Protein AF-A0AAE1AKD1-F1 (afdb_monomer_lite)

Secondary structure (DSSP, 8-state):
-HHHHHHHHTT-GGGS---------EEEEEEEGGGGGS-GGG---HHHHHHHHHTS-TT--S-SEEEEEEEEEETTTTEEE-SSHHHHHHHHHHHHHHHH-TT-EEEEEEE-TTS-HHHHHHHHTSHHHHHHHHHHHHHHHHHTT--EEEEE-S-TTSTTS-TTHHHHHHHHHHHHHHHHHHHHHHS--SSPPEEEEEEES-HHHHHHH--HHHHHHH-SEEEEE-S-SS-TTSSB---TT-SS--TT--GGGGG-SHHHHHHHHHHTT--GGGEEEEEESEEEEEEES-TT---S--TTSBEEEEPPPPTTT--TTEEEHHHHHHHHHTT-EEEEETTTTEEEEE-SSEEEE---HHHHHHHHHHHHHTT-SEEEEE-TTTS-TTSSSSSS-SSHHHHHHHHHHH-SSS---TTEE--SSSSS-EEPPTTEE--SSS-SS-EEPPTTEE-SSS---SGGG-EE-PPTTEEEETTTTEEEEPPTTEE--TTT-SS-EEPPTTEE-SSTT-SSPEEPSSS------EEEEEEEEEEEEES--TTHHHHHHHHHHHHHHHHHHHHHHSTTSS-TTSTT-EEEEEE-TT-S----PPP-----------------EEEEEEEEE----STT-STTHHHHHHHHHHHHHH-HHHHGGGGGGTEEEEEEEEEEEEEEE-TTEEEETTEEEEPPTTEEEETTTTEEEEPPTTEE--SSS-SS-EEPSTT-B-SSS---SGGG-B-TTTT-TTSS-TTPEEEE-TTTSS-EEEEPPTTEESTTS-EE-----S---SSTHHHHHHHHHHHHHHHHHHHHHHTTS--S---------------------------------------------------------------------------------------------------------------------------------

Sequence (949 aa):
MAFLTFVIVAIFPGLLSAQESGDVYQRICLMDSSGQYRQYEGQFDPTIYTASMASQRNSDRLCTHIVYTYAAIDTVNMGLAPNGDFEENNYQALAGLKESDPQLKIILGVGGPSAISDDFSVVVNDTDTMEEFVRNTARFLTDRNFDGVMLDWMYPGLGNSQPQDVDNYSTLVEAMFRQFAETSHSDGRSSRLLLLVAMSGDKYTLDDAYRVQQLAQNADYVLVKTYDFYTPEISIIGHHSALFPRQEEQGYVAVLNADFAVQYLLYLGVPQSKLILGISTHGRTVKFANASDENQNYFGFEHGGAGEPGPYTHTAGLLAFYEICGFLASGWLTDFNFEHQVPYAYSDLEMVTYDDVQSVLAKVNYVKDNKLGGLFISSLADDDFSGAFCGQGPYPLTQAVRTSLTLARDNCPSGSFGAADEPGCFPCPKGSYQPLADQTDCLPCQDGLTTPKTGADSVDKCMVDCPSGHEFSPVQQTCLVCPLGFVRDPEQHKVCEKCAPGYTTVASGSRVCVLKPDDVEEDSTNQIDLEATLVFDVLSCENRPVVEGAINQMISAFFSDLSEQWPGLCQPGCSNVNSRRVRGCGMGQLARAKRSPLYPMVSAVEGFRHSGDSMEIRVSARDIPENLNDSITIRKTERVVEEALFAEDVFLNLETYGIIYRGVTTFNSTVLCKNGFVLHNTSCKPCPSGSFNDPSSLTCEKCKVGTFQSLTAMTSCTPCEGATTTLMSGATSKEQCISPCDAKPHYCYHGGQCHWNEREKDFIYCECEDGYVGERCDTRREHQTDTGLIAGASVGAVLGFLILVLVIVACMACLKFSKVKKHSMDLHERNNRGPTPSNHYASGSARGVKFVDYIDYYTWMFATADSQAKYANSHLAPHRLSSTGRATHPRVHKGTQPKRHQSAPMSRPSKMAVYATPVQVAPAPPVARGDNKTSADSDSFKTNSEMIY

Organism: NCBI:txid231223

Radius of gyration: 47.27 Å; chains: 1; bounding box: 151×99×124 Å

Foldseek 3Di:
DVVVVVVVCVPDVPPPPPPDPDFQFFFEFEDEPLQCVWDDLLHDDVVLLVVVVVVDDQVQHLGQEYEYDAWEAPLPQLETHRPDPVRVVSLLVQLCVCVVHVRYAYEHEYADPPHDLVRLLSQLVDDVSLLSHLQRHLVVCVVSVHQAYEYDRPFACDDPHNQCRQVSVLVSLQSNLVSQVVSCVPPPHPDTRAYEYEAELQPVSPVRGHLLQSNLVRHQAYEYAQFQLDFLVPFFDDARRFAAADPPQDDRRRSSYQVNSVVVSVVSPRDQQRYAYEFEQKWFKFWQCDLPPPDPPRGGHGTPGFDQAFPGRRDTGMAFNLSVLVVVVVPWDKDADPRSQFIKTGDSTMIIRHHDLRSLLVVLVVSQVSVHSHYYYHHLSRAQQCCPRNVCHHRSSSVSRSVNSVQWAFWADWQWAGAPPHTDTHGAAWQWGGQDIRHHHTHGAPPQWTALGTSHNDNVRTHHQDAWQWAQDPVVRDTHGAAWQFTADSVPHHGGHGHDPQWIDPGTSDHDIHGDDDDDDDDWWKKKKKKWKWKKFFQDCPPVVVLVVVVVVLVQVLQVVVCVVFPFQADVSRPQKDKDWPDWFPPPDDPDDDDDDDDDDDDDDDDDSPPTTMIIMMMMTMGGGDVQLDPVSVVVVLVVVQVSQPPVVSCVVCVVVRMGTDGTDDIDMDIDTDAQWADDPSDTHGQDWQWGQDPVVSDTHGAAWQWTGQDTSHHDTHGAPQLFIALGTSHHDNVRRHHPCVSCVQQAPDPWDKDDDSVVSPDIATHEDDQFDDRRRPHGDDDPDPDPPPDPPPPVVVVVVVVVVVVVVVVVVVVVPDDDDDDDDDDDDDDDDDDDDYYDDDDDDDDDDDDDDDDDDDDDDDDDDDDYYDDDDDYYDDYDDDDDDDDDDDDDDDDDDDDDDDDDDDDDDDDDDDDDDDDDDDDDDDDDDDDDDDDDDDDDDDDDDDDDD

Structure (mmCIF, N/CA/C/O backbone):
data_AF-A0AAE1AKD1-F1
#
_entry.id   AF-A0AAE1AKD1-F1
#
loop_
_atom_site.group_PDB
_atom_site.id
_atom_site.type_symbol
_atom_site.label_atom_id
_atom_site.label_alt_id
_atom_site.label_comp_id
_atom_site.label_asym_id
_atom_site.label_entity_id
_atom_site.label_seq_id
_atom_site.pdbx_PDB_ins_code
_atom_site.Cartn_x
_atom_site.Cartn_y
_atom_site.Cartn_z
_atom_site.occupancy
_atom_site.B_iso_or_equiv
_atom_site.auth_seq_id
_atom_site.auth_comp_id
_atom_site.auth_asym_id
_atom_site.auth_atom_id
_atom_site.pdbx_PDB_model_num
ATOM 1 N N . MET A 1 1 ? -17.107 -48.755 26.275 1.00 43.41 1 MET A N 1
ATOM 2 C CA . MET A 1 1 ? -17.691 -48.130 25.067 1.00 43.41 1 MET A CA 1
ATOM 3 C C . MET A 1 1 ? -18.555 -46.935 25.445 1.00 43.41 1 MET A C 1
ATOM 5 O O . MET A 1 1 ? -17.947 -45.927 25.761 1.00 43.41 1 MET A O 1
ATOM 9 N N . ALA A 1 2 ? -19.891 -47.026 25.525 1.00 40.97 2 ALA A N 1
ATOM 10 C CA . ALA A 1 2 ? -20.784 -45.852 25.632 1.00 40.97 2 ALA A CA 1
ATOM 11 C C . ALA A 1 2 ? -20.463 -44.821 26.744 1.00 40.97 2 ALA A C 1
ATOM 13 O O . ALA A 1 2 ? -20.691 -43.633 26.556 1.00 40.97 2 ALA A O 1
ATOM 14 N N . PHE A 1 3 ? -19.903 -45.251 27.880 1.00 36.91 3 PHE A N 1
ATOM 15 C CA . PHE A 1 3 ? -19.539 -44.349 28.983 1.00 36.91 3 PHE A CA 1
ATOM 16 C C . PHE A 1 3 ? -18.253 -43.531 28.746 1.00 36.91 3 PHE A C 1
ATOM 18 O O . PHE A 1 3 ? -18.019 -42.559 29.452 1.00 36.91 3 PHE A O 1
ATOM 25 N N . LEU A 1 4 ? -17.412 -43.911 27.776 1.00 38.50 4 LEU A N 1
ATOM 26 C CA . LEU A 1 4 ? -16.163 -43.198 27.476 1.00 38.50 4 LEU A CA 1
ATOM 27 C C . LEU A 1 4 ? -16.417 -41.990 26.560 1.00 38.50 4 LEU A C 1
ATOM 29 O O . LEU A 1 4 ? -15.823 -40.932 26.747 1.00 38.50 4 LEU A O 1
ATOM 33 N N . THR A 1 5 ? -17.355 -42.126 25.618 1.00 42.00 5 THR A N 1
ATOM 34 C CA . THR A 1 5 ? -17.736 -41.075 24.664 1.00 42.00 5 THR A CA 1
ATOM 35 C C . THR A 1 5 ? -18.327 -39.843 25.355 1.00 42.00 5 THR A C 1
ATOM 37 O O . THR A 1 5 ? -18.072 -38.724 24.928 1.00 42.00 5 THR A O 1
ATOM 40 N N . PHE A 1 6 ? -19.066 -40.035 26.453 1.00 39.56 6 PHE A N 1
ATOM 41 C CA . PHE A 1 6 ? -19.674 -38.938 27.217 1.00 39.56 6 PHE A CA 1
ATOM 42 C C . PHE A 1 6 ? -18.667 -38.083 28.004 1.00 39.56 6 PHE A C 1
ATOM 44 O O . PHE A 1 6 ? -18.948 -36.920 28.277 1.00 39.56 6 PHE A O 1
ATOM 51 N N . VAL A 1 7 ? -17.497 -38.627 28.360 1.00 42.38 7 VAL A N 1
ATOM 52 C CA . VAL A 1 7 ? -16.480 -37.891 29.135 1.00 42.38 7 VAL A CA 1
ATOM 53 C C . VAL A 1 7 ? -15.689 -36.927 28.248 1.00 42.38 7 VAL A C 1
ATOM 55 O O . VAL A 1 7 ? -15.360 -35.830 28.684 1.00 42.38 7 VAL A O 1
ATOM 58 N N . ILE A 1 8 ? -15.433 -37.293 26.988 1.00 41.28 8 ILE A N 1
ATOM 59 C CA . ILE A 1 8 ? -14.678 -36.454 26.040 1.00 41.28 8 ILE A CA 1
ATOM 60 C C . ILE A 1 8 ? -15.448 -35.159 25.724 1.00 41.28 8 ILE A C 1
ATOM 62 O O . ILE A 1 8 ? -14.873 -34.073 25.766 1.00 41.28 8 ILE A O 1
ATOM 66 N N . VAL A 1 9 ? -16.766 -35.259 25.511 1.00 41.19 9 VAL A N 1
ATOM 67 C CA . VAL A 1 9 ? -17.653 -34.110 25.231 1.00 41.19 9 VAL A CA 1
ATOM 68 C C . VAL A 1 9 ? -17.759 -33.143 26.423 1.00 41.19 9 VAL A C 1
ATOM 70 O O . VAL A 1 9 ? -18.001 -31.957 26.232 1.00 41.19 9 VAL A O 1
ATOM 73 N N . ALA A 1 10 ? -17.538 -33.617 27.654 1.00 42.22 10 ALA A N 1
ATOM 74 C CA . ALA A 1 10 ? -17.611 -32.794 28.864 1.00 42.22 10 ALA A CA 1
ATOM 75 C C . ALA A 1 10 ? -16.306 -32.043 29.206 1.00 42.22 10 ALA A C 1
ATOM 77 O O . ALA A 1 10 ? -16.311 -31.223 30.122 1.00 42.22 10 ALA A O 1
ATOM 78 N N . ILE A 1 11 ? -15.195 -32.331 28.515 1.00 40.88 11 ILE A N 1
ATOM 79 C CA . ILE A 1 11 ? -13.862 -31.768 28.816 1.00 40.88 11 ILE A CA 1
ATOM 80 C C . ILE A 1 11 ? -13.386 -30.786 27.728 1.00 40.88 11 ILE A C 1
ATOM 82 O O . ILE A 1 11 ? -12.576 -29.911 28.021 1.00 40.88 11 ILE A O 1
ATOM 86 N N . PHE A 1 12 ? -13.935 -30.852 26.508 1.00 37.16 12 PHE A N 1
ATOM 87 C CA . PHE A 1 12 ? -13.645 -29.901 25.423 1.00 37.16 12 PHE A CA 1
ATOM 88 C C . PHE A 1 12 ? -14.922 -29.247 24.858 1.00 37.16 12 PHE A C 1
ATOM 90 O O . PHE A 1 12 ? -15.461 -29.723 23.859 1.00 37.16 12 PHE A O 1
ATOM 97 N N . PRO A 1 13 ? -15.385 -28.116 25.428 1.00 34.41 13 PRO A N 1
ATOM 98 C CA . PRO A 1 13 ? -16.488 -27.335 24.855 1.00 34.41 13 PRO A CA 1
ATOM 99 C C . PRO A 1 13 ? -16.149 -26.683 23.501 1.00 34.41 13 PRO A C 1
ATOM 101 O O . PRO A 1 13 ? -17.042 -26.395 22.712 1.00 34.41 13 PRO A O 1
ATOM 104 N N . GLY A 1 14 ? -14.862 -26.438 23.224 1.00 35.44 14 GLY A N 1
ATOM 105 C CA . GLY A 1 14 ? -14.390 -25.616 22.101 1.00 35.44 14 GLY A CA 1
ATOM 106 C C . GLY A 1 14 ? -14.195 -26.323 20.754 1.00 35.44 14 GLY A C 1
ATOM 107 O O . GLY A 1 14 ? -13.462 -25.804 19.923 1.00 35.44 14 GLY A O 1
ATOM 108 N N . LEU A 1 15 ? -14.782 -27.506 20.532 1.00 33.94 15 LEU A N 1
ATOM 109 C CA . LEU A 1 15 ? -14.496 -28.349 19.352 1.00 33.94 15 LEU A CA 1
ATOM 110 C C . LEU A 1 15 ? -15.719 -28.636 18.459 1.00 33.94 15 LEU A C 1
ATOM 112 O O . LEU A 1 15 ? -15.697 -29.558 17.650 1.00 33.94 15 LEU A O 1
ATOM 116 N N . LEU A 1 16 ? -16.786 -27.839 18.595 1.00 32.81 16 LEU A N 1
ATOM 117 C CA . LEU A 1 16 ? -18.026 -27.964 17.811 1.00 32.81 16 LEU A CA 1
ATOM 118 C C . LEU A 1 16 ? -18.606 -26.604 17.370 1.00 32.81 16 LEU A C 1
ATOM 120 O O . LEU A 1 16 ? -19.811 -26.372 17.416 1.00 32.81 16 LEU A O 1
ATOM 124 N N . SER A 1 17 ? -17.736 -25.692 16.924 1.00 31.20 17 SER A N 1
ATOM 125 C CA . SER A 1 17 ? -18.101 -24.519 16.101 1.00 31.20 17 SER A CA 1
ATOM 126 C C . SER A 1 17 ? -16.945 -24.054 15.202 1.00 31.20 17 SER A C 1
ATOM 128 O O . SER A 1 17 ? -16.748 -22.864 14.987 1.00 31.20 17 SER A O 1
ATOM 130 N N . ALA A 1 18 ? -16.202 -25.004 14.625 1.00 28.59 18 ALA A N 1
ATOM 131 C CA . ALA A 1 18 ? -15.463 -24.756 13.389 1.00 28.59 18 ALA A CA 1
ATOM 132 C C . ALA A 1 18 ? -16.446 -24.877 12.211 1.00 28.59 18 ALA A C 1
ATOM 134 O O . ALA A 1 18 ? -16.440 -25.862 11.477 1.00 28.59 18 ALA A O 1
ATOM 135 N N . GLN A 1 19 ? -17.367 -23.916 12.098 1.00 25.36 19 GLN A N 1
ATOM 136 C CA . GLN A 1 19 ? -18.126 -23.742 10.865 1.00 25.36 19 GLN A CA 1
ATOM 137 C C . GLN A 1 19 ? -17.213 -23.006 9.889 1.00 25.36 19 GLN A C 1
ATOM 139 O O . GLN A 1 19 ? -16.839 -21.864 10.149 1.00 25.36 19 GLN A O 1
ATOM 144 N N . GLU A 1 20 ? -16.863 -23.656 8.783 1.00 31.20 20 GLU A N 1
ATOM 145 C CA . GLU A 1 20 ? -16.119 -23.037 7.689 1.00 31.20 20 GLU A CA 1
ATOM 146 C C . GLU A 1 20 ? -16.974 -21.929 7.056 1.00 31.20 20 GLU A C 1
ATOM 148 O O . GLU A 1 20 ? -17.784 -22.156 6.156 1.00 31.20 20 GLU A O 1
ATOM 153 N N . SER A 1 21 ? -16.807 -20.698 7.537 1.00 28.56 21 SER A N 1
ATOM 154 C CA . SER A 1 21 ? -17.066 -19.525 6.714 1.00 28.56 21 SER A CA 1
ATOM 155 C C . SER A 1 21 ? -15.973 -19.488 5.649 1.00 28.56 21 SER A C 1
ATOM 157 O O . SER A 1 21 ? -14.854 -19.076 5.950 1.00 28.56 21 SER A O 1
ATOM 159 N N . GLY A 1 22 ? -16.286 -19.959 4.437 1.00 32.78 22 GLY A N 1
ATOM 160 C CA . GLY A 1 22 ? -15.367 -19.876 3.299 1.00 32.78 22 GLY A CA 1
ATOM 161 C C . GLY A 1 22 ? -14.854 -18.446 3.110 1.00 32.78 22 GLY A C 1
ATOM 162 O O . GLY A 1 22 ? -15.573 -17.496 3.410 1.00 32.78 22 GLY A O 1
ATOM 163 N N . ASP A 1 23 ? -13.609 -18.313 2.664 1.00 43.22 23 ASP A N 1
ATOM 164 C CA . ASP A 1 23 ? -12.746 -17.143 2.868 1.00 43.22 23 ASP A CA 1
ATOM 165 C C . ASP A 1 23 ? -13.332 -15.808 2.369 1.00 43.22 23 ASP A C 1
ATOM 167 O O . ASP A 1 23 ? -13.131 -15.381 1.231 1.00 43.22 23 ASP A O 1
ATOM 171 N N . VAL A 1 24 ? -14.054 -15.107 3.251 1.00 69.56 24 VAL A N 1
ATOM 172 C CA . VAL A 1 24 ? -14.556 -13.755 2.983 1.00 69.56 24 VAL A CA 1
ATOM 173 C C . VAL A 1 24 ? -13.456 -12.747 3.300 1.00 69.56 24 VAL A C 1
ATOM 175 O O . VAL A 1 24 ? -13.324 -12.297 4.440 1.00 69.56 24 VAL A O 1
ATOM 178 N N . TYR A 1 25 ? -12.703 -12.353 2.274 1.00 87.50 25 TYR A N 1
ATOM 179 C CA . TYR A 1 25 ? -11.803 -11.202 2.348 1.00 87.50 25 TYR A CA 1
ATOM 180 C C . TYR A 1 25 ? -12.559 -9.950 2.808 1.00 87.50 25 TYR A C 1
ATOM 182 O O . TYR A 1 25 ? -13.586 -9.564 2.229 1.00 87.50 25 TYR A O 1
ATOM 190 N N . GLN A 1 26 ? -12.028 -9.288 3.832 1.00 89.94 26 GLN A N 1
ATOM 191 C CA . GLN A 1 26 ? -12.608 -8.060 4.352 1.00 89.94 26 GLN A CA 1
ATOM 192 C C . GLN A 1 26 ? -12.429 -6.905 3.367 1.00 89.94 26 GLN A C 1
ATOM 194 O O . GLN A 1 26 ? -11.432 -6.784 2.657 1.00 89.94 26 GLN A O 1
ATOM 199 N N . ARG A 1 27 ? -13.438 -6.040 3.342 1.00 92.69 27 ARG A N 1
ATOM 200 C CA . ARG A 1 27 ? -13.446 -4.760 2.627 1.00 92.69 27 ARG A CA 1
ATOM 201 C C . ARG A 1 27 ? -13.795 -3.695 3.646 1.00 92.69 27 ARG A C 1
ATOM 203 O O . ARG A 1 27 ? -14.968 -3.584 4.022 1.00 92.69 27 ARG A O 1
ATOM 210 N N . ILE A 1 28 ? -12.776 -3.031 4.173 1.00 96.19 28 ILE A N 1
ATOM 211 C CA . ILE A 1 28 ? -12.883 -2.055 5.256 1.00 96.19 28 ILE A CA 1
ATOM 212 C C . ILE A 1 28 ? -12.750 -0.670 4.632 1.00 96.19 28 ILE A C 1
ATOM 214 O O . ILE A 1 28 ? -11.667 -0.271 4.231 1.00 96.19 28 ILE A O 1
ATOM 218 N N . CYS A 1 29 ? -13.852 0.053 4.495 1.00 95.50 29 CYS A N 1
ATOM 219 C CA . CYS A 1 29 ? -13.861 1.337 3.802 1.00 95.50 29 CYS A CA 1
ATOM 220 C C . CYS A 1 29 ? -13.921 2.487 4.804 1.00 95.50 29 CYS A C 1
ATOM 222 O O . CYS A 1 29 ? -14.768 2.472 5.701 1.00 95.50 29 CYS A O 1
ATOM 224 N N . LEU A 1 30 ? -13.061 3.489 4.641 1.00 95.06 30 LEU A N 1
ATOM 225 C CA . LEU A 1 30 ? -13.088 4.691 5.469 1.00 95.06 30 LEU A CA 1
ATOM 226 C C . LEU A 1 30 ? -14.069 5.711 4.913 1.00 95.06 30 LEU A C 1
ATOM 228 O O . LEU A 1 30 ? -14.152 5.931 3.708 1.00 95.06 30 LEU A O 1
ATOM 232 N N . MET A 1 31 ? -14.802 6.334 5.821 1.00 92.00 31 MET A N 1
ATOM 233 C CA . MET A 1 31 ? -15.726 7.419 5.557 1.00 92.00 31 MET A CA 1
ATOM 234 C C . MET A 1 31 ? -15.244 8.627 6.355 1.00 92.00 31 MET A C 1
ATOM 236 O O . MET A 1 31 ? -15.568 8.770 7.533 1.00 92.00 31 MET A O 1
ATOM 240 N N . ASP A 1 32 ? -14.412 9.444 5.711 1.00 88.81 32 ASP A N 1
ATOM 241 C CA . ASP A 1 32 ? -13.843 10.648 6.306 1.00 88.81 32 ASP A CA 1
ATOM 242 C C . ASP A 1 32 ? -14.884 11.770 6.379 1.00 88.81 32 ASP A C 1
ATOM 244 O O . ASP A 1 32 ? -15.413 12.216 5.356 1.00 88.81 32 ASP A O 1
ATOM 248 N N . SER A 1 33 ? -15.159 12.247 7.596 1.00 86.38 33 SER A N 1
ATOM 249 C CA . SER A 1 33 ? -16.074 13.363 7.830 1.00 86.38 33 SER A CA 1
ATOM 250 C C . SER A 1 33 ? -15.555 14.680 7.250 1.00 86.38 33 SER A C 1
ATOM 252 O O . SER A 1 33 ? -16.359 15.579 7.009 1.00 86.38 33 SER A O 1
ATOM 254 N N . SER A 1 34 ? -14.262 14.801 6.907 1.00 85.69 34 SER A N 1
ATOM 255 C CA . SER A 1 34 ? -13.763 15.961 6.147 1.00 85.69 34 SER A CA 1
ATOM 256 C C . SER A 1 34 ? -14.515 16.150 4.819 1.00 85.69 34 SER A C 1
ATOM 258 O O . SER A 1 34 ? -14.769 17.284 4.403 1.00 85.69 34 SER A O 1
ATOM 260 N N . GLY A 1 35 ? -14.955 15.048 4.195 1.00 87.94 35 GLY A N 1
ATOM 261 C CA . GLY A 1 35 ? -15.693 15.035 2.933 1.00 87.94 35 GLY A CA 1
ATOM 262 C C . GLY A 1 35 ? -17.008 15.819 2.962 1.00 87.94 35 GLY A C 1
ATOM 263 O O . GLY A 1 35 ? -17.372 16.437 1.963 1.00 87.94 35 GLY A O 1
ATOM 264 N N . GLN A 1 36 ? -17.691 15.883 4.109 1.00 86.56 36 GLN A N 1
ATOM 265 C CA . GLN A 1 36 ? -18.984 16.575 4.232 1.00 86.56 36 GLN A CA 1
ATOM 266 C C . GLN A 1 36 ? -18.861 18.108 4.206 1.00 86.56 36 GLN A C 1
ATOM 268 O O . GLN A 1 36 ? -19.846 18.807 3.954 1.00 86.56 36 GLN A O 1
ATOM 273 N N . TYR A 1 37 ? -17.653 18.630 4.452 1.00 87.75 37 TYR A N 1
ATOM 274 C CA . TYR A 1 37 ? -17.336 20.060 4.450 1.00 87.75 37 TYR A CA 1
ATOM 275 C C . TYR A 1 37 ? -16.802 20.559 3.093 1.00 87.75 37 TYR A C 1
ATOM 277 O O . TYR A 1 37 ? -16.650 21.770 2.906 1.00 87.75 37 TYR A O 1
ATOM 285 N N . ARG A 1 38 ? -16.535 19.652 2.140 1.00 91.00 38 ARG A N 1
ATOM 286 C CA . ARG A 1 38 ? -16.171 19.987 0.752 1.00 91.00 38 ARG A CA 1
ATOM 287 C C . ARG A 1 38 ? -17.364 20.632 0.035 1.00 91.00 38 ARG A C 1
ATOM 289 O O . ARG A 1 38 ? -18.516 20.425 0.413 1.00 91.00 38 ARG A O 1
ATOM 296 N N . GLN A 1 39 ? -17.096 21.447 -0.985 1.00 88.31 39 GLN A N 1
ATOM 297 C CA . GLN A 1 39 ? -18.134 22.186 -1.718 1.00 88.31 39 GLN A CA 1
ATOM 298 C C . GLN A 1 39 ? -18.534 21.487 -3.026 1.00 88.31 39 GLN A C 1
ATOM 300 O O . GLN A 1 39 ? -17.776 20.689 -3.571 1.00 88.31 39 GLN A O 1
ATOM 305 N N . TYR A 1 40 ? -19.712 21.846 -3.546 1.00 88.31 40 TYR A N 1
ATOM 306 C CA . TYR A 1 40 ? -20.233 21.417 -4.852 1.00 88.31 40 TYR A CA 1
ATOM 307 C C . TYR A 1 40 ? -20.174 19.887 -5.050 1.00 88.31 40 TYR A C 1
ATOM 309 O O . TYR A 1 40 ? -20.584 19.139 -4.164 1.00 88.31 40 TYR A O 1
ATOM 317 N N . GLU A 1 41 ? -19.690 19.409 -6.196 1.00 88.81 41 GLU A N 1
ATOM 318 C CA . GLU A 1 41 ? -19.644 17.991 -6.572 1.00 88.81 41 GLU A CA 1
ATOM 319 C C . GLU A 1 41 ? -18.710 17.144 -5.687 1.00 88.81 41 GLU A C 1
ATOM 321 O O . GLU A 1 41 ? -18.830 15.922 -5.678 1.00 88.81 41 GLU A O 1
ATOM 326 N N . GLY A 1 42 ? -17.808 17.772 -4.925 1.00 88.69 42 GLY A N 1
ATOM 327 C CA . GLY A 1 42 ? -16.924 17.094 -3.974 1.00 88.69 42 GLY A CA 1
ATOM 328 C C . GLY A 1 42 ? -17.541 16.838 -2.595 1.00 88.69 42 GLY A C 1
ATOM 329 O O . GLY A 1 42 ? -16.874 16.236 -1.757 1.00 88.69 42 GLY A O 1
ATOM 330 N N . GLN A 1 43 ? -18.769 17.298 -2.320 1.00 91.00 43 GLN A N 1
ATOM 331 C CA . GLN A 1 43 ? -19.403 17.124 -1.009 1.00 91.00 43 GLN A CA 1
ATOM 332 C C . GLN A 1 43 ? -19.839 15.668 -0.772 1.00 91.00 43 GLN A C 1
ATOM 334 O O . GLN A 1 43 ? -20.708 15.146 -1.472 1.00 91.00 43 GLN A O 1
ATOM 339 N N . PHE A 1 44 ? -19.284 15.034 0.263 1.00 88.62 44 PHE A N 1
ATOM 340 C CA . PHE A 1 44 ? -19.585 13.649 0.628 1.00 88.62 44 PHE A CA 1
ATOM 341 C C . PHE A 1 44 ? -20.516 13.555 1.848 1.00 88.62 44 PHE A C 1
ATOM 343 O O . PHE A 1 44 ? -20.164 13.979 2.945 1.00 88.62 44 PHE A O 1
ATOM 350 N N . ASP A 1 45 ? -21.682 12.934 1.679 1.00 80.62 45 ASP A N 1
ATOM 351 C CA . ASP A 1 45 ? -22.660 12.649 2.740 1.00 80.62 45 ASP A CA 1
ATOM 352 C C . ASP A 1 45 ? -22.802 11.116 2.909 1.00 80.62 45 ASP A C 1
ATOM 354 O O . ASP A 1 45 ? -22.953 10.416 1.901 1.00 80.62 45 ASP A O 1
ATOM 358 N N . PRO A 1 46 ? -22.805 10.557 4.140 1.00 74.00 46 PRO A N 1
ATOM 359 C CA . PRO A 1 46 ? -23.181 9.162 4.401 1.00 74.00 46 PRO A CA 1
ATOM 360 C C . PRO A 1 46 ? -24.453 8.666 3.680 1.00 74.00 46 PRO A C 1
ATOM 362 O O . PRO A 1 46 ? -24.550 7.476 3.362 1.00 74.00 46 PRO A O 1
ATOM 365 N N . THR A 1 47 ? -25.421 9.533 3.357 1.00 67.31 47 THR A N 1
ATOM 366 C CA . THR A 1 47 ? -26.610 9.153 2.569 1.00 67.31 47 THR A CA 1
ATOM 367 C C . THR A 1 47 ? -26.295 8.795 1.107 1.00 67.31 47 THR A C 1
ATOM 369 O O . THR A 1 47 ? -27.005 7.975 0.517 1.00 67.31 47 THR A O 1
ATOM 372 N N . ILE A 1 48 ? -25.182 9.269 0.535 1.00 69.31 48 ILE A N 1
ATOM 373 C CA . ILE A 1 48 ? -24.694 8.833 -0.788 1.00 69.31 48 ILE A CA 1
ATOM 374 C C . ILE A 1 48 ? -24.365 7.331 -0.758 1.00 69.31 48 ILE A C 1
ATOM 376 O O . ILE A 1 48 ? -24.706 6.594 -1.687 1.00 69.31 48 ILE A O 1
ATOM 380 N N . TYR A 1 49 ? -23.816 6.837 0.357 1.00 73.06 49 TYR A N 1
ATOM 381 C CA . TYR A 1 49 ? -23.562 5.409 0.552 1.00 73.06 49 TYR A CA 1
ATOM 382 C C . TYR A 1 49 ? -24.861 4.593 0.705 1.00 73.06 49 TYR A C 1
ATOM 384 O O . TYR A 1 49 ? -24.929 3.464 0.218 1.00 73.06 49 TYR A O 1
ATOM 392 N N . THR A 1 50 ? -25.942 5.152 1.279 1.00 66.31 50 THR A N 1
ATOM 393 C CA . THR A 1 50 ? -27.264 4.487 1.196 1.00 66.31 50 THR A CA 1
ATOM 394 C C . THR A 1 50 ? -27.802 4.424 -0.228 1.00 66.31 50 THR A C 1
ATOM 396 O O . THR A 1 50 ? -28.400 3.414 -0.595 1.00 66.31 50 THR A O 1
ATOM 399 N N . ALA A 1 51 ? -27.578 5.455 -1.048 1.00 62.47 51 ALA A N 1
ATOM 400 C CA . ALA A 1 51 ? -28.032 5.471 -2.435 1.00 62.47 51 ALA A CA 1
ATOM 401 C C . ALA A 1 51 ? -27.292 4.429 -3.295 1.00 62.47 51 ALA A C 1
ATOM 403 O O . ALA A 1 51 ? -27.928 3.728 -4.087 1.00 62.47 51 ALA A O 1
ATOM 404 N N . SER A 1 52 ? -25.978 4.260 -3.101 1.00 63.19 52 SER A N 1
ATOM 405 C CA . SER A 1 52 ? -25.208 3.218 -3.793 1.00 63.19 52 SER A CA 1
ATOM 406 C C . SER A 1 52 ? -25.594 1.811 -3.315 1.00 63.19 52 SER A C 1
ATOM 408 O O . SER A 1 52 ? -25.880 0.952 -4.155 1.00 63.19 52 SER A O 1
ATOM 410 N N . MET A 1 53 ? -25.734 1.591 -2.001 1.00 62.50 53 MET A N 1
ATOM 411 C CA . MET A 1 53 ? -26.240 0.335 -1.424 1.00 62.50 53 MET A CA 1
ATOM 412 C C . MET A 1 53 ? -27.633 -0.040 -1.949 1.00 62.50 53 MET A C 1
ATOM 414 O O . MET A 1 53 ? -27.838 -1.170 -2.383 1.00 62.50 53 MET A O 1
ATOM 418 N N . ALA A 1 54 ? -28.584 0.900 -1.979 1.00 55.84 54 ALA A N 1
ATOM 419 C CA . ALA A 1 54 ? -29.961 0.646 -2.416 1.00 55.84 54 ALA A CA 1
ATOM 420 C C . ALA A 1 54 ? -30.088 0.260 -3.905 1.00 55.84 54 ALA A C 1
ATOM 422 O O . ALA A 1 54 ? -31.120 -0.272 -4.316 1.00 55.84 54 ALA A O 1
ATOM 423 N N . SER A 1 55 ? -29.051 0.506 -4.715 1.00 52.59 55 SER A N 1
ATOM 424 C CA . SER A 1 55 ? -28.982 0.051 -6.111 1.00 52.59 55 SER A CA 1
ATOM 425 C C . SER A 1 55 ? -28.550 -1.418 -6.264 1.00 52.59 55 SER A C 1
ATOM 427 O O . SER A 1 55 ? -28.755 -2.017 -7.323 1.00 52.59 55 SER A O 1
ATOM 429 N N . GLN A 1 56 ? -27.970 -2.014 -5.218 1.00 52.50 56 GLN A N 1
ATOM 430 C CA . GLN A 1 56 ? -27.366 -3.348 -5.225 1.00 52.50 56 GLN A CA 1
ATOM 431 C C . GLN A 1 56 ? -28.276 -4.356 -4.500 1.00 52.50 56 GLN A C 1
ATOM 433 O O . GLN A 1 56 ? -29.028 -4.014 -3.590 1.00 52.50 56 GLN A O 1
ATOM 438 N N . ARG A 1 57 ? -28.260 -5.629 -4.919 1.00 51.75 57 ARG A N 1
ATOM 439 C CA . ARG A 1 57 ? -29.025 -6.691 -4.233 1.00 51.75 57 ARG A CA 1
ATOM 440 C C . ARG A 1 57 ? -28.221 -7.232 -3.046 1.00 51.75 57 ARG A C 1
ATOM 442 O O . ARG A 1 57 ? -27.009 -7.368 -3.156 1.00 51.75 57 ARG A O 1
ATOM 449 N N . ASN A 1 58 ? -28.911 -7.590 -1.955 1.00 49.69 58 ASN A N 1
ATOM 450 C CA . ASN A 1 58 ? -28.384 -7.882 -0.600 1.00 49.69 58 ASN A CA 1
ATOM 451 C C . ASN A 1 58 ? -27.253 -8.934 -0.433 1.00 49.69 58 ASN A C 1
ATOM 453 O O . ASN A 1 58 ? -26.887 -9.246 0.697 1.00 49.69 58 ASN A O 1
ATOM 457 N N . SER A 1 59 ? -26.692 -9.491 -1.505 1.00 50.53 59 SER A N 1
ATOM 458 C CA . SER A 1 59 ? -25.482 -10.326 -1.485 1.00 50.53 59 SER A CA 1
ATOM 459 C C . SER A 1 59 ? -24.205 -9.579 -1.905 1.00 50.53 59 SER A C 1
ATOM 461 O O . SER A 1 59 ? -23.116 -10.120 -1.754 1.00 50.53 59 SER A O 1
ATOM 463 N N . ASP A 1 60 ? -24.319 -8.363 -2.447 1.00 66.44 60 ASP A N 1
ATOM 464 C CA . ASP A 1 60 ? -23.295 -7.730 -3.296 1.00 66.44 60 ASP A CA 1
ATOM 465 C C . ASP A 1 60 ? -22.735 -6.410 -2.709 1.00 66.44 60 ASP A C 1
ATOM 467 O O . ASP A 1 60 ? -22.387 -5.485 -3.437 1.00 66.44 60 ASP A O 1
ATOM 471 N N . ARG A 1 61 ? -22.677 -6.288 -1.371 1.00 78.25 61 ARG A N 1
ATOM 472 C CA . ARG A 1 61 ? -22.290 -5.044 -0.666 1.00 78.25 61 ARG A CA 1
ATOM 473 C C . ARG A 1 61 ? -20.907 -4.515 -1.065 1.00 78.25 61 ARG A C 1
ATOM 475 O O . ARG A 1 61 ? -19.951 -5.291 -1.169 1.00 78.25 61 ARG A O 1
ATOM 482 N N . LEU A 1 62 ? -20.774 -3.189 -1.181 1.00 83.44 62 LEU A N 1
ATOM 483 C CA . LEU A 1 62 ? -19.495 -2.524 -1.462 1.00 83.44 62 LEU A CA 1
ATOM 484 C C . LEU A 1 62 ? -18.451 -2.840 -0.383 1.00 83.44 62 LEU A C 1
ATOM 486 O O . LEU A 1 62 ? -17.450 -3.501 -0.665 1.00 83.44 62 LEU A O 1
ATOM 490 N N . CYS A 1 63 ? -18.747 -2.483 0.865 1.00 88.50 63 CYS A N 1
ATOM 491 C CA . CYS A 1 63 ? -17.857 -2.664 2.009 1.00 88.50 63 CYS A CA 1
ATOM 492 C C . CYS A 1 63 ? -18.443 -3.673 3.005 1.00 88.50 63 CYS A C 1
ATOM 494 O O . CYS A 1 63 ? -19.652 -3.724 3.207 1.00 88.50 63 CYS A O 1
ATOM 496 N N . THR A 1 64 ? -17.590 -4.475 3.644 1.00 89.81 64 THR A N 1
ATOM 497 C CA . THR A 1 64 ? -17.969 -5.354 4.775 1.00 89.81 64 THR A CA 1
ATOM 498 C C . THR A 1 64 ? -18.003 -4.590 6.100 1.00 89.81 64 THR A C 1
ATOM 500 O O . THR A 1 64 ? -18.841 -4.860 6.959 1.00 89.81 64 THR A O 1
ATOM 503 N N . HIS A 1 65 ? -17.107 -3.611 6.229 1.00 92.75 65 HIS A N 1
ATOM 504 C CA . HIS A 1 65 ? -16.972 -2.715 7.365 1.00 92.75 65 HIS A CA 1
ATOM 505 C C . HIS A 1 65 ? -16.902 -1.281 6.826 1.00 92.75 65 HIS A C 1
ATOM 507 O O . HIS A 1 65 ? -16.203 -1.027 5.843 1.00 92.75 65 HIS A O 1
ATOM 513 N N . ILE A 1 66 ? -17.601 -0.355 7.473 1.00 94.00 66 ILE A N 1
ATOM 514 C CA . ILE A 1 66 ? -17.434 1.091 7.305 1.00 94.00 66 ILE A CA 1
ATOM 515 C C . ILE A 1 66 ? -16.768 1.604 8.575 1.00 94.00 66 ILE A C 1
ATOM 517 O O . ILE A 1 66 ? -17.298 1.383 9.663 1.00 94.00 66 ILE A O 1
ATOM 521 N N . VAL A 1 67 ? -15.627 2.278 8.447 1.00 96.00 67 VAL A N 1
ATOM 522 C CA . VAL A 1 67 ? -15.018 3.029 9.549 1.00 96.00 67 VAL A CA 1
ATOM 523 C C . VAL A 1 67 ? -15.320 4.500 9.325 1.00 96.00 67 VAL A C 1
ATOM 525 O O . VAL A 1 67 ? -14.831 5.088 8.366 1.00 96.00 67 VAL A O 1
ATOM 528 N N . TYR A 1 68 ? -16.134 5.097 10.189 1.00 94.12 68 TYR A N 1
ATOM 529 C CA . TYR A 1 68 ? -16.372 6.535 10.145 1.00 94.12 68 TYR A CA 1
ATOM 530 C C . TYR A 1 68 ? -15.288 7.257 10.941 1.00 94.12 68 TYR A C 1
ATOM 532 O O . TYR A 1 68 ? -15.079 6.953 12.118 1.00 94.12 68 TYR A O 1
ATOM 540 N N . THR A 1 69 ? -14.591 8.188 10.300 1.00 91.19 69 THR A N 1
ATOM 541 C CA . THR A 1 69 ? -13.391 8.846 10.830 1.00 91.19 69 THR A CA 1
ATOM 542 C C . THR A 1 69 ? -13.609 10.365 10.888 1.00 91.19 69 THR A C 1
ATOM 544 O O . THR A 1 69 ? -14.015 10.936 9.885 1.00 91.19 69 THR A O 1
ATOM 547 N N . TYR A 1 70 ? -13.386 11.079 11.997 1.00 90.00 70 TYR A N 1
ATOM 548 C CA . TYR A 1 70 ? -12.872 10.645 13.307 1.00 90.00 70 TYR A CA 1
ATOM 549 C C . TYR A 1 70 ? -13.711 11.186 14.477 1.00 90.00 70 TYR A C 1
ATOM 551 O O . TYR A 1 70 ? -14.217 12.308 14.445 1.00 90.00 70 TYR A O 1
ATOM 559 N N . ALA A 1 71 ? -13.808 10.389 15.542 1.00 92.50 71 ALA A N 1
ATOM 560 C CA . ALA A 1 71 ? -14.211 10.843 16.867 1.00 92.50 71 ALA A CA 1
ATOM 561 C C . ALA A 1 71 ? -13.050 11.557 17.577 1.00 92.50 71 ALA A C 1
ATOM 563 O O . ALA A 1 71 ? -11.880 11.230 17.367 1.00 92.50 71 ALA A O 1
ATOM 564 N N . ALA A 1 72 ? -13.392 12.491 18.462 1.00 91.62 72 ALA A N 1
ATOM 565 C CA . ALA A 1 72 ? -12.453 13.127 19.376 1.00 91.62 72 ALA A CA 1
ATOM 566 C C . ALA A 1 72 ? -12.264 12.284 20.651 1.00 91.62 72 ALA A C 1
ATOM 568 O O . ALA A 1 72 ? -13.135 11.492 21.025 1.00 91.62 72 ALA A O 1
ATOM 569 N N . ILE A 1 73 ? -11.146 12.497 21.346 1.00 92.81 73 ILE A N 1
ATOM 570 C CA . ILE A 1 73 ? -10.928 12.009 22.713 1.00 92.81 73 ILE A CA 1
ATOM 571 C C . ILE A 1 73 ? -11.319 13.134 23.675 1.00 92.81 73 ILE A C 1
ATOM 573 O O . ILE A 1 73 ? -10.766 14.229 23.622 1.00 92.81 73 ILE A O 1
ATOM 577 N N . ASP A 1 74 ? -12.258 12.865 24.576 1.00 93.06 74 ASP A N 1
ATOM 578 C CA . ASP A 1 74 ? -12.532 13.738 25.713 1.00 93.06 74 ASP A CA 1
ATOM 579 C C . ASP A 1 74 ? -11.553 13.391 26.843 1.00 93.06 74 ASP A C 1
ATOM 581 O O . ASP A 1 74 ? -11.771 12.457 27.618 1.00 93.06 74 ASP A O 1
ATOM 585 N N . THR A 1 75 ? -10.459 14.148 26.927 1.00 92.19 75 THR A N 1
ATOM 586 C CA . THR A 1 75 ? -9.425 14.019 27.968 1.00 92.19 75 THR A CA 1
ATOM 587 C C . THR A 1 75 ? -9.842 14.584 29.334 1.00 92.19 75 THR A C 1
ATOM 589 O O . THR A 1 75 ? -9.071 14.504 30.289 1.00 92.19 75 THR A O 1
ATOM 592 N N . VAL A 1 76 ? -11.059 15.129 29.472 1.00 92.62 76 VAL A N 1
ATOM 593 C CA . VAL A 1 76 ? -11.624 15.596 30.754 1.00 92.62 76 VAL A CA 1
ATOM 594 C C . VAL A 1 76 ? -12.538 14.539 31.372 1.00 92.62 76 VAL A C 1
ATOM 596 O O . VAL A 1 76 ? -12.486 14.321 32.580 1.00 92.62 76 VAL A O 1
ATOM 599 N N . ASN A 1 77 ? -13.360 13.876 30.555 1.00 94.06 77 ASN A N 1
ATOM 600 C CA . ASN A 1 77 ? -14.275 12.807 30.974 1.00 94.06 77 ASN A CA 1
ATOM 601 C C . ASN A 1 77 ? -13.740 11.393 30.675 1.00 94.06 77 ASN A C 1
ATOM 603 O O . ASN A 1 77 ? -14.459 10.421 30.899 1.00 94.06 77 ASN A O 1
ATOM 607 N N . MET A 1 78 ? -12.512 11.282 30.152 1.00 95.75 78 MET A N 1
ATOM 608 C CA . MET A 1 78 ? -11.847 10.045 29.722 1.00 95.75 78 MET A CA 1
ATOM 609 C C . MET A 1 78 ? -12.774 9.159 28.883 1.00 95.75 78 MET A C 1
ATOM 611 O O . MET A 1 78 ? -13.317 8.167 29.366 1.00 95.75 78 MET A O 1
ATOM 615 N N . GLY A 1 79 ? -12.988 9.520 27.617 1.00 95.44 79 GLY A N 1
ATOM 616 C CA . GLY A 1 79 ? -13.811 8.736 26.688 1.00 95.44 79 GLY A CA 1
ATOM 617 C C . GLY A 1 79 ? -13.787 9.266 25.255 1.00 95.44 79 GLY A C 1
ATOM 618 O O . GLY A 1 79 ? -13.015 10.164 24.931 1.00 95.44 79 GLY A O 1
ATOM 619 N N . LEU A 1 80 ? -14.647 8.717 24.393 1.00 95.38 80 LEU A N 1
ATOM 620 C CA . LEU A 1 80 ? -14.877 9.253 23.047 1.00 95.38 80 LEU A CA 1
ATOM 621 C C . LEU A 1 80 ? -15.932 10.367 23.060 1.00 95.38 80 LEU A C 1
ATOM 623 O O . LEU A 1 80 ? -16.889 10.316 23.835 1.00 95.38 80 LEU A O 1
ATOM 627 N N . ALA A 1 81 ? -15.786 11.327 22.148 1.00 93.38 81 ALA A N 1
ATOM 628 C CA . ALA A 1 81 ? -16.744 12.398 21.896 1.00 93.38 81 ALA A CA 1
ATOM 629 C C . ALA A 1 81 ? -16.934 12.654 20.383 1.00 93.38 81 ALA A C 1
ATOM 631 O O . ALA A 1 81 ? -16.057 12.334 19.576 1.00 93.38 81 ALA A O 1
ATOM 632 N N . PRO A 1 82 ? -18.068 13.238 19.954 1.00 91.56 82 PRO A N 1
ATOM 633 C CA . PRO A 1 82 ? -18.223 13.749 18.592 1.00 91.56 82 PRO A CA 1
ATOM 634 C C . PRO A 1 82 ? -17.267 14.922 18.342 1.00 91.56 82 PRO A C 1
ATOM 636 O O . PRO A 1 82 ? -17.103 15.770 19.215 1.00 91.56 82 PRO A O 1
ATOM 639 N N . ASN A 1 83 ? -16.695 15.020 17.139 1.00 84.56 83 ASN A N 1
ATOM 640 C CA . ASN A 1 83 ? -15.831 16.148 16.753 1.00 84.56 83 ASN A CA 1
ATOM 641 C C . ASN A 1 83 ? -16.623 17.412 16.326 1.00 84.56 83 ASN A C 1
ATOM 643 O O . ASN A 1 83 ? -16.080 18.329 15.716 1.00 84.56 83 ASN A O 1
ATOM 647 N N . GLY A 1 84 ? -17.922 17.451 16.635 1.00 83.94 84 GLY A N 1
ATOM 648 C CA . GLY A 1 84 ? -18.853 18.499 16.234 1.00 83.94 84 GLY A CA 1
ATOM 649 C C . GLY A 1 84 ? -20.309 18.027 16.280 1.00 83.94 84 GLY A C 1
ATOM 650 O O . GLY A 1 84 ? -20.599 16.837 16.436 1.00 83.94 84 GLY A O 1
ATOM 651 N N . ASP A 1 85 ? -21.241 18.973 16.127 1.00 80.00 85 ASP A N 1
ATOM 652 C CA . ASP A 1 85 ? -22.674 18.667 16.020 1.00 80.00 85 ASP A CA 1
ATOM 653 C C . ASP A 1 85 ? -22.986 17.842 14.755 1.00 80.00 85 ASP A C 1
ATOM 655 O O . ASP A 1 85 ? -23.939 17.065 14.742 1.00 80.00 85 ASP A O 1
ATOM 659 N N . PHE A 1 86 ? -22.202 17.989 13.680 1.00 79.81 86 PHE A N 1
ATOM 660 C CA . PHE A 1 86 ? -22.423 17.270 12.420 1.00 79.81 86 PHE A CA 1
ATOM 661 C C . PHE A 1 86 ? -22.121 15.772 12.583 1.00 79.81 86 PHE A C 1
ATOM 663 O O . PHE A 1 86 ? -22.917 14.920 12.191 1.00 79.81 86 PHE A O 1
ATOM 670 N N . GLU A 1 87 ? -21.017 15.447 13.252 1.00 86.12 87 GLU A N 1
ATOM 671 C CA . GLU A 1 87 ? -20.571 14.084 13.527 1.00 86.12 87 GLU A CA 1
ATOM 672 C C . GLU A 1 87 ? -21.578 13.309 14.396 1.00 86.12 87 GLU A C 1
ATOM 674 O O . GLU A 1 87 ? -21.915 12.175 14.064 1.00 86.12 87 GLU A O 1
ATOM 679 N N . GLU A 1 88 ? -22.136 13.921 15.450 1.00 86.75 88 GLU A N 1
ATOM 680 C CA . GLU A 1 88 ? -23.167 13.281 16.295 1.00 86.75 88 GLU A CA 1
ATOM 681 C C . GLU A 1 88 ? -24.465 12.985 15.518 1.00 86.75 88 GLU A C 1
ATOM 683 O O . GLU A 1 88 ? -25.105 11.958 15.756 1.00 86.75 88 GLU A O 1
ATOM 688 N N . ASN A 1 89 ? -24.844 13.844 14.562 1.00 84.62 89 ASN A N 1
ATOM 689 C CA . ASN A 1 89 ? -25.975 13.576 13.666 1.00 84.62 89 ASN A CA 1
ATOM 690 C C . ASN A 1 89 ? -25.665 12.402 12.717 1.00 84.62 89 ASN A C 1
ATOM 692 O O . ASN A 1 89 ? -26.487 11.491 12.570 1.00 84.62 89 ASN A O 1
ATOM 696 N N . ASN A 1 90 ? -24.465 12.374 12.128 1.00 88.06 90 ASN A N 1
ATOM 697 C CA . ASN A 1 90 ? -24.033 11.292 11.240 1.00 88.06 90 ASN A CA 1
ATOM 698 C C . ASN A 1 90 ? -23.990 9.932 11.947 1.00 88.06 90 ASN A C 1
ATOM 700 O O . ASN A 1 90 ? -24.393 8.936 11.349 1.00 88.06 90 ASN A O 1
ATOM 704 N N . TYR A 1 91 ? -23.583 9.865 13.220 1.00 90.19 91 TYR A N 1
ATOM 705 C CA . TYR A 1 91 ? -23.571 8.610 13.988 1.00 90.19 91 TYR A CA 1
ATOM 706 C C . TYR A 1 91 ? -24.939 7.903 13.993 1.00 90.19 91 TYR A C 1
ATOM 708 O O . TYR A 1 91 ? -24.996 6.677 13.885 1.00 90.19 91 TYR A O 1
ATOM 716 N N . GLN A 1 92 ? -26.047 8.653 14.045 1.00 83.56 92 GLN A N 1
ATOM 717 C CA . GLN A 1 92 ? -27.399 8.080 13.995 1.00 83.56 92 GLN A CA 1
ATOM 718 C C . GLN A 1 92 ? -27.752 7.553 12.595 1.00 83.56 92 GLN A C 1
ATOM 720 O O . GLN A 1 92 ? -28.294 6.454 12.470 1.00 83.56 92 GLN A O 1
ATOM 725 N N . ALA A 1 93 ? -27.399 8.292 11.537 1.00 83.25 93 ALA A N 1
ATOM 726 C CA . ALA A 1 93 ? -27.605 7.857 10.152 1.00 83.25 93 ALA A CA 1
ATOM 727 C C . ALA A 1 93 ? -26.796 6.587 9.821 1.00 83.25 93 ALA A C 1
ATOM 729 O O . ALA A 1 93 ? -27.316 5.652 9.211 1.00 83.25 93 ALA A O 1
ATOM 730 N N . LEU A 1 94 ? -25.548 6.521 10.293 1.00 86.56 94 LEU A N 1
ATOM 731 C CA . LEU A 1 94 ? -24.646 5.378 10.130 1.00 86.56 94 LEU A CA 1
ATOM 732 C C . LEU A 1 94 ? -25.151 4.135 10.868 1.00 86.56 94 LEU A C 1
ATOM 734 O O . LEU A 1 94 ? -25.142 3.043 10.304 1.00 86.56 94 LEU A O 1
ATOM 738 N N . ALA A 1 95 ? -25.651 4.286 12.098 1.00 81.00 95 ALA A N 1
ATOM 739 C CA . ALA A 1 95 ? -26.291 3.190 12.825 1.00 81.00 95 ALA A CA 1
ATOM 740 C C . ALA A 1 95 ? -27.528 2.647 12.077 1.00 81.00 95 ALA A C 1
ATOM 742 O O . ALA A 1 95 ? -27.743 1.431 12.052 1.00 81.00 95 ALA A O 1
ATOM 743 N N . GLY A 1 96 ? -28.288 3.529 11.415 1.00 80.69 96 GLY A N 1
ATOM 744 C CA . GLY A 1 96 ? -29.444 3.187 10.578 1.00 80.69 96 GLY A CA 1
ATOM 745 C C . GLY A 1 96 ? -29.120 2.338 9.340 1.00 80.69 96 GLY A C 1
ATOM 746 O O . GLY A 1 96 ? -29.977 1.575 8.896 1.00 80.69 96 GLY A O 1
ATOM 747 N N . LEU A 1 97 ? -27.879 2.361 8.828 1.00 80.94 97 LEU A N 1
ATOM 748 C CA . LEU A 1 97 ? -27.444 1.502 7.707 1.00 80.94 97 LEU A CA 1
ATOM 749 C C . LEU A 1 97 ? -27.670 0.005 7.980 1.00 80.94 97 LEU A C 1
ATOM 751 O O . LEU A 1 97 ? -27.852 -0.787 7.058 1.00 80.94 97 LEU A O 1
ATOM 755 N N . LYS A 1 98 ? -27.669 -0.396 9.255 1.00 80.25 98 LYS A N 1
ATOM 756 C CA . LYS A 1 98 ? -27.839 -1.795 9.664 1.00 80.25 98 LYS A CA 1
ATOM 757 C C . LYS A 1 98 ? -29.294 -2.261 9.698 1.00 80.25 98 LYS A C 1
ATOM 759 O O . LYS A 1 98 ? -29.533 -3.455 9.862 1.00 80.25 98 LYS A O 1
ATOM 764 N N . GLU A 1 99 ? -30.261 -1.362 9.508 1.00 81.19 99 GLU A N 1
ATOM 765 C CA . GLU A 1 99 ? -31.652 -1.749 9.242 1.00 81.19 99 GLU A CA 1
ATOM 766 C C . GLU A 1 99 ? -31.814 -2.306 7.817 1.00 81.19 99 GLU A C 1
ATOM 768 O O . GLU A 1 99 ? -32.597 -3.233 7.607 1.00 81.19 99 GLU A O 1
ATOM 773 N N . SER A 1 100 ? -31.049 -1.787 6.846 1.00 76.31 100 SER A N 1
ATOM 774 C CA . SER A 1 100 ? -31.036 -2.275 5.460 1.00 76.31 100 SER A CA 1
ATOM 775 C C . SER A 1 100 ? -30.028 -3.407 5.225 1.00 76.31 100 SER A C 1
ATOM 777 O O . SER A 1 100 ? -30.358 -4.361 4.515 1.00 76.31 100 SER A O 1
ATOM 779 N N . ASP A 1 101 ? -28.847 -3.361 5.854 1.00 79.12 101 ASP A N 1
ATOM 780 C CA . ASP A 1 101 ? -27.846 -4.439 5.807 1.00 79.12 101 ASP A CA 1
ATOM 781 C C . ASP A 1 101 ? -27.387 -4.891 7.213 1.00 79.12 101 ASP A C 1
ATOM 783 O O . ASP A 1 101 ? -26.368 -4.419 7.724 1.00 79.12 101 ASP A O 1
ATOM 787 N N . PRO A 1 102 ? -28.084 -5.858 7.844 1.00 81.44 102 PRO A N 1
ATOM 788 C CA . PRO A 1 102 ? -27.763 -6.331 9.196 1.00 81.44 102 PRO A CA 1
ATOM 789 C C . PRO A 1 102 ? -26.406 -7.042 9.361 1.00 81.44 102 PRO A C 1
ATOM 791 O O . PRO A 1 102 ? -26.039 -7.396 10.484 1.00 81.44 102 PRO A O 1
ATOM 794 N N . GLN A 1 103 ? -25.671 -7.311 8.275 1.00 81.38 103 GLN A N 1
ATOM 795 C CA . GLN A 1 103 ? -24.321 -7.888 8.345 1.00 81.38 103 GLN A CA 1
ATOM 796 C C . GLN A 1 103 ? -23.217 -6.824 8.284 1.00 81.38 103 GLN A C 1
ATOM 798 O O . GLN A 1 103 ? -22.104 -7.108 8.732 1.00 81.38 103 GLN A O 1
ATOM 803 N N . LEU A 1 104 ? -23.512 -5.629 7.757 1.00 85.56 104 LEU A N 1
ATOM 804 C CA . LEU A 1 104 ? -22.575 -4.510 7.687 1.00 85.56 104 LEU A CA 1
ATOM 805 C C . LEU A 1 104 ? -22.092 -4.131 9.093 1.00 85.56 104 LEU A C 1
ATOM 807 O O . LEU A 1 104 ? -22.886 -4.051 10.033 1.00 85.56 104 LEU A O 1
ATOM 811 N N . LYS A 1 105 ? -20.788 -3.890 9.238 1.00 90.88 105 LYS A N 1
ATOM 812 C CA . LYS A 1 105 ? -20.188 -3.429 10.497 1.00 90.88 105 LYS A CA 1
ATOM 813 C C . LYS A 1 105 ? -19.879 -1.945 10.433 1.00 90.88 105 LYS A C 1
ATOM 815 O O . LYS A 1 105 ? -19.200 -1.500 9.513 1.00 90.88 105 LYS A O 1
ATOM 820 N N . ILE A 1 106 ? -20.365 -1.198 11.418 1.00 92.94 106 ILE A N 1
ATOM 821 C CA . ILE A 1 106 ? -20.115 0.239 11.553 1.00 92.94 106 ILE A CA 1
ATOM 822 C C . ILE A 1 106 ? -19.123 0.436 12.696 1.00 92.94 106 ILE A C 1
ATOM 824 O O . ILE A 1 106 ? -19.432 0.159 13.855 1.00 92.94 106 ILE A O 1
ATOM 828 N N . ILE A 1 107 ? -17.920 0.881 12.359 1.00 96.56 107 ILE A N 1
ATOM 829 C CA . ILE A 1 107 ? -16.786 1.081 13.262 1.00 96.56 107 ILE A CA 1
ATOM 830 C C . ILE A 1 107 ? -16.558 2.585 13.422 1.00 96.56 107 ILE A C 1
ATOM 832 O O . ILE A 1 107 ? -16.682 3.338 12.455 1.00 96.56 107 ILE A O 1
ATOM 836 N N . LEU A 1 108 ? -16.212 3.030 14.628 1.00 96.19 108 LEU A N 1
ATOM 837 C CA . LEU A 1 108 ? -15.835 4.421 14.881 1.00 96.19 108 LEU A CA 1
ATOM 838 C C . LEU A 1 108 ? -14.308 4.554 14.909 1.00 96.19 108 LEU A C 1
ATOM 840 O O . LEU A 1 108 ? -13.650 3.868 15.686 1.00 96.19 108 LEU A O 1
ATOM 844 N N . GLY A 1 109 ? -13.733 5.405 14.065 1.00 95.12 109 GLY A N 1
ATOM 845 C CA . GLY A 1 109 ? -12.302 5.709 14.089 1.00 95.12 109 GLY A CA 1
ATOM 846 C C . GLY A 1 109 ? -11.972 6.825 15.076 1.00 95.12 109 GLY A C 1
ATOM 847 O O . GLY A 1 109 ? -12.706 7.806 15.164 1.00 95.12 109 GLY A O 1
ATOM 848 N N . VAL A 1 110 ? -10.856 6.702 15.791 1.00 94.12 110 VAL A N 1
ATOM 849 C CA . VAL A 1 110 ? -10.313 7.734 16.689 1.00 94.12 110 VAL A CA 1
ATOM 850 C C . VAL A 1 110 ? -8.809 7.881 16.456 1.00 94.12 110 VAL A C 1
ATOM 852 O O . VAL A 1 110 ? -8.092 6.883 16.365 1.00 94.12 110 VAL A O 1
ATOM 855 N N . GLY A 1 111 ? -8.339 9.124 16.339 1.00 90.25 111 GLY A N 1
ATOM 856 C CA . GLY A 1 111 ? -6.976 9.445 15.913 1.00 90.25 111 GLY A CA 1
ATOM 857 C C . GLY A 1 111 ? -6.932 10.053 14.510 1.00 90.25 111 GLY A C 1
ATOM 858 O O . GLY A 1 111 ? -7.717 10.947 14.200 1.00 90.25 111 GLY A O 1
ATOM 859 N N . GLY A 1 112 ? -6.007 9.577 13.679 1.00 85.50 112 GLY A N 1
ATOM 860 C CA . GLY A 1 112 ? -5.741 10.108 12.344 1.00 85.50 112 GLY A CA 1
ATOM 861 C C . GLY A 1 112 ? -4.784 11.308 12.340 1.00 85.50 112 GLY A C 1
ATOM 862 O O . GLY A 1 112 ? -4.424 11.828 13.397 1.00 85.50 112 GLY A O 1
ATOM 863 N N . PRO A 1 113 ? -4.379 11.791 11.150 1.00 72.50 113 PRO A N 1
ATOM 864 C CA . PRO A 1 113 ? -3.343 12.821 10.999 1.00 72.50 113 PRO A CA 1
ATOM 865 C C . PRO A 1 113 ? -3.755 14.212 11.512 1.00 72.50 113 PRO A C 1
ATOM 867 O O . PRO A 1 113 ? -2.908 15.090 11.653 1.00 72.50 113 PRO A O 1
ATOM 870 N N . SER A 1 114 ? -5.046 14.428 11.778 1.00 60.81 114 SER A N 1
ATOM 871 C CA . SER A 1 114 ? -5.599 15.664 12.342 1.00 60.81 114 SER A CA 1
ATOM 872 C C . SER A 1 114 ? -5.799 15.625 13.860 1.00 60.81 114 SER A C 1
ATOM 874 O O . SER A 1 114 ? -6.066 16.669 14.453 1.00 60.81 114 SER A O 1
ATOM 876 N N . ALA A 1 115 ? -5.714 14.452 14.496 1.00 55.28 115 ALA A N 1
ATOM 877 C CA . ALA A 1 115 ? -5.818 14.334 15.946 1.00 55.28 115 ALA A CA 1
ATOM 878 C C . ALA A 1 115 ? -4.459 14.586 16.602 1.00 55.28 115 ALA A C 1
ATOM 880 O O . ALA A 1 115 ? -3.418 14.140 16.118 1.00 55.28 115 ALA A O 1
ATOM 881 N N . ILE A 1 116 ? -4.462 15.291 17.731 1.00 56.59 116 ILE A N 1
ATOM 882 C CA . ILE A 1 116 ? -3.224 15.599 18.439 1.00 56.59 116 ILE A CA 1
ATOM 883 C C . ILE A 1 116 ? -2.785 14.344 19.206 1.00 56.59 116 ILE A C 1
ATOM 885 O O . ILE A 1 116 ? -3.503 13.849 20.072 1.00 56.59 116 ILE A O 1
ATOM 889 N N . SER A 1 117 ? -1.581 13.843 18.908 1.00 62.38 117 SER A N 1
ATOM 890 C CA . SER A 1 117 ? -0.966 12.691 19.594 1.00 62.38 117 SER A CA 1
ATOM 891 C C . SER A 1 117 ? -0.926 12.833 21.127 1.00 62.38 117 SER A C 1
ATOM 893 O O . SER A 1 117 ? -0.825 11.834 21.842 1.00 62.38 117 SER A O 1
ATOM 895 N N . ASP A 1 118 ? -0.974 14.066 21.626 1.00 78.94 118 ASP A N 1
ATOM 896 C CA . ASP A 1 118 ? -1.044 14.436 23.035 1.00 78.94 118 ASP A CA 1
ATOM 897 C C . ASP A 1 118 ? -2.262 13.806 23.744 1.00 78.94 118 ASP A C 1
ATOM 899 O O . ASP A 1 118 ? -2.123 13.350 24.876 1.00 78.94 118 ASP A O 1
ATOM 903 N N . ASP A 1 119 ? -3.435 13.714 23.100 1.00 90.56 119 ASP A N 1
ATOM 904 C CA . ASP A 1 119 ? -4.669 13.245 23.760 1.00 90.56 119 ASP A CA 1
ATOM 905 C C . ASP A 1 119 ? -4.632 11.742 24.083 1.00 90.56 119 ASP A C 1
ATOM 907 O O . ASP A 1 119 ? -5.032 11.322 25.171 1.00 90.56 119 ASP A O 1
ATOM 911 N N . PHE A 1 120 ? -4.087 10.923 23.176 1.00 92.75 120 PHE A N 1
ATOM 912 C CA . PHE A 1 120 ? -3.815 9.512 23.463 1.00 92.75 120 PHE A CA 1
ATOM 913 C C . PHE A 1 120 ? -2.764 9.356 24.573 1.00 92.75 120 PHE A C 1
ATOM 915 O O . PHE A 1 120 ? -2.945 8.528 25.465 1.00 92.75 120 PHE A O 1
ATOM 922 N N . SER A 1 121 ? -1.703 10.174 24.557 1.00 92.50 121 SER A N 1
ATOM 923 C CA . SER A 1 121 ? -0.670 10.180 25.605 1.00 92.50 121 SER A CA 1
ATOM 924 C C . SER A 1 121 ? -1.276 10.495 26.982 1.00 92.50 121 SER A C 1
ATOM 926 O O . SER A 1 121 ? -1.007 9.791 27.955 1.00 92.50 121 SER A O 1
ATOM 928 N N . VAL A 1 122 ? -2.194 11.468 27.064 1.00 93.19 122 VAL A N 1
ATOM 929 C CA . VAL A 1 122 ? -2.948 11.791 28.292 1.00 93.19 122 VAL A CA 1
ATOM 930 C C . VAL A 1 122 ? -3.790 10.610 28.785 1.00 93.19 122 VAL A C 1
ATOM 932 O O . VAL A 1 122 ? -3.789 10.341 29.986 1.00 93.19 122 VAL A O 1
ATOM 935 N N . VAL A 1 123 ? -4.470 9.883 27.891 1.00 93.88 123 VAL A N 1
ATOM 936 C CA . VAL A 1 123 ? -5.269 8.696 28.253 1.00 93.88 123 VAL A CA 1
ATOM 937 C C . VAL A 1 123 ? -4.403 7.586 28.857 1.00 93.88 123 VAL A C 1
ATOM 939 O O . VAL A 1 123 ? -4.785 7.010 29.879 1.00 93.88 123 VAL A O 1
ATOM 942 N N . VAL A 1 124 ? -3.253 7.279 28.244 1.00 95.06 124 VAL A N 1
ATOM 943 C CA . VAL A 1 124 ? -2.431 6.105 28.605 1.00 95.06 124 VAL A CA 1
ATOM 944 C C . VAL A 1 124 ? -1.364 6.368 29.676 1.00 95.06 124 VAL A C 1
ATOM 946 O O . VAL A 1 124 ? -0.715 5.426 30.126 1.00 95.06 124 VAL A O 1
ATOM 949 N N . ASN A 1 125 ? -1.178 7.622 30.095 1.00 92.94 125 ASN A N 1
ATOM 950 C CA . ASN A 1 125 ? -0.176 8.032 31.087 1.00 92.94 125 ASN A CA 1
ATOM 951 C C . ASN A 1 125 ? -0.475 7.550 32.529 1.00 92.94 125 ASN A C 1
ATOM 953 O O . ASN A 1 125 ? 0.431 7.550 33.363 1.00 92.94 125 ASN A O 1
ATOM 957 N N . ASP A 1 126 ? -1.704 7.126 32.840 1.00 94.69 126 ASP A N 1
ATOM 958 C CA . ASP A 1 126 ? -2.057 6.486 34.116 1.00 94.69 126 ASP A CA 1
ATOM 959 C C . ASP A 1 126 ? -2.995 5.277 33.909 1.00 94.69 126 ASP A C 1
ATOM 961 O O . ASP A 1 126 ? -3.687 5.159 32.896 1.00 94.69 126 ASP A O 1
ATOM 965 N N . THR A 1 127 ? -3.000 4.335 34.858 1.00 95.56 127 THR A N 1
ATOM 966 C CA . THR A 1 127 ? -3.823 3.116 34.775 1.00 95.56 127 THR A CA 1
ATOM 967 C C . THR A 1 127 ? -5.300 3.395 35.057 1.00 95.56 127 THR A C 1
ATOM 969 O O . THR A 1 127 ? -6.155 2.848 34.361 1.00 95.56 127 THR A O 1
ATOM 972 N N . ASP A 1 128 ? -5.619 4.272 36.014 1.00 95.50 128 ASP A N 1
ATOM 973 C CA . ASP A 1 128 ? -7.009 4.599 36.353 1.00 95.50 128 ASP A CA 1
ATOM 974 C C . ASP A 1 128 ? -7.679 5.357 35.189 1.00 95.50 128 ASP A C 1
ATOM 976 O O . ASP A 1 128 ? -8.835 5.080 34.852 1.00 95.50 128 ASP A O 1
ATOM 980 N N . THR A 1 129 ? -6.941 6.256 34.516 1.00 95.62 129 THR A N 1
ATOM 981 C CA . THR A 1 129 ? -7.424 6.994 33.331 1.00 95.62 129 THR A CA 1
ATOM 982 C C . THR A 1 129 ? -7.590 6.086 32.119 1.00 95.62 129 THR A C 1
ATOM 984 O O . THR A 1 129 ? -8.601 6.184 31.421 1.00 95.62 129 THR A O 1
ATOM 987 N N . MET A 1 130 ? -6.648 5.164 31.894 1.00 97.31 130 MET A N 1
ATOM 988 C CA . MET A 1 130 ? -6.739 4.168 30.827 1.00 97.31 130 MET A CA 1
ATOM 989 C C . MET A 1 130 ? -7.959 3.260 31.031 1.00 97.31 130 MET A C 1
ATOM 991 O O . MET A 1 130 ? -8.746 3.079 30.102 1.00 97.31 130 MET A O 1
ATOM 995 N N . GLU A 1 131 ? -8.177 2.732 32.240 1.00 97.19 131 GLU A N 1
ATOM 996 C CA . GLU A 1 131 ? -9.364 1.922 32.535 1.00 97.19 131 GLU A CA 1
ATOM 997 C C . GLU A 1 131 ? -10.677 2.715 32.402 1.00 97.19 131 GLU A C 1
ATOM 999 O O . GLU A 1 131 ? -11.687 2.172 31.944 1.00 97.19 131 GLU A O 1
ATOM 1004 N N . GLU A 1 132 ? -10.710 3.987 32.815 1.00 97.62 132 GLU A N 1
ATOM 1005 C CA . GLU A 1 132 ? -11.901 4.826 32.657 1.00 97.62 132 GLU A CA 1
ATOM 1006 C C . GLU A 1 132 ? -12.211 5.094 31.179 1.00 97.62 132 GLU A C 1
ATOM 1008 O O . GLU A 1 132 ? -13.349 4.869 30.758 1.00 97.62 132 GLU A O 1
ATOM 1013 N N . PHE A 1 133 ? -11.199 5.430 30.373 1.00 98.00 133 PHE A N 1
ATOM 1014 C CA . PHE A 1 133 ? -11.325 5.567 28.921 1.00 98.00 133 PHE A CA 1
ATOM 1015 C C . PHE A 1 133 ? -11.825 4.283 28.254 1.00 98.00 133 PHE A C 1
ATOM 1017 O O . PHE A 1 133 ? -12.740 4.330 27.428 1.00 98.00 133 PHE A O 1
ATOM 1024 N N . VAL A 1 134 ? -11.284 3.126 28.640 1.00 98.06 134 VAL A N 1
ATOM 1025 C CA . VAL A 1 134 ? -11.695 1.801 28.148 1.00 98.06 134 VAL A CA 1
ATOM 1026 C C . VAL A 1 134 ? -13.183 1.539 28.431 1.00 98.06 134 VAL A C 1
ATOM 1028 O O . VAL A 1 134 ? -13.936 1.188 27.516 1.00 98.06 134 VAL A O 1
ATOM 1031 N N . ARG A 1 135 ? -13.642 1.779 29.668 1.00 96.56 135 ARG A N 1
ATOM 1032 C CA . ARG A 1 135 ? -15.054 1.618 30.075 1.00 96.56 135 ARG A CA 1
ATOM 1033 C C . ARG A 1 135 ? -15.990 2.600 29.370 1.00 96.56 135 ARG A C 1
ATOM 1035 O O . ARG A 1 135 ? -17.036 2.201 28.853 1.00 96.56 135 ARG A O 1
ATOM 1042 N N . ASN A 1 136 ? -15.635 3.883 29.346 1.00 97.44 136 ASN A N 1
ATOM 1043 C CA . ASN A 1 136 ? -16.456 4.931 28.739 1.00 97.44 136 ASN A CA 1
ATOM 1044 C C . ASN A 1 136 ? -16.528 4.784 27.213 1.00 97.44 136 ASN A C 1
ATOM 1046 O O . ASN A 1 136 ? -17.592 5.019 26.642 1.00 97.44 136 ASN A O 1
ATOM 1050 N N . THR A 1 137 ? -15.456 4.323 26.561 1.00 97.25 137 THR A N 1
ATOM 1051 C CA . THR A 1 137 ? -15.449 3.989 25.127 1.00 97.25 137 THR A CA 1
ATOM 1052 C C . THR A 1 137 ? -16.386 2.825 24.820 1.00 97.25 137 THR A C 1
ATOM 1054 O O . THR A 1 137 ? -17.216 2.944 23.921 1.00 97.25 137 THR A O 1
ATOM 1057 N N . ALA A 1 138 ? -16.328 1.733 25.593 1.00 95.44 138 ALA A N 1
ATOM 1058 C CA . ALA A 1 138 ? -17.248 0.607 25.419 1.00 95.44 138 ALA A CA 1
ATOM 1059 C C . ALA A 1 138 ? -18.720 1.056 25.511 1.00 95.44 138 ALA A C 1
ATOM 1061 O O . ALA A 1 138 ? -19.507 0.721 24.626 1.00 95.44 138 ALA A O 1
ATOM 1062 N N . ARG A 1 139 ? -19.060 1.899 26.502 1.00 94.25 139 ARG A N 1
ATOM 1063 C CA . ARG A 1 139 ? -20.401 2.498 26.642 1.00 94.25 139 ARG A CA 1
ATOM 1064 C C . ARG A 1 139 ? -20.770 3.417 25.470 1.00 94.25 139 ARG A C 1
ATOM 1066 O O . ARG A 1 139 ? -21.872 3.314 24.944 1.00 94.25 139 ARG A O 1
ATOM 1073 N N . PHE A 1 140 ? -19.869 4.302 25.037 1.00 94.94 140 PHE A N 1
ATOM 1074 C CA . PHE A 1 140 ? -20.133 5.239 23.934 1.00 94.94 140 PHE A CA 1
ATOM 1075 C C . PHE A 1 140 ? -20.515 4.506 22.640 1.00 94.94 140 PHE A C 1
ATOM 1077 O O . PHE A 1 140 ? -21.430 4.928 21.928 1.00 94.94 140 PHE A O 1
ATOM 1084 N N . LEU A 1 141 ? -19.828 3.393 22.360 1.00 94.25 141 LEU A N 1
ATOM 1085 C CA . LEU A 1 141 ? -20.062 2.546 21.193 1.00 94.25 141 LEU A CA 1
ATOM 1086 C C . LEU A 1 141 ? -21.381 1.770 21.304 1.00 94.25 141 LEU A C 1
ATOM 1088 O O . LEU A 1 141 ? -22.133 1.730 20.329 1.00 94.25 141 LEU A O 1
ATOM 1092 N N . THR A 1 142 ? -21.700 1.184 22.465 1.00 91.75 142 THR A N 1
ATOM 1093 C CA . THR A 1 142 ? -22.963 0.449 22.658 1.00 91.75 142 THR A CA 1
ATOM 1094 C C . THR A 1 142 ? -24.181 1.367 22.630 1.00 91.75 142 THR A C 1
ATOM 1096 O O . THR A 1 142 ? -25.137 1.048 21.922 1.00 91.75 142 THR A O 1
ATOM 1099 N N . ASP A 1 143 ? -24.130 2.522 23.305 1.00 90.94 143 ASP A N 1
ATOM 1100 C CA . ASP A 1 143 ? -25.218 3.516 23.353 1.00 90.94 143 ASP A CA 1
ATOM 1101 C C . ASP A 1 143 ? -25.600 4.029 21.950 1.00 90.94 143 ASP A C 1
ATOM 1103 O O . ASP A 1 143 ? -26.772 4.288 21.676 1.00 90.94 143 ASP A O 1
ATOM 1107 N N . ARG A 1 144 ? -24.619 4.147 21.043 1.00 90.75 144 ARG A N 1
ATOM 1108 C CA . ARG A 1 144 ? -24.803 4.579 19.641 1.00 90.75 144 ARG A CA 1
ATOM 1109 C C . ARG A 1 144 ? -24.892 3.426 18.635 1.00 90.75 144 ARG A C 1
ATOM 1111 O O . ARG A 1 144 ? -24.937 3.662 17.433 1.00 90.75 144 ARG A O 1
ATOM 1118 N N . ASN A 1 145 ? -24.941 2.180 19.106 1.00 89.31 145 ASN A N 1
ATOM 1119 C CA . ASN A 1 145 ? -24.991 0.972 18.278 1.00 89.31 145 ASN A CA 1
ATOM 1120 C C . ASN A 1 145 ? -23.851 0.849 17.237 1.00 89.31 145 ASN A C 1
ATOM 1122 O O . ASN A 1 145 ? -24.052 0.278 16.162 1.00 89.31 145 ASN A O 1
ATOM 1126 N N . PHE A 1 146 ? -22.638 1.303 17.550 1.00 92.75 146 PHE A N 1
ATOM 1127 C CA . PHE A 1 146 ? -21.444 0.906 16.795 1.00 92.75 146 PHE A CA 1
ATOM 1128 C C . PHE A 1 146 ? -21.118 -0.579 17.034 1.00 92.75 146 PHE A C 1
ATOM 1130 O O . PHE A 1 146 ? -21.555 -1.188 18.012 1.00 92.75 146 PHE A O 1
ATOM 1137 N N . ASP A 1 147 ? -20.366 -1.184 16.118 1.00 93.12 147 ASP A N 1
ATOM 1138 C CA . ASP A 1 147 ? -19.893 -2.571 16.209 1.00 93.12 147 ASP A CA 1
ATOM 1139 C C . ASP A 1 147 ? -18.435 -2.683 16.656 1.00 93.12 147 ASP A C 1
ATOM 1141 O O . ASP A 1 147 ? -17.954 -3.797 16.830 1.00 93.12 147 ASP A O 1
ATOM 1145 N N . GLY A 1 148 ? -17.730 -1.566 16.844 1.00 95.88 148 GLY A N 1
ATOM 1146 C CA . GLY A 1 148 ? -16.334 -1.551 17.269 1.00 95.88 148 GLY A CA 1
ATOM 1147 C C . GLY A 1 148 ? -15.661 -0.191 17.112 1.00 95.88 148 GLY A C 1
ATOM 1148 O O . GLY A 1 148 ? -16.295 0.784 16.700 1.00 95.88 148 GLY A O 1
ATOM 1149 N N . VAL A 1 149 ? -14.362 -0.151 17.405 1.00 97.75 149 VAL A N 1
ATOM 1150 C CA . VAL A 1 149 ? -13.498 1.032 17.268 1.00 97.75 149 VAL A CA 1
ATOM 1151 C C . VAL A 1 149 ? -12.284 0.723 16.387 1.00 97.75 149 VAL A C 1
ATOM 1153 O O . VAL A 1 149 ? -11.801 -0.410 16.374 1.00 97.75 149 VAL A O 1
ATOM 1156 N N . MET A 1 150 ? -11.780 1.730 15.676 1.00 97.75 150 MET A N 1
ATOM 1157 C CA . MET A 1 150 ? -10.455 1.724 15.058 1.00 97.75 150 MET A CA 1
ATOM 1158 C C . MET A 1 150 ? -9.569 2.739 15.777 1.00 97.75 150 MET A C 1
ATOM 1160 O O . MET A 1 150 ? -9.900 3.924 15.815 1.00 97.75 150 MET A O 1
ATOM 1164 N N . LEU A 1 151 ? -8.449 2.276 16.326 1.00 97.38 151 LEU A N 1
ATOM 1165 C CA . LEU A 1 151 ? -7.423 3.137 16.908 1.00 97.38 151 LEU A CA 1
ATOM 1166 C C . LEU A 1 151 ? -6.399 3.502 15.833 1.00 97.38 151 LEU A C 1
ATOM 1168 O O . LEU A 1 151 ? -5.819 2.613 15.206 1.00 97.38 151 LEU A O 1
ATOM 1172 N N . ASP A 1 152 ? -6.184 4.799 15.632 1.00 95.00 152 ASP A N 1
ATOM 1173 C CA . ASP A 1 152 ? -5.274 5.347 14.624 1.00 95.00 152 ASP A CA 1
ATOM 1174 C C . ASP A 1 152 ? -4.358 6.418 15.234 1.00 95.00 152 ASP A C 1
ATOM 1176 O O . ASP A 1 152 ? -4.371 7.590 14.856 1.00 95.00 152 ASP A O 1
ATOM 1180 N N . TRP A 1 153 ? -3.596 6.031 16.259 1.00 93.94 153 TRP A N 1
ATOM 1181 C CA . TRP A 1 153 ? -2.621 6.920 16.887 1.00 93.94 153 TRP A CA 1
ATOM 1182 C C . TRP A 1 153 ? -1.430 7.130 15.945 1.00 93.94 153 TRP A C 1
ATOM 1184 O O . TRP A 1 153 ? -0.675 6.198 15.672 1.00 93.94 153 TRP A O 1
ATOM 1194 N N . MET A 1 154 ? -1.237 8.373 15.490 1.00 89.44 154 MET A N 1
ATOM 1195 C CA . MET A 1 154 ? -0.085 8.792 14.687 1.00 89.44 154 MET A CA 1
ATOM 1196 C C . MET A 1 154 ? 0.861 9.717 15.487 1.00 89.44 154 MET A C 1
ATOM 1198 O O . MET A 1 154 ? 0.661 10.926 15.512 1.00 89.44 154 MET A O 1
ATOM 1202 N N . TYR A 1 155 ? 1.878 9.227 16.207 1.00 90.12 155 TYR A N 1
ATOM 1203 C CA . TYR A 1 155 ? 2.251 7.831 16.490 1.00 90.12 155 TYR A CA 1
ATOM 1204 C C . TYR A 1 155 ? 2.731 7.697 17.955 1.00 90.12 155 TYR A C 1
ATOM 1206 O O . TYR A 1 155 ? 3.328 8.649 18.467 1.00 90.12 155 TYR A O 1
ATOM 1214 N N . PRO A 1 156 ? 2.537 6.543 18.628 1.00 92.44 156 PRO A N 1
ATOM 1215 C CA . PRO A 1 156 ? 3.081 6.316 19.969 1.00 92.44 156 PRO A CA 1
ATOM 1216 C C . PRO A 1 156 ? 4.612 6.453 19.994 1.00 92.44 156 PRO A C 1
ATOM 1218 O O . PRO A 1 156 ? 5.296 6.027 19.070 1.00 92.44 156 PRO A O 1
ATOM 1221 N N . GLY A 1 157 ? 5.171 7.053 21.044 1.00 90.25 157 GLY A N 1
ATOM 1222 C CA . GLY A 1 157 ? 6.616 7.257 21.207 1.00 90.25 157 GLY A CA 1
ATOM 1223 C C . GLY A 1 157 ? 7.261 8.316 20.302 1.00 90.25 157 GLY A C 1
ATOM 1224 O O . GLY A 1 157 ? 8.440 8.616 20.497 1.00 90.25 157 GLY A O 1
ATOM 1225 N N . LEU A 1 158 ? 6.526 8.896 19.345 1.00 86.38 158 LEU A N 1
ATOM 1226 C CA . LEU A 1 158 ? 7.045 9.835 18.345 1.00 86.38 158 LEU A CA 1
ATOM 1227 C C . LEU A 1 158 ? 6.360 11.213 18.413 1.00 86.38 158 LEU A C 1
ATOM 1229 O O . LEU A 1 158 ? 5.259 11.383 18.937 1.00 86.38 158 LEU A O 1
ATOM 1233 N N . GLY A 1 159 ? 7.024 12.231 17.857 1.00 82.81 159 GLY A N 1
ATOM 1234 C CA . GLY A 1 159 ? 6.522 13.609 17.849 1.00 82.81 159 GLY A CA 1
ATOM 1235 C C . GLY A 1 159 ? 6.417 14.194 19.262 1.00 82.81 159 GLY A C 1
ATOM 1236 O O . GLY A 1 159 ? 7.437 14.470 19.891 1.00 82.81 159 GLY A O 1
ATOM 1237 N N . ASN A 1 160 ? 5.185 14.390 19.741 1.00 80.81 160 ASN A N 1
ATOM 1238 C CA . ASN A 1 160 ? 4.888 14.858 21.101 1.00 80.81 160 ASN A CA 1
ATOM 1239 C C . ASN A 1 160 ? 4.650 13.711 22.109 1.00 80.81 160 ASN A C 1
ATOM 1241 O O . ASN A 1 160 ? 4.666 13.949 23.320 1.00 80.81 160 ASN A O 1
ATOM 1245 N N . SER A 1 161 ? 4.406 12.484 21.632 1.00 87.69 161 SER A N 1
ATOM 1246 C CA . SER A 1 161 ? 4.176 11.313 22.486 1.00 87.69 161 SER A CA 1
ATOM 1247 C C . SER A 1 161 ? 5.428 10.962 23.295 1.00 87.69 161 SER A C 1
ATOM 1249 O O . SER A 1 161 ? 6.560 11.205 22.870 1.00 87.69 161 SER A O 1
ATOM 1251 N N . GLN A 1 162 ? 5.238 10.412 24.494 1.00 88.06 162 GLN A N 1
ATOM 1252 C CA . GLN A 1 162 ? 6.344 10.023 25.365 1.00 88.06 162 GLN A CA 1
ATOM 1253 C C . GLN A 1 162 ? 6.887 8.644 24.952 1.00 88.06 162 GLN A C 1
ATOM 1255 O O . GLN A 1 162 ? 6.097 7.779 24.586 1.00 88.06 162 GLN A O 1
ATOM 1260 N N . PRO A 1 163 ? 8.199 8.355 25.063 1.00 89.69 163 PRO A N 1
ATOM 1261 C CA . PRO A 1 163 ? 8.760 7.056 24.656 1.00 89.69 163 PRO A CA 1
ATOM 1262 C C . PRO A 1 163 ? 8.143 5.825 25.346 1.00 89.69 163 PRO A C 1
ATOM 1264 O O . PRO A 1 163 ? 8.235 4.715 24.829 1.00 89.69 163 PRO A O 1
ATOM 1267 N N . GLN A 1 164 ? 7.519 6.003 26.514 1.00 91.75 164 GLN A N 1
ATOM 1268 C CA . GLN A 1 164 ? 6.777 4.964 27.236 1.00 91.75 164 GLN A CA 1
ATOM 1269 C C . GLN A 1 164 ? 5.463 4.577 26.539 1.00 91.75 164 GLN A C 1
ATOM 1271 O O . GLN A 1 164 ? 4.971 3.464 26.724 1.00 91.75 164 GLN A O 1
ATOM 1276 N N . ASP A 1 165 ? 4.906 5.462 25.712 1.00 94.88 165 ASP A N 1
ATOM 1277 C CA . ASP A 1 165 ? 3.597 5.287 25.087 1.00 94.88 165 ASP A CA 1
ATOM 1278 C C . ASP A 1 165 ? 3.553 4.115 24.104 1.00 94.88 165 ASP A C 1
ATOM 1280 O O . ASP A 1 165 ? 2.485 3.571 23.859 1.00 94.88 165 ASP A O 1
ATOM 1284 N N . VAL A 1 166 ? 4.701 3.651 23.608 1.00 94.38 166 VAL A N 1
ATOM 1285 C CA . VAL A 1 166 ? 4.807 2.438 22.783 1.00 94.38 166 VAL A CA 1
ATOM 1286 C C . VAL A 1 166 ? 4.350 1.187 23.553 1.00 94.38 166 VAL A C 1
ATOM 1288 O O . VAL A 1 166 ? 3.653 0.318 23.018 1.00 94.38 166 VAL A O 1
ATOM 1291 N N . ASP A 1 167 ? 4.698 1.105 24.840 1.00 95.94 167 ASP A N 1
ATOM 1292 C CA . ASP A 1 167 ? 4.275 0.025 25.738 1.00 95.94 167 ASP A CA 1
ATOM 1293 C C . ASP A 1 167 ? 2.905 0.330 26.376 1.00 95.94 167 ASP A C 1
ATOM 1295 O O . ASP A 1 167 ? 2.065 -0.567 26.510 1.00 95.94 167 ASP A O 1
ATOM 1299 N N . ASN A 1 168 ? 2.615 1.601 26.689 1.00 97.00 168 ASN A N 1
ATOM 1300 C CA . ASN A 1 168 ? 1.312 2.000 27.237 1.00 97.00 168 ASN A CA 1
ATOM 1301 C C . ASN A 1 168 ? 0.171 1.824 26.209 1.00 97.00 168 ASN A C 1
ATOM 1303 O O . ASN A 1 168 ? -0.917 1.388 26.577 1.00 97.00 168 ASN A O 1
ATOM 1307 N N . TYR A 1 169 ? 0.405 2.085 24.917 1.00 97.25 169 TYR A N 1
ATOM 1308 C CA . TYR A 1 169 ? -0.558 1.835 23.832 1.00 97.25 169 TYR A CA 1
ATOM 1309 C C . TYR A 1 169 ? -0.859 0.343 23.684 1.00 97.25 169 TYR A C 1
ATOM 1311 O O . TYR A 1 169 ? -2.014 -0.060 23.573 1.00 97.25 169 TYR A O 1
ATOM 1319 N N . SER A 1 170 ? 0.176 -0.492 23.768 1.00 97.25 170 SER A N 1
ATOM 1320 C CA . SER A 1 170 ? 0.033 -1.951 23.741 1.00 97.25 170 SER A CA 1
ATOM 1321 C C . SER A 1 170 ? -0.800 -2.454 24.931 1.00 97.25 170 SER A C 1
ATOM 1323 O O . SER A 1 170 ? -1.657 -3.325 24.771 1.00 97.25 170 SER A O 1
ATOM 1325 N N . THR A 1 171 ? -0.635 -1.818 26.096 1.00 98.25 171 THR A N 1
ATOM 1326 C CA . THR A 1 171 ? -1.452 -2.046 27.300 1.00 98.25 171 THR A CA 1
ATOM 1327 C C . THR A 1 171 ? -2.906 -1.581 27.114 1.00 98.25 171 THR A C 1
ATOM 1329 O O . THR A 1 171 ? -3.827 -2.312 27.477 1.00 98.25 171 THR A O 1
ATOM 1332 N N . LEU A 1 172 ? -3.138 -0.420 26.483 1.00 98.25 172 LEU A N 1
ATOM 1333 C CA . LEU A 1 172 ? -4.480 0.076 26.142 1.00 98.25 172 LEU A CA 1
ATOM 1334 C C . LEU A 1 172 ? -5.222 -0.901 25.218 1.00 98.25 172 LEU A C 1
ATOM 1336 O O . LEU A 1 172 ? -6.381 -1.220 25.478 1.00 98.25 172 LEU A O 1
ATOM 1340 N N . VAL A 1 173 ? -4.571 -1.410 24.168 1.00 98.50 173 VAL A N 1
ATOM 1341 C CA . VAL A 1 173 ? -5.193 -2.358 23.224 1.00 98.50 173 VAL A CA 1
ATOM 1342 C C . VAL A 1 173 ? -5.567 -3.673 23.917 1.00 98.50 173 VAL A C 1
ATOM 1344 O O . VAL A 1 173 ? -6.664 -4.185 23.692 1.00 98.50 173 VAL A O 1
ATOM 1347 N N . GLU A 1 174 ? -4.728 -4.192 24.820 1.00 98.31 174 GLU A N 1
ATOM 1348 C CA . GLU A 1 174 ? -5.097 -5.351 25.647 1.00 98.31 174 GLU A CA 1
ATOM 1349 C C . GLU A 1 174 ? -6.281 -5.040 26.587 1.00 98.31 174 GLU A C 1
ATOM 1351 O O . GLU A 1 174 ? -7.218 -5.838 26.693 1.00 98.31 174 GLU A O 1
ATOM 1356 N N . ALA A 1 175 ? -6.288 -3.877 27.245 1.00 98.12 175 ALA A N 1
ATOM 1357 C CA . ALA A 1 175 ? -7.378 -3.469 28.133 1.00 98.12 175 ALA A CA 1
ATOM 1358 C C . ALA A 1 175 ? -8.717 -3.322 27.383 1.00 98.12 175 ALA A C 1
ATOM 1360 O O . ALA A 1 175 ? -9.744 -3.823 27.851 1.00 98.12 175 ALA A O 1
ATOM 1361 N N . MET A 1 176 ? -8.709 -2.714 26.191 1.00 97.88 176 MET A N 1
ATOM 1362 C CA . MET A 1 176 ? -9.890 -2.596 25.328 1.00 97.88 176 MET A CA 1
ATOM 1363 C C . MET A 1 176 ? -10.393 -3.965 24.859 1.00 97.88 176 MET A C 1
ATOM 1365 O O . MET A 1 176 ? -11.592 -4.228 24.953 1.00 97.88 176 MET A O 1
ATOM 1369 N N . PHE A 1 177 ? -9.502 -4.865 24.428 1.00 96.38 177 PHE A N 1
ATOM 1370 C CA . PHE A 1 177 ? -9.870 -6.229 24.026 1.00 96.38 177 PHE A CA 1
ATOM 1371 C C . PHE A 1 177 ? -10.576 -6.993 25.158 1.00 96.38 177 PHE A C 1
ATOM 1373 O O . PHE A 1 177 ? -11.643 -7.583 24.944 1.00 96.38 177 PHE A O 1
ATOM 1380 N N . ARG A 1 178 ? -10.028 -6.927 26.381 1.00 95.19 178 ARG A N 1
ATOM 1381 C CA . ARG A 1 178 ? -10.625 -7.530 27.586 1.00 95.19 178 ARG A CA 1
ATOM 1382 C C . ARG A 1 178 ? -12.003 -6.932 27.893 1.00 95.19 178 ARG A C 1
ATOM 1384 O O . ARG A 1 178 ? -12.976 -7.678 27.984 1.00 95.19 178 ARG A O 1
ATOM 1391 N N . GLN A 1 179 ? -12.120 -5.604 27.976 1.00 94.88 179 GLN A N 1
ATOM 1392 C CA . GLN A 1 179 ? -13.393 -4.928 28.270 1.00 94.88 179 GLN A CA 1
ATOM 1393 C C . GLN A 1 179 ? -14.474 -5.242 27.230 1.00 94.88 179 GLN A C 1
ATOM 1395 O O . GLN A 1 179 ? -15.626 -5.503 27.585 1.00 94.88 179 GLN A O 1
ATOM 1400 N N . PHE A 1 180 ? -14.119 -5.245 25.944 1.00 94.38 180 PHE A N 1
ATOM 1401 C CA . PHE A 1 180 ? -15.061 -5.529 24.862 1.00 94.38 180 PHE A CA 1
ATOM 1402 C C . PHE A 1 180 ? -15.601 -6.962 24.945 1.00 94.38 180 PHE A C 1
ATOM 1404 O O . PHE A 1 180 ? -16.782 -7.181 24.664 1.00 94.38 180 PHE A O 1
ATOM 1411 N N . ALA A 1 181 ? -14.786 -7.932 25.374 1.00 89.00 181 ALA A N 1
ATOM 1412 C CA . ALA A 1 181 ? -15.237 -9.302 25.618 1.00 89.00 181 ALA A CA 1
ATOM 1413 C C . ALA A 1 181 ? -16.270 -9.402 26.756 1.00 89.00 181 ALA A C 1
ATOM 1415 O O . ALA A 1 181 ? -17.189 -10.216 26.663 1.00 89.00 181 ALA A O 1
ATOM 1416 N N . GLU A 1 182 ? -16.178 -8.557 27.785 1.00 85.56 182 GLU A N 1
ATOM 1417 C CA . GLU A 1 182 ? -17.134 -8.527 28.900 1.00 85.56 182 GLU A CA 1
ATOM 1418 C C . GLU A 1 182 ? -18.451 -7.823 28.530 1.00 85.56 182 GLU A C 1
ATOM 1420 O O . GLU A 1 182 ? -19.516 -8.437 28.621 1.00 85.56 182 GLU A O 1
ATOM 1425 N N . THR A 1 183 ? -18.388 -6.581 28.029 1.00 81.69 183 THR A N 1
ATOM 1426 C CA . THR A 1 183 ? -19.558 -5.752 27.640 1.00 81.69 183 THR A CA 1
ATOM 1427 C C . THR A 1 183 ? -20.506 -6.480 26.684 1.00 81.69 183 THR A C 1
ATOM 1429 O O . THR A 1 183 ? -21.728 -6.346 26.732 1.00 81.69 183 THR A O 1
ATOM 1432 N N . SER A 1 184 ? -19.946 -7.316 25.815 1.00 63.28 184 SER A N 1
ATOM 1433 C CA . SER A 1 184 ? -20.713 -8.014 24.784 1.00 63.28 184 SER A CA 1
ATOM 1434 C C . SER A 1 184 ? -21.553 -9.182 25.318 1.00 63.28 184 SER A C 1
ATOM 1436 O O . SER A 1 184 ? -22.408 -9.686 24.595 1.00 63.28 184 SER A O 1
ATOM 1438 N N . HIS A 1 185 ? -21.353 -9.593 26.577 1.00 59.34 185 HIS A N 1
ATOM 1439 C CA . HIS A 1 185 ? -22.181 -10.591 27.262 1.00 59.34 185 HIS A CA 1
ATOM 1440 C C . HIS A 1 185 ? -23.265 -9.972 28.162 1.00 59.34 185 HIS A C 1
ATOM 1442 O O . HIS A 1 185 ? -24.253 -10.647 28.454 1.00 59.34 185 HIS A O 1
ATOM 1448 N N . SER A 1 186 ? -23.111 -8.719 28.611 1.00 54.66 186 SER A N 1
ATOM 1449 C CA . SER A 1 186 ? -24.086 -8.049 29.488 1.00 54.66 186 SER A CA 1
ATOM 1450 C C . SER A 1 186 ? -25.263 -7.438 28.726 1.00 54.66 186 SER A C 1
ATOM 1452 O O . SER A 1 186 ? -26.401 -7.512 29.190 1.00 54.66 186 SER A O 1
ATOM 1454 N N . ASP A 1 187 ? -25.005 -6.877 27.544 1.00 61.28 187 ASP A N 1
ATOM 1455 C CA . ASP A 1 187 ? -25.912 -5.904 26.914 1.00 61.28 187 ASP A CA 1
ATOM 1456 C C . ASP A 1 187 ? -26.861 -6.527 25.870 1.00 61.28 187 ASP A C 1
ATOM 1458 O O . ASP A 1 187 ? -27.558 -5.829 25.135 1.00 61.28 187 ASP A O 1
ATOM 1462 N N . GLY A 1 188 ? -26.887 -7.860 25.767 1.00 60.22 188 GLY A N 1
ATOM 1463 C CA . GLY A 1 188 ? -27.761 -8.594 24.843 1.00 60.22 188 GLY A CA 1
ATOM 1464 C C . GLY A 1 188 ? -27.363 -8.531 23.360 1.00 60.22 188 GLY A C 1
ATOM 1465 O O . GLY A 1 188 ? -28.108 -9.033 22.516 1.00 60.22 188 GLY A O 1
ATOM 1466 N N . ARG A 1 189 ? -26.197 -7.956 23.020 1.00 68.75 189 ARG A N 1
ATOM 1467 C CA . ARG A 1 189 ? -25.616 -8.046 21.666 1.00 68.75 189 ARG A CA 1
ATOM 1468 C C . ARG A 1 189 ? -25.249 -9.499 21.334 1.00 68.75 189 ARG A C 1
ATOM 1470 O O . ARG A 1 189 ? -24.928 -10.294 22.208 1.00 68.75 189 ARG A O 1
ATOM 1477 N N . SER A 1 190 ? -25.273 -9.845 20.047 1.00 63.91 190 SER A N 1
ATOM 1478 C CA . SER A 1 190 ? -24.971 -11.207 19.565 1.00 63.91 190 SER A CA 1
ATOM 1479 C C . SER A 1 190 ? -23.498 -11.439 19.195 1.00 63.91 190 SER A C 1
ATOM 1481 O O . SER A 1 190 ? -23.147 -12.536 18.769 1.00 63.91 190 SER A O 1
ATOM 1483 N N . SER A 1 191 ? -22.642 -10.419 19.295 1.00 79.00 191 SER A N 1
ATOM 1484 C CA . SER A 1 191 ? -21.229 -10.467 18.894 1.00 79.00 191 SER A CA 1
ATOM 1485 C C . SER A 1 191 ? -20.390 -9.477 19.698 1.00 79.00 191 SER A C 1
ATOM 1487 O O . SER A 1 191 ? -20.926 -8.481 20.189 1.00 79.00 191 SER A O 1
ATOM 1489 N N . ARG A 1 192 ? -19.072 -9.714 19.777 1.00 90.12 192 ARG A N 1
ATOM 1490 C CA . ARG A 1 192 ? -18.137 -8.790 20.434 1.00 90.12 192 ARG A CA 1
ATOM 1491 C C . ARG A 1 192 ? -18.067 -7.436 19.707 1.00 90.12 192 ARG A C 1
ATOM 1493 O O . ARG A 1 192 ? -18.175 -7.410 18.482 1.00 90.12 192 ARG A O 1
ATOM 1500 N N . LEU A 1 193 ? -17.855 -6.342 20.447 1.00 94.06 193 LEU A N 1
ATOM 1501 C CA . LEU A 1 193 ? -17.309 -5.101 19.877 1.00 94.06 193 LEU A CA 1
ATOM 1502 C C . LEU A 1 193 ? -15.927 -5.379 19.264 1.00 94.06 193 LEU A C 1
ATOM 1504 O O . LEU A 1 193 ? -15.059 -5.949 19.927 1.00 94.06 193 LEU A O 1
ATOM 1508 N N . LEU A 1 194 ? -15.724 -4.985 18.012 1.00 96.31 194 LEU A N 1
ATOM 1509 C CA . LEU A 1 194 ? -14.478 -5.174 17.273 1.00 96.31 194 LEU A CA 1
ATOM 1510 C C . LEU A 1 194 ? -13.430 -4.120 17.661 1.00 96.31 194 LEU A C 1
ATOM 1512 O O . LEU A 1 194 ? -13.766 -2.966 17.934 1.00 96.31 194 LEU A O 1
ATOM 1516 N N . LEU A 1 195 ? -12.159 -4.514 17.655 1.00 98.19 195 LEU A N 1
ATOM 1517 C CA . LEU A 1 195 ? -11.017 -3.643 17.929 1.00 98.19 195 LEU A CA 1
ATOM 1518 C C . LEU A 1 195 ? -10.043 -3.686 16.750 1.00 98.19 195 LEU A C 1
ATOM 1520 O O . LEU A 1 195 ? -9.331 -4.668 16.556 1.00 98.19 195 LEU A O 1
ATOM 1524 N N . LEU A 1 196 ? -10.031 -2.630 15.944 1.00 98.62 196 LEU A N 1
ATOM 1525 C CA . LEU A 1 196 ? -9.143 -2.482 14.795 1.00 98.62 196 LEU A CA 1
ATOM 1526 C C . LEU A 1 196 ? -7.965 -1.583 15.196 1.00 98.62 196 LEU A C 1
ATOM 1528 O O . LEU A 1 196 ? -8.157 -0.581 15.886 1.00 98.62 196 LEU A O 1
ATOM 1532 N N . VAL A 1 197 ? -6.756 -1.918 14.749 1.00 98.44 197 VAL A N 1
ATOM 1533 C CA . VAL A 1 197 ? -5.553 -1.100 14.973 1.00 98.44 197 VAL A CA 1
ATOM 1534 C C . VAL A 1 197 ? -4.969 -0.712 13.623 1.00 98.44 197 VAL A C 1
ATOM 1536 O O . VAL A 1 197 ? -4.579 -1.587 12.849 1.00 98.44 197 VAL A O 1
ATOM 1539 N N . ALA A 1 198 ? -4.909 0.588 13.342 1.00 97.31 198 ALA A N 1
ATOM 1540 C CA . ALA A 1 198 ? -4.176 1.117 12.201 1.00 97.31 198 ALA A CA 1
ATOM 1541 C C . ALA A 1 198 ? -2.682 1.253 12.540 1.00 97.31 198 ALA A C 1
ATOM 1543 O O . ALA A 1 198 ? -2.315 1.550 13.679 1.00 97.31 198 ALA A O 1
ATOM 1544 N N . MET A 1 199 ? -1.823 1.006 11.551 1.00 96.44 199 MET A N 1
ATOM 1545 C CA . MET A 1 199 ? -0.365 1.122 11.659 1.00 96.44 199 MET A CA 1
ATOM 1546 C C . MET A 1 199 ? 0.219 1.771 10.401 1.00 96.44 199 MET A C 1
ATOM 1548 O O . MET A 1 199 ? -0.369 1.683 9.322 1.00 96.44 199 MET A O 1
ATOM 1552 N N . SER A 1 200 ? 1.395 2.390 10.520 1.00 95.12 200 SER A N 1
ATOM 1553 C CA . SER A 1 200 ? 2.184 2.815 9.353 1.00 95.12 200 SER A CA 1
ATOM 1554 C C . SER A 1 200 ? 2.688 1.603 8.560 1.00 95.12 200 SER A C 1
ATOM 1556 O O . SER A 1 200 ? 2.939 0.551 9.145 1.00 95.12 200 SER A O 1
ATOM 1558 N N . GLY A 1 201 ? 2.861 1.747 7.244 1.00 95.62 201 GLY A N 1
ATOM 1559 C CA . GLY A 1 201 ? 3.627 0.797 6.432 1.00 95.62 201 GLY A CA 1
ATOM 1560 C C . GLY A 1 201 ? 5.145 1.010 6.498 1.00 95.62 201 GLY A C 1
ATOM 1561 O O . GLY A 1 201 ? 5.894 0.111 6.129 1.00 95.62 201 GLY A O 1
ATOM 1562 N N . ASP A 1 202 ? 5.618 2.175 6.959 1.00 91.38 202 ASP A N 1
ATOM 1563 C CA . ASP A 1 202 ? 7.054 2.459 7.076 1.00 91.38 202 ASP A CA 1
ATOM 1564 C C . ASP A 1 202 ? 7.728 1.588 8.150 1.00 91.38 202 ASP A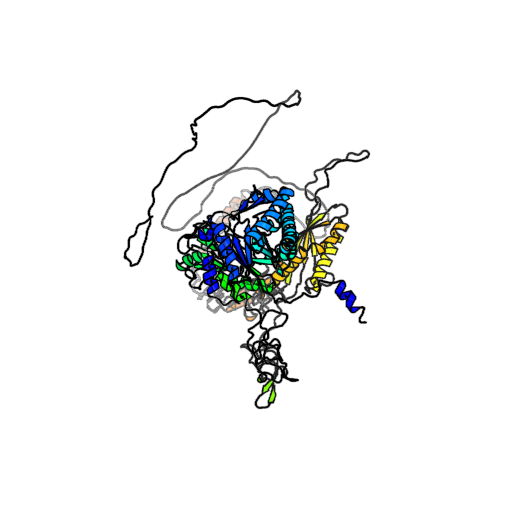 C 1
ATOM 1566 O O . ASP A 1 202 ? 7.278 1.526 9.297 1.00 91.38 202 ASP A O 1
ATOM 1570 N N . LYS A 1 203 ? 8.869 0.989 7.790 1.00 89.62 203 LYS A N 1
ATOM 1571 C CA . LYS A 1 203 ? 9.676 0.143 8.669 1.00 89.62 203 LYS A CA 1
ATOM 1572 C C . LYS A 1 203 ? 10.120 0.855 9.950 1.00 89.62 203 LYS A C 1
ATOM 1574 O O . LYS A 1 203 ? 10.013 0.259 11.018 1.00 89.62 203 LYS A O 1
ATOM 1579 N N . TYR A 1 204 ? 10.648 2.078 9.874 1.00 84.94 204 TYR A N 1
ATOM 1580 C CA . TYR A 1 204 ? 11.215 2.719 11.069 1.00 84.94 204 TYR A CA 1
ATOM 1581 C C . TYR A 1 204 ? 10.116 3.171 12.031 1.00 84.94 204 TYR A C 1
ATOM 1583 O O . TYR A 1 204 ? 10.219 2.947 13.234 1.00 84.94 204 TYR A O 1
ATOM 1591 N N . THR A 1 205 ? 9.003 3.678 11.502 1.00 89.06 205 THR A N 1
ATOM 1592 C CA . THR A 1 205 ? 7.789 3.935 12.282 1.00 89.06 205 THR A CA 1
ATOM 1593 C C . THR A 1 205 ? 7.244 2.641 12.904 1.00 89.06 205 THR A C 1
ATOM 1595 O O . THR A 1 205 ? 6.809 2.666 14.053 1.00 89.06 205 THR A O 1
ATOM 1598 N N . LEU A 1 206 ? 7.289 1.501 12.200 1.00 91.38 206 LEU A N 1
ATOM 1599 C CA . LEU A 1 206 ? 6.905 0.194 12.753 1.00 91.38 206 LEU A CA 1
ATOM 1600 C C . LEU A 1 206 ? 7.817 -0.264 13.903 1.00 91.38 206 LEU A C 1
ATOM 1602 O O . LEU A 1 206 ? 7.302 -0.736 14.916 1.00 91.38 206 LEU A O 1
ATOM 1606 N N . ASP A 1 207 ? 9.137 -0.104 13.765 1.00 86.75 207 ASP A N 1
ATOM 1607 C CA . ASP A 1 207 ? 10.126 -0.460 14.794 1.00 86.75 207 ASP A CA 1
ATOM 1608 C C . ASP A 1 207 ? 9.987 0.410 16.059 1.00 86.75 207 ASP A C 1
ATOM 1610 O O . ASP A 1 207 ? 9.962 -0.110 17.179 1.00 86.75 207 ASP A O 1
ATOM 1614 N N . ASP A 1 208 ? 9.905 1.734 15.884 1.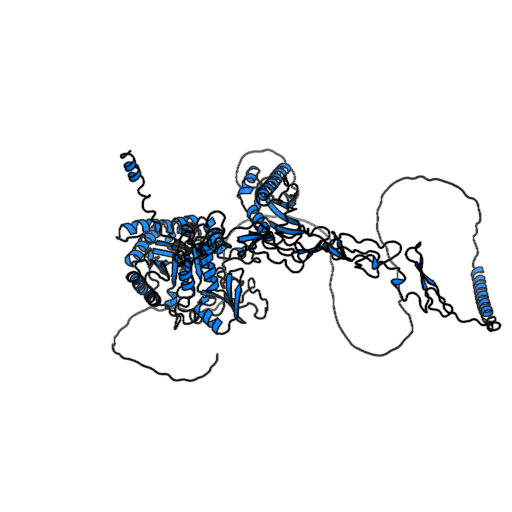00 87.38 208 ASP A N 1
ATOM 1615 C CA . ASP A 1 208 ? 9.975 2.700 16.984 1.00 87.38 208 ASP A CA 1
ATOM 1616 C C . ASP A 1 208 ? 8.638 2.851 17.732 1.00 87.38 208 ASP A C 1
ATOM 1618 O O . ASP A 1 208 ? 8.647 3.013 18.953 1.00 87.38 208 ASP A O 1
ATOM 1622 N N . ALA A 1 209 ? 7.492 2.780 17.038 1.00 92.56 209 ALA A N 1
ATOM 1623 C CA . ALA A 1 209 ? 6.193 3.182 17.594 1.00 92.56 209 ALA A CA 1
ATOM 1624 C C . ALA A 1 209 ? 5.251 2.037 18.023 1.00 92.56 209 ALA A C 1
ATOM 1626 O O . ALA A 1 209 ? 4.225 2.307 18.654 1.00 92.56 209 ALA A O 1
ATOM 1627 N N . TYR A 1 210 ? 5.549 0.764 17.719 1.00 96.00 210 TYR A N 1
ATOM 1628 C CA . TYR A 1 210 ? 4.589 -0.335 17.924 1.00 96.00 210 TYR A CA 1
ATOM 1629 C C . TYR A 1 210 ? 5.209 -1.616 18.504 1.00 96.00 210 TYR A C 1
ATOM 1631 O O . TYR A 1 210 ? 6.163 -2.174 17.968 1.00 96.00 210 TYR A O 1
ATOM 1639 N N . ARG A 1 211 ? 4.574 -2.217 19.524 1.00 95.75 211 ARG A N 1
ATOM 1640 C CA . ARG A 1 211 ? 4.805 -3.637 19.869 1.00 95.75 211 ARG A CA 1
ATOM 1641 C C . ARG A 1 211 ? 3.929 -4.529 18.986 1.00 95.75 211 ARG A C 1
ATOM 1643 O O . ARG A 1 211 ? 2.985 -5.155 19.466 1.00 95.75 211 ARG A O 1
ATOM 1650 N N . VAL A 1 212 ? 4.236 -4.562 17.685 1.00 96.75 212 VAL A N 1
ATOM 1651 C CA . VAL A 1 212 ? 3.431 -5.191 16.611 1.00 96.75 212 VAL A CA 1
ATOM 1652 C C . VAL A 1 212 ? 2.805 -6.531 17.021 1.00 96.75 212 VAL A C 1
ATOM 1654 O O . VAL A 1 212 ? 1.593 -6.697 16.897 1.00 96.75 212 VAL A O 1
ATOM 1657 N N . GLN A 1 213 ? 3.585 -7.456 17.591 1.00 93.25 213 GLN A N 1
ATOM 1658 C CA . GLN A 1 213 ? 3.089 -8.771 18.013 1.00 93.25 213 GLN A CA 1
ATOM 1659 C C . GLN A 1 213 ? 2.005 -8.701 19.113 1.00 93.25 213 GLN A C 1
ATOM 1661 O O . GLN A 1 213 ? 1.015 -9.427 19.045 1.00 93.25 213 GLN A O 1
ATOM 1666 N N . GLN A 1 214 ? 2.160 -7.829 20.116 1.00 94.81 214 GLN A N 1
ATOM 1667 C CA . GLN A 1 214 ? 1.195 -7.672 21.219 1.00 94.81 214 GLN A CA 1
ATOM 1668 C C . GLN A 1 214 ? -0.102 -7.012 20.733 1.00 94.81 214 GLN A C 1
ATOM 1670 O O . GLN A 1 214 ? -1.204 -7.418 21.115 1.00 94.81 214 GLN A O 1
ATOM 1675 N N . LEU A 1 215 ? 0.029 -6.031 19.837 1.00 98.19 215 LEU A N 1
ATOM 1676 C CA . LEU A 1 215 ? -1.094 -5.358 19.192 1.00 98.19 215 LEU A CA 1
ATOM 1677 C C . LEU A 1 215 ? -1.875 -6.341 18.305 1.00 98.19 215 LEU A C 1
ATOM 1679 O O . LEU A 1 215 ? -3.092 -6.441 18.426 1.00 98.19 215 LEU A O 1
ATOM 1683 N N . ALA A 1 216 ? -1.191 -7.146 17.487 1.00 96.31 216 ALA A N 1
ATOM 1684 C CA . ALA A 1 216 ? -1.811 -8.138 16.604 1.00 96.31 216 ALA A CA 1
ATOM 1685 C C . ALA A 1 216 ? -2.442 -9.336 17.337 1.00 96.31 216 ALA A C 1
ATOM 1687 O O . ALA A 1 216 ? -3.351 -9.981 16.805 1.00 96.31 216 ALA A O 1
ATOM 1688 N N . GLN A 1 217 ? -2.006 -9.644 18.562 1.00 95.31 217 GLN A N 1
ATOM 1689 C CA . GLN A 1 217 ? -2.685 -10.618 19.422 1.00 95.31 217 GLN A CA 1
ATOM 1690 C C . GLN A 1 217 ? -4.075 -10.112 19.842 1.00 95.31 217 GLN A C 1
ATOM 1692 O O . GLN A 1 217 ? -5.051 -10.852 19.696 1.00 95.31 217 GLN A O 1
ATOM 1697 N N . ASN A 1 218 ? -4.168 -8.851 20.279 1.00 96.94 218 ASN A N 1
ATOM 1698 C CA . ASN A 1 218 ? -5.368 -8.260 20.886 1.00 96.94 218 ASN A CA 1
ATOM 1699 C C . ASN A 1 218 ? -6.316 -7.552 19.894 1.00 96.94 218 ASN A C 1
ATOM 1701 O O . ASN A 1 218 ? -7.516 -7.479 20.147 1.00 96.94 218 ASN A O 1
ATOM 1705 N N . ALA A 1 219 ? -5.825 -7.063 18.755 1.00 97.56 219 ALA A N 1
ATOM 1706 C CA . ALA A 1 219 ? -6.665 -6.516 17.688 1.00 97.56 219 ALA A CA 1
ATOM 1707 C C . ALA A 1 219 ? -7.422 -7.628 16.938 1.00 97.56 219 ALA A C 1
ATOM 1709 O O . ALA A 1 219 ? -6.898 -8.726 16.748 1.00 97.56 219 ALA A O 1
ATOM 1710 N N . ASP A 1 220 ? -8.627 -7.347 16.449 1.00 97.19 220 ASP A N 1
ATOM 1711 C CA . ASP A 1 220 ? -9.338 -8.197 15.486 1.00 97.19 220 ASP A CA 1
ATOM 1712 C C . ASP A 1 220 ? -8.665 -8.154 14.112 1.00 97.19 220 ASP A C 1
ATOM 1714 O O . ASP A 1 220 ? -8.403 -9.200 13.520 1.00 97.19 220 ASP A O 1
ATOM 1718 N N . TYR A 1 221 ? -8.321 -6.947 13.656 1.00 98.31 221 TYR A N 1
ATOM 1719 C CA . TYR A 1 221 ? -7.625 -6.693 12.397 1.00 98.31 221 TYR A CA 1
ATOM 1720 C C . TYR A 1 221 ? -6.530 -5.637 12.580 1.00 98.31 221 TYR A C 1
ATOM 1722 O O . TYR A 1 221 ? -6.713 -4.658 13.311 1.00 98.31 221 TYR A O 1
ATOM 1730 N N . VAL A 1 222 ? -5.413 -5.829 11.877 1.00 98.56 222 VAL A N 1
ATOM 1731 C CA . VAL A 1 222 ? -4.313 -4.865 11.756 1.00 98.56 222 VAL A CA 1
ATOM 1732 C C . VAL A 1 222 ? -4.386 -4.241 10.367 1.00 98.56 222 VAL A C 1
ATOM 1734 O O . VAL A 1 222 ? -4.289 -4.944 9.364 1.00 98.56 222 VAL A O 1
ATOM 1737 N N . LEU A 1 223 ? -4.593 -2.930 10.316 1.00 98.56 223 LEU A N 1
ATOM 1738 C CA . LEU A 1 223 ? -4.807 -2.154 9.097 1.00 98.56 223 LEU A CA 1
ATOM 1739 C C . LEU A 1 223 ? -3.505 -1.420 8.765 1.00 98.56 223 LEU A C 1
ATOM 1741 O O . LEU A 1 223 ? -3.180 -0.421 9.407 1.00 98.56 223 LEU A O 1
ATOM 1745 N N . VAL A 1 224 ? -2.735 -1.922 7.797 1.00 98.44 224 VAL A N 1
ATOM 1746 C CA . VAL A 1 224 ? -1.443 -1.317 7.442 1.00 98.44 224 VAL A CA 1
ATOM 1747 C C . VAL A 1 224 ? -1.618 -0.233 6.379 1.00 98.44 224 VAL A C 1
ATOM 1749 O O . VAL A 1 224 ? -2.131 -0.483 5.288 1.00 98.44 224 VAL A O 1
ATOM 1752 N N . LYS A 1 225 ? -1.170 0.987 6.681 1.00 97.44 225 LYS A N 1
ATOM 1753 C CA . LYS A 1 225 ? -1.150 2.124 5.753 1.00 97.44 225 LYS A CA 1
ATOM 1754 C C . LYS A 1 225 ? 0.013 1.981 4.772 1.00 97.44 225 LYS A C 1
ATOM 1756 O O . LYS A 1 225 ? 1.064 2.589 4.937 1.00 97.44 225 LYS A O 1
ATOM 1761 N N . THR A 1 226 ? -0.180 1.160 3.744 1.00 97.94 226 THR A N 1
ATOM 1762 C CA . THR A 1 226 ? 0.746 0.972 2.611 1.00 97.94 226 THR A CA 1
ATOM 1763 C C . THR A 1 226 ? 0.585 2.056 1.537 1.00 97.94 226 THR A C 1
ATOM 1765 O O . THR A 1 226 ? 0.508 1.785 0.338 1.00 97.94 226 THR A O 1
ATOM 1768 N N . TYR A 1 227 ? 0.488 3.300 1.998 1.00 97.38 227 TYR A N 1
ATOM 1769 C CA . TYR A 1 227 ? 0.386 4.525 1.214 1.00 97.38 227 TYR A CA 1
ATOM 1770 C C . TYR A 1 227 ? 0.913 5.699 2.051 1.00 97.38 227 TYR A C 1
ATOM 1772 O O . TYR A 1 227 ? 1.081 5.574 3.262 1.00 97.38 227 TYR A O 1
ATOM 1780 N N . ASP A 1 228 ? 1.171 6.838 1.407 1.00 95.38 228 ASP A N 1
ATOM 1781 C CA . ASP A 1 228 ? 1.896 7.978 1.990 1.00 95.38 228 ASP A CA 1
ATOM 1782 C C . ASP A 1 228 ? 3.327 7.636 2.465 1.00 95.38 228 ASP A C 1
ATOM 1784 O O . ASP A 1 228 ? 3.891 8.314 3.319 1.00 95.38 228 ASP A O 1
ATOM 1788 N N . PHE A 1 229 ? 3.963 6.645 1.823 1.00 94.81 229 PHE A N 1
ATOM 1789 C CA . PHE A 1 229 ? 5.413 6.398 1.899 1.00 94.81 229 PHE A CA 1
ATOM 1790 C C . PHE A 1 229 ? 6.245 7.604 1.427 1.00 94.81 229 PHE A C 1
ATOM 1792 O O . PHE A 1 229 ? 7.378 7.799 1.860 1.00 94.81 229 PHE A O 1
ATOM 1799 N N . TYR A 1 230 ? 5.664 8.404 0.529 1.00 93.00 230 TYR A N 1
ATOM 1800 C CA . TYR A 1 230 ? 6.190 9.674 0.047 1.00 93.00 230 TYR A CA 1
ATOM 1801 C C . TYR A 1 230 ? 5.128 10.751 0.208 1.00 93.00 230 TYR A C 1
ATOM 1803 O O . TYR A 1 230 ? 4.002 10.606 -0.268 1.00 93.00 230 TYR A O 1
ATOM 1811 N N . THR A 1 231 ? 5.495 11.846 0.860 1.00 91.19 231 THR A N 1
ATOM 1812 C CA . THR A 1 231 ? 4.648 13.021 1.073 1.00 91.19 231 THR A CA 1
ATOM 1813 C C . THR A 1 231 ? 5.470 14.290 0.809 1.00 91.19 231 THR A C 1
ATOM 1815 O O . THR A 1 231 ? 6.698 14.202 0.744 1.00 91.19 231 THR A O 1
ATOM 1818 N N . PRO A 1 232 ? 4.854 15.477 0.656 1.00 88.62 232 PRO A N 1
ATOM 1819 C CA . PRO A 1 232 ? 5.578 16.721 0.359 1.00 88.62 232 PRO A CA 1
ATOM 1820 C C . PRO A 1 232 ? 6.594 17.177 1.422 1.00 88.62 232 PRO A C 1
ATOM 1822 O O . PRO A 1 232 ? 7.334 18.134 1.191 1.00 88.62 232 PRO A O 1
ATOM 1825 N N . GLU A 1 233 ? 6.609 16.539 2.593 1.00 85.62 233 GLU A N 1
ATOM 1826 C CA . GLU A 1 233 ? 7.602 16.716 3.654 1.00 85.62 233 GLU A CA 1
ATOM 1827 C C . GLU A 1 233 ? 8.916 15.954 3.376 1.00 85.62 233 GLU A C 1
ATOM 1829 O O . GLU A 1 233 ? 9.958 16.300 3.937 1.00 85.62 233 GLU A O 1
ATOM 1834 N N . ILE A 1 234 ? 8.887 14.934 2.509 1.00 82.31 234 ILE A N 1
ATOM 1835 C CA . ILE A 1 234 ? 10.052 14.154 2.073 1.00 82.31 234 ILE A CA 1
ATOM 1836 C C . ILE A 1 234 ? 10.581 14.780 0.783 1.00 82.31 234 ILE A C 1
ATOM 1838 O O . ILE A 1 234 ? 9.981 14.631 -0.272 1.00 82.31 234 ILE A O 1
ATOM 1842 N N . SER A 1 235 ? 11.739 15.444 0.855 1.00 80.56 235 SER A N 1
ATOM 1843 C CA . SER A 1 235 ? 12.250 16.349 -0.192 1.00 80.56 235 SER A CA 1
ATOM 1844 C C . SER A 1 235 ? 12.626 15.718 -1.543 1.00 80.56 235 SER A C 1
ATOM 1846 O O . SER A 1 235 ? 13.182 16.416 -2.391 1.00 80.56 235 SER A O 1
ATOM 1848 N N . ILE A 1 236 ? 12.339 14.432 -1.769 1.00 86.31 236 ILE A N 1
ATOM 1849 C CA . ILE A 1 236 ? 12.574 13.717 -3.030 1.00 86.31 236 ILE A CA 1
ATOM 1850 C C . ILE A 1 236 ? 11.282 13.119 -3.592 1.00 86.31 236 ILE A C 1
ATOM 1852 O O . ILE A 1 236 ? 10.416 12.651 -2.858 1.00 86.31 236 ILE A O 1
ATOM 1856 N N . ILE A 1 237 ? 11.181 13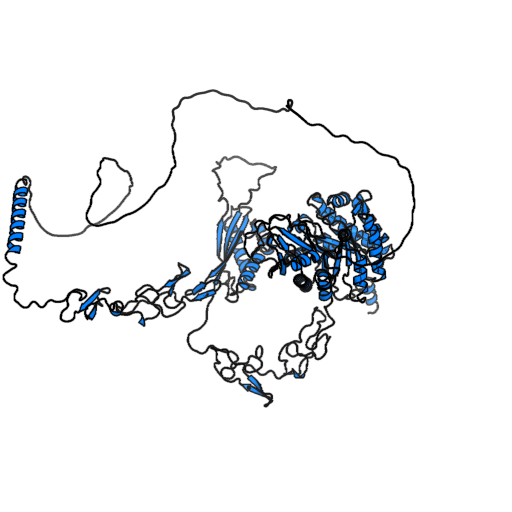.091 -4.918 1.00 88.06 237 ILE A N 1
ATOM 1857 C CA . ILE A 1 237 ? 10.076 12.470 -5.644 1.00 88.06 237 ILE A CA 1
ATOM 1858 C C . ILE A 1 237 ? 10.115 10.949 -5.443 1.00 88.06 237 ILE A C 1
ATOM 1860 O O . ILE A 1 237 ? 11.111 10.300 -5.755 1.00 88.06 237 ILE A O 1
ATOM 1864 N N . GLY A 1 238 ? 9.006 10.365 -5.001 1.00 90.94 238 GLY A N 1
ATOM 1865 C CA . GLY A 1 238 ? 8.797 8.921 -4.900 1.00 90.94 238 GLY A CA 1
ATOM 1866 C C . GLY A 1 238 ? 7.308 8.595 -4.987 1.00 90.94 238 GLY A C 1
ATOM 1867 O O . GLY A 1 238 ? 6.473 9.492 -4.864 1.00 90.94 238 GLY A O 1
ATOM 1868 N N . HIS A 1 239 ? 6.957 7.334 -5.242 1.00 96.06 239 HIS A N 1
ATOM 1869 C CA . HIS A 1 239 ? 5.554 6.952 -5.385 1.00 96.06 239 HIS A CA 1
ATOM 1870 C C . HIS A 1 239 ? 4.905 6.677 -4.027 1.00 96.06 239 HIS A C 1
ATOM 1872 O O . HIS A 1 239 ? 5.285 5.729 -3.342 1.00 96.06 239 HIS A O 1
ATOM 1878 N N . HIS A 1 240 ? 3.894 7.465 -3.644 1.00 97.25 240 HIS A N 1
ATOM 1879 C CA . HIS A 1 240 ? 3.368 7.419 -2.275 1.00 97.25 240 HIS A CA 1
ATOM 1880 C C . HIS A 1 240 ? 2.778 6.061 -1.855 1.00 97.25 240 HIS A C 1
ATOM 1882 O O . HIS A 1 240 ? 2.768 5.763 -0.666 1.00 97.25 240 HIS A O 1
ATOM 1888 N N . SER A 1 241 ? 2.319 5.231 -2.797 1.00 97.88 241 SER A N 1
ATOM 1889 C CA . SER A 1 241 ? 1.680 3.930 -2.539 1.00 97.88 241 SER A CA 1
ATOM 1890 C C . SER A 1 241 ? 2.284 2.753 -3.334 1.00 97.88 241 SER A C 1
ATOM 1892 O O . SER A 1 241 ? 1.560 1.842 -3.735 1.00 97.88 241 SER A O 1
ATOM 1894 N N . ALA A 1 242 ? 3.593 2.762 -3.622 1.00 97.50 242 ALA A N 1
ATOM 1895 C CA . ALA A 1 242 ? 4.258 1.695 -4.393 1.00 97.50 242 ALA A CA 1
ATOM 1896 C C . ALA A 1 242 ? 3.954 0.275 -3.859 1.00 97.50 242 ALA A C 1
ATOM 1898 O O . ALA A 1 242 ? 3.999 0.042 -2.650 1.00 97.50 242 ALA A O 1
ATOM 1899 N N . LEU A 1 243 ? 3.666 -0.687 -4.746 1.00 97.94 243 LEU A N 1
ATOM 1900 C CA . LEU A 1 243 ? 3.416 -2.084 -4.359 1.00 97.94 243 LEU A CA 1
ATOM 1901 C C . LEU A 1 243 ? 4.726 -2.847 -4.108 1.00 97.94 243 LEU A C 1
ATOM 1903 O O . LEU A 1 243 ? 4.864 -3.494 -3.077 1.00 97.94 243 LEU A O 1
ATOM 1907 N N . PHE A 1 244 ? 5.694 -2.711 -5.012 1.00 95.25 244 PHE A N 1
ATOM 1908 C CA . PHE A 1 244 ? 7.045 -3.285 -4.926 1.00 95.25 244 PHE A CA 1
ATOM 1909 C C . PHE A 1 244 ? 8.099 -2.167 -5.053 1.00 95.25 244 PHE A C 1
ATOM 1911 O O . PHE A 1 244 ? 7.742 -1.077 -5.504 1.00 95.25 244 PHE A O 1
ATOM 1918 N N . PRO A 1 245 ? 9.380 -2.386 -4.696 1.00 88.38 245 PRO A N 1
ATOM 1919 C CA . PRO A 1 245 ? 10.460 -1.441 -4.992 1.00 88.38 245 PRO A CA 1
ATOM 1920 C C . PRO A 1 245 ? 10.941 -1.549 -6.452 1.00 88.38 245 PRO A C 1
ATOM 1922 O O . PRO A 1 245 ? 10.799 -2.595 -7.088 1.00 88.38 245 PRO A O 1
ATOM 1925 N N . ARG A 1 246 ? 11.581 -0.493 -6.968 1.00 82.69 246 ARG A N 1
ATOM 1926 C CA . ARG A 1 246 ? 12.398 -0.555 -8.196 1.00 82.69 246 ARG A CA 1
ATOM 1927 C C . ARG A 1 246 ? 13.731 -1.246 -7.932 1.00 82.69 246 ARG A C 1
ATOM 1929 O O . ARG A 1 246 ? 14.320 -1.149 -6.860 1.00 82.69 246 ARG A O 1
ATOM 1936 N N . GLN A 1 247 ? 14.287 -1.829 -8.981 1.00 76.25 247 GLN A N 1
ATOM 1937 C CA . GLN A 1 247 ? 15.609 -2.449 -9.026 1.00 76.25 247 GLN A CA 1
ATOM 1938 C C . GLN A 1 247 ? 16.781 -1.499 -8.719 1.00 76.25 247 GLN A C 1
ATOM 1940 O O . GLN A 1 247 ? 17.843 -1.955 -8.297 1.00 76.25 247 GLN A O 1
ATOM 1945 N N . GLU A 1 248 ? 16.608 -0.196 -8.947 1.00 73.94 248 GLU A N 1
ATOM 1946 C CA . GLU A 1 248 ? 17.603 0.847 -8.651 1.00 73.94 248 GLU A CA 1
ATOM 1947 C C . GLU A 1 248 ? 17.454 1.470 -7.250 1.00 73.94 248 GLU A C 1
ATOM 1949 O O . GLU A 1 248 ? 18.297 2.262 -6.828 1.00 73.94 248 GLU A O 1
ATOM 1954 N N . GLU A 1 249 ? 16.410 1.102 -6.502 1.00 77.56 249 GLU A N 1
ATOM 1955 C CA . GLU A 1 249 ? 16.161 1.603 -5.151 1.00 77.56 249 GLU A CA 1
ATOM 1956 C C . GLU A 1 249 ? 16.972 0.822 -4.112 1.00 77.56 249 GLU A C 1
ATOM 1958 O O . GLU A 1 249 ? 17.176 -0.386 -4.226 1.00 77.56 249 GLU A O 1
ATOM 1963 N N . GLN A 1 250 ? 17.505 1.533 -3.114 1.00 71.69 250 GLN A N 1
ATOM 1964 C CA . GLN A 1 250 ? 18.520 1.014 -2.192 1.00 71.69 250 GLN A CA 1
ATOM 1965 C C . GLN A 1 250 ? 18.348 1.579 -0.777 1.00 71.69 250 GLN A C 1
ATOM 1967 O O . GLN A 1 250 ? 17.871 2.702 -0.587 1.00 71.69 250 GLN A O 1
ATOM 1972 N N . GLY A 1 251 ? 18.774 0.811 0.230 1.00 75.94 251 GLY A N 1
ATOM 1973 C CA . GLY A 1 251 ? 18.680 1.203 1.639 1.00 75.94 251 GLY A CA 1
ATOM 1974 C C . GLY A 1 251 ? 17.238 1.499 2.064 1.00 75.94 251 GLY A C 1
ATOM 1975 O O . GLY A 1 251 ? 16.333 0.730 1.761 1.00 75.94 251 GLY A O 1
ATOM 1976 N N . TYR A 1 252 ? 17.018 2.631 2.739 1.00 73.69 252 TYR A N 1
ATOM 1977 C CA . TYR A 1 252 ? 15.686 3.039 3.207 1.00 73.69 252 TYR A CA 1
ATOM 1978 C C . TYR A 1 252 ? 14.650 3.159 2.075 1.00 73.69 252 TYR A C 1
ATOM 1980 O O . TYR A 1 252 ? 13.505 2.759 2.238 1.00 73.69 252 TYR A O 1
ATOM 1988 N N . VAL A 1 253 ? 15.051 3.636 0.895 1.00 77.88 253 VAL A N 1
ATOM 1989 C CA . VAL A 1 253 ? 14.122 3.792 -0.235 1.00 77.88 253 VAL A CA 1
ATOM 1990 C C . VAL A 1 253 ? 13.602 2.434 -0.735 1.00 77.88 253 VAL A C 1
ATOM 1992 O O . VAL A 1 253 ? 12.445 2.329 -1.125 1.00 77.88 253 VAL A O 1
ATOM 1995 N N . ALA A 1 254 ? 14.399 1.365 -0.626 1.00 83.56 254 ALA A N 1
ATOM 1996 C CA . ALA A 1 254 ? 13.983 0.014 -1.015 1.00 83.56 254 ALA A CA 1
ATOM 1997 C C . ALA A 1 254 ? 12.929 -0.622 -0.080 1.00 83.56 254 ALA A C 1
ATOM 1999 O O . ALA A 1 254 ? 12.370 -1.661 -0.431 1.00 83.56 254 ALA A O 1
ATOM 2000 N N . VAL A 1 255 ? 12.642 -0.026 1.088 1.00 87.06 255 VAL A N 1
ATOM 2001 C CA . VAL A 1 255 ? 11.623 -0.524 2.039 1.00 87.06 255 VAL A CA 1
ATOM 2002 C C . VAL A 1 255 ? 10.323 0.293 2.038 1.00 87.06 255 VAL A C 1
ATOM 2004 O O . VAL A 1 255 ? 9.374 -0.063 2.730 1.00 87.06 255 VAL A O 1
ATOM 2007 N N . LEU A 1 256 ? 10.247 1.360 1.235 1.00 89.81 256 LEU A N 1
ATOM 2008 C CA . LEU A 1 256 ? 9.085 2.253 1.112 1.00 89.81 256 LEU A CA 1
ATOM 2009 C C . LEU A 1 256 ? 8.047 1.726 0.103 1.00 89.81 256 LEU A C 1
ATOM 2011 O O . LEU A 1 256 ? 7.715 2.384 -0.882 1.00 89.81 256 LEU A O 1
ATOM 2015 N N . ASN A 1 257 ? 7.571 0.498 0.322 1.00 97.00 257 ASN A N 1
ATOM 2016 C CA . ASN A 1 257 ? 6.595 -0.178 -0.536 1.00 97.00 257 ASN A CA 1
ATOM 2017 C C . ASN A 1 257 ? 5.731 -1.189 0.237 1.00 97.00 257 ASN A C 1
ATOM 2019 O O . ASN A 1 257 ? 6.065 -1.630 1.340 1.00 97.00 257 ASN A O 1
ATOM 2023 N N . ALA A 1 258 ? 4.596 -1.550 -0.360 1.00 98.44 258 ALA A N 1
ATOM 2024 C CA . ALA A 1 258 ? 3.575 -2.373 0.270 1.00 98.44 258 ALA A CA 1
ATOM 2025 C C . ALA A 1 258 ? 4.009 -3.825 0.521 1.00 98.44 258 ALA A C 1
ATOM 2027 O O . ALA A 1 258 ? 3.655 -4.380 1.561 1.00 98.44 258 ALA A O 1
ATOM 2028 N N . ASP A 1 259 ? 4.781 -4.428 -0.390 1.00 98.06 259 ASP A N 1
ATOM 2029 C CA . ASP A 1 259 ? 5.292 -5.790 -0.224 1.00 98.06 259 ASP A CA 1
ATOM 2030 C C . ASP A 1 259 ? 6.224 -5.881 0.982 1.00 98.06 259 ASP A C 1
ATOM 2032 O O . ASP A 1 259 ? 5.971 -6.677 1.885 1.00 98.06 259 ASP A O 1
ATOM 2036 N N . PHE A 1 260 ? 7.226 -4.999 1.072 1.00 97.31 260 PHE A N 1
ATOM 2037 C CA . PHE A 1 260 ? 8.110 -4.953 2.235 1.00 97.31 260 PHE A CA 1
ATOM 2038 C C . PHE A 1 260 ? 7.318 -4.787 3.542 1.00 97.31 260 PHE A C 1
ATOM 2040 O O . PHE A 1 260 ? 7.533 -5.543 4.491 1.00 97.31 260 PHE A O 1
ATOM 2047 N N . ALA A 1 261 ? 6.378 -3.836 3.590 1.00 98.06 261 ALA A N 1
ATOM 2048 C CA . ALA A 1 261 ? 5.559 -3.583 4.775 1.00 98.06 261 ALA A CA 1
ATOM 2049 C C . ALA A 1 261 ? 4.755 -4.823 5.210 1.00 98.06 261 ALA A C 1
ATOM 2051 O O . ALA A 1 261 ? 4.688 -5.139 6.401 1.00 98.06 261 ALA A O 1
ATOM 2052 N N . VAL A 1 262 ? 4.183 -5.564 4.254 1.00 98.25 262 VAL A N 1
ATOM 2053 C CA . VAL A 1 262 ? 3.470 -6.821 4.520 1.00 98.25 262 VAL A CA 1
ATOM 2054 C C . VAL A 1 262 ? 4.420 -7.907 5.006 1.00 98.25 262 VAL A C 1
ATOM 2056 O O . VAL A 1 262 ? 4.187 -8.448 6.088 1.00 98.25 262 VAL A O 1
ATOM 2059 N N . GLN A 1 263 ? 5.495 -8.216 4.273 1.00 96.50 263 GLN A N 1
ATOM 2060 C CA . GLN A 1 263 ? 6.419 -9.285 4.675 1.00 96.50 263 GLN A CA 1
ATOM 2061 C C . GLN A 1 263 ? 7.040 -8.993 6.050 1.00 96.50 263 GLN A C 1
ATOM 2063 O O . GLN A 1 263 ? 7.199 -9.906 6.863 1.00 96.50 263 GLN A O 1
ATOM 2068 N N . TYR A 1 264 ? 7.320 -7.722 6.359 1.00 96.81 264 TYR A N 1
ATOM 2069 C CA . TYR A 1 264 ? 7.859 -7.319 7.655 1.00 96.81 264 TYR A CA 1
ATOM 2070 C C . TYR A 1 264 ? 6.840 -7.465 8.797 1.00 96.81 264 TYR A C 1
ATOM 2072 O O . TYR A 1 264 ? 7.184 -7.990 9.856 1.00 96.81 264 TYR A O 1
ATOM 2080 N N . LEU A 1 265 ? 5.569 -7.106 8.591 1.00 95.75 265 LEU A N 1
ATOM 2081 C CA . LEU A 1 265 ? 4.511 -7.348 9.583 1.00 95.75 265 LEU A CA 1
ATOM 2082 C C . LEU A 1 265 ? 4.241 -8.845 9.804 1.00 95.75 265 LEU A C 1
ATOM 2084 O O . LEU A 1 265 ? 4.040 -9.269 10.945 1.00 95.75 265 LEU A O 1
ATOM 2088 N N . LEU A 1 266 ? 4.287 -9.664 8.750 1.00 94.06 266 LEU A N 1
ATOM 2089 C CA . LEU A 1 266 ? 4.185 -11.122 8.872 1.00 94.06 266 LEU A CA 1
ATOM 2090 C C . LEU A 1 266 ? 5.373 -11.705 9.658 1.00 94.06 266 LEU A C 1
ATOM 2092 O O . LEU A 1 266 ? 5.166 -12.520 10.557 1.00 94.06 266 LEU A O 1
ATOM 2096 N N . TYR A 1 267 ? 6.598 -11.236 9.393 1.00 89.81 267 TYR A N 1
ATOM 2097 C CA . TYR A 1 267 ? 7.805 -11.595 10.150 1.00 89.81 267 TYR A CA 1
ATOM 2098 C C . TYR A 1 267 ? 7.712 -11.200 11.636 1.00 89.81 267 TYR A C 1
ATOM 2100 O O . TYR A 1 267 ? 8.037 -12.001 12.511 1.00 89.81 267 TYR A O 1
ATOM 2108 N N . LEU A 1 268 ? 7.179 -10.011 11.943 1.00 86.75 268 LEU A N 1
ATOM 2109 C CA . LEU A 1 268 ? 6.899 -9.557 13.315 1.00 86.75 268 LEU A CA 1
ATOM 2110 C C . LEU A 1 268 ? 5.710 -10.284 13.985 1.00 86.75 268 LEU A C 1
ATOM 2112 O O . LEU A 1 268 ? 5.362 -9.987 15.132 1.00 86.75 268 LEU A O 1
ATOM 2116 N N . GLY A 1 269 ? 5.104 -11.266 13.312 1.00 85.06 269 GLY A N 1
ATOM 2117 C CA . GLY A 1 269 ? 4.117 -12.177 13.885 1.00 85.06 269 GLY A CA 1
ATOM 2118 C C . GLY A 1 269 ? 2.663 -11.718 13.784 1.00 85.06 269 GLY A C 1
ATOM 2119 O O . GLY A 1 269 ? 1.830 -12.222 14.543 1.00 85.06 269 GLY A O 1
ATOM 2120 N N . VAL A 1 270 ? 2.325 -10.796 12.874 1.00 93.81 270 VAL A N 1
ATOM 2121 C CA . VAL A 1 270 ? 0.918 -10.527 12.532 1.00 93.81 270 VAL A CA 1
ATOM 2122 C C . VAL A 1 270 ? 0.346 -11.737 11.773 1.00 93.81 270 VAL A C 1
ATOM 2124 O O . VAL A 1 270 ? 0.911 -12.131 10.753 1.00 93.81 270 VAL A O 1
ATOM 2127 N N . PRO A 1 271 ? -0.778 -12.344 12.206 1.00 91.75 271 PRO A N 1
ATOM 2128 C CA . PRO A 1 271 ? -1.406 -13.425 11.447 1.00 91.75 271 PRO A CA 1
ATOM 2129 C C . PRO A 1 271 ? -1.908 -12.931 10.083 1.00 91.75 271 PRO A C 1
ATOM 2131 O O . PRO A 1 271 ? -2.615 -11.926 10.030 1.00 91.75 271 PRO A O 1
ATOM 2134 N N . GLN A 1 272 ? -1.623 -13.667 9.000 1.00 90.75 272 GLN A N 1
ATOM 2135 C CA . GLN A 1 272 ? -2.026 -13.312 7.624 1.00 90.75 272 GLN A CA 1
ATOM 2136 C C . GLN A 1 272 ? -3.512 -12.924 7.524 1.00 90.75 272 GLN A C 1
ATOM 2138 O O . GLN A 1 272 ? -3.844 -11.850 7.030 1.00 90.75 272 GLN A O 1
ATOM 2143 N N . SER A 1 273 ? -4.403 -13.728 8.112 1.00 91.12 273 SER A N 1
ATOM 2144 C CA . SER A 1 273 ? -5.854 -13.491 8.113 1.00 91.12 273 SER A CA 1
ATOM 2145 C C . SER A 1 273 ? -6.323 -12.291 8.955 1.00 91.12 273 SER A C 1
ATOM 2147 O O . SER A 1 273 ? -7.488 -11.912 8.859 1.00 91.12 273 SER A O 1
ATOM 2149 N N . LYS A 1 274 ? -5.454 -11.698 9.790 1.00 96.31 274 LYS A N 1
ATOM 2150 C CA . LYS A 1 274 ? -5.713 -10.435 10.508 1.00 96.31 274 LYS A CA 1
ATOM 2151 C C . LYS A 1 274 ? -5.123 -9.212 9.801 1.00 96.31 274 LYS A C 1
ATOM 2153 O O . LYS A 1 274 ? -5.549 -8.099 10.103 1.00 96.31 274 LYS A O 1
ATOM 2158 N N . LEU A 1 275 ? -4.135 -9.392 8.922 1.00 98.19 275 LEU A N 1
ATOM 2159 C CA . LEU A 1 275 ? -3.460 -8.298 8.226 1.00 98.19 275 LEU A CA 1
ATOM 2160 C C . LEU A 1 275 ? -4.315 -7.821 7.046 1.00 98.19 275 LEU A C 1
ATOM 2162 O O . LEU A 1 275 ? -4.651 -8.601 6.157 1.00 98.19 275 LEU A O 1
ATOM 2166 N N . ILE A 1 276 ? -4.675 -6.539 7.051 1.00 98.38 276 ILE A N 1
ATOM 2167 C CA . ILE A 1 276 ? -5.516 -5.889 6.044 1.00 98.38 276 ILE A CA 1
ATOM 2168 C C . ILE A 1 276 ? -4.667 -4.850 5.308 1.00 98.38 276 ILE A C 1
ATOM 2170 O O . ILE A 1 276 ? -4.178 -3.902 5.927 1.00 98.38 276 ILE A O 1
ATOM 2174 N N . LEU A 1 277 ? -4.492 -5.027 3.995 1.00 98.62 277 LEU A N 1
ATOM 2175 C CA . LEU A 1 277 ? -3.652 -4.157 3.166 1.00 98.62 277 LEU A CA 1
ATOM 2176 C C . LEU A 1 277 ? -4.346 -2.820 2.885 1.00 98.62 277 LEU A C 1
ATOM 2178 O O . LEU A 1 277 ? -5.498 -2.806 2.448 1.00 98.62 277 LEU A O 1
ATOM 2182 N N . GLY A 1 278 ? -3.646 -1.704 3.078 1.00 98.00 278 GLY A N 1
ATOM 2183 C CA . GLY A 1 278 ? -4.191 -0.376 2.825 1.00 98.00 278 GLY A CA 1
ATOM 2184 C C . GLY A 1 278 ? -3.978 0.135 1.405 1.00 98.00 278 GLY A C 1
ATOM 2185 O O . GLY A 1 278 ? -2.860 0.138 0.891 1.00 98.00 278 GLY A O 1
ATOM 2186 N N . ILE A 1 279 ? -5.047 0.645 0.798 1.00 97.25 279 ILE A N 1
ATOM 2187 C CA . ILE A 1 279 ? -5.002 1.379 -0.466 1.00 97.25 279 ILE A CA 1
ATOM 2188 C C . ILE A 1 279 ? -5.512 2.806 -0.281 1.00 97.25 279 ILE A C 1
ATOM 2190 O O . ILE A 1 279 ? -6.493 3.060 0.425 1.00 97.25 279 ILE A O 1
ATOM 2194 N N . SER A 1 280 ? -4.831 3.729 -0.946 1.00 95.00 280 SER A N 1
ATOM 2195 C CA . SER A 1 280 ? -5.233 5.118 -1.099 1.00 95.00 280 SER A CA 1
ATOM 2196 C C . SER A 1 280 ? -6.187 5.280 -2.281 1.00 95.00 280 SER A C 1
ATOM 2198 O O . SER A 1 280 ? -6.070 4.602 -3.297 1.00 95.00 280 SER A O 1
ATOM 2200 N N . THR A 1 281 ? -7.122 6.211 -2.144 1.00 97.62 281 THR A N 1
ATOM 2201 C CA . THR A 1 281 ? -7.934 6.777 -3.241 1.00 97.62 281 THR A CA 1
ATOM 2202 C C . THR A 1 281 ? -7.719 8.294 -3.349 1.00 97.62 281 THR A C 1
ATOM 2204 O O . THR A 1 281 ? -8.398 8.992 -4.094 1.00 97.62 281 THR A O 1
ATOM 2207 N N . HIS A 1 282 ? -6.721 8.807 -2.628 1.00 97.62 282 HIS A N 1
ATOM 2208 C CA . HIS A 1 282 ? -6.037 10.063 -2.901 1.00 97.62 282 HIS A CA 1
ATOM 2209 C C . HIS A 1 282 ? -4.693 9.787 -3.590 1.00 97.62 282 HIS A C 1
ATOM 2211 O O . HIS A 1 282 ? -4.185 8.667 -3.561 1.00 97.62 282 HIS A O 1
ATOM 2217 N N . GLY A 1 283 ? -4.100 10.828 -4.163 1.00 98.25 283 GLY A N 1
ATOM 2218 C CA . GLY A 1 283 ? -2.708 10.877 -4.591 1.00 98.25 283 GLY A CA 1
ATOM 2219 C C . GLY A 1 283 ? -1.934 11.992 -3.887 1.00 98.25 283 GLY A C 1
ATOM 2220 O O . GLY A 1 283 ? -2.516 12.906 -3.290 1.00 98.25 283 GLY A O 1
ATOM 2221 N N . ARG A 1 284 ? -0.603 11.942 -3.972 1.00 98.06 284 ARG A N 1
ATOM 2222 C CA . ARG A 1 284 ? 0.309 12.979 -3.458 1.00 98.06 284 ARG A CA 1
ATOM 2223 C C . ARG A 1 284 ? 0.945 13.746 -4.610 1.00 98.06 284 ARG A C 1
ATOM 2225 O O . ARG A 1 284 ? 1.521 13.130 -5.507 1.00 98.06 284 ARG A O 1
ATOM 2232 N N . THR A 1 285 ? 0.820 15.076 -4.582 1.00 97.44 285 THR A N 1
ATOM 2233 C CA . THR A 1 285 ? 1.278 15.983 -5.652 1.00 97.44 285 THR A CA 1
ATOM 2234 C C . THR A 1 285 ? 2.451 16.863 -5.216 1.00 97.44 285 THR A C 1
ATOM 2236 O O . THR A 1 285 ? 2.497 17.370 -4.093 1.00 97.44 285 THR A O 1
ATOM 2239 N N . VAL A 1 286 ? 3.422 17.051 -6.106 1.00 96.12 286 VAL A N 1
ATOM 2240 C CA . VAL A 1 286 ? 4.643 17.833 -5.874 1.00 96.12 286 VAL A CA 1
ATOM 2241 C C . VAL A 1 286 ? 5.016 18.652 -7.107 1.00 96.12 286 VAL A C 1
ATOM 2243 O O . VAL A 1 286 ? 4.804 18.229 -8.243 1.00 96.12 286 VAL A O 1
ATOM 2246 N N . LYS A 1 287 ? 5.615 19.822 -6.882 1.00 93.19 287 LYS A N 1
ATOM 2247 C CA . LYS A 1 287 ? 6.208 20.653 -7.943 1.00 93.19 287 LYS A CA 1
ATOM 2248 C C . LYS A 1 287 ? 7.547 20.078 -8.376 1.00 93.19 287 LYS A C 1
ATOM 2250 O O . LYS A 1 287 ? 8.302 19.599 -7.532 1.00 93.19 287 LYS A O 1
ATOM 2255 N N . PHE A 1 288 ? 7.917 20.199 -9.644 1.00 88.75 288 PHE A N 1
ATOM 2256 C CA . PHE A 1 288 ? 9.300 19.934 -10.047 1.00 88.75 288 PHE A CA 1
ATOM 2257 C C . PHE A 1 288 ? 10.236 21.007 -9.470 1.00 88.75 288 PHE A C 1
ATOM 2259 O O . PHE A 1 288 ? 9.912 22.195 -9.491 1.00 88.75 288 PHE A O 1
ATOM 2266 N N . ALA A 1 289 ? 11.409 20.616 -8.956 1.00 81.31 289 ALA A N 1
ATOM 2267 C CA . ALA A 1 289 ? 12.399 21.586 -8.469 1.00 81.31 289 ALA A CA 1
ATOM 2268 C C . ALA A 1 289 ? 12.986 22.441 -9.608 1.00 81.31 289 ALA A C 1
ATOM 2270 O O . ALA A 1 289 ? 13.368 23.592 -9.387 1.00 81.31 289 ALA A O 1
ATOM 2271 N N . ASN A 1 290 ? 13.028 21.893 -10.827 1.00 71.94 290 ASN A N 1
ATOM 2272 C CA . ASN A 1 290 ? 13.460 22.590 -12.029 1.00 71.94 290 ASN A CA 1
ATOM 2273 C C . ASN A 1 290 ? 12.661 22.112 -13.256 1.00 71.94 290 ASN A C 1
ATOM 2275 O O . ASN A 1 290 ? 12.825 20.985 -13.713 1.00 71.94 290 ASN A O 1
ATOM 2279 N N . ALA A 1 291 ? 11.821 22.980 -13.825 1.00 58.00 291 ALA A N 1
ATOM 2280 C CA . ALA A 1 291 ? 10.924 22.652 -14.943 1.00 58.00 291 ALA A CA 1
ATOM 2281 C C . ALA A 1 291 ? 11.625 22.505 -16.319 1.00 58.00 291 ALA A C 1
ATOM 2283 O O . ALA A 1 291 ? 10.967 22.524 -17.355 1.00 58.00 291 ALA A O 1
ATOM 2284 N N . SER A 1 292 ? 12.961 22.406 -16.356 1.00 55.22 292 SER A N 1
ATOM 2285 C CA . SER A 1 292 ? 13.744 22.186 -17.586 1.00 55.22 292 SER A CA 1
ATOM 2286 C C . SER A 1 292 ? 14.365 20.794 -17.690 1.00 55.22 292 SER A C 1
ATOM 2288 O O . SER A 1 292 ? 15.084 20.526 -18.652 1.00 55.22 292 SER A O 1
ATOM 2290 N N . ASP A 1 293 ? 14.174 19.938 -16.689 1.00 49.22 293 ASP A N 1
ATOM 2291 C CA . ASP A 1 293 ? 14.887 18.668 -16.609 1.00 49.22 293 ASP A CA 1
ATOM 2292 C C . ASP A 1 293 ? 14.097 17.588 -17.365 1.00 49.22 293 ASP A C 1
ATOM 2294 O O . ASP A 1 293 ? 13.258 16.893 -16.798 1.00 49.22 293 ASP A O 1
ATOM 2298 N N . GLU A 1 294 ? 14.387 17.447 -18.667 1.00 46.28 294 GLU A N 1
ATOM 2299 C CA . GLU A 1 294 ? 13.808 16.469 -19.621 1.00 46.28 294 GLU A CA 1
ATOM 2300 C C . GLU A 1 294 ? 14.134 14.986 -19.287 1.00 46.28 294 GLU A C 1
ATOM 2302 O O . GLU A 1 294 ? 14.198 14.120 -20.163 1.00 46.28 294 GLU A O 1
ATOM 2307 N N . ASN A 1 295 ? 14.397 14.675 -18.019 1.00 49.00 295 ASN A N 1
ATOM 2308 C CA . ASN A 1 295 ? 14.859 13.378 -17.548 1.00 49.00 295 ASN A CA 1
ATOM 2309 C C . ASN A 1 295 ? 13.654 12.455 -17.296 1.00 49.00 295 ASN A C 1
ATOM 2311 O O . ASN A 1 295 ? 12.895 12.661 -16.356 1.00 49.00 295 ASN A O 1
ATOM 2315 N N . GLN A 1 296 ? 13.502 11.400 -18.102 1.00 54.28 296 GLN A N 1
ATOM 2316 C CA . GLN A 1 296 ? 12.337 10.490 -18.093 1.00 54.28 296 GLN A CA 1
ATOM 2317 C C . GLN A 1 296 ? 12.176 9.618 -16.826 1.00 54.28 296 GLN A C 1
ATOM 2319 O O . GLN A 1 296 ? 11.340 8.721 -16.799 1.00 54.28 296 GLN A O 1
ATOM 2324 N N . ASN A 1 297 ? 12.978 9.843 -15.785 1.00 64.50 297 ASN A N 1
ATOM 2325 C CA . ASN A 1 297 ? 12.918 9.123 -14.516 1.00 64.50 297 ASN A CA 1
ATOM 2326 C C . ASN A 1 297 ? 12.912 10.145 -13.371 1.00 64.50 297 ASN A C 1
ATOM 2328 O O . ASN A 1 297 ? 13.952 10.452 -12.795 1.00 64.50 297 ASN A O 1
ATOM 2332 N N . TYR A 1 298 ? 11.742 10.728 -13.097 1.00 75.12 298 TYR A N 1
ATOM 2333 C CA . TYR A 1 298 ? 11.576 11.783 -12.088 1.00 75.12 298 TYR A CA 1
ATOM 2334 C C . TYR A 1 298 ? 11.807 11.290 -10.649 1.00 75.12 298 TYR A C 1
ATOM 2336 O O . TYR A 1 298 ? 12.146 12.077 -9.767 1.00 75.12 298 TYR A O 1
ATOM 2344 N N . PHE A 1 299 ? 11.635 9.991 -10.394 1.00 84.69 299 PHE A N 1
ATOM 2345 C CA . PHE A 1 299 ? 11.718 9.406 -9.058 1.00 84.69 299 PHE A CA 1
ATOM 2346 C C . PHE A 1 299 ? 13.161 9.374 -8.523 1.00 84.69 299 PHE A C 1
ATOM 2348 O O . PHE A 1 299 ? 14.057 8.798 -9.138 1.00 84.69 299 PHE A O 1
ATOM 2355 N N . GLY A 1 300 ? 13.366 9.923 -7.326 1.00 80.38 300 GLY A N 1
ATOM 2356 C CA . GLY A 1 300 ? 14.661 10.079 -6.655 1.00 80.38 300 GLY A CA 1
ATOM 2357 C C . GLY A 1 300 ? 15.269 11.484 -6.767 1.00 80.38 300 GLY A C 1
ATOM 2358 O O . GLY A 1 300 ? 16.233 11.774 -6.061 1.00 80.38 300 GLY A O 1
ATOM 2359 N N . PHE A 1 301 ? 14.711 12.365 -7.604 1.00 82.00 301 PHE A N 1
ATOM 2360 C CA . PHE A 1 301 ? 15.135 13.767 -7.719 1.00 82.00 301 PHE A CA 1
ATOM 2361 C C . PHE A 1 301 ? 14.455 14.659 -6.670 1.00 82.00 301 PHE A C 1
ATOM 2363 O O . PHE A 1 301 ? 13.388 14.322 -6.161 1.00 82.00 301 PHE A O 1
ATOM 2370 N N . GLU A 1 302 ? 15.062 15.802 -6.338 1.00 86.25 302 GLU A N 1
ATOM 2371 C CA . GLU A 1 302 ? 14.459 16.777 -5.416 1.00 86.25 302 GLU A CA 1
ATOM 2372 C C . GLU A 1 302 ? 13.212 17.443 -6.029 1.00 86.25 302 GLU A C 1
ATOM 2374 O O . GLU A 1 302 ? 13.158 17.698 -7.235 1.00 86.25 302 GLU A O 1
ATOM 2379 N N . HIS A 1 303 ? 12.212 17.756 -5.197 1.00 88.75 303 HIS A N 1
ATOM 2380 C CA . HIS A 1 303 ? 10.977 18.426 -5.626 1.00 88.75 303 HIS A CA 1
ATOM 2381 C C . HIS A 1 303 ? 10.877 19.869 -5.094 1.00 88.75 303 HIS A C 1
ATOM 2383 O O . HIS A 1 303 ? 11.428 20.222 -4.052 1.00 88.75 303 HIS A O 1
ATOM 2389 N N . GLY A 1 304 ? 10.144 20.727 -5.804 1.00 88.56 304 GLY A N 1
ATOM 2390 C CA . GLY A 1 304 ? 9.961 22.156 -5.519 1.00 88.56 304 GLY A CA 1
ATOM 2391 C C . GLY A 1 304 ? 8.959 22.467 -4.398 1.00 88.56 304 GLY A C 1
ATOM 2392 O O . GLY A 1 304 ? 8.326 23.522 -4.421 1.00 88.56 304 GLY A O 1
ATOM 2393 N N . GLY A 1 305 ? 8.771 21.551 -3.445 1.00 92.75 305 GLY A N 1
ATOM 2394 C CA . GLY A 1 305 ? 7.696 21.595 -2.449 1.00 92.75 305 GLY A CA 1
ATOM 2395 C C . GLY A 1 305 ? 6.374 20.979 -2.933 1.00 92.75 305 GLY A C 1
ATOM 2396 O O . GLY A 1 305 ? 6.310 20.333 -3.984 1.00 92.75 305 GLY A O 1
ATOM 2397 N N . ALA A 1 306 ? 5.324 21.146 -2.127 1.00 96.62 306 ALA A N 1
ATOM 2398 C CA . ALA A 1 306 ? 3.985 20.615 -2.384 1.00 96.62 306 ALA A CA 1
ATOM 2399 C C . ALA A 1 306 ? 3.339 21.205 -3.651 1.00 96.62 306 ALA A C 1
ATOM 2401 O O . ALA A 1 306 ? 3.449 22.413 -3.902 1.00 96.62 306 ALA A O 1
ATOM 2402 N N . GLY A 1 307 ? 2.630 20.359 -4.406 1.00 96.25 307 GLY A N 1
ATOM 2403 C CA . GLY A 1 307 ? 1.786 20.789 -5.523 1.00 96.25 307 GLY A CA 1
ATOM 2404 C C . GLY A 1 307 ? 0.625 21.681 -5.071 1.00 96.25 307 GLY A C 1
ATOM 2405 O O . GLY A 1 307 ? 0.287 21.717 -3.881 1.00 96.25 307 GLY A O 1
ATOM 2406 N N . GLU A 1 308 ? 0.040 22.432 -6.000 1.00 96.56 308 GLU A N 1
ATOM 2407 C CA . GLU A 1 308 ? -1.104 23.304 -5.717 1.00 96.56 308 GLU A CA 1
ATOM 2408 C C . GLU A 1 308 ? -2.312 22.517 -5.153 1.00 96.56 308 GLU A C 1
ATOM 2410 O O . GLU A 1 308 ? -2.498 21.337 -5.463 1.00 96.56 308 GLU A O 1
ATOM 2415 N N . PRO A 1 309 ? -3.133 23.138 -4.283 1.00 96.69 309 PRO A N 1
ATOM 2416 C CA . PRO A 1 309 ? -4.266 22.474 -3.646 1.00 96.69 309 PRO A CA 1
ATOM 2417 C C . PRO A 1 309 ? -5.392 22.151 -4.637 1.00 96.69 309 PRO A C 1
ATOM 2419 O O . PRO A 1 309 ? -5.745 22.971 -5.488 1.00 96.69 309 PRO A O 1
ATOM 2422 N N . GLY A 1 310 ? -6.021 20.987 -4.461 1.00 94.94 310 GLY A N 1
ATOM 2423 C CA . GLY A 1 310 ? -7.152 20.555 -5.282 1.00 94.94 310 GLY A CA 1
ATOM 2424 C C . GLY A 1 310 ? -8.389 21.473 -5.196 1.00 94.94 310 GLY A C 1
ATOM 2425 O O . GLY A 1 310 ? -8.623 22.126 -4.167 1.00 94.94 310 GLY A O 1
ATOM 2426 N N . PRO A 1 311 ? -9.215 21.536 -6.262 1.00 94.56 311 PRO A N 1
ATOM 2427 C CA . PRO A 1 311 ? -10.407 22.386 -6.320 1.00 94.56 311 PRO A CA 1
ATOM 2428 C C . PRO A 1 311 ? -11.538 21.987 -5.354 1.00 94.56 311 PRO A C 1
ATOM 2430 O O . PRO A 1 311 ? -12.477 22.765 -5.200 1.00 94.56 311 PRO A O 1
ATOM 2433 N N . TYR A 1 312 ? -11.451 20.833 -4.686 1.00 95.06 312 TYR A N 1
ATOM 2434 C CA . TYR A 1 312 ? -12.415 20.349 -3.691 1.00 95.06 312 TYR A CA 1
ATOM 2435 C C . TYR A 1 312 ? -11.754 19.903 -2.377 1.00 95.06 312 TYR A C 1
ATOM 2437 O O . TYR A 1 312 ? -12.335 20.108 -1.312 1.00 95.06 312 TYR A O 1
ATOM 2445 N N . THR A 1 313 ? -10.561 19.297 -2.426 1.00 94.12 313 THR A N 1
ATOM 2446 C CA . THR A 1 313 ? -9.794 18.902 -1.223 1.00 94.12 313 THR A CA 1
ATOM 2447 C C . THR A 1 313 ? -9.077 20.075 -0.560 1.00 94.12 313 THR A C 1
ATOM 2449 O O . THR A 1 313 ? -8.769 20.012 0.630 1.00 94.12 313 THR A O 1
ATOM 2452 N N . HIS A 1 314 ? -8.788 21.138 -1.321 1.00 94.62 314 HIS A N 1
ATOM 2453 C CA . HIS A 1 314 ? -8.154 22.386 -0.873 1.00 94.62 314 HIS A CA 1
ATOM 2454 C C . HIS A 1 314 ? -6.842 22.216 -0.076 1.00 94.62 314 HIS A C 1
ATOM 2456 O O . HIS A 1 314 ? -6.406 23.131 0.623 1.00 94.62 314 HIS A O 1
ATOM 2462 N N . THR A 1 315 ? -6.186 21.062 -0.208 1.00 93.62 315 THR A N 1
ATOM 2463 C CA . THR A 1 315 ? -5.015 20.671 0.583 1.00 93.62 315 THR A CA 1
ATOM 2464 C C . THR A 1 315 ? -3.789 20.632 -0.317 1.00 93.62 315 THR A C 1
ATOM 2466 O O . THR A 1 315 ? -3.717 19.825 -1.237 1.00 93.62 315 THR A O 1
ATOM 2469 N N . ALA A 1 316 ? -2.816 21.517 -0.081 1.00 96.50 316 ALA A N 1
ATOM 2470 C CA . ALA A 1 316 ? -1.601 21.551 -0.892 1.00 96.50 316 ALA A CA 1
ATOM 2471 C C . ALA A 1 316 ? -0.844 20.219 -0.764 1.00 96.50 316 ALA A C 1
ATOM 2473 O O . ALA A 1 316 ? -0.625 19.723 0.342 1.00 96.50 316 ALA A O 1
ATOM 2474 N N . GLY A 1 317 ? -0.446 19.640 -1.895 1.00 96.81 317 GLY A N 1
ATOM 2475 C CA . GLY A 1 317 ? 0.268 18.366 -1.925 1.00 96.81 317 GLY A CA 1
ATOM 2476 C C . GLY A 1 317 ? -0.582 17.094 -1.802 1.00 96.81 317 GLY A C 1
ATOM 2477 O O . GLY A 1 317 ? -0.018 15.998 -1.746 1.00 96.81 317 GLY A O 1
ATOM 2478 N N . LEU A 1 318 ? -1.912 17.207 -1.796 1.00 96.56 318 LEU A N 1
ATOM 2479 C CA . LEU A 1 318 ? -2.854 16.084 -1.835 1.00 96.56 318 LEU A CA 1
ATOM 2480 C C . LEU A 1 318 ? -3.941 16.358 -2.882 1.00 96.56 318 LEU A C 1
ATOM 2482 O O . LEU A 1 318 ? -4.422 17.481 -2.989 1.00 96.56 318 LEU A O 1
ATOM 2486 N N . LEU A 1 319 ? -4.336 15.326 -3.629 1.00 98.06 319 LEU A N 1
ATOM 2487 C CA . LEU A 1 319 ? -5.478 15.361 -4.548 1.00 98.06 319 LEU A CA 1
ATOM 2488 C C . LEU A 1 319 ? -6.335 14.111 -4.350 1.00 98.06 319 LEU A C 1
ATOM 2490 O O . LEU A 1 319 ? -5.791 13.018 -4.214 1.00 98.06 319 LEU A O 1
ATOM 2494 N N . ALA A 1 320 ? -7.658 14.234 -4.374 1.00 97.88 320 ALA A N 1
ATOM 2495 C CA . ALA A 1 320 ? -8.546 13.071 -4.445 1.00 97.88 320 ALA A CA 1
ATOM 2496 C C . ALA A 1 320 ? -8.521 12.448 -5.857 1.00 97.88 320 ALA A C 1
ATOM 2498 O O . ALA A 1 320 ? -8.273 13.152 -6.838 1.00 97.88 320 ALA A O 1
ATOM 2499 N N . PHE A 1 321 ? -8.808 11.150 -6.006 1.00 98.31 321 PHE A N 1
ATOM 2500 C CA . PHE A 1 321 ? -8.797 10.474 -7.314 1.00 98.31 321 PHE A CA 1
ATOM 2501 C C . PHE A 1 321 ? -9.728 11.153 -8.332 1.00 98.31 321 PHE A C 1
ATOM 2503 O O . PHE A 1 321 ? -9.350 11.344 -9.490 1.00 98.31 321 PHE A O 1
ATOM 2510 N N . TYR A 1 322 ? -10.898 11.626 -7.893 1.00 96.81 322 TYR A N 1
ATOM 2511 C CA . TYR A 1 322 ? -11.811 12.384 -8.756 1.00 96.81 322 TYR A CA 1
ATOM 2512 C C . TYR A 1 322 ? -11.243 13.748 -9.214 1.00 96.81 322 TYR A C 1
ATOM 2514 O O . TYR A 1 322 ? -11.550 14.203 -10.317 1.00 96.81 322 TYR A O 1
ATOM 2522 N N . GLU A 1 323 ? -10.360 14.381 -8.432 1.00 98.06 323 GLU A N 1
ATOM 2523 C CA . GLU A 1 323 ? -9.634 15.593 -8.847 1.00 98.06 323 GLU A CA 1
ATOM 2524 C C . GLU A 1 323 ? -8.560 15.260 -9.885 1.00 98.06 323 GLU A C 1
ATOM 2526 O O . GLU A 1 323 ? -8.437 15.961 -10.890 1.00 98.06 323 GLU A O 1
ATOM 2531 N N . ILE A 1 324 ? -7.833 14.155 -9.689 1.00 98.44 324 ILE A N 1
ATOM 2532 C CA . ILE A 1 324 ? -6.823 13.653 -10.633 1.00 98.44 324 ILE A CA 1
ATOM 2533 C C . ILE A 1 324 ? -7.474 13.344 -11.988 1.00 98.44 324 ILE A C 1
ATOM 2535 O O . ILE A 1 324 ? -6.957 13.773 -13.019 1.00 98.44 324 ILE A O 1
ATOM 2539 N N . CYS A 1 325 ? -8.658 12.723 -12.009 1.00 97.25 325 CYS A N 1
ATOM 2540 C CA . CYS A 1 325 ? -9.454 12.554 -13.230 1.00 97.25 325 CYS A CA 1
ATOM 2541 C C . CYS A 1 325 ? -9.767 13.893 -13.930 1.00 97.25 325 CYS A C 1
ATOM 2543 O O . CYS A 1 325 ? -9.695 13.975 -15.158 1.00 97.25 325 CYS A O 1
ATOM 2545 N N . GLY A 1 326 ? -10.040 14.961 -13.172 1.00 95.88 326 GLY A N 1
ATOM 2546 C CA . GLY A 1 326 ? -10.213 16.317 -13.704 1.00 95.88 326 GLY A CA 1
ATOM 2547 C C . GLY A 1 326 ? -8.938 16.907 -14.324 1.00 95.88 326 GLY A C 1
ATOM 2548 O O . GLY A 1 326 ? -9.002 17.527 -15.390 1.00 95.88 326 GLY A O 1
ATOM 2549 N N . PHE A 1 327 ? -7.771 16.681 -13.716 1.00 96.56 327 PHE A N 1
ATOM 2550 C CA . PHE A 1 327 ? -6.475 17.107 -14.265 1.00 96.56 327 PHE A CA 1
ATOM 2551 C C . PHE A 1 327 ? -6.076 16.317 -15.522 1.00 96.56 327 PHE A C 1
ATOM 2553 O O . PHE A 1 327 ? -5.649 16.917 -16.511 1.00 96.56 327 PHE A O 1
ATOM 2560 N N . LEU A 1 328 ? -6.310 15.000 -15.543 1.00 96.19 328 LEU A N 1
ATOM 2561 C CA . LEU A 1 328 ? -6.138 14.150 -16.729 1.00 96.19 328 LEU A CA 1
ATOM 2562 C C . LEU A 1 328 ? -7.043 14.609 -17.883 1.00 96.19 328 LEU A C 1
ATOM 2564 O O . LEU A 1 328 ? -6.571 14.814 -19.001 1.00 96.19 328 LEU A O 1
ATOM 2568 N N . ALA A 1 329 ? -8.326 14.873 -17.610 1.00 94.75 329 ALA A N 1
ATOM 2569 C CA . ALA A 1 329 ? -9.259 15.433 -18.593 1.00 94.75 329 ALA A CA 1
ATOM 2570 C C . ALA A 1 329 ? -8.862 16.846 -19.075 1.00 94.75 329 ALA A C 1
ATOM 2572 O O . ALA A 1 329 ? -9.222 17.244 -20.183 1.00 94.75 329 ALA A O 1
ATOM 2573 N N . SER A 1 330 ? -8.090 17.583 -18.269 1.00 94.25 330 SER A N 1
ATOM 2574 C CA . SER A 1 330 ? -7.524 18.897 -18.608 1.00 94.25 330 SER A CA 1
ATOM 2575 C C . SER A 1 330 ? -6.203 18.821 -19.390 1.00 94.25 330 SER A C 1
ATOM 2577 O O . SER A 1 330 ? -5.664 19.863 -19.763 1.00 94.25 330 SER A O 1
ATOM 2579 N N . GLY A 1 331 ? -5.690 17.617 -19.674 1.00 93.81 331 GLY A N 1
ATOM 2580 C CA . GLY A 1 331 ? -4.509 17.398 -20.513 1.00 93.81 331 GLY A CA 1
ATOM 2581 C C . GLY A 1 331 ? -3.206 17.097 -19.770 1.00 93.81 331 GLY A C 1
ATOM 2582 O O . GLY A 1 331 ? -2.149 17.176 -20.395 1.00 93.81 331 GLY A O 1
ATOM 2583 N N . TRP A 1 332 ? -3.248 16.743 -18.479 1.00 94.31 332 TRP A N 1
ATOM 2584 C CA . TRP A 1 332 ? -2.084 16.135 -17.819 1.00 94.31 332 TRP A CA 1
ATOM 2585 C C . TRP A 1 332 ? -1.720 14.812 -18.506 1.00 94.31 332 TRP A C 1
ATOM 2587 O O . TRP A 1 332 ? -2.594 14.020 -18.869 1.00 94.31 332 TRP A O 1
ATOM 2597 N N . LEU A 1 333 ? -0.422 14.567 -18.673 1.00 89.69 333 LEU A N 1
ATOM 2598 C CA . LEU A 1 333 ? 0.100 13.296 -19.165 1.00 89.69 333 LEU A CA 1
ATOM 2599 C C . LEU A 1 333 ? 0.076 12.262 -18.037 1.00 89.69 333 LEU A C 1
ATOM 2601 O O . LEU A 1 333 ? 0.129 12.619 -16.863 1.00 89.69 333 LEU A O 1
ATOM 2605 N N . THR A 1 334 ? 0.014 10.977 -18.379 1.00 91.06 334 THR A N 1
ATOM 2606 C CA . THR A 1 334 ? 0.098 9.882 -17.405 1.00 91.06 334 THR A CA 1
ATOM 2607 C C . THR A 1 334 ? 0.926 8.734 -17.958 1.00 91.06 334 THR A C 1
ATOM 2609 O O . THR A 1 334 ? 0.947 8.503 -19.169 1.00 91.06 334 THR A O 1
ATOM 2612 N N . ASP A 1 335 ? 1.631 8.052 -17.064 1.00 87.88 335 ASP A N 1
ATOM 2613 C CA . ASP A 1 335 ? 2.490 6.908 -17.350 1.00 87.88 335 ASP A CA 1
ATOM 2614 C C . ASP A 1 335 ? 2.409 5.914 -16.173 1.00 87.88 335 ASP A C 1
ATOM 2616 O O . ASP A 1 335 ? 1.895 6.247 -15.100 1.00 87.88 335 ASP A O 1
ATOM 2620 N N . PHE A 1 336 ? 2.877 4.682 -16.363 1.00 86.81 336 PHE A N 1
ATOM 2621 C CA . PHE A 1 336 ? 2.739 3.599 -15.386 1.00 86.81 336 PHE A CA 1
ATOM 2622 C C . PHE A 1 336 ? 4.100 3.007 -15.021 1.00 86.81 336 PHE A C 1
ATOM 2624 O O . PHE A 1 336 ? 4.807 2.449 -15.861 1.00 86.81 336 PHE A O 1
ATOM 2631 N N . ASN A 1 337 ? 4.464 3.081 -13.741 1.00 85.88 337 ASN A N 1
ATOM 2632 C CA . ASN A 1 337 ? 5.684 2.463 -13.244 1.00 85.88 337 ASN A CA 1
ATOM 2633 C C . ASN A 1 337 ? 5.450 0.952 -13.081 1.00 85.88 337 ASN A C 1
ATOM 2635 O O . ASN A 1 337 ? 4.854 0.498 -12.105 1.00 85.88 337 ASN A O 1
ATOM 2639 N N . PHE A 1 338 ? 5.922 0.168 -14.053 1.00 84.88 338 PHE A N 1
ATOM 2640 C CA . PHE A 1 338 ? 5.759 -1.290 -14.082 1.00 84.88 338 PHE A CA 1
ATOM 2641 C C . PHE A 1 338 ? 6.552 -2.043 -13.001 1.00 84.88 338 PHE A C 1
ATOM 2643 O O . PHE A 1 338 ? 6.239 -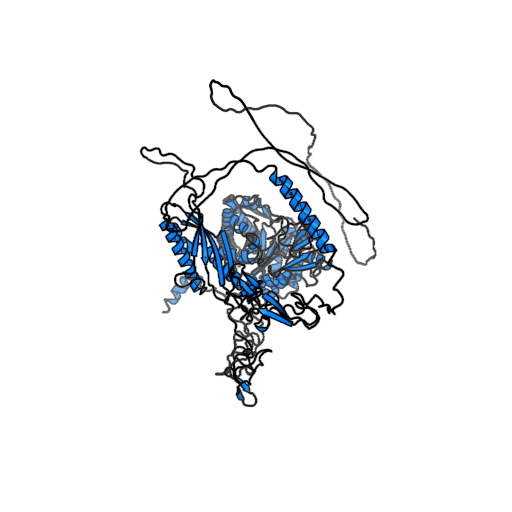3.205 -12.747 1.00 84.88 338 PHE A O 1
ATOM 2650 N N . GLU A 1 339 ? 7.539 -1.424 -12.350 1.00 87.06 339 GLU A N 1
ATOM 2651 C CA . GLU A 1 339 ? 8.213 -2.026 -11.192 1.00 87.06 339 GLU A CA 1
ATOM 2652 C C . GLU A 1 339 ? 7.406 -1.765 -9.915 1.00 87.06 339 GLU A C 1
ATOM 2654 O O . GLU A 1 339 ? 7.016 -2.710 -9.237 1.00 87.06 339 GLU A O 1
ATOM 2659 N N . HIS A 1 340 ? 7.040 -0.506 -9.644 1.00 89.88 340 HIS A N 1
ATOM 2660 C CA . HIS A 1 340 ? 6.191 -0.148 -8.496 1.00 89.88 340 HIS A CA 1
ATOM 2661 C C . HIS A 1 340 ? 4.726 -0.627 -8.627 1.00 89.88 340 HIS A C 1
ATOM 2663 O O . HIS A 1 340 ? 4.006 -0.619 -7.629 1.00 89.88 340 HIS A O 1
ATOM 2669 N N . GLN A 1 341 ? 4.286 -1.037 -9.826 1.00 93.50 341 GLN A N 1
ATOM 2670 C CA . GLN A 1 341 ? 2.916 -1.446 -10.197 1.00 93.50 341 GLN A CA 1
ATOM 2671 C C . GLN A 1 341 ? 1.839 -0.365 -9.951 1.00 93.50 341 GLN A C 1
ATOM 2673 O O . GLN A 1 341 ? 0.739 -0.662 -9.480 1.00 93.50 341 GLN A O 1
ATOM 2678 N N . VAL A 1 342 ? 2.151 0.893 -10.279 1.00 95.75 342 VAL A N 1
ATOM 2679 C CA . VAL A 1 342 ? 1.325 2.081 -9.966 1.00 95.75 342 VAL A CA 1
ATOM 2680 C C . VAL A 1 342 ? 1.445 3.198 -11.023 1.00 95.75 342 VAL A C 1
ATOM 2682 O O . VAL A 1 342 ? 2.509 3.350 -11.637 1.00 95.75 342 VAL A O 1
ATOM 2685 N N . PRO A 1 343 ? 0.378 3.990 -11.251 1.00 95.62 343 PRO A N 1
ATOM 2686 C CA . PRO A 1 343 ? 0.366 5.116 -12.181 1.00 95.62 343 PRO A CA 1
ATOM 2687 C C . PRO A 1 343 ? 0.918 6.413 -11.572 1.00 95.62 343 PRO A C 1
ATOM 2689 O O . PRO A 1 343 ? 0.801 6.683 -10.382 1.00 95.62 343 PRO A O 1
ATOM 2692 N N . TYR A 1 344 ? 1.427 7.296 -12.424 1.00 96.56 344 TYR A N 1
ATOM 2693 C CA . TYR A 1 344 ? 1.652 8.698 -12.074 1.00 96.56 344 TYR A CA 1
ATOM 2694 C C . TYR A 1 344 ? 1.197 9.611 -13.216 1.00 96.56 344 TYR A C 1
ATOM 2696 O O . TYR A 1 344 ? 1.010 9.175 -14.356 1.00 96.56 344 TYR A O 1
ATOM 2704 N N . ALA A 1 345 ? 0.938 10.877 -12.903 1.00 95.44 345 ALA A N 1
ATOM 2705 C CA . ALA A 1 345 ? 0.484 11.872 -13.869 1.00 95.44 345 ALA A CA 1
ATOM 2706 C C . ALA A 1 345 ? 1.192 13.207 -13.652 1.00 95.44 345 ALA A C 1
ATOM 2708 O O . ALA A 1 345 ? 1.556 13.536 -12.526 1.00 95.44 345 ALA A O 1
ATOM 2709 N N . TYR A 1 346 ? 1.411 13.970 -14.721 1.00 93.12 346 TYR A N 1
ATOM 2710 C CA . TYR A 1 346 ? 2.203 15.196 -14.676 1.00 93.12 346 TYR A CA 1
ATOM 2711 C C . TYR A 1 346 ? 1.798 16.241 -15.720 1.00 93.12 346 TYR A C 1
ATOM 2713 O O . TYR A 1 346 ? 1.157 15.962 -16.735 1.00 93.12 346 TYR A O 1
ATOM 2721 N N . SER A 1 347 ? 2.219 17.467 -15.439 1.00 90.75 347 SER A N 1
ATOM 2722 C CA . SER A 1 347 ? 2.173 18.650 -16.298 1.00 90.75 347 SER A CA 1
ATOM 2723 C C . SER A 1 347 ? 3.595 19.194 -16.504 1.00 90.75 347 SER A C 1
ATOM 2725 O O . SER A 1 347 ? 4.560 18.577 -16.066 1.00 90.75 347 SER A O 1
ATOM 2727 N N . ASP A 1 348 ? 3.748 20.378 -17.102 1.00 86.00 348 ASP A N 1
ATOM 2728 C CA . ASP A 1 348 ? 5.052 21.061 -17.200 1.00 86.00 348 ASP A CA 1
ATOM 2729 C C . ASP A 1 348 ? 5.590 21.566 -15.835 1.00 86.00 348 ASP A C 1
ATOM 2731 O O . ASP A 1 348 ? 6.721 22.046 -15.753 1.00 86.00 348 ASP A O 1
ATOM 2735 N N . LEU A 1 349 ? 4.779 21.526 -14.767 1.00 88.62 349 LEU A N 1
ATOM 2736 C CA . LEU A 1 349 ? 5.074 22.161 -13.470 1.00 88.62 349 LEU A CA 1
ATOM 2737 C C . LEU A 1 349 ? 5.019 21.200 -12.276 1.00 88.62 349 LEU A C 1
ATOM 2739 O O . LEU A 1 349 ? 5.783 21.361 -11.321 1.00 88.62 349 LEU A O 1
ATOM 2743 N N . GLU A 1 350 ? 4.109 20.227 -12.313 1.00 92.94 350 GLU A N 1
ATOM 2744 C CA . GLU A 1 350 ? 3.761 19.374 -11.173 1.00 92.94 350 GLU A CA 1
ATOM 2745 C C . GLU A 1 350 ? 3.519 17.923 -11.591 1.00 92.94 350 GLU A C 1
ATOM 2747 O O . GLU A 1 350 ? 3.109 17.658 -12.724 1.00 92.94 350 GLU A O 1
ATOM 2752 N N . MET A 1 351 ? 3.710 17.002 -10.645 1.00 93.69 351 MET A N 1
ATOM 2753 C CA . MET A 1 351 ? 3.435 15.574 -10.782 1.00 93.69 351 MET A CA 1
ATOM 2754 C C . MET A 1 351 ? 2.647 15.061 -9.571 1.00 93.69 351 MET A C 1
ATOM 2756 O O . MET A 1 351 ? 2.995 15.361 -8.429 1.00 93.69 351 MET A O 1
ATOM 2760 N N . VAL A 1 352 ? 1.640 14.223 -9.821 1.00 97.62 352 VAL A N 1
ATOM 2761 C CA . VAL A 1 352 ? 0.895 13.455 -8.818 1.00 97.62 352 VAL A CA 1
ATOM 2762 C C . VAL A 1 352 ? 1.193 11.957 -8.945 1.00 97.62 352 VAL A C 1
ATOM 2764 O O . VAL A 1 352 ? 1.191 11.392 -10.039 1.00 97.62 352 VAL A O 1
ATOM 2767 N N . THR A 1 353 ? 1.437 11.313 -7.806 1.00 97.81 353 THR A N 1
ATOM 2768 C CA . THR A 1 353 ? 1.523 9.847 -7.656 1.00 97.81 353 THR A CA 1
ATOM 2769 C C . THR A 1 353 ? 0.236 9.356 -7.011 1.00 97.81 353 THR A C 1
ATOM 2771 O O . THR A 1 353 ? -0.260 10.032 -6.108 1.00 97.81 353 THR A O 1
ATOM 2774 N N . TYR A 1 354 ? -0.356 8.271 -7.513 1.00 98.56 354 TYR A N 1
ATOM 2775 C CA . TYR A 1 354 ? -1.727 7.886 -7.159 1.00 98.56 354 TYR A CA 1
ATOM 2776 C C . TYR A 1 354 ? -2.019 6.402 -7.425 1.00 98.56 354 TYR A C 1
ATOM 2778 O O . TYR A 1 354 ? -1.165 5.655 -7.893 1.00 98.56 354 TYR A O 1
ATOM 2786 N N . ASP A 1 355 ? -3.240 5.970 -7.120 1.00 98.62 355 ASP A N 1
ATOM 2787 C CA . ASP A 1 355 ? -3.762 4.651 -7.478 1.00 98.62 355 ASP A CA 1
ATOM 2788 C C . ASP A 1 355 ? -4.883 4.769 -8.519 1.00 98.62 355 ASP A C 1
ATOM 2790 O O . ASP A 1 355 ? -5.751 5.634 -8.407 1.00 98.62 355 ASP A O 1
ATOM 2794 N N . ASP A 1 356 ? -4.889 3.875 -9.508 1.00 95.38 356 ASP A N 1
ATOM 2795 C CA . ASP A 1 356 ? -5.972 3.715 -10.480 1.00 95.38 356 ASP A CA 1
ATOM 2796 C C . ASP A 1 356 ? -6.582 2.305 -10.407 1.00 95.38 356 ASP A C 1
ATOM 2798 O O . ASP A 1 356 ? -6.208 1.470 -9.582 1.00 95.38 356 ASP A O 1
ATOM 2802 N N . VAL A 1 357 ? -7.533 2.005 -11.296 1.00 94.00 357 VAL A N 1
ATOM 2803 C CA . VAL A 1 357 ? -8.125 0.664 -11.369 1.00 94.00 357 VAL A CA 1
ATOM 2804 C C . VAL A 1 357 ? -7.060 -0.402 -11.668 1.00 94.00 357 VAL A C 1
ATOM 2806 O O . VAL A 1 357 ? -7.148 -1.494 -11.110 1.00 94.00 357 VAL A O 1
ATOM 2809 N N . GLN A 1 358 ? -6.033 -0.122 -12.481 1.00 91.88 358 GLN A N 1
ATOM 2810 C CA . GLN A 1 358 ? -4.973 -1.095 -12.766 1.00 91.88 358 GLN A CA 1
ATOM 2811 C C . GLN A 1 358 ? -4.124 -1.414 -11.525 1.00 91.88 358 GLN A C 1
ATOM 2813 O O . GLN A 1 358 ? -3.933 -2.595 -11.213 1.00 91.88 358 GLN A O 1
ATOM 2818 N N . SER A 1 359 ? -3.651 -0.406 -10.785 1.00 95.25 359 SER A N 1
ATOM 2819 C CA . SER A 1 359 ? -2.851 -0.632 -9.571 1.00 95.25 359 SER A CA 1
ATOM 2820 C C . SER A 1 359 ? -3.664 -1.233 -8.425 1.00 95.25 359 SER A C 1
ATOM 2822 O O . SER A 1 359 ? -3.186 -2.135 -7.734 1.00 95.25 359 SER A O 1
ATOM 2824 N N . VAL A 1 360 ? -4.927 -0.828 -8.262 1.00 97.50 360 VAL A N 1
ATOM 2825 C CA . VAL A 1 360 ? -5.836 -1.430 -7.275 1.00 97.50 360 VAL A CA 1
ATOM 2826 C C . VAL A 1 360 ? -6.085 -2.907 -7.589 1.00 97.50 360 VAL A C 1
ATOM 2828 O O . VAL A 1 360 ? -6.047 -3.732 -6.676 1.00 97.50 360 VAL A O 1
ATOM 2831 N N . LEU A 1 361 ? -6.256 -3.289 -8.859 1.00 90.00 361 LEU A N 1
ATOM 2832 C CA . LEU A 1 361 ? -6.367 -4.702 -9.248 1.00 90.00 361 LEU A CA 1
ATOM 2833 C C . LEU A 1 361 ? -5.083 -5.495 -8.951 1.00 90.00 361 LEU A C 1
ATOM 2835 O O . LEU A 1 361 ? -5.173 -6.628 -8.470 1.00 90.00 361 LEU A O 1
ATOM 2839 N N . ALA A 1 362 ? -3.899 -4.910 -9.165 1.00 89.25 362 ALA A N 1
ATOM 2840 C CA . ALA A 1 362 ? -2.626 -5.532 -8.787 1.00 89.25 362 ALA A CA 1
ATOM 2841 C C . ALA A 1 362 ? -2.531 -5.757 -7.265 1.00 89.25 362 ALA A C 1
ATOM 2843 O O . ALA A 1 362 ? -2.229 -6.867 -6.822 1.00 89.25 362 ALA A O 1
ATOM 2844 N N . LYS A 1 363 ? -2.889 -4.750 -6.458 1.00 97.75 363 LYS A N 1
ATOM 2845 C CA . LYS A 1 363 ? -2.911 -4.822 -4.983 1.00 97.75 363 LYS A CA 1
ATOM 2846 C C . LYS A 1 363 ? -3.941 -5.828 -4.451 1.00 97.75 363 LYS A C 1
ATOM 2848 O O . LYS A 1 363 ? -3.673 -6.524 -3.473 1.00 97.75 363 LYS A O 1
ATOM 2853 N N . VAL A 1 364 ? -5.091 -5.980 -5.114 1.00 93.75 364 VAL A N 1
ATOM 2854 C CA . VAL A 1 364 ? -6.089 -7.010 -4.767 1.00 93.75 364 VAL A CA 1
ATOM 2855 C C . VAL A 1 364 ? -5.589 -8.422 -5.077 1.00 93.75 364 VAL A C 1
ATOM 2857 O O . VAL A 1 364 ? -5.842 -9.336 -4.293 1.00 93.75 364 VAL A O 1
ATOM 2860 N N . ASN A 1 365 ? -4.875 -8.626 -6.186 1.00 86.75 365 ASN A N 1
ATOM 2861 C CA . ASN A 1 365 ? -4.280 -9.930 -6.483 1.00 86.75 365 ASN A CA 1
ATOM 2862 C C . ASN A 1 365 ? -3.152 -10.259 -5.494 1.00 86.75 365 ASN A C 1
ATOM 2864 O O . ASN A 1 365 ? -3.184 -11.329 -4.896 1.00 86.75 365 ASN A O 1
ATOM 2868 N N . TYR A 1 366 ? -2.279 -9.296 -5.183 1.00 93.19 366 TYR A N 1
ATOM 2869 C CA . TYR A 1 366 ? -1.255 -9.440 -4.142 1.00 93.19 366 TYR A CA 1
ATOM 2870 C C . TYR A 1 366 ? -1.836 -9.889 -2.783 1.00 93.19 366 TYR A C 1
ATOM 2872 O O . TYR A 1 366 ? -1.271 -10.769 -2.129 1.00 93.19 366 TYR A O 1
ATOM 2880 N N . VAL A 1 367 ? -2.989 -9.341 -2.371 1.00 94.38 367 VAL A N 1
ATOM 2881 C CA . VAL A 1 367 ? -3.719 -9.760 -1.154 1.00 94.38 367 VAL A CA 1
ATOM 2882 C C . VAL A 1 367 ? -4.177 -11.217 -1.208 1.00 94.38 367 VAL A C 1
ATOM 2884 O O . VAL A 1 367 ? -4.106 -11.910 -0.191 1.00 94.38 367 VAL A O 1
ATOM 2887 N N . LYS A 1 368 ? -4.631 -11.702 -2.371 1.00 84.50 368 LYS A N 1
ATOM 2888 C CA . LYS A 1 368 ? -5.017 -13.110 -2.548 1.00 84.50 368 LYS A CA 1
ATOM 2889 C C . LYS A 1 368 ? -3.803 -14.025 -2.481 1.00 84.50 368 LYS A C 1
ATOM 2891 O O . LYS A 1 368 ? -3.824 -14.997 -1.728 1.00 84.50 368 LYS A O 1
ATOM 2896 N N . ASP A 1 369 ? -2.753 -13.679 -3.220 1.00 84.69 369 ASP A N 1
ATOM 2897 C CA . ASP A 1 369 ? -1.536 -14.480 -3.366 1.00 84.69 369 ASP A CA 1
ATOM 2898 C C . ASP A 1 369 ? -0.808 -14.639 -2.018 1.00 84.69 369 ASP A C 1
ATOM 2900 O O . ASP A 1 369 ? -0.375 -15.736 -1.666 1.00 84.69 369 ASP A O 1
ATOM 2904 N N . ASN A 1 370 ? -0.776 -13.575 -1.203 1.00 82.75 370 ASN A N 1
ATOM 2905 C CA . ASN A 1 370 ? -0.234 -13.583 0.165 1.00 82.75 370 ASN A CA 1
ATOM 2906 C C . ASN A 1 370 ? -1.251 -14.021 1.243 1.00 82.75 370 ASN A C 1
ATOM 2908 O O . ASN A 1 370 ? -0.924 -14.020 2.430 1.00 82.75 370 ASN A O 1
ATOM 2912 N N . LYS A 1 371 ? -2.476 -14.406 0.850 1.00 85.81 371 LYS A N 1
ATOM 2913 C CA . LYS A 1 371 ? -3.557 -14.900 1.730 1.00 85.81 371 LYS A CA 1
ATOM 2914 C C . LYS A 1 371 ? -3.888 -13.958 2.902 1.00 85.81 371 LYS A C 1
ATOM 2916 O O . LYS A 1 371 ? -4.181 -14.402 4.013 1.00 85.81 371 LYS A O 1
ATOM 2921 N N . LEU A 1 372 ? -3.837 -12.650 2.647 1.00 94.12 372 LEU A N 1
ATOM 2922 C CA . LEU A 1 372 ? -4.107 -11.609 3.642 1.00 94.12 372 LEU A CA 1
ATOM 2923 C C . LEU A 1 372 ? -5.610 -11.501 3.946 1.00 94.12 372 LEU A C 1
ATOM 2925 O O . LEU A 1 372 ? -6.450 -11.848 3.117 1.00 94.12 372 LEU A O 1
ATOM 2929 N N . GLY A 1 373 ? -5.966 -10.977 5.119 1.00 90.62 373 GLY A N 1
ATOM 2930 C CA . GLY A 1 373 ? -7.355 -10.901 5.589 1.00 90.62 373 GLY A CA 1
ATOM 2931 C C . GLY A 1 373 ? -8.286 -10.013 4.751 1.00 90.62 373 GLY A C 1
ATOM 2932 O O . GLY A 1 373 ? -9.507 -10.139 4.860 1.00 90.62 373 GLY A O 1
ATOM 2933 N N . GLY A 1 374 ? -7.752 -9.118 3.912 1.00 94.62 374 GLY A N 1
ATOM 2934 C CA . GLY A 1 374 ? -8.543 -8.254 3.031 1.00 94.62 374 GLY A CA 1
ATOM 2935 C C . GLY A 1 374 ? -7.868 -6.929 2.675 1.00 94.62 374 GLY A C 1
ATOM 2936 O O . GLY A 1 374 ? -6.651 -6.786 2.804 1.00 94.62 374 GLY A O 1
ATOM 2937 N N . LEU A 1 375 ? -8.681 -5.956 2.249 1.00 96.62 375 LEU A N 1
ATOM 2938 C CA . LEU A 1 375 ? -8.260 -4.587 1.930 1.00 96.62 375 LEU A CA 1
ATOM 2939 C C . LEU A 1 375 ? -8.964 -3.529 2.795 1.00 96.62 375 LEU A C 1
ATOM 2941 O O . LEU A 1 375 ? -10.135 -3.664 3.166 1.00 96.62 375 LEU A O 1
ATOM 2945 N N . PHE A 1 376 ? -8.232 -2.448 3.048 1.00 95.31 376 PHE A N 1
ATOM 2946 C CA . PHE A 1 376 ? -8.630 -1.227 3.744 1.00 95.31 376 PHE A CA 1
ATOM 2947 C C . PHE A 1 376 ? -8.523 -0.050 2.762 1.00 95.31 376 PHE A C 1
ATOM 2949 O O . PHE A 1 376 ? -7.478 0.139 2.147 1.00 95.31 376 PHE A O 1
ATOM 2956 N N . ILE A 1 377 ? -9.607 0.702 2.560 1.00 96.94 377 ILE A N 1
ATOM 2957 C CA . ILE A 1 377 ? -9.734 1.720 1.506 1.00 96.94 377 ILE A CA 1
ATOM 2958 C C . ILE A 1 377 ? -9.841 3.106 2.149 1.00 96.94 377 ILE A C 1
ATOM 2960 O O . ILE A 1 377 ? -10.819 3.382 2.846 1.00 96.94 377 ILE A O 1
ATOM 2964 N N . SER A 1 378 ? -8.862 3.976 1.890 1.00 95.12 378 SER A N 1
ATOM 2965 C CA . SER A 1 378 ? -8.767 5.345 2.418 1.00 95.12 378 SER A CA 1
ATOM 2966 C C . SER A 1 378 ? -8.853 6.373 1.277 1.00 95.12 378 SER A C 1
ATOM 2968 O O . SER A 1 378 ? -7.883 6.546 0.547 1.00 95.12 378 SER A O 1
ATOM 2970 N N . SER A 1 379 ? -9.974 7.059 1.039 1.00 93.69 379 SER A N 1
ATOM 2971 C CA . SER A 1 379 ? -11.297 6.918 1.658 1.00 93.69 379 SER A CA 1
ATOM 2972 C C . SER A 1 379 ? -12.428 6.923 0.612 1.00 93.69 379 SER A C 1
ATOM 2974 O O . SER A 1 379 ? -12.258 7.340 -0.530 1.00 93.69 379 SER A O 1
ATOM 2976 N N . LEU A 1 380 ? -13.639 6.527 1.008 1.00 93.88 380 LEU A N 1
ATOM 2977 C CA . LEU A 1 380 ? -14.835 6.626 0.160 1.00 93.88 380 LEU A CA 1
ATOM 2978 C C . LEU A 1 380 ? -15.144 8.056 -0.310 1.00 93.88 380 LEU A C 1
ATOM 2980 O O . LEU A 1 380 ? -15.881 8.206 -1.282 1.00 93.88 380 LEU A O 1
ATOM 2984 N N . ALA A 1 381 ? -14.621 9.078 0.375 1.00 92.56 381 ALA A N 1
ATOM 2985 C CA . ALA A 1 381 ? -14.797 10.477 0.005 1.00 92.56 381 ALA A CA 1
ATOM 2986 C C . ALA A 1 381 ? -13.799 10.956 -1.063 1.00 92.56 381 ALA A C 1
ATOM 2988 O O . ALA A 1 381 ? -13.975 12.063 -1.563 1.00 92.56 381 ALA A O 1
ATOM 2989 N N . ASP A 1 382 ? -12.779 10.159 -1.410 1.00 95.62 382 ASP A N 1
ATOM 2990 C CA . ASP A 1 382 ? -11.709 10.528 -2.354 1.00 95.62 382 ASP A CA 1
ATOM 2991 C C . ASP A 1 382 ? -11.744 9.721 -3.669 1.00 95.62 382 ASP A C 1
ATOM 2993 O O . ASP A 1 382 ? -11.290 10.206 -4.706 1.00 95.62 382 ASP A O 1
ATOM 2997 N N . ASP A 1 383 ? -12.359 8.533 -3.654 1.00 95.94 383 ASP A N 1
ATOM 2998 C CA . ASP A 1 383 ? -12.806 7.796 -4.850 1.00 95.94 383 ASP A CA 1
ATOM 2999 C C . ASP A 1 383 ? -13.865 8.612 -5.636 1.00 95.94 383 ASP A C 1
ATOM 3001 O O . ASP A 1 383 ? -14.508 9.502 -5.077 1.00 95.94 383 ASP A O 1
ATOM 3005 N N . ASP A 1 384 ? -14.124 8.310 -6.917 1.00 94.44 384 ASP A N 1
ATOM 3006 C CA . ASP A 1 384 ? -15.219 8.971 -7.665 1.00 94.44 384 ASP A CA 1
ATOM 3007 C C . ASP A 1 384 ? -16.581 8.397 -7.248 1.00 94.44 384 ASP A C 1
ATOM 3009 O O . ASP A 1 384 ? -17.241 7.670 -7.989 1.00 94.44 384 ASP A O 1
ATOM 3013 N N . PHE A 1 385 ? -17.008 8.715 -6.025 1.00 91.38 385 PHE A N 1
ATOM 3014 C CA . PHE A 1 385 ? -18.254 8.256 -5.405 1.00 91.38 385 PHE A CA 1
ATOM 3015 C C . PHE A 1 385 ? -19.511 8.600 -6.219 1.00 91.38 385 PHE A C 1
ATOM 3017 O O . PHE A 1 385 ? -20.530 7.915 -6.118 1.00 91.38 385 PHE A O 1
ATOM 3024 N N . SER A 1 386 ? -19.432 9.647 -7.043 1.00 88.81 386 SER A N 1
ATOM 3025 C CA . SER A 1 386 ? -20.508 10.114 -7.920 1.00 88.81 386 SER A CA 1
ATOM 3026 C C . SER A 1 386 ? -20.552 9.389 -9.274 1.00 88.81 386 SER A C 1
ATOM 3028 O O . SER A 1 386 ? -21.621 9.243 -9.869 1.00 88.81 386 SER A O 1
ATOM 3030 N N . GLY A 1 387 ? -19.396 8.935 -9.767 1.00 90.56 387 GLY A N 1
ATOM 3031 C CA . GLY A 1 387 ? -19.182 8.459 -11.134 1.00 90.56 387 GLY A CA 1
ATOM 3032 C C . GLY A 1 387 ? -19.145 9.563 -12.199 1.00 90.56 387 GLY A C 1
ATOM 3033 O O . GLY A 1 387 ? -19.213 9.246 -13.390 1.00 90.56 387 GLY A O 1
ATOM 3034 N N . ALA A 1 388 ? -19.098 10.838 -11.799 1.00 90.56 388 ALA A N 1
ATOM 3035 C CA . ALA A 1 388 ? -19.225 11.998 -12.682 1.00 90.56 388 ALA A CA 1
ATOM 3036 C C . ALA A 1 388 ? -17.885 12.557 -13.192 1.00 90.56 388 ALA A C 1
ATOM 3038 O O . ALA A 1 388 ? -17.886 13.289 -14.183 1.00 90.56 388 ALA A O 1
ATOM 3039 N N . PHE A 1 389 ? -16.760 12.221 -12.555 1.00 93.69 389 PHE A N 1
ATOM 3040 C CA . PHE A 1 389 ? -15.447 12.807 -12.854 1.00 93.69 389 PHE A CA 1
ATOM 3041 C C . PHE A 1 389 ? -14.604 11.919 -13.771 1.00 93.69 389 PHE A C 1
ATOM 3043 O O . PHE A 1 389 ? -14.055 12.385 -14.766 1.00 93.69 389 PHE A O 1
ATOM 3050 N N . CYS A 1 390 ? -14.511 10.629 -13.451 1.00 94.31 390 CYS A N 1
ATOM 3051 C CA . CYS A 1 390 ? -13.632 9.683 -14.139 1.00 94.31 390 CYS A CA 1
ATOM 3052 C C . CYS A 1 390 ? -14.316 8.972 -15.318 1.00 94.31 390 CYS A C 1
ATOM 3054 O O . CYS A 1 390 ? -13.650 8.309 -16.111 1.00 94.31 390 CYS A O 1
ATOM 3056 N N . GLY A 1 391 ? -15.648 9.059 -15.425 1.00 92.50 391 GLY A N 1
ATOM 3057 C CA . GLY A 1 391 ? -16.438 8.380 -16.463 1.00 92.50 391 GLY A CA 1
ATOM 3058 C C . GLY A 1 391 ? -16.523 6.853 -16.312 1.00 92.50 391 GLY A C 1
ATOM 3059 O O . GLY A 1 391 ? -16.984 6.173 -17.227 1.00 92.50 391 GLY A O 1
ATOM 3060 N N . GLN A 1 392 ? -16.092 6.311 -15.169 1.00 91.12 392 GLN A N 1
ATOM 3061 C CA . GLN A 1 392 ? -15.992 4.869 -14.894 1.00 91.12 392 GLN A CA 1
ATOM 3062 C C . GLN A 1 392 ? -17.183 4.313 -14.083 1.00 91.12 392 GLN A C 1
ATOM 3064 O O . GLN A 1 392 ? -17.233 3.120 -13.790 1.00 91.12 392 GLN A O 1
ATOM 3069 N N . GLY A 1 393 ? -18.170 5.157 -13.758 1.00 90.50 393 GLY A N 1
ATOM 3070 C CA . GLY A 1 393 ? -19.246 4.839 -12.812 1.00 90.50 393 GLY A CA 1
ATOM 3071 C C . GLY A 1 393 ? -18.837 5.097 -11.353 1.00 90.50 393 GLY A C 1
ATOM 3072 O O . GLY A 1 393 ? -17.688 5.450 -11.109 1.00 90.50 393 GLY A O 1
ATOM 3073 N N . PRO A 1 394 ? -19.769 4.985 -10.389 1.00 90.38 394 PRO A N 1
ATOM 3074 C CA . PRO A 1 394 ? -19.539 5.397 -9.005 1.00 90.38 394 PRO A CA 1
ATOM 3075 C C . PRO A 1 394 ? -18.662 4.415 -8.213 1.00 90.38 394 PRO A C 1
ATOM 3077 O O . PRO A 1 394 ? -18.880 3.199 -8.252 1.00 90.38 394 PRO A O 1
ATOM 3080 N N . TYR A 1 395 ? -17.741 4.977 -7.429 1.00 91.88 395 TYR A N 1
ATOM 3081 C CA . TYR A 1 395 ? -16.709 4.302 -6.633 1.00 91.88 395 TYR A CA 1
ATOM 3082 C C . TYR A 1 395 ? -15.801 3.358 -7.451 1.00 91.88 395 TYR A C 1
ATOM 3084 O O . TYR A 1 395 ? -15.696 2.180 -7.102 1.00 91.88 395 TYR A O 1
ATOM 3092 N N . PRO A 1 396 ? -15.184 3.794 -8.566 1.00 94.56 396 PRO A N 1
ATOM 3093 C CA . PRO A 1 396 ? -14.458 2.902 -9.475 1.00 94.56 396 PRO A CA 1
ATOM 3094 C C . PRO A 1 396 ? -13.333 2.110 -8.792 1.00 94.56 396 PRO A C 1
ATOM 3096 O O . PRO A 1 396 ? -13.202 0.908 -9.047 1.00 94.56 396 PRO A O 1
ATOM 3099 N N . LEU A 1 397 ? -12.573 2.724 -7.878 1.00 96.81 397 LEU A N 1
ATOM 3100 C CA . LEU A 1 397 ? -11.487 2.040 -7.168 1.00 96.81 397 LEU A CA 1
ATOM 3101 C C . LEU A 1 397 ? -12.043 1.034 -6.150 1.00 96.81 397 LEU A C 1
ATOM 3103 O O . LEU A 1 397 ? -11.660 -0.139 -6.139 1.00 96.81 397 LEU A O 1
ATOM 3107 N N . THR A 1 398 ? -13.030 1.438 -5.349 1.00 94.12 398 THR A N 1
ATOM 3108 C CA . THR A 1 398 ? -13.666 0.551 -4.359 1.00 94.12 398 THR A CA 1
ATOM 3109 C C . THR A 1 398 ? -14.445 -0.594 -5.032 1.00 94.12 398 THR A C 1
ATOM 3111 O O . THR A 1 398 ? -14.495 -1.717 -4.520 1.00 94.12 398 THR A O 1
ATOM 3114 N N . GLN A 1 399 ? -15.017 -0.360 -6.217 1.00 91.19 399 GLN A N 1
ATOM 3115 C CA . GLN A 1 399 ? -15.673 -1.376 -7.045 1.00 91.19 399 GLN A CA 1
ATOM 3116 C C . GLN A 1 399 ? -14.681 -2.398 -7.608 1.00 91.19 399 GLN A C 1
ATOM 3118 O O . GLN A 1 399 ? -14.996 -3.593 -7.624 1.00 91.19 399 GLN A O 1
ATOM 3123 N N . ALA A 1 400 ? -13.483 -1.972 -8.022 1.00 91.62 400 ALA A N 1
ATOM 3124 C CA . ALA A 1 400 ? -12.419 -2.879 -8.454 1.00 91.62 400 ALA A CA 1
ATOM 3125 C C . ALA A 1 400 ? -12.020 -3.851 -7.328 1.00 91.62 400 ALA A C 1
ATOM 3127 O O . ALA A 1 400 ? -11.901 -5.054 -7.573 1.00 91.62 400 ALA A O 1
ATOM 3128 N N . VAL A 1 401 ? -11.939 -3.367 -6.079 1.00 92.75 401 VAL A N 1
ATOM 3129 C CA . VAL A 1 401 ? -11.759 -4.213 -4.881 1.00 92.75 401 VAL A CA 1
ATOM 3130 C C . VAL A 1 401 ? -12.939 -5.166 -4.678 1.00 92.75 401 VAL A C 1
ATOM 3132 O O . VAL A 1 401 ? -12.743 -6.376 -4.540 1.00 92.75 401 VAL A O 1
ATOM 3135 N N . ARG A 1 402 ? -14.177 -4.651 -4.677 1.00 88.31 402 ARG A N 1
ATOM 3136 C CA . ARG A 1 402 ? -15.397 -5.447 -4.444 1.00 88.31 402 ARG A CA 1
ATOM 3137 C C . ARG A 1 402 ? -15.538 -6.595 -5.437 1.00 88.31 402 ARG A C 1
ATOM 3139 O O . ARG A 1 402 ? -15.687 -7.743 -5.023 1.00 88.31 402 ARG A O 1
ATOM 3146 N N . THR A 1 403 ? -15.497 -6.291 -6.730 1.00 82.75 403 THR A N 1
ATOM 3147 C CA . THR A 1 403 ? -15.670 -7.279 -7.806 1.00 82.75 403 THR A CA 1
ATOM 3148 C C . THR A 1 403 ? -14.554 -8.320 -7.787 1.00 82.75 403 THR A C 1
ATOM 3150 O O . THR A 1 403 ? -14.818 -9.518 -7.830 1.00 82.75 403 THR A O 1
ATOM 3153 N N . SER A 1 404 ? -13.306 -7.894 -7.610 1.00 83.31 404 SER A N 1
ATOM 3154 C CA . SER A 1 404 ? -12.159 -8.803 -7.662 1.00 83.31 404 SER A CA 1
ATOM 3155 C C . SER A 1 404 ? -12.058 -9.740 -6.462 1.00 83.31 404 SER A C 1
ATOM 3157 O O . SER A 1 404 ? -11.591 -10.867 -6.630 1.00 83.31 404 SER A O 1
ATOM 3159 N N . LEU A 1 405 ? -12.507 -9.321 -5.273 1.00 77.56 405 LEU A N 1
ATOM 3160 C CA . LEU A 1 405 ? -12.579 -10.184 -4.086 1.00 77.56 405 LEU A CA 1
ATOM 3161 C C . LEU A 1 405 ? -13.821 -11.091 -4.056 1.00 77.56 405 LEU A C 1
ATOM 3163 O O . LEU A 1 405 ? -13.795 -12.117 -3.385 1.00 77.56 405 LEU A O 1
ATOM 3167 N N . THR A 1 406 ? -14.902 -10.746 -4.764 1.00 64.00 406 THR A N 1
ATOM 3168 C CA . THR A 1 406 ? -16.129 -11.572 -4.816 1.00 64.00 406 THR A CA 1
ATOM 3169 C C . THR A 1 406 ? -16.084 -12.683 -5.869 1.00 64.00 406 THR A C 1
ATOM 3171 O O . THR A 1 406 ? -16.876 -13.617 -5.796 1.00 64.00 406 THR A O 1
ATOM 3174 N N . LEU A 1 407 ? -15.133 -12.650 -6.808 1.00 53.66 407 LEU A N 1
ATOM 3175 C CA . LEU A 1 407 ? -14.987 -13.633 -7.896 1.00 53.66 407 LEU A CA 1
ATOM 3176 C C . LEU A 1 407 ? -14.396 -15.007 -7.485 1.00 53.66 407 LEU A C 1
ATOM 3178 O O . LEU A 1 407 ? -13.989 -15.782 -8.347 1.00 53.66 407 LEU A O 1
ATOM 3182 N N . ALA A 1 408 ? -14.342 -15.339 -6.191 1.00 47.38 408 ALA A N 1
ATOM 3183 C CA . ALA A 1 408 ? -13.661 -16.529 -5.671 1.00 47.38 408 ALA A CA 1
ATOM 3184 C C . ALA A 1 408 ? -14.614 -17.672 -5.242 1.00 47.38 408 ALA A C 1
ATOM 3186 O O . ALA A 1 408 ? -14.751 -17.925 -4.047 1.00 47.38 408 ALA A O 1
ATOM 3187 N N . ARG A 1 409 ? -15.239 -18.359 -6.221 1.00 50.44 409 ARG A N 1
ATOM 3188 C CA . ARG A 1 409 ? -15.477 -19.837 -6.276 1.00 50.44 409 ARG A CA 1
ATOM 3189 C C . ARG A 1 409 ? -16.494 -20.267 -7.353 1.00 50.44 409 ARG A C 1
ATOM 3191 O O . ARG A 1 409 ? -16.278 -21.277 -8.010 1.00 50.44 409 ARG A O 1
ATOM 3198 N N . ASP A 1 410 ? -17.565 -19.501 -7.569 1.00 52.59 410 ASP A N 1
ATOM 3199 C CA . ASP A 1 410 ? -18.829 -20.059 -8.098 1.00 52.59 410 ASP A CA 1
ATOM 3200 C C . ASP A 1 410 ? -19.109 -19.875 -9.613 1.00 52.59 410 ASP A C 1
ATOM 3202 O O . ASP A 1 410 ? -20.268 -19.921 -10.016 1.00 52.59 410 ASP A O 1
ATOM 3206 N N . ASN A 1 411 ? -18.114 -19.612 -10.471 1.00 61.53 411 ASN A N 1
ATOM 3207 C CA . ASN A 1 411 ? -18.307 -19.531 -11.938 1.00 61.53 411 ASN A CA 1
ATOM 3208 C C . ASN A 1 411 ? -17.061 -20.034 -12.701 1.00 61.53 411 ASN A C 1
ATOM 3210 O O . ASN A 1 411 ? -16.242 -19.238 -13.169 1.00 61.53 411 ASN A O 1
ATOM 3214 N N . CYS A 1 412 ? -16.905 -21.353 -12.840 1.00 71.50 412 CYS A N 1
ATOM 3215 C CA . CYS A 1 412 ? -15.782 -21.954 -13.570 1.00 71.50 412 CYS A CA 1
ATOM 3216 C C . CYS A 1 412 ? -16.244 -22.502 -14.930 1.00 71.50 412 CYS A C 1
ATOM 3218 O O . CYS A 1 412 ? -17.071 -23.412 -14.969 1.00 71.50 412 CYS A O 1
ATOM 3220 N N . PRO A 1 413 ? -15.723 -21.999 -16.066 1.00 79.00 413 PRO A N 1
ATOM 3221 C CA . PRO A 1 413 ? -16.181 -22.423 -17.387 1.00 79.00 413 PRO A CA 1
ATOM 3222 C C . PRO A 1 413 ? -15.808 -23.881 -17.683 1.00 79.00 413 PRO A C 1
ATOM 3224 O O . PRO A 1 413 ? -14.791 -24.383 -17.207 1.00 79.00 413 PRO A O 1
ATOM 3227 N N . SER A 1 414 ? -16.597 -24.537 -18.542 1.00 87.50 414 SER A N 1
ATOM 3228 C CA . SER A 1 414 ? -16.331 -25.902 -19.021 1.00 87.50 414 SER A CA 1
ATOM 3229 C C . SER A 1 414 ? -14.889 -26.055 -19.515 1.00 87.50 414 SER A C 1
ATOM 3231 O O . SER A 1 414 ? -14.427 -25.280 -20.357 1.00 87.50 414 SER A O 1
ATOM 3233 N N . GLY A 1 415 ? -14.199 -27.073 -19.011 1.00 84.00 415 GLY A N 1
ATOM 3234 C CA . GLY A 1 415 ? -12.763 -27.289 -19.173 1.00 84.00 415 GLY A CA 1
ATOM 3235 C C . GLY A 1 415 ? -11.931 -26.904 -17.948 1.00 84.00 415 GLY A C 1
ATOM 3236 O O . GLY A 1 415 ? -10.791 -27.358 -17.850 1.00 84.00 415 GLY A O 1
ATOM 3237 N N . SER A 1 416 ? -12.487 -26.146 -17.003 1.00 85.00 416 SER A N 1
ATOM 3238 C CA . SER A 1 416 ? -11.874 -25.829 -15.710 1.00 85.00 416 SER A CA 1
ATOM 3239 C C . SER A 1 416 ? -12.711 -26.354 -14.539 1.00 85.00 416 SER A C 1
ATOM 3241 O O . SER A 1 416 ? -13.896 -26.644 -14.691 1.00 85.00 416 SER A O 1
ATOM 3243 N N . PHE A 1 417 ? -12.090 -26.446 -13.363 1.00 84.38 417 PHE A N 1
ATOM 3244 C CA . PHE A 1 417 ? -12.727 -26.816 -12.100 1.00 84.38 417 PHE A CA 1
ATOM 3245 C C . PHE A 1 417 ? -12.357 -25.835 -10.980 1.00 84.38 417 PHE A C 1
ATOM 3247 O O . PHE A 1 417 ? -11.280 -25.238 -11.006 1.00 84.38 417 PHE A O 1
ATOM 3254 N N . GLY A 1 418 ? -13.240 -25.670 -9.996 1.00 75.88 418 GLY A N 1
ATOM 3255 C CA . GLY A 1 418 ? -12.930 -24.963 -8.753 1.00 75.88 418 GLY A CA 1
ATOM 3256 C C . GLY A 1 418 ? -12.386 -25.940 -7.716 1.00 75.88 418 GLY A C 1
ATOM 3257 O O . GLY A 1 418 ? -13.133 -26.798 -7.249 1.00 75.88 418 GLY A O 1
ATOM 3258 N N . ALA A 1 419 ? -11.105 -25.840 -7.359 1.00 62.31 419 ALA A N 1
ATOM 3259 C CA . ALA A 1 419 ? -10.539 -26.676 -6.302 1.00 62.31 419 ALA A CA 1
ATOM 3260 C C . ALA A 1 419 ? -11.247 -26.384 -4.965 1.00 62.31 419 ALA A C 1
ATOM 3262 O O . ALA A 1 419 ? -11.595 -25.240 -4.665 1.00 62.31 419 ALA A O 1
ATOM 3263 N N . ALA A 1 420 ? -11.487 -27.416 -4.155 1.00 51.81 420 ALA A N 1
ATOM 3264 C CA . ALA A 1 420 ? -12.183 -27.239 -2.879 1.00 51.81 420 ALA A CA 1
ATOM 3265 C C . ALA A 1 420 ? -11.352 -26.402 -1.886 1.00 51.81 420 ALA A C 1
ATOM 3267 O O . ALA A 1 420 ? -11.905 -25.641 -1.092 1.00 51.81 420 ALA A O 1
ATOM 3268 N N . ASP A 1 421 ? -10.031 -26.523 -1.978 1.00 51.91 421 ASP A N 1
ATOM 3269 C CA . ASP A 1 421 ? -8.995 -26.026 -1.077 1.00 51.91 421 ASP A CA 1
ATOM 3270 C C . ASP A 1 421 ? -8.173 -24.842 -1.629 1.00 51.91 421 ASP A C 1
ATOM 3272 O O . ASP A 1 421 ? -7.456 -24.202 -0.860 1.00 51.91 421 ASP A O 1
ATOM 3276 N N . GLU A 1 422 ? -8.319 -24.478 -2.911 1.00 48.66 422 GLU A N 1
ATOM 3277 C CA . GLU A 1 422 ? -7.627 -23.327 -3.517 1.00 48.66 422 GLU A CA 1
ATOM 3278 C C . GLU A 1 422 ? -8.592 -22.360 -4.243 1.00 48.66 422 GLU A C 1
ATOM 3280 O O . GLU A 1 422 ? -9.446 -22.799 -5.018 1.00 48.66 422 GLU A O 1
ATOM 3285 N N . PRO A 1 423 ? -8.477 -21.029 -4.044 1.00 49.41 423 PRO A N 1
ATOM 3286 C CA . PRO A 1 423 ? -9.366 -20.052 -4.672 1.00 49.41 423 PRO A CA 1
ATOM 3287 C C . PRO A 1 423 ? -8.984 -19.788 -6.138 1.00 49.41 423 PRO A C 1
ATOM 3289 O O . PRO A 1 423 ? -8.095 -18.991 -6.435 1.00 49.41 423 PRO A O 1
ATOM 3292 N N . GLY A 1 424 ? -9.697 -20.410 -7.077 1.00 58.31 424 GLY A N 1
ATOM 3293 C CA . GLY A 1 424 ? -9.522 -20.168 -8.511 1.00 58.31 424 GLY A CA 1
ATOM 3294 C C . GLY A 1 424 ? -10.314 -21.133 -9.394 1.00 58.31 424 GLY A C 1
ATOM 3295 O O . GLY A 1 424 ? -10.994 -22.025 -8.896 1.00 58.31 424 GLY A O 1
ATOM 3296 N N . CYS A 1 425 ? -10.205 -20.959 -10.714 1.00 74.25 425 CYS A N 1
ATOM 3297 C CA . CYS A 1 425 ? -10.743 -21.891 -11.710 1.00 74.25 425 CYS A CA 1
ATOM 3298 C C . CYS A 1 425 ? -9.596 -22.519 -12.506 1.00 74.25 425 CYS A C 1
ATOM 3300 O O . CYS A 1 425 ? -9.083 -21.941 -13.468 1.00 74.25 425 CYS A O 1
ATOM 3302 N N . PHE A 1 426 ? -9.195 -23.716 -12.100 1.00 82.31 426 PHE A N 1
ATOM 3303 C CA . PHE A 1 426 ? -8.015 -24.416 -12.587 1.00 82.31 426 PHE A CA 1
ATOM 3304 C C . PHE A 1 426 ? -8.349 -25.196 -13.867 1.00 82.31 426 PHE A C 1
ATOM 3306 O O . PHE A 1 426 ? -9.329 -25.939 -13.885 1.00 82.31 426 PHE A O 1
ATOM 3313 N N . PRO A 1 427 ? -7.582 -25.058 -14.964 1.00 85.88 427 PRO A N 1
ATOM 3314 C CA . PRO A 1 427 ? -7.841 -25.805 -16.192 1.00 85.88 427 PRO A CA 1
ATOM 3315 C C . PRO A 1 427 ? -7.539 -27.293 -15.981 1.00 85.88 427 PRO A C 1
ATOM 3317 O O . PRO A 1 427 ? -6.456 -27.636 -15.508 1.00 85.88 427 PRO A O 1
ATOM 3320 N N . CYS A 1 428 ? -8.454 -28.182 -16.381 1.00 86.44 428 CYS A N 1
ATOM 3321 C CA . CYS A 1 428 ? -8.329 -29.621 -16.128 1.00 86.44 428 CYS A CA 1
ATOM 3322 C C . CYS A 1 428 ? -6.964 -30.183 -16.569 1.00 86.44 428 CYS A C 1
ATOM 3324 O O . CYS A 1 428 ? -6.548 -29.891 -17.697 1.00 86.44 428 CYS A O 1
ATOM 3326 N N . PRO A 1 429 ? -6.269 -30.983 -15.734 1.00 82.00 429 PRO A N 1
ATOM 3327 C CA . PRO A 1 429 ? -4.935 -31.502 -16.037 1.00 82.00 429 PRO A CA 1
ATOM 3328 C C . PRO A 1 429 ? -4.908 -32.421 -17.272 1.00 82.00 429 PRO A C 1
ATOM 3330 O O . PRO A 1 429 ? -5.919 -33.023 -17.648 1.00 82.00 429 PRO A O 1
ATOM 3333 N N . LYS A 1 430 ? -3.735 -32.547 -17.917 1.00 79.25 430 LYS A N 1
ATOM 3334 C CA . LYS A 1 430 ? -3.543 -33.389 -19.116 1.00 79.25 430 LYS A CA 1
ATOM 3335 C C . LYS A 1 430 ? -3.936 -34.841 -18.799 1.00 79.25 430 LYS A C 1
ATOM 3337 O O . LYS A 1 430 ? -3.435 -35.417 -17.841 1.00 79.25 430 LYS A O 1
ATOM 3342 N N . GLY A 1 431 ? -4.825 -35.424 -19.603 1.00 76.81 431 GLY A N 1
ATOM 3343 C CA . GLY A 1 431 ? -5.438 -36.732 -19.330 1.00 76.81 431 GLY A CA 1
ATOM 3344 C C . GLY A 1 431 ? -6.784 -36.674 -18.598 1.00 76.81 431 GLY A C 1
ATOM 3345 O O . GLY A 1 431 ? -7.345 -37.723 -18.297 1.00 76.81 431 GLY A O 1
ATOM 3346 N N . SER A 1 432 ? -7.332 -35.480 -18.356 1.00 88.44 432 SER A N 1
ATOM 3347 C CA . SER A 1 432 ? -8.685 -35.269 -17.823 1.00 88.44 432 SER A CA 1
ATOM 3348 C C . SER A 1 432 ? -9.442 -34.176 -18.591 1.00 88.44 432 SER A C 1
ATOM 3350 O O . SER A 1 432 ? -8.838 -33.415 -19.354 1.00 88.44 432 SER A O 1
ATOM 3352 N N . TYR A 1 433 ? -10.763 -34.113 -18.408 1.00 92.31 433 TYR A N 1
ATOM 3353 C CA . TYR A 1 433 ? -11.671 -33.156 -19.042 1.00 92.31 433 TYR A CA 1
ATOM 3354 C C . TYR A 1 433 ? -12.886 -32.838 -18.147 1.00 92.31 433 TYR A C 1
ATOM 3356 O O . TYR A 1 433 ? -13.239 -33.623 -17.272 1.00 92.31 433 TYR A O 1
ATOM 3364 N N . GLN A 1 434 ? -13.568 -31.715 -18.378 1.00 93.00 434 GLN A N 1
ATOM 3365 C CA . GLN A 1 434 ? -14.778 -31.331 -17.640 1.00 93.00 434 GLN A CA 1
ATOM 3366 C C . GLN A 1 434 ? -15.808 -30.659 -18.571 1.00 93.00 434 GLN A C 1
ATOM 3368 O O . GLN A 1 434 ? -15.602 -29.512 -18.966 1.00 93.00 434 GLN A O 1
ATOM 3373 N N . PRO A 1 435 ? -16.897 -31.350 -18.969 1.00 87.56 435 PRO A N 1
ATOM 3374 C CA . PRO A 1 435 ? -17.861 -30.824 -19.939 1.00 87.56 435 PRO A CA 1
ATOM 3375 C C . PRO A 1 435 ? -18.936 -29.895 -19.366 1.00 87.56 435 PRO A C 1
ATOM 3377 O O . PRO A 1 435 ? -19.687 -29.301 -20.138 1.00 87.56 435 PRO A O 1
ATOM 3380 N N . LEU A 1 436 ? -19.041 -29.769 -18.043 1.00 84.06 436 LEU A N 1
ATOM 3381 C CA . LEU A 1 436 ? -19.979 -28.860 -17.384 1.00 84.06 436 LEU A CA 1
ATOM 3382 C C . LEU A 1 436 ? -19.230 -27.667 -16.785 1.00 84.06 436 LEU A C 1
ATOM 3384 O O . LEU A 1 436 ? -18.057 -27.773 -16.440 1.00 84.06 436 LEU A O 1
ATOM 3388 N N . ALA A 1 437 ? -19.913 -26.531 -16.663 1.00 80.88 437 ALA A N 1
ATOM 3389 C CA . ALA A 1 437 ? -19.422 -25.430 -15.842 1.00 80.88 437 ALA A CA 1
ATOM 3390 C C . ALA A 1 437 ? -19.581 -25.762 -14.346 1.00 80.88 437 ALA A C 1
ATOM 3392 O O . ALA A 1 437 ? -20.351 -26.653 -13.977 1.00 80.88 437 ALA A O 1
ATOM 3393 N N . ASP A 1 438 ? -18.878 -25.017 -13.499 1.00 77.06 438 ASP A N 1
ATOM 3394 C CA . ASP A 1 438 ? -19.128 -24.913 -12.055 1.00 77.06 438 ASP A CA 1
ATOM 3395 C C . ASP A 1 438 ? -18.971 -26.248 -11.304 1.00 77.06 438 ASP A C 1
ATOM 3397 O O . ASP A 1 438 ? -19.702 -26.563 -10.366 1.00 77.06 438 ASP A O 1
ATOM 3401 N N . GLN A 1 439 ? -18.017 -27.067 -11.758 1.00 82.25 439 GLN A N 1
ATOM 3402 C CA . GLN A 1 439 ? -17.664 -28.351 -11.151 1.00 82.25 439 GLN A CA 1
ATOM 3403 C C . GLN A 1 439 ? -16.382 -28.241 -10.319 1.00 82.25 439 GLN A C 1
ATOM 3405 O O . GLN A 1 439 ? -15.508 -27.425 -10.608 1.00 82.25 439 GLN A O 1
ATOM 3410 N N . THR A 1 440 ? -16.252 -29.100 -9.307 1.00 81.00 440 THR A N 1
ATOM 3411 C CA . THR A 1 440 ? -15.143 -29.064 -8.336 1.00 81.00 440 THR A CA 1
ATOM 3412 C C . THR A 1 440 ? -14.012 -30.060 -8.619 1.00 81.00 440 THR A C 1
ATOM 3414 O O . THR A 1 440 ? -13.105 -30.197 -7.806 1.00 81.00 440 THR A O 1
ATOM 3417 N N . ASP A 1 441 ? -14.083 -30.803 -9.727 1.00 84.69 441 ASP A N 1
ATOM 3418 C CA . ASP A 1 441 ? -13.096 -31.816 -10.135 1.00 84.69 441 ASP A CA 1
ATOM 3419 C C . ASP A 1 441 ? -13.201 -32.095 -11.654 1.00 84.69 441 ASP A C 1
ATOM 3421 O O . ASP A 1 441 ? -14.161 -31.668 -12.311 1.00 84.69 441 ASP A O 1
ATOM 3425 N N . CYS A 1 442 ? -12.244 -32.831 -12.222 1.00 89.81 442 CYS A N 1
ATOM 3426 C CA . CYS A 1 442 ? -12.168 -33.197 -13.638 1.00 89.81 442 CYS A CA 1
ATOM 3427 C C . CYS A 1 442 ? -12.283 -34.712 -13.866 1.00 89.81 442 CYS A C 1
ATOM 3429 O O . CYS A 1 442 ? -11.708 -35.533 -13.157 1.00 89.81 442 CYS A O 1
ATOM 3431 N N . LEU A 1 443 ? -12.988 -35.102 -14.928 1.00 92.06 443 LEU A N 1
ATOM 3432 C CA . LEU A 1 443 ? -13.184 -36.500 -15.307 1.00 92.06 443 LEU A CA 1
ATOM 3433 C C . LEU A 1 443 ? -11.934 -37.050 -16.017 1.00 92.06 443 LEU A C 1
ATOM 3435 O O . LEU A 1 443 ? -11.488 -36.447 -16.996 1.00 92.06 443 LEU A O 1
ATOM 3439 N N . PRO A 1 444 ? -11.365 -38.196 -15.602 1.00 87.50 444 PRO A N 1
ATOM 3440 C CA . PRO A 1 444 ? -10.225 -38.792 -16.292 1.00 87.50 444 PRO A CA 1
ATOM 3441 C C . PRO A 1 444 ? -10.609 -39.354 -17.672 1.00 87.50 444 PRO A C 1
ATOM 3443 O O . PRO A 1 444 ? -11.733 -39.815 -17.899 1.00 87.50 444 PRO A O 1
ATOM 3446 N N . CYS A 1 445 ? -9.650 -39.356 -18.598 1.00 83.94 445 CYS A N 1
ATOM 3447 C CA . CYS A 1 445 ? -9.724 -40.140 -19.829 1.00 83.94 445 CYS A CA 1
ATOM 3448 C C . CYS A 1 445 ? -9.688 -41.652 -19.534 1.00 83.94 445 CYS A C 1
ATOM 3450 O O . CYS A 1 445 ? -9.241 -42.092 -18.476 1.00 83.94 445 CYS A O 1
ATOM 3452 N N . GLN A 1 446 ? -10.147 -42.460 -20.494 1.00 84.81 446 GLN A N 1
ATOM 3453 C CA . GLN A 1 446 ? -10.053 -43.924 -20.418 1.00 84.81 446 GLN A CA 1
ATOM 3454 C C . GLN A 1 446 ? -8.606 -44.408 -20.621 1.00 84.81 446 GLN A C 1
ATOM 3456 O O . GLN A 1 446 ? -7.802 -43.719 -21.252 1.00 84.81 446 GLN A O 1
ATOM 3461 N N . ASP A 1 447 ? -8.294 -45.603 -20.109 1.00 70.56 447 ASP A N 1
ATOM 3462 C CA . ASP A 1 447 ? -6.944 -46.184 -20.097 1.00 70.56 447 ASP A CA 1
ATOM 3463 C C . ASP A 1 447 ? -6.232 -46.099 -21.462 1.00 70.56 447 ASP A C 1
ATOM 3465 O O . ASP A 1 447 ? -6.721 -46.597 -22.478 1.00 70.56 447 ASP A O 1
ATOM 3469 N N . GLY A 1 448 ? -5.044 -45.486 -21.478 1.00 62.47 448 GLY A N 1
ATOM 3470 C CA . GLY A 1 448 ? -4.227 -45.313 -22.687 1.00 62.47 448 GLY A CA 1
ATOM 3471 C C . GLY A 1 448 ? -4.585 -44.105 -23.566 1.00 62.47 448 GLY A C 1
ATOM 3472 O O . GLY A 1 448 ? -3.951 -43.915 -24.607 1.00 62.47 448 GLY A O 1
ATOM 3473 N N . LEU A 1 449 ? -5.554 -43.276 -23.164 1.00 76.38 449 LEU A N 1
ATOM 3474 C CA . LEU A 1 449 ? -5.883 -42.006 -23.819 1.00 76.38 449 LEU A CA 1
ATOM 3475 C C . LEU A 1 449 ? -5.442 -40.804 -22.968 1.00 76.38 449 LEU A C 1
ATOM 3477 O O . LEU A 1 449 ? -5.482 -40.841 -21.741 1.00 76.38 449 LEU A O 1
ATOM 3481 N N . THR A 1 450 ? -5.071 -39.705 -23.623 1.00 78.62 450 THR A N 1
ATOM 3482 C CA . THR A 1 450 ? -4.699 -38.435 -22.979 1.00 78.62 450 THR A CA 1
ATOM 3483 C C . THR A 1 450 ? -5.356 -37.243 -23.674 1.00 78.62 450 THR A C 1
ATOM 3485 O O . THR A 1 450 ? -5.772 -37.348 -24.829 1.00 78.62 450 THR A O 1
ATOM 3488 N N . THR A 1 451 ? -5.446 -36.092 -23.003 1.00 78.69 451 THR A N 1
ATOM 3489 C CA . THR A 1 451 ? -5.935 -34.852 -23.631 1.00 78.69 451 THR A CA 1
ATOM 3490 C C . THR A 1 451 ? -4.786 -34.053 -24.266 1.00 78.69 451 THR A C 1
ATOM 3492 O O . THR A 1 451 ? -3.657 -34.081 -23.774 1.00 78.69 451 THR A O 1
ATOM 3495 N N . PRO A 1 452 ? -5.019 -33.315 -25.371 1.00 59.22 452 PRO A N 1
ATOM 3496 C CA . PRO A 1 452 ? -3.957 -32.617 -26.098 1.00 59.22 452 PRO A CA 1
ATOM 3497 C C . PRO A 1 452 ? -3.385 -31.407 -25.348 1.00 59.22 452 PRO A C 1
ATOM 3499 O O . PRO A 1 452 ? -2.332 -30.901 -25.725 1.00 59.22 452 PRO A O 1
ATOM 3502 N N . LYS A 1 453 ? -4.091 -30.869 -24.353 1.00 63.69 453 LYS A N 1
ATOM 3503 C CA . LYS A 1 453 ? -3.635 -29.807 -23.445 1.00 63.69 453 LYS A CA 1
ATOM 3504 C C . LYS A 1 453 ? -4.493 -29.826 -22.180 1.00 63.69 453 LYS A C 1
ATOM 3506 O O . LYS A 1 453 ? -5.552 -30.453 -22.178 1.00 63.69 453 LYS A O 1
ATOM 3511 N N . THR A 1 454 ? -4.066 -29.084 -21.163 1.00 79.56 454 THR A N 1
ATOM 3512 C CA . THR A 1 454 ? -4.944 -28.711 -20.053 1.00 79.56 454 THR A CA 1
ATOM 3513 C C . THR A 1 454 ? -6.141 -27.890 -20.548 1.00 79.56 454 THR A C 1
ATOM 3515 O O . THR A 1 454 ? -6.097 -27.277 -21.624 1.00 79.56 454 THR A O 1
ATOM 3518 N N . GLY A 1 455 ? -7.230 -27.882 -19.779 1.00 85.00 455 GLY A N 1
ATOM 3519 C CA . GLY A 1 455 ? -8.441 -27.148 -20.152 1.00 85.00 455 GLY A CA 1
ATOM 3520 C C . GLY A 1 455 ? -9.290 -27.871 -21.204 1.00 85.00 455 GLY A C 1
ATOM 3521 O O . GLY A 1 455 ? -9.703 -27.258 -22.191 1.00 85.00 455 GLY A O 1
ATOM 3522 N N . ALA A 1 456 ? -9.473 -29.188 -21.068 1.00 88.75 456 ALA A N 1
ATOM 3523 C CA . ALA A 1 456 ? -10.295 -29.980 -21.982 1.00 88.75 456 ALA A CA 1
ATOM 3524 C C . ALA A 1 456 ? -11.760 -30.026 -21.515 1.00 88.75 456 ALA A C 1
ATOM 3526 O O . ALA A 1 456 ? -12.053 -30.401 -20.388 1.00 88.75 456 ALA A O 1
ATOM 3527 N N . ASP A 1 457 ? -12.684 -29.683 -22.406 1.00 91.56 457 ASP A N 1
ATOM 3528 C CA . ASP A 1 457 ? -14.125 -29.518 -22.142 1.00 91.56 457 ASP A CA 1
ATOM 3529 C C . ASP A 1 457 ? -14.988 -30.715 -22.599 1.00 91.56 457 ASP A C 1
ATOM 3531 O O . ASP A 1 457 ? -16.211 -30.631 -22.639 1.00 91.56 457 ASP A O 1
ATOM 3535 N N . SER A 1 458 ? -14.384 -31.818 -23.048 1.00 89.81 458 SER A N 1
ATOM 3536 C CA . SER A 1 458 ? -15.118 -32.898 -23.720 1.00 89.81 458 SER A CA 1
ATOM 3537 C C . SER A 1 458 ? -14.312 -34.194 -23.805 1.00 89.81 458 SER A C 1
ATOM 3539 O O . SER A 1 458 ? -13.095 -34.173 -23.988 1.00 89.81 458 SER A O 1
ATOM 3541 N N . VAL A 1 459 ? -15.010 -35.334 -23.723 1.00 88.81 459 VAL A N 1
ATOM 3542 C CA . VAL A 1 459 ? -14.402 -36.675 -23.822 1.00 88.81 459 VAL A CA 1
ATOM 3543 C C . VAL A 1 459 ? -13.797 -36.940 -25.204 1.00 88.81 459 VAL A C 1
ATOM 3545 O O . VAL A 1 459 ? -12.793 -37.635 -25.312 1.00 88.81 459 VAL A O 1
ATOM 3548 N N . ASP A 1 460 ? -14.332 -36.306 -26.253 1.00 83.81 460 ASP A N 1
ATOM 3549 C CA . ASP A 1 460 ? -13.823 -36.392 -27.630 1.00 83.81 460 ASP A CA 1
ATOM 3550 C C . ASP A 1 460 ? -12.406 -35.802 -27.790 1.00 83.81 460 ASP A C 1
ATOM 3552 O O . ASP A 1 460 ? -11.761 -35.977 -28.825 1.00 83.81 460 ASP A O 1
ATOM 3556 N N . LYS A 1 461 ? -11.898 -35.106 -26.762 1.00 81.94 461 LYS A N 1
ATOM 3557 C CA . LYS A 1 461 ? -10.512 -34.624 -26.684 1.00 81.94 461 LYS A CA 1
ATOM 3558 C C . LYS A 1 461 ? -9.553 -35.653 -26.069 1.00 81.94 461 LYS A C 1
ATOM 3560 O O . LYS A 1 461 ? -8.353 -35.404 -26.090 1.00 81.94 461 LYS A O 1
ATOM 3565 N N . CYS A 1 462 ? -10.027 -36.797 -25.569 1.00 81.88 462 CYS A N 1
ATOM 3566 C CA . CYS A 1 462 ? -9.183 -37.928 -25.174 1.00 81.88 462 CYS A CA 1
ATOM 3567 C C . CYS A 1 462 ? -8.713 -38.704 -26.420 1.00 81.88 462 CYS A C 1
ATOM 3569 O O . CYS A 1 462 ? -9.520 -39.289 -27.139 1.00 81.88 462 CYS A O 1
ATOM 3571 N N . MET A 1 463 ? -7.404 -38.735 -26.675 1.00 75.56 463 MET A N 1
ATOM 3572 C CA . MET A 1 463 ? -6.785 -39.342 -27.862 1.00 75.56 463 MET A CA 1
ATOM 3573 C C . MET A 1 463 ? -5.595 -40.244 -27.510 1.00 75.56 463 MET A C 1
ATOM 3575 O O . MET A 1 463 ? -5.007 -40.117 -26.439 1.00 75.56 463 MET A O 1
ATOM 3579 N N . VAL A 1 464 ? -5.239 -41.160 -28.416 1.00 70.31 464 VAL A N 1
ATOM 3580 C CA . VAL A 1 464 ? -4.114 -42.097 -28.238 1.00 70.31 464 VAL A CA 1
ATOM 3581 C C . VAL A 1 464 ? -2.790 -41.332 -28.196 1.00 70.31 464 VAL A C 1
ATOM 3583 O O . VAL A 1 464 ? -2.460 -40.615 -29.146 1.00 70.31 464 VAL A O 1
ATOM 3586 N N . ASP A 1 465 ? -2.011 -41.510 -27.127 1.00 68.06 465 ASP A N 1
ATOM 3587 C CA . ASP A 1 465 ? -0.712 -40.843 -26.996 1.00 68.06 465 ASP A CA 1
ATOM 3588 C C . ASP A 1 465 ? 0.369 -41.587 -27.798 1.00 68.06 465 ASP A C 1
ATOM 3590 O O . ASP A 1 465 ? 0.947 -42.583 -27.359 1.00 68.06 465 ASP A O 1
ATOM 3594 N N . CYS A 1 466 ? 0.601 -41.143 -29.035 1.00 69.88 466 CYS A N 1
ATOM 3595 C CA . CYS A 1 466 ? 1.654 -41.703 -29.880 1.00 69.88 466 CYS A CA 1
ATOM 3596 C C . CYS A 1 466 ? 3.059 -41.366 -29.344 1.00 69.88 466 CYS A C 1
ATOM 3598 O O . CYS A 1 466 ? 3.293 -40.229 -28.927 1.00 69.88 466 CYS A O 1
ATOM 3600 N N . PRO A 1 467 ? 4.025 -42.301 -29.442 1.00 71.12 467 PRO A N 1
ATOM 3601 C CA . PRO A 1 467 ? 5.396 -42.077 -28.992 1.00 71.12 467 PRO A CA 1
ATOM 3602 C C . PRO A 1 467 ? 6.089 -40.955 -29.777 1.00 71.12 467 PRO A C 1
ATOM 3604 O O . PRO A 1 467 ? 5.726 -40.647 -30.916 1.00 71.12 467 PRO A O 1
ATOM 3607 N N . SER A 1 468 ? 7.138 -40.375 -29.185 1.00 73.19 468 SER A N 1
ATOM 3608 C CA . SER A 1 468 ? 7.911 -39.279 -29.779 1.00 73.19 468 SER A CA 1
ATOM 3609 C C . SER A 1 468 ? 8.343 -39.582 -31.219 1.00 73.19 468 SER A C 1
ATOM 3611 O O . SER A 1 468 ? 8.665 -40.719 -31.573 1.00 73.19 468 SER A O 1
ATOM 3613 N N . GLY A 1 469 ? 8.324 -38.558 -32.068 1.00 78.50 469 GLY A N 1
ATOM 3614 C CA . GLY A 1 469 ? 8.578 -38.682 -33.501 1.00 78.50 469 GLY A CA 1
ATOM 3615 C C . GLY A 1 469 ? 7.444 -39.322 -34.312 1.00 78.50 469 GLY A C 1
ATOM 3616 O O . GLY A 1 469 ? 7.689 -39.660 -35.468 1.00 78.50 469 GLY A O 1
ATOM 3617 N N . HIS A 1 470 ? 6.236 -39.506 -33.756 1.00 82.94 470 HIS A N 1
ATOM 3618 C CA . HIS A 1 470 ? 5.091 -40.075 -34.482 1.00 82.94 470 HIS A CA 1
ATOM 3619 C C . HIS A 1 470 ? 3.790 -39.267 -34.296 1.00 82.94 470 HIS A C 1
ATOM 3621 O O . HIS A 1 470 ? 3.367 -39.002 -33.170 1.00 82.94 470 HIS A O 1
ATOM 3627 N N . GLU A 1 471 ? 3.091 -38.927 -35.381 1.00 80.88 471 GLU A N 1
ATOM 3628 C CA . GLU A 1 471 ? 1.757 -38.301 -35.343 1.00 80.88 471 GLU A CA 1
ATOM 3629 C C . GLU A 1 471 ? 0.624 -39.327 -35.481 1.00 80.88 471 GLU A C 1
ATOM 3631 O O . GLU A 1 471 ? 0.785 -40.367 -36.117 1.00 80.88 471 GLU A O 1
ATOM 3636 N N . PHE A 1 472 ? -0.541 -39.052 -34.891 1.00 75.19 472 PHE A N 1
ATOM 3637 C CA . PHE A 1 472 ? -1.702 -39.933 -35.027 1.00 75.19 472 PHE A CA 1
ATOM 3638 C C . PHE A 1 472 ? -2.416 -39.692 -36.362 1.00 75.19 472 PHE A C 1
ATOM 3640 O O . PHE A 1 472 ? -2.876 -38.584 -36.634 1.00 75.19 472 PHE A O 1
ATOM 3647 N N . SER A 1 473 ? -2.568 -40.735 -37.180 1.00 72.31 473 SER A N 1
ATOM 3648 C CA . SER A 1 473 ? -3.343 -40.671 -38.420 1.00 72.31 473 SER A CA 1
ATOM 3649 C C . SER A 1 473 ? -4.809 -41.040 -38.166 1.00 72.31 473 SER A C 1
ATOM 3651 O O . SER A 1 473 ? -5.103 -42.225 -37.998 1.00 72.31 473 SER A O 1
ATOM 3653 N N . PRO A 1 474 ? -5.771 -40.095 -38.216 1.00 54.22 474 PRO A N 1
ATOM 3654 C CA . PRO A 1 474 ? -7.190 -40.417 -38.039 1.00 54.22 474 PRO A CA 1
ATOM 3655 C C . PRO A 1 474 ? -7.761 -41.267 -39.188 1.00 54.22 474 PRO A C 1
ATOM 3657 O O . PRO A 1 474 ? -8.786 -41.919 -39.016 1.00 54.22 474 PRO A O 1
ATOM 3660 N N . VAL A 1 475 ? -7.090 -41.297 -40.347 1.00 66.69 475 VAL A N 1
ATOM 3661 C CA . VAL A 1 475 ? -7.479 -42.110 -41.515 1.00 66.69 475 VAL A CA 1
ATOM 3662 C C . VAL A 1 475 ? -7.041 -43.571 -41.366 1.00 66.69 475 VAL A C 1
ATOM 3664 O O . VAL A 1 475 ? -7.720 -44.464 -41.864 1.00 66.69 475 VAL A O 1
ATOM 3667 N N . GLN A 1 476 ? -5.914 -43.825 -40.693 1.00 69.62 476 GLN A N 1
ATOM 3668 C CA . GLN A 1 476 ? -5.348 -45.172 -40.517 1.00 69.62 476 GLN A CA 1
ATOM 3669 C C . GLN A 1 476 ? -5.459 -45.702 -39.075 1.00 69.62 476 GLN A C 1
ATOM 3671 O O . GLN A 1 476 ? -5.072 -46.837 -38.820 1.00 69.62 476 GLN A O 1
ATOM 3676 N N . GLN A 1 477 ? -5.974 -44.886 -38.146 1.00 70.50 477 GLN A N 1
ATOM 3677 C CA . GLN A 1 477 ? -6.103 -45.158 -36.707 1.00 70.50 477 GLN A CA 1
ATOM 3678 C C . GLN A 1 477 ? -4.810 -45.682 -36.054 1.00 70.50 477 GLN A C 1
ATOM 3680 O O . GLN A 1 477 ? -4.834 -46.542 -35.178 1.00 70.50 477 GLN A O 1
ATOM 3685 N N . THR A 1 478 ? -3.663 -45.155 -36.490 1.00 75.69 478 THR A N 1
ATOM 3686 C CA . THR A 1 478 ? -2.333 -45.572 -36.028 1.00 75.69 478 THR A CA 1
ATOM 3687 C C . THR A 1 478 ? -1.346 -44.406 -36.032 1.00 75.69 478 THR A C 1
ATOM 3689 O O . THR A 1 478 ? -1.564 -43.389 -36.693 1.00 75.69 478 THR A O 1
ATOM 3692 N N . CYS A 1 479 ? -0.245 -44.565 -35.303 1.00 80.00 479 CYS A N 1
ATOM 3693 C CA . CYS A 1 479 ? 0.842 -43.598 -35.214 1.00 80.00 479 CYS A CA 1
ATOM 3694 C C . CYS A 1 479 ? 1.795 -43.730 -36.416 1.00 80.00 479 CYS A C 1
ATOM 3696 O O . CYS A 1 479 ? 2.337 -44.809 -36.660 1.00 80.00 479 CYS A O 1
ATOM 3698 N N . LEU A 1 480 ? 2.010 -42.644 -37.161 1.00 79.94 480 LEU A N 1
ATOM 3699 C CA . LEU A 1 480 ? 2.886 -42.572 -38.333 1.00 79.94 480 LEU A CA 1
ATOM 3700 C C . LEU A 1 480 ? 4.150 -41.764 -38.032 1.00 79.94 480 LEU A C 1
ATOM 3702 O O . LEU A 1 480 ? 4.093 -40.729 -37.379 1.00 79.94 480 LEU A O 1
ATOM 3706 N N . VAL A 1 481 ? 5.290 -42.244 -38.528 1.00 85.00 481 VAL A N 1
ATOM 3707 C CA . VAL A 1 481 ? 6.620 -41.650 -38.311 1.00 85.00 481 VAL A CA 1
ATOM 3708 C C . VAL A 1 481 ? 6.719 -40.261 -38.956 1.00 85.00 481 VAL A C 1
ATOM 3710 O O . VAL A 1 481 ? 6.414 -40.113 -40.140 1.00 85.00 481 VAL A O 1
ATOM 3713 N N . CYS A 1 482 ? 7.218 -39.263 -38.222 1.00 85.75 482 CYS A N 1
ATOM 3714 C CA . CYS A 1 482 ? 7.425 -37.915 -38.751 1.00 85.75 482 CYS A CA 1
ATOM 3715 C C . CYS A 1 482 ? 8.450 -37.888 -39.898 1.00 85.75 482 CYS A C 1
ATOM 3717 O O . CYS A 1 482 ? 9.534 -38.461 -39.753 1.00 85.75 482 CYS A O 1
ATOM 3719 N N . PRO A 1 483 ? 8.159 -37.213 -41.027 1.00 79.81 483 PRO A N 1
ATOM 3720 C CA . PRO A 1 483 ? 9.083 -37.124 -42.154 1.00 79.81 483 PRO A CA 1
ATOM 3721 C C . PRO A 1 483 ? 10.325 -36.277 -41.833 1.00 79.81 483 PRO A C 1
ATOM 3723 O O . PRO A 1 483 ? 10.331 -35.461 -40.916 1.00 79.81 483 PRO A O 1
ATOM 3726 N N . LEU A 1 484 ? 11.391 -36.453 -42.620 1.00 79.38 484 LEU A N 1
ATOM 3727 C CA . LEU A 1 484 ? 12.648 -35.714 -42.459 1.00 79.38 484 LEU A CA 1
ATOM 3728 C C . LEU A 1 484 ? 12.429 -34.186 -42.491 1.00 79.38 484 LEU A C 1
ATOM 3730 O O . LEU A 1 484 ? 11.789 -33.665 -43.406 1.00 79.38 484 LEU A O 1
ATOM 3734 N N . GLY A 1 485 ? 12.990 -33.469 -41.514 1.00 78.62 485 GLY A N 1
ATOM 3735 C CA . GLY A 1 485 ? 12.780 -32.029 -41.326 1.00 78.62 485 GLY A CA 1
ATOM 3736 C C . GLY A 1 485 ? 11.508 -31.666 -40.549 1.00 78.62 485 GLY A C 1
ATOM 3737 O O . GLY A 1 485 ? 11.170 -30.483 -40.480 1.00 78.62 485 GLY A O 1
ATOM 3738 N N . PHE A 1 486 ? 10.816 -32.653 -39.971 1.00 84.81 486 PHE A N 1
ATOM 3739 C CA . PHE A 1 486 ? 9.667 -32.477 -39.084 1.00 84.81 486 PHE A CA 1
ATOM 3740 C C . PHE A 1 486 ? 9.856 -33.301 -37.805 1.00 84.81 486 PHE A C 1
ATOM 3742 O O . PHE A 1 486 ? 10.418 -34.398 -37.840 1.00 84.81 486 PHE A O 1
ATOM 3749 N N . VAL A 1 487 ? 9.365 -32.788 -36.680 1.00 80.81 487 VAL A N 1
ATOM 3750 C CA . VAL A 1 487 ? 9.507 -33.396 -35.351 1.00 80.81 487 VAL A CA 1
ATOM 3751 C C . VAL A 1 487 ? 8.177 -33.497 -34.634 1.00 80.81 487 VAL A C 1
ATOM 3753 O O . VAL A 1 487 ? 7.253 -32.733 -34.897 1.00 80.81 487 VAL A O 1
ATOM 3756 N N . ARG A 1 488 ? 8.107 -34.405 -33.662 1.00 80.00 488 ARG A N 1
ATOM 3757 C CA . ARG A 1 488 ? 7.081 -34.353 -32.625 1.00 80.00 488 ARG A CA 1
ATOM 3758 C C . ARG A 1 488 ? 7.654 -34.814 -31.293 1.00 80.00 488 ARG A C 1
ATOM 3760 O O . ARG A 1 488 ? 8.240 -35.894 -31.220 1.00 80.00 488 ARG A O 1
ATOM 3767 N N . ASP A 1 489 ? 7.413 -34.040 -30.246 1.00 74.19 489 ASP A N 1
ATOM 3768 C CA . ASP A 1 489 ? 7.623 -34.457 -28.863 1.00 74.19 489 ASP A CA 1
ATOM 3769 C C . ASP A 1 489 ? 6.260 -34.512 -28.138 1.00 74.19 489 ASP A C 1
ATOM 3771 O O . ASP A 1 489 ? 5.542 -33.517 -28.222 1.00 74.19 489 ASP A O 1
ATOM 3775 N N . PRO A 1 490 ? 5.850 -35.611 -27.468 1.00 57.56 490 PRO A N 1
ATOM 3776 C CA . PRO A 1 490 ? 4.520 -35.738 -26.852 1.00 57.56 490 PRO A CA 1
ATOM 3777 C C . PRO A 1 490 ? 4.232 -34.741 -25.715 1.00 57.56 490 PRO A C 1
ATOM 3779 O O . PRO A 1 490 ? 3.068 -34.569 -25.326 1.00 57.56 490 PRO A O 1
ATOM 3782 N N . GLU A 1 491 ? 5.263 -34.083 -25.182 1.00 57.69 491 GLU A N 1
ATOM 3783 C CA . GLU A 1 491 ? 5.127 -33.036 -24.165 1.00 57.69 491 GLU A CA 1
ATOM 3784 C C . GLU A 1 491 ? 4.878 -31.652 -24.787 1.00 57.69 491 GLU A C 1
ATOM 3786 O O . GLU A 1 491 ? 4.142 -30.851 -24.214 1.00 57.69 491 GLU A O 1
ATOM 3791 N N . GLN A 1 492 ? 5.418 -31.386 -25.985 1.00 51.75 492 GLN A N 1
ATOM 3792 C CA . GLN A 1 492 ? 5.430 -30.047 -26.600 1.00 51.75 492 GLN A CA 1
ATOM 3793 C C . GLN A 1 492 ? 4.602 -29.928 -27.899 1.00 51.75 492 GLN A C 1
ATOM 3795 O O . GLN A 1 492 ? 3.948 -28.910 -28.118 1.00 51.75 492 GLN A O 1
ATOM 3800 N N . HIS A 1 493 ? 4.576 -30.963 -28.747 1.00 57.72 493 HIS A N 1
ATOM 3801 C CA . HIS A 1 493 ? 4.081 -30.918 -30.133 1.00 57.72 493 HIS A CA 1
ATOM 3802 C C . HIS A 1 493 ? 3.086 -32.061 -30.432 1.00 57.72 493 HIS A C 1
ATOM 3804 O O . HIS A 1 493 ? 3.190 -33.177 -29.912 1.00 57.72 493 HIS A O 1
ATOM 3810 N N . LYS A 1 494 ? 2.076 -31.808 -31.275 1.00 57.69 494 LYS A N 1
ATOM 3811 C CA . LYS A 1 494 ? 0.878 -32.694 -31.378 1.00 57.69 494 LYS A CA 1
ATOM 3812 C C . LYS A 1 494 ? 0.728 -33.399 -32.720 1.00 57.69 494 LYS A C 1
ATOM 3814 O O . LYS A 1 494 ? 0.159 -34.486 -32.785 1.00 57.69 494 LYS A O 1
ATOM 3819 N N . VAL A 1 495 ? 1.286 -32.798 -33.757 1.00 70.62 495 VAL A N 1
ATOM 3820 C CA . VAL A 1 495 ? 1.476 -33.368 -35.094 1.00 70.62 495 VAL A CA 1
ATOM 3821 C C . VAL A 1 495 ? 2.966 -33.294 -35.426 1.00 70.62 495 VAL A C 1
ATOM 3823 O O . VAL A 1 495 ? 3.754 -32.811 -34.612 1.00 70.62 495 VAL A O 1
ATOM 3826 N N . CYS A 1 496 ? 3.378 -33.783 -36.588 1.00 81.19 496 CYS A N 1
ATOM 3827 C CA . CYS A 1 496 ? 4.746 -33.602 -37.051 1.00 81.19 496 CYS A CA 1
ATOM 3828 C C . CYS A 1 496 ? 4.938 -32.153 -37.519 1.00 81.19 496 CYS A C 1
ATOM 3830 O O . CYS A 1 496 ? 4.514 -31.769 -38.608 1.00 81.19 496 CYS A O 1
ATOM 3832 N N . GLU A 1 497 ? 5.565 -31.334 -36.681 1.00 79.75 497 GLU A N 1
ATOM 3833 C CA . GLU A 1 497 ? 5.768 -29.904 -36.909 1.00 79.75 497 GLU A CA 1
ATOM 3834 C C . GLU A 1 497 ? 7.113 -29.645 -37.594 1.00 79.75 497 GLU A C 1
ATOM 3836 O O . GLU A 1 497 ? 8.114 -30.317 -37.341 1.00 79.75 497 GLU A O 1
ATOM 3841 N N . LYS A 1 498 ? 7.130 -28.699 -38.537 1.00 81.12 498 LYS A N 1
ATOM 3842 C CA . LYS A 1 498 ? 8.278 -28.476 -39.420 1.00 81.12 498 LYS A CA 1
ATOM 3843 C C . LYS A 1 498 ? 9.377 -27.692 -38.708 1.00 81.12 498 LYS A C 1
ATOM 3845 O O . LYS A 1 498 ? 9.108 -26.626 -38.163 1.00 81.12 498 LYS A O 1
ATOM 3850 N N . CYS A 1 499 ? 10.620 -28.157 -38.810 1.00 79.62 499 CYS A N 1
ATOM 3851 C CA . CYS A 1 499 ? 11.769 -27.447 -38.257 1.00 79.62 499 CYS A CA 1
ATOM 3852 C C . CYS A 1 499 ? 11.899 -26.020 -38.816 1.00 79.62 499 CYS A C 1
ATOM 3854 O O . CYS A 1 499 ? 11.673 -25.771 -40.007 1.00 79.62 499 CYS A O 1
ATOM 3856 N N . ALA A 1 500 ? 12.294 -25.094 -37.938 1.00 69.94 500 ALA A N 1
ATOM 3857 C CA . ALA A 1 500 ? 12.480 -23.681 -38.251 1.00 69.94 500 ALA A CA 1
ATOM 3858 C C . ALA A 1 500 ? 13.531 -23.452 -39.364 1.00 69.94 500 ALA A C 1
ATOM 3860 O O . ALA A 1 500 ? 14.402 -24.302 -39.585 1.00 69.94 500 ALA A O 1
ATOM 3861 N N . PRO A 1 501 ? 13.497 -22.310 -40.079 1.00 58.78 501 PRO A N 1
ATOM 3862 C CA . PRO A 1 501 ? 14.521 -21.968 -41.066 1.00 58.78 501 PRO A CA 1
ATOM 3863 C C . PRO A 1 501 ? 15.936 -22.044 -40.469 1.00 58.78 501 PRO A C 1
ATOM 3865 O O . PRO A 1 501 ? 16.203 -21.456 -39.431 1.00 58.78 501 PRO A O 1
ATOM 3868 N N . GLY A 1 502 ? 16.828 -22.793 -41.126 1.00 56.81 502 GLY A N 1
ATOM 3869 C CA . GLY A 1 502 ? 18.176 -23.112 -40.626 1.00 56.81 502 GLY A CA 1
ATOM 3870 C C . GLY A 1 502 ? 18.307 -24.518 -40.024 1.00 56.81 502 GLY A C 1
ATOM 3871 O O . GLY A 1 502 ? 19.386 -25.101 -40.078 1.00 56.81 502 GLY A O 1
ATOM 3872 N N . TYR A 1 503 ? 17.206 -25.117 -39.568 1.00 69.19 503 TYR A N 1
ATOM 3873 C CA . TYR A 1 503 ? 17.184 -26.419 -38.898 1.00 69.19 503 TYR A CA 1
ATOM 3874 C C . TYR A 1 503 ? 16.675 -27.550 -39.819 1.00 69.19 503 TYR A C 1
ATOM 3876 O O . TYR A 1 503 ? 16.169 -27.325 -40.926 1.00 69.19 503 TYR A O 1
ATOM 3884 N N . THR A 1 504 ? 16.856 -28.793 -39.375 1.00 79.88 504 THR A N 1
ATOM 3885 C CA . THR A 1 504 ? 16.439 -30.052 -40.014 1.00 79.88 504 THR A CA 1
ATOM 3886 C C . THR A 1 504 ? 16.300 -31.150 -38.946 1.00 79.88 504 THR A C 1
ATOM 3888 O O . THR A 1 504 ? 16.461 -30.889 -37.758 1.00 79.88 504 THR A O 1
ATOM 3891 N N . THR A 1 505 ? 16.028 -32.396 -39.335 1.00 79.50 505 THR A N 1
ATOM 3892 C CA . THR A 1 505 ? 16.199 -33.563 -38.452 1.00 79.50 505 THR A CA 1
ATOM 3893 C C . THR A 1 505 ? 17.326 -34.468 -38.940 1.00 79.50 505 THR A C 1
ATOM 3895 O O . THR A 1 505 ? 17.670 -34.449 -40.122 1.00 79.50 505 THR A O 1
ATOM 3898 N N . VAL A 1 506 ? 17.896 -35.275 -38.037 1.00 66.38 506 VAL A N 1
ATOM 3899 C CA . VAL A 1 506 ? 18.915 -36.287 -38.384 1.00 66.38 506 VAL A CA 1
ATOM 3900 C C . VAL A 1 506 ? 18.315 -37.494 -39.115 1.00 66.38 506 VAL A C 1
ATOM 3902 O O . VAL A 1 506 ? 18.987 -38.128 -39.924 1.00 66.38 506 VAL A O 1
ATOM 3905 N N . ALA A 1 507 ? 17.046 -37.810 -38.843 1.00 71.38 507 ALA A N 1
ATOM 3906 C CA . ALA A 1 507 ? 16.300 -38.894 -39.472 1.00 71.38 507 ALA A CA 1
ATOM 3907 C C . ALA A 1 507 ? 14.793 -38.584 -39.492 1.00 71.38 507 ALA A C 1
ATOM 3909 O O . ALA A 1 507 ? 14.322 -37.626 -38.876 1.00 71.38 507 ALA A O 1
ATOM 3910 N N . SER A 1 508 ? 14.017 -39.400 -40.209 1.00 80.00 508 SER A N 1
ATOM 3911 C CA . SER A 1 508 ? 12.563 -39.449 -39.992 1.00 80.00 508 SER A CA 1
ATOM 3912 C C . SER A 1 508 ? 12.290 -40.082 -38.621 1.00 80.00 508 SER A C 1
ATOM 3914 O O . SER A 1 508 ? 13.009 -40.995 -38.217 1.00 80.00 508 SER A O 1
ATOM 3916 N N . GLY A 1 509 ? 11.296 -39.581 -37.889 1.00 75.38 509 GLY A N 1
ATOM 3917 C CA . GLY A 1 509 ? 11.001 -40.001 -36.515 1.00 75.38 509 GLY A CA 1
ATOM 3918 C C . GLY A 1 509 ? 11.860 -39.331 -35.437 1.00 75.38 509 GLY A C 1
ATOM 3919 O O . GLY A 1 509 ? 11.883 -39.791 -34.297 1.00 75.38 509 GLY A O 1
ATOM 3920 N N . SER A 1 510 ? 12.584 -38.256 -35.760 1.00 77.88 510 SER A N 1
ATOM 3921 C CA . SER A 1 510 ? 13.278 -37.452 -34.746 1.00 77.88 510 SER A CA 1
ATOM 3922 C C . SER A 1 510 ? 12.295 -36.649 -33.880 1.00 77.88 510 SER A C 1
ATOM 3924 O O . SER A 1 510 ? 11.261 -36.182 -34.352 1.00 77.88 510 SER A O 1
ATOM 3926 N N . ARG A 1 511 ? 12.657 -36.452 -32.607 1.00 75.25 511 ARG A N 1
ATOM 3927 C CA . ARG A 1 511 ? 11.914 -35.621 -31.636 1.00 75.25 511 ARG A CA 1
ATOM 3928 C C . ARG A 1 511 ? 12.452 -34.194 -31.472 1.00 75.25 511 ARG A C 1
ATOM 3930 O O . ARG A 1 511 ? 11.747 -33.349 -30.945 1.00 75.25 511 ARG A O 1
ATOM 3937 N N . VAL A 1 512 ? 13.668 -33.920 -31.953 1.00 67.81 512 VAL A N 1
ATOM 3938 C CA . VAL A 1 512 ? 14.344 -32.614 -31.851 1.00 67.81 512 VAL A CA 1
ATOM 3939 C C . VAL A 1 512 ? 14.866 -32.188 -33.223 1.00 67.81 512 VAL A C 1
ATOM 3941 O O . VAL A 1 512 ? 15.361 -33.019 -33.990 1.00 67.81 512 VAL A O 1
ATOM 3944 N N . CYS A 1 513 ? 14.728 -30.897 -33.528 1.00 72.56 513 CYS A N 1
ATOM 3945 C CA . CYS A 1 513 ? 15.298 -30.269 -34.714 1.00 72.56 513 CYS A CA 1
ATOM 3946 C C . CYS A 1 513 ? 16.757 -29.897 -34.436 1.00 72.56 513 CYS A C 1
ATOM 3948 O O . CYS A 1 513 ? 17.035 -29.133 -33.518 1.00 72.56 513 CYS A O 1
ATOM 3950 N N . VAL A 1 514 ? 17.677 -30.412 -35.244 1.00 64.06 514 VAL A N 1
ATOM 3951 C CA . VAL A 1 514 ? 19.096 -30.034 -35.217 1.00 64.06 514 VAL A CA 1
ATOM 3952 C C . VAL A 1 514 ? 19.349 -28.908 -36.216 1.00 64.06 514 VAL A C 1
ATOM 3954 O O . VAL A 1 514 ? 18.618 -28.781 -37.202 1.00 64.06 514 VAL A O 1
ATOM 3957 N N . LEU A 1 515 ? 20.388 -28.101 -36.004 1.00 45.47 515 LEU A N 1
ATOM 3958 C CA . LEU A 1 515 ? 20.885 -27.210 -37.054 1.00 45.47 515 LEU A CA 1
ATOM 3959 C C . LEU A 1 515 ? 21.264 -28.030 -38.297 1.00 45.47 515 LEU A C 1
ATOM 3961 O O . LEU A 1 515 ? 21.669 -29.193 -38.201 1.00 45.47 515 LEU A O 1
ATOM 3965 N N . LYS A 1 516 ? 21.110 -27.445 -39.488 1.00 51.88 516 LYS A N 1
ATOM 3966 C CA . LYS A 1 516 ? 21.692 -28.042 -40.696 1.00 51.88 516 LYS A CA 1
ATOM 3967 C C . LYS A 1 516 ? 23.217 -28.059 -40.546 1.00 51.88 516 LYS A C 1
ATOM 3969 O O . LYS A 1 516 ? 23.763 -27.048 -40.118 1.00 51.88 516 LYS A O 1
ATOM 3974 N N . PRO A 1 517 ? 23.895 -29.167 -40.887 1.00 44.78 517 PRO A N 1
ATOM 3975 C CA . PRO A 1 517 ? 25.324 -29.302 -40.651 1.00 44.78 517 PRO A CA 1
ATOM 3976 C C . PRO A 1 517 ? 26.142 -28.509 -41.678 1.00 44.78 517 PRO A C 1
ATOM 3978 O O . PRO A 1 517 ? 26.583 -29.068 -42.676 1.00 44.78 517 PRO A O 1
ATOM 3981 N N . ASP A 1 518 ? 26.355 -27.230 -41.378 1.00 41.84 518 ASP A N 1
ATOM 3982 C CA . ASP A 1 518 ? 27.547 -26.459 -41.730 1.00 41.84 518 ASP A CA 1
ATOM 3983 C C . ASP A 1 518 ? 27.935 -25.632 -40.478 1.00 41.84 518 ASP A C 1
ATOM 3985 O O . ASP A 1 518 ? 27.091 -24.957 -39.892 1.00 41.84 518 ASP A O 1
ATOM 3989 N N . ASP A 1 519 ? 29.202 -25.740 -40.065 1.00 34.09 519 ASP A N 1
ATOM 3990 C CA . ASP A 1 519 ? 29.941 -24.934 -39.071 1.00 34.09 519 ASP A CA 1
ATOM 3991 C C . ASP A 1 519 ? 29.474 -24.805 -37.587 1.00 34.09 519 ASP A C 1
ATOM 3993 O O . ASP A 1 519 ? 29.025 -23.753 -37.143 1.00 34.09 519 ASP A O 1
ATOM 3997 N N . VAL A 1 520 ? 29.852 -25.831 -36.797 1.00 36.78 520 VAL A N 1
ATOM 3998 C CA . VAL A 1 520 ? 30.395 -25.779 -35.403 1.00 36.78 520 VAL A CA 1
ATOM 3999 C C . VAL A 1 520 ? 29.450 -25.461 -34.210 1.00 36.78 520 VAL A C 1
ATOM 4001 O O . VAL A 1 520 ? 28.459 -24.751 -34.310 1.00 36.78 520 VAL A O 1
ATOM 4004 N N . GLU A 1 521 ? 29.770 -26.075 -33.060 1.00 36.62 521 GLU A N 1
ATOM 4005 C CA . GLU A 1 521 ? 28.960 -26.218 -31.834 1.00 36.62 521 GLU A CA 1
ATOM 4006 C C . GLU A 1 521 ? 28.986 -25.021 -30.852 1.00 36.62 521 GLU A C 1
ATOM 4008 O O . GLU A 1 521 ? 29.902 -24.196 -30.847 1.00 36.62 521 GLU A O 1
ATOM 4013 N N . GLU A 1 522 ? 27.987 -24.988 -29.961 1.00 38.66 522 GLU A N 1
ATOM 4014 C CA . GLU A 1 522 ? 27.910 -24.140 -28.761 1.00 38.66 522 GLU A CA 1
ATOM 4015 C C . GLU A 1 522 ? 28.746 -24.711 -27.595 1.00 38.66 522 GLU A C 1
ATOM 4017 O O . GLU A 1 522 ? 28.741 -25.920 -27.384 1.00 38.66 522 GLU A O 1
ATOM 4022 N N . ASP A 1 523 ? 29.384 -23.841 -26.797 1.00 40.69 523 ASP A N 1
ATOM 4023 C CA . ASP A 1 523 ? 29.740 -24.059 -25.373 1.00 40.69 523 ASP A CA 1
ATOM 4024 C C . ASP A 1 523 ? 30.301 -22.737 -24.791 1.00 40.69 523 ASP A C 1
ATOM 4026 O O . ASP A 1 523 ? 31.520 -22.508 -24.748 1.00 40.69 523 ASP A O 1
ATOM 4030 N N . SER A 1 524 ? 29.410 -21.821 -24.392 1.00 46.66 524 SER A N 1
ATOM 4031 C CA . SER A 1 524 ? 29.753 -20.496 -23.847 1.00 46.66 524 SER A CA 1
ATOM 4032 C C . SER A 1 524 ? 29.567 -20.425 -22.328 1.00 46.66 524 SER A C 1
ATOM 4034 O O . SER A 1 524 ? 28.773 -19.632 -21.816 1.00 46.66 524 SER A O 1
ATOM 4036 N N . THR A 1 525 ? 30.349 -21.244 -21.628 1.00 54.31 525 THR A N 1
ATOM 4037 C CA . THR A 1 525 ? 30.436 -21.290 -20.165 1.00 54.31 525 THR A CA 1
ATOM 4038 C C . THR A 1 525 ? 30.838 -19.924 -19.596 1.00 54.31 525 THR A C 1
ATOM 4040 O O . THR A 1 525 ? 31.995 -19.507 -19.703 1.00 54.31 525 THR A O 1
ATOM 4043 N N . ASN A 1 526 ? 29.881 -19.218 -18.993 1.00 57.31 526 ASN A N 1
ATOM 4044 C CA . ASN A 1 526 ? 30.129 -17.989 -18.240 1.00 57.31 526 ASN A CA 1
ATOM 4045 C C . ASN A 1 526 ? 30.491 -18.347 -16.795 1.00 57.31 526 ASN A C 1
ATOM 4047 O O . ASN A 1 526 ? 29.851 -19.203 -16.191 1.00 57.31 526 ASN A O 1
ATOM 4051 N N . GLN A 1 527 ? 31.487 -17.669 -16.231 1.00 61.16 527 GLN A N 1
ATOM 4052 C CA . GLN A 1 527 ? 31.884 -17.822 -14.833 1.00 61.16 527 GLN A CA 1
ATOM 4053 C C . GLN A 1 527 ? 31.399 -16.615 -14.030 1.00 61.16 527 GLN A C 1
ATOM 4055 O O . GLN A 1 527 ? 31.681 -15.477 -14.400 1.00 61.16 527 GLN A O 1
ATOM 4060 N N . ILE A 1 528 ? 30.708 -16.851 -12.915 1.00 64.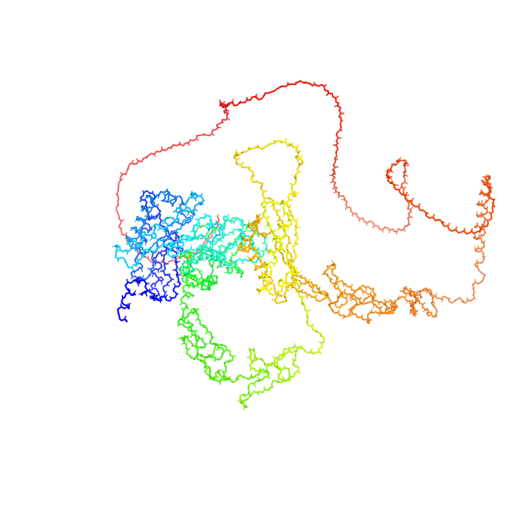88 528 ILE A N 1
ATOM 4061 C CA . ILE A 1 528 ? 30.381 -15.798 -11.946 1.00 64.88 528 ILE A CA 1
ATOM 4062 C C . ILE A 1 528 ? 31.393 -15.869 -10.801 1.00 64.88 528 ILE A C 1
ATOM 4064 O O . ILE A 1 528 ? 31.493 -16.880 -10.104 1.00 64.88 528 ILE A O 1
ATOM 4068 N N . ASP A 1 529 ? 32.134 -14.780 -10.619 1.00 68.81 529 ASP A N 1
ATOM 4069 C CA . ASP A 1 529 ? 32.992 -14.534 -9.463 1.00 68.81 529 ASP A CA 1
ATOM 4070 C C . ASP A 1 529 ? 32.227 -13.631 -8.481 1.00 68.81 529 ASP A C 1
ATOM 4072 O O . ASP A 1 529 ? 31.908 -12.485 -8.812 1.00 68.81 529 ASP A O 1
ATOM 4076 N N . LEU A 1 530 ? 31.935 -14.137 -7.280 1.00 71.69 530 LEU A N 1
ATOM 4077 C CA . LEU A 1 530 ? 31.341 -13.371 -6.178 1.00 71.69 530 LEU A CA 1
ATOM 4078 C C . LEU A 1 530 ? 32.442 -12.818 -5.264 1.00 71.69 530 LEU A C 1
ATOM 4080 O O . LEU A 1 530 ? 33.439 -13.501 -5.005 1.00 71.69 530 LEU A O 1
ATOM 4084 N N . GLU A 1 531 ? 32.252 -11.610 -4.730 1.00 76.31 531 GLU A N 1
ATOM 4085 C CA . GLU A 1 531 ? 33.150 -10.976 -3.759 1.00 76.31 531 GLU A CA 1
ATOM 4086 C C . GLU A 1 531 ? 32.365 -10.243 -2.652 1.00 76.31 531 GLU A C 1
ATOM 4088 O O . GLU A 1 531 ? 31.682 -9.252 -2.906 1.00 76.31 531 GLU A O 1
ATOM 4093 N N . ALA A 1 532 ? 32.511 -10.698 -1.403 1.00 77.25 532 ALA A N 1
ATOM 4094 C CA . ALA A 1 532 ? 31.854 -10.132 -0.222 1.00 77.25 532 ALA A CA 1
ATOM 4095 C C . ALA A 1 532 ? 32.881 -9.642 0.815 1.00 77.25 532 ALA A C 1
ATOM 4097 O O . ALA A 1 532 ? 33.842 -10.354 1.108 1.00 77.25 532 ALA A O 1
ATOM 4098 N N . THR A 1 533 ? 32.677 -8.469 1.427 1.00 78.94 533 THR A N 1
ATOM 4099 C CA . THR A 1 533 ? 33.494 -7.991 2.564 1.00 78.94 533 THR A CA 1
ATOM 4100 C C . THR A 1 533 ? 32.700 -8.085 3.865 1.00 78.94 533 THR A C 1
ATOM 4102 O O . THR A 1 533 ? 31.852 -7.240 4.153 1.00 78.94 533 THR A O 1
ATOM 4105 N N . LEU A 1 534 ? 32.996 -9.112 4.659 1.00 79.44 534 LEU A N 1
ATOM 4106 C CA . LEU A 1 534 ? 32.374 -9.405 5.951 1.00 79.44 534 LEU A CA 1
ATOM 4107 C C . LEU A 1 534 ? 33.083 -8.652 7.085 1.00 79.44 534 LEU A C 1
ATOM 4109 O O . LEU A 1 534 ? 34.319 -8.581 7.098 1.00 79.44 534 LEU A O 1
ATOM 4113 N N . VAL A 1 535 ? 32.320 -8.141 8.056 1.00 78.00 535 VAL A N 1
ATOM 4114 C CA . VAL A 1 535 ? 32.855 -7.450 9.242 1.00 78.00 535 VAL A CA 1
ATOM 4115 C C . VAL A 1 535 ? 32.536 -8.222 10.519 1.00 78.00 535 VAL A C 1
ATOM 4117 O O . VAL A 1 535 ? 31.408 -8.661 10.735 1.00 78.00 535 VAL A O 1
ATOM 4120 N N . PHE A 1 536 ? 33.538 -8.346 11.389 1.00 78.81 536 PHE A N 1
ATOM 4121 C CA . PHE A 1 536 ? 33.416 -8.975 12.703 1.00 78.81 536 PHE A CA 1
ATOM 4122 C C . PHE A 1 536 ? 34.016 -8.072 13.787 1.00 78.81 536 PHE A C 1
ATOM 4124 O O . PHE A 1 536 ? 35.152 -7.613 13.639 1.00 78.81 536 PHE A O 1
ATOM 4131 N N . ASP A 1 537 ? 33.295 -7.869 14.888 1.00 74.50 537 ASP A N 1
ATOM 4132 C CA . ASP A 1 537 ? 33.862 -7.392 16.155 1.00 74.50 537 ASP A CA 1
ATOM 4133 C C . ASP A 1 537 ? 34.458 -8.587 16.909 1.00 74.50 537 ASP A C 1
ATOM 4135 O O . ASP A 1 537 ? 33.845 -9.655 16.962 1.00 74.50 537 ASP A O 1
ATOM 4139 N N . VAL A 1 538 ? 35.626 -8.426 17.541 1.00 72.31 538 VAL A N 1
ATOM 4140 C CA . VAL A 1 538 ? 36.233 -9.500 18.351 1.00 72.31 538 VAL A CA 1
ATOM 4141 C C . VAL A 1 538 ? 36.629 -9.042 19.757 1.00 72.31 538 VAL A C 1
ATOM 4143 O O . VAL A 1 538 ? 37.165 -7.953 19.956 1.00 72.31 538 VAL A O 1
ATOM 4146 N N . LEU A 1 539 ? 36.376 -9.896 20.756 1.00 68.62 539 LEU A N 1
ATOM 4147 C CA . LEU A 1 539 ? 36.613 -9.607 22.178 1.00 68.62 539 LEU A CA 1
ATOM 4148 C C . LEU A 1 539 ? 38.103 -9.601 22.565 1.00 68.62 539 LEU A C 1
ATOM 4150 O O . LEU A 1 539 ? 38.478 -8.931 23.527 1.00 68.62 539 LEU A O 1
ATOM 4154 N N . SER A 1 540 ? 38.955 -10.353 21.859 1.00 67.44 540 SER A N 1
ATOM 4155 C CA . SER A 1 540 ? 40.415 -10.308 22.025 1.00 67.44 540 SER A CA 1
ATOM 4156 C C . SER A 1 540 ? 41.148 -10.819 20.786 1.00 67.44 540 SER A C 1
ATOM 4158 O O . SER A 1 540 ? 40.847 -11.886 20.254 1.00 67.44 540 SER A O 1
ATOM 4160 N N . CYS A 1 541 ? 42.189 -10.092 20.378 1.00 67.19 541 CYS A N 1
ATOM 4161 C CA . CYS A 1 541 ? 43.062 -10.451 19.259 1.00 67.19 541 CYS A CA 1
ATOM 4162 C C . CYS A 1 541 ? 44.405 -11.065 19.683 1.00 67.19 541 CYS A C 1
ATOM 4164 O O . CYS A 1 541 ? 45.367 -11.052 18.905 1.00 67.19 541 CYS A O 1
ATOM 4166 N N . GLU A 1 542 ? 44.503 -11.569 20.915 1.00 66.38 542 GLU A N 1
ATOM 4167 C CA . GLU A 1 542 ? 45.726 -12.191 21.434 1.00 66.38 542 GLU A CA 1
ATOM 4168 C C . GLU A 1 542 ? 45.999 -13.561 20.790 1.00 66.38 542 GLU A C 1
ATOM 4170 O O . GLU A 1 542 ? 47.151 -13.875 20.493 1.00 66.38 542 GLU A O 1
ATOM 4175 N N . ASN A 1 543 ? 44.956 -14.348 20.488 1.00 69.25 543 ASN A N 1
ATOM 4176 C CA . ASN A 1 543 ? 45.079 -15.694 19.911 1.00 69.25 543 ASN A CA 1
ATOM 4177 C C . ASN A 1 543 ? 44.621 -15.762 18.440 1.00 69.25 543 ASN A C 1
ATOM 4179 O O . ASN A 1 543 ? 43.715 -16.510 18.066 1.00 69.25 543 ASN A O 1
ATOM 4183 N N . ARG A 1 544 ? 45.262 -14.946 17.597 1.00 68.12 544 ARG A N 1
ATOM 4184 C CA . ARG A 1 544 ? 44.908 -14.742 16.177 1.00 68.12 544 ARG A CA 1
ATOM 4185 C C . ARG A 1 544 ? 44.703 -16.028 15.356 1.00 68.12 544 ARG A C 1
ATOM 4187 O O . ARG A 1 544 ? 43.713 -16.064 14.633 1.00 68.12 544 ARG A O 1
ATOM 4194 N N . PRO A 1 545 ? 45.538 -17.086 15.466 1.00 74.25 545 PRO A N 1
ATOM 4195 C CA . PRO A 1 545 ? 45.356 -18.295 14.658 1.00 74.25 545 PRO A CA 1
ATOM 4196 C C . PRO A 1 545 ? 44.055 -19.050 14.960 1.00 74.25 545 PRO A C 1
ATOM 4198 O O . PRO A 1 545 ? 43.510 -19.691 14.069 1.00 74.25 545 PRO A O 1
ATOM 4201 N N . VAL A 1 546 ? 43.543 -18.966 16.195 1.00 75.94 546 VAL A N 1
ATOM 4202 C CA . VAL A 1 546 ? 42.269 -19.601 16.575 1.00 75.94 546 VAL A CA 1
ATOM 4203 C C . VAL A 1 546 ? 41.083 -18.804 16.034 1.00 75.94 546 VAL A C 1
ATOM 4205 O O . VAL A 1 546 ? 40.166 -19.399 15.481 1.00 75.94 546 VAL A O 1
ATOM 4208 N N . VAL A 1 547 ? 41.136 -17.469 16.112 1.00 72.62 547 VAL A N 1
ATOM 4209 C CA . VAL A 1 547 ? 40.122 -16.575 15.518 1.00 72.62 547 VAL A CA 1
ATOM 4210 C C . VAL A 1 547 ? 40.068 -16.747 13.994 1.00 72.62 547 VAL A C 1
ATOM 4212 O O . VAL A 1 547 ? 38.995 -16.908 13.423 1.00 72.62 547 VAL A O 1
ATOM 4215 N N . GLU A 1 548 ? 41.227 -16.776 13.330 1.00 72.88 548 GLU A N 1
ATOM 4216 C CA . GLU A 1 548 ? 41.332 -17.008 11.882 1.00 72.88 548 GLU A CA 1
ATOM 4217 C C . GLU A 1 548 ? 40.834 -18.405 11.481 1.00 72.88 548 GLU A C 1
ATOM 4219 O O . GLU A 1 548 ? 40.109 -18.533 10.497 1.00 72.88 548 GLU A O 1
ATOM 4224 N N . GLY A 1 549 ? 41.173 -19.441 12.256 1.00 78.06 549 GLY A N 1
ATOM 4225 C CA . GLY A 1 549 ? 40.699 -20.806 12.026 1.00 78.06 549 GLY A CA 1
ATOM 4226 C C . GLY A 1 549 ? 39.180 -20.941 12.150 1.00 78.06 549 GLY A C 1
ATOM 4227 O O . GLY A 1 549 ? 38.553 -21.496 11.253 1.00 78.06 549 GLY A O 1
ATOM 4228 N N . ALA A 1 550 ? 38.589 -20.388 13.215 1.00 76.62 550 ALA A N 1
ATOM 4229 C CA . ALA A 1 550 ? 37.147 -20.447 13.459 1.00 76.62 550 ALA A CA 1
ATOM 4230 C C . ALA A 1 550 ? 36.342 -19.762 12.342 1.00 76.62 550 ALA A C 1
ATOM 4232 O O . ALA A 1 550 ? 35.409 -20.358 11.804 1.00 76.62 550 ALA A O 1
ATOM 4233 N N . ILE A 1 551 ? 36.735 -18.547 11.937 1.00 77.00 551 ILE A N 1
ATOM 4234 C CA . ILE A 1 551 ? 36.007 -17.806 10.896 1.00 77.00 551 ILE A CA 1
ATOM 4235 C C . ILE A 1 551 ? 36.170 -18.478 9.523 1.00 77.00 551 ILE A C 1
ATOM 4237 O O . ILE A 1 551 ? 35.194 -18.610 8.791 1.00 77.00 551 ILE A O 1
ATOM 4241 N N . ASN A 1 552 ? 37.364 -18.977 9.179 1.00 79.00 552 ASN A N 1
ATOM 4242 C CA . ASN A 1 552 ? 37.567 -19.702 7.919 1.00 79.00 552 ASN A CA 1
ATOM 4243 C C . ASN A 1 552 ? 36.773 -21.017 7.864 1.00 79.00 552 ASN A C 1
ATOM 4245 O O . ASN A 1 552 ? 36.216 -21.350 6.817 1.00 79.00 552 ASN A O 1
ATOM 4249 N N . GLN A 1 553 ? 36.696 -21.751 8.979 1.00 78.00 553 GLN A N 1
ATOM 4250 C CA . GLN A 1 553 ? 35.894 -22.971 9.073 1.00 78.00 553 GLN A CA 1
ATOM 4251 C C . GLN A 1 553 ? 34.396 -22.668 8.927 1.00 78.00 553 GLN A C 1
ATOM 4253 O O . GLN A 1 553 ? 33.713 -23.387 8.203 1.00 78.00 553 GLN A O 1
ATOM 4258 N N . MET A 1 554 ? 33.898 -21.587 9.539 1.00 76.56 554 MET A N 1
ATOM 4259 C CA . MET A 1 554 ? 32.504 -21.159 9.383 1.00 76.56 554 MET A CA 1
ATOM 4260 C C . MET A 1 554 ? 32.178 -20.717 7.953 1.00 76.56 554 MET A C 1
ATOM 4262 O O . MET A 1 554 ? 31.182 -21.173 7.406 1.00 76.56 554 MET A O 1
ATOM 4266 N N . ILE A 1 555 ? 33.019 -19.889 7.321 1.00 78.50 555 ILE A N 1
ATOM 4267 C CA . ILE A 1 555 ? 32.822 -19.473 5.919 1.00 78.50 555 ILE A CA 1
ATOM 4268 C C . ILE A 1 555 ? 32.763 -20.705 5.003 1.00 78.50 555 ILE A C 1
ATOM 4270 O O . ILE A 1 555 ? 31.904 -20.786 4.132 1.00 78.50 555 ILE A O 1
ATOM 4274 N N . SER A 1 556 ? 33.636 -21.691 5.230 1.00 78.12 556 SER A N 1
ATOM 4275 C CA . SER A 1 556 ? 33.647 -22.932 4.445 1.00 78.12 556 SER A CA 1
ATOM 4276 C C . SER A 1 556 ? 32.396 -23.791 4.675 1.00 78.12 556 SER A C 1
ATOM 4278 O O . SER A 1 556 ? 31.925 -24.420 3.736 1.00 78.12 556 SER A O 1
ATOM 4280 N N . ALA A 1 557 ? 31.841 -23.811 5.892 1.00 76.88 557 ALA A N 1
ATOM 4281 C CA . ALA A 1 557 ? 30.581 -24.498 6.182 1.00 76.88 557 ALA A CA 1
ATOM 4282 C C . ALA A 1 557 ? 29.391 -23.795 5.508 1.00 76.88 557 ALA A C 1
ATOM 4284 O O . ALA A 1 557 ? 28.685 -24.417 4.728 1.00 76.88 557 ALA A O 1
ATOM 4285 N N . PHE A 1 558 ? 29.251 -22.480 5.695 1.00 78.12 558 PHE A N 1
ATOM 4286 C CA . PHE A 1 558 ? 28.185 -21.667 5.098 1.00 78.12 558 PHE A CA 1
ATOM 4287 C C . PHE A 1 558 ? 28.093 -21.817 3.570 1.00 78.12 558 PHE A C 1
ATOM 4289 O O . PHE A 1 558 ? 27.017 -22.070 3.029 1.00 78.12 558 PHE A O 1
ATOM 4296 N N . PHE A 1 559 ? 29.225 -21.726 2.862 1.00 78.38 559 PHE A N 1
ATOM 4297 C CA . PHE A 1 559 ? 29.240 -21.938 1.411 1.00 78.38 559 PHE A CA 1
ATOM 4298 C C . PHE A 1 559 ? 28.998 -23.405 1.012 1.00 78.38 559 PHE A C 1
ATOM 4300 O O . PHE A 1 559 ? 28.502 -23.642 -0.087 1.00 78.38 559 PHE A O 1
ATOM 4307 N N . SER A 1 560 ? 29.301 -24.381 1.878 1.00 79.25 560 SER A N 1
ATOM 4308 C CA . SER A 1 560 ? 28.970 -25.794 1.648 1.00 79.25 560 SER A CA 1
ATOM 4309 C C . SER A 1 560 ? 27.465 -26.032 1.756 1.00 79.25 560 SER A C 1
ATOM 4311 O O . SER A 1 560 ? 26.890 -26.645 0.859 1.00 79.25 560 SER A O 1
ATOM 4313 N N . ASP A 1 561 ? 26.828 -25.505 2.802 1.00 75.44 561 ASP A N 1
ATOM 4314 C CA . ASP A 1 561 ? 25.393 -25.663 3.061 1.00 75.44 561 ASP A CA 1
ATOM 4315 C C . ASP A 1 561 ? 24.567 -24.979 1.954 1.00 75.44 561 ASP A C 1
ATOM 4317 O O . ASP A 1 561 ? 23.659 -25.581 1.378 1.00 75.44 561 ASP A O 1
ATOM 4321 N N . LEU A 1 562 ? 24.952 -23.763 1.539 1.00 70.62 562 LEU A N 1
ATOM 4322 C CA . LEU A 1 562 ? 24.350 -23.103 0.371 1.00 70.62 562 LEU A CA 1
ATOM 4323 C C . LEU A 1 562 ? 24.565 -23.878 -0.937 1.00 70.62 562 LEU A C 1
ATOM 4325 O O . LEU A 1 562 ? 23.732 -23.787 -1.840 1.00 70.62 562 LEU A O 1
ATOM 4329 N N . SER A 1 563 ? 25.640 -24.661 -1.060 1.00 72.88 563 SER A N 1
ATOM 4330 C CA . SER A 1 563 ? 25.897 -25.464 -2.259 1.00 72.88 563 SER A CA 1
ATOM 4331 C C . SER A 1 563 ? 25.035 -26.729 -2.357 1.00 72.88 563 SER A C 1
ATOM 4333 O O . SER A 1 563 ? 25.009 -27.334 -3.431 1.00 72.88 563 SER A O 1
ATOM 4335 N N . GLU A 1 564 ? 24.303 -27.116 -1.303 1.00 70.81 564 GLU A N 1
ATOM 4336 C CA . GLU A 1 564 ? 23.233 -28.121 -1.409 1.00 70.81 564 GLU A CA 1
ATOM 4337 C C . GLU A 1 564 ? 22.019 -27.566 -2.175 1.00 70.81 564 GLU A C 1
ATOM 4339 O O . GLU A 1 564 ? 21.382 -28.290 -2.940 1.00 70.81 564 GLU A O 1
ATOM 4344 N N . GLN A 1 565 ? 21.731 -26.267 -2.017 1.00 62.41 565 GLN A N 1
ATOM 4345 C CA . GLN A 1 565 ? 20.668 -25.559 -2.740 1.00 62.41 565 GLN A CA 1
ATOM 4346 C C . GLN A 1 565 ? 21.138 -25.030 -4.109 1.00 62.41 565 GLN A C 1
ATOM 4348 O O . GLN A 1 565 ? 20.358 -25.013 -5.062 1.00 62.41 565 GLN A O 1
ATOM 4353 N N . TRP A 1 566 ? 22.413 -24.641 -4.225 1.00 66.00 566 TRP A N 1
ATOM 4354 C CA . TRP A 1 566 ? 23.036 -24.093 -5.437 1.00 66.00 566 TRP A CA 1
ATOM 4355 C C . TRP A 1 566 ? 24.277 -24.911 -5.843 1.00 66.00 566 TRP A C 1
ATOM 4357 O O . TRP A 1 566 ? 25.408 -24.488 -5.580 1.00 66.00 566 TRP A O 1
ATOM 4367 N N . PRO A 1 567 ? 24.104 -26.085 -6.484 1.00 65.19 567 PRO A N 1
ATOM 4368 C CA . PRO A 1 567 ? 25.219 -26.936 -6.890 1.00 65.19 567 PRO A CA 1
ATOM 4369 C C . PRO A 1 567 ? 26.261 -26.166 -7.708 1.00 65.19 567 PRO A C 1
ATOM 4371 O O . PRO A 1 567 ? 25.924 -25.535 -8.704 1.00 65.19 567 PRO A O 1
ATOM 4374 N N . GLY A 1 568 ? 27.529 -26.219 -7.294 1.00 66.44 568 GLY A N 1
ATOM 4375 C CA . GLY A 1 568 ? 28.633 -25.505 -7.948 1.00 66.44 568 GLY A CA 1
ATOM 4376 C C . GLY A 1 568 ? 29.024 -24.177 -7.290 1.00 66.44 568 GLY A C 1
ATOM 4377 O O . GLY A 1 568 ? 30.136 -23.715 -7.522 1.00 66.44 568 GLY A O 1
ATOM 4378 N N . LEU A 1 569 ? 28.201 -23.611 -6.395 1.00 71.38 569 LEU A N 1
ATOM 4379 C CA . LEU A 1 569 ? 28.606 -22.464 -5.567 1.00 71.38 569 LEU A CA 1
ATOM 4380 C C . LEU A 1 569 ? 29.845 -22.797 -4.711 1.00 71.38 569 LEU A C 1
ATOM 4382 O O . LEU A 1 569 ? 30.736 -21.963 -4.539 1.00 71.38 569 LEU A O 1
ATOM 4386 N N . CYS A 1 570 ? 29.943 -24.038 -4.227 1.00 74.69 570 CYS A N 1
ATOM 4387 C CA . CYS A 1 570 ? 31.137 -24.584 -3.593 1.00 74.69 570 CYS A CA 1
ATOM 4388 C C . CYS A 1 570 ? 31.500 -25.959 -4.193 1.00 74.69 570 CYS A C 1
ATOM 4390 O O . CYS A 1 570 ? 30.680 -26.868 -4.314 1.00 74.69 570 CYS A O 1
ATOM 4392 N N . GLN A 1 571 ? 32.766 -26.110 -4.592 1.00 74.69 571 GLN A N 1
ATOM 4393 C CA . GLN A 1 571 ? 33.366 -27.393 -4.984 1.00 74.69 571 GLN A CA 1
ATOM 4394 C C . GLN A 1 571 ? 33.500 -28.320 -3.757 1.00 74.69 571 GLN A C 1
ATOM 4396 O O . GLN A 1 571 ? 33.436 -27.831 -2.636 1.00 74.69 571 GLN A O 1
ATOM 4401 N N . PRO A 1 572 ? 33.748 -29.638 -3.890 1.00 74.00 572 PRO A N 1
ATOM 4402 C CA . PRO A 1 572 ? 33.874 -30.531 -2.730 1.00 74.00 572 PRO A CA 1
ATOM 4403 C C . PRO A 1 572 ? 34.910 -30.057 -1.686 1.00 74.00 572 PRO A C 1
ATOM 4405 O O . PRO A 1 572 ? 36.116 -30.112 -1.921 1.00 74.00 572 PRO A O 1
ATOM 4408 N N . GLY A 1 573 ? 34.435 -29.599 -0.519 1.00 68.12 573 GLY A N 1
ATOM 4409 C CA . GLY A 1 573 ? 35.266 -28.983 0.532 1.00 68.12 573 GLY A CA 1
ATOM 4410 C C . GLY A 1 573 ? 35.564 -27.485 0.340 1.00 68.12 573 GLY A C 1
ATOM 4411 O O . GLY A 1 573 ? 36.504 -26.974 0.942 1.00 68.12 573 GLY A O 1
ATOM 4412 N N . CYS A 1 574 ? 34.794 -26.805 -0.510 1.00 75.75 574 CYS A N 1
ATOM 4413 C CA . CYS A 1 574 ? 34.853 -25.386 -0.872 1.00 75.75 574 CYS A CA 1
ATOM 4414 C C . CYS A 1 574 ? 36.233 -24.877 -1.316 1.00 75.75 574 CYS A C 1
ATOM 4416 O O . CYS A 1 574 ? 36.619 -23.750 -1.018 1.00 75.75 574 CYS A O 1
ATOM 4418 N N . SER A 1 575 ? 36.970 -25.681 -2.092 1.00 75.50 575 SER A N 1
ATOM 4419 C CA . SER A 1 575 ? 38.292 -25.333 -2.647 1.00 75.50 575 SER A CA 1
ATOM 4420 C C . SER A 1 575 ? 38.312 -24.107 -3.572 1.00 75.50 575 SER A C 1
ATOM 4422 O O . SER A 1 575 ? 39.369 -23.509 -3.774 1.00 75.50 575 SER A O 1
ATOM 4424 N N . ASN A 1 576 ? 37.161 -23.731 -4.131 1.00 75.12 576 ASN A N 1
ATOM 4425 C CA . ASN A 1 576 ? 36.947 -22.508 -4.909 1.00 75.12 576 ASN A CA 1
ATOM 4426 C C . ASN A 1 576 ? 36.736 -21.259 -4.026 1.00 75.12 576 ASN A C 1
ATOM 4428 O O . ASN A 1 576 ? 36.965 -20.141 -4.492 1.00 75.12 576 ASN A O 1
ATOM 4432 N N . VAL A 1 577 ? 36.343 -21.423 -2.757 1.00 80.25 577 VAL A N 1
ATOM 4433 C CA . VAL A 1 577 ? 36.054 -20.318 -1.831 1.00 80.25 577 VAL A CA 1
ATOM 4434 C C . VAL A 1 577 ? 37.330 -19.877 -1.114 1.00 80.25 577 VAL A C 1
ATOM 4436 O O . VAL A 1 577 ? 38.002 -20.652 -0.439 1.00 80.25 577 VAL A O 1
ATOM 4439 N N . ASN A 1 578 ? 37.674 -18.598 -1.250 1.00 80.50 578 ASN A N 1
ATOM 4440 C CA . ASN A 1 578 ? 38.910 -18.020 -0.733 1.00 80.50 578 ASN A CA 1
ATOM 4441 C C . ASN A 1 578 ? 38.612 -16.858 0.221 1.00 80.50 578 ASN A C 1
ATOM 4443 O O . ASN A 1 578 ? 38.083 -15.827 -0.195 1.00 80.50 578 ASN A O 1
ATOM 4447 N N . SER A 1 579 ? 39.007 -16.988 1.491 1.00 78.56 579 SER A N 1
ATOM 4448 C CA . SER A 1 579 ? 38.960 -15.900 2.472 1.00 78.56 579 SER A CA 1
ATOM 4449 C C . SER A 1 579 ? 40.306 -15.167 2.571 1.00 78.56 579 SER A C 1
ATOM 4451 O O . SER A 1 579 ? 41.387 -15.760 2.605 1.00 78.56 579 SER A O 1
ATOM 4453 N N . ARG A 1 580 ? 40.262 -13.834 2.642 1.00 81.06 580 ARG A N 1
ATOM 4454 C CA . ARG A 1 580 ? 41.435 -12.965 2.782 1.00 81.06 580 ARG A CA 1
ATOM 4455 C C . ARG A 1 580 ? 41.131 -11.795 3.711 1.00 81.06 580 ARG A C 1
ATOM 4457 O O . ARG A 1 580 ? 40.296 -10.947 3.412 1.00 81.06 580 ARG A O 1
ATOM 4464 N N . ARG A 1 581 ? 41.889 -11.675 4.804 1.00 75.38 581 ARG A N 1
ATOM 4465 C CA . ARG A 1 581 ? 41.857 -10.482 5.665 1.00 75.38 581 ARG A CA 1
ATOM 4466 C C . ARG A 1 581 ? 42.239 -9.226 4.864 1.00 75.38 581 ARG A C 1
ATOM 4468 O O . ARG A 1 581 ? 43.319 -9.178 4.272 1.00 75.38 581 ARG A O 1
ATOM 4475 N N . VAL A 1 582 ? 41.388 -8.204 4.922 1.00 74.88 582 VAL A N 1
ATOM 4476 C CA . VAL A 1 582 ? 41.635 -6.849 4.395 1.00 74.88 582 VAL A CA 1
ATOM 4477 C C . VAL A 1 582 ? 42.083 -5.912 5.522 1.00 74.88 582 VAL A C 1
ATOM 4479 O O . VAL A 1 582 ? 43.071 -5.193 5.370 1.00 74.88 582 VAL A O 1
ATOM 4482 N N . ARG A 1 583 ? 41.427 -5.983 6.688 1.00 72.12 583 ARG A N 1
ATOM 4483 C CA . ARG A 1 583 ? 41.749 -5.201 7.896 1.00 72.12 583 ARG A CA 1
ATOM 4484 C C . ARG A 1 583 ? 41.703 -6.085 9.135 1.00 72.12 583 ARG A C 1
ATOM 4486 O O . ARG A 1 583 ? 41.044 -7.120 9.150 1.00 72.12 583 ARG A O 1
ATOM 4493 N N . GLY A 1 584 ? 42.421 -5.694 10.179 1.00 67.38 584 GLY A N 1
ATOM 4494 C CA . GLY A 1 584 ? 42.392 -6.398 11.451 1.00 67.38 584 GLY A CA 1
ATOM 4495 C C . GLY A 1 584 ? 43.054 -5.620 12.578 1.00 67.38 584 GLY A C 1
ATOM 4496 O O . GLY A 1 584 ? 43.560 -4.510 12.393 1.00 67.38 584 GLY A O 1
ATOM 4497 N N . CYS A 1 585 ? 43.050 -6.264 13.736 1.00 66.38 585 CYS A N 1
ATOM 4498 C CA . CYS A 1 585 ? 43.261 -5.672 15.047 1.00 66.38 585 CYS A CA 1
ATOM 4499 C C . CYS A 1 585 ? 44.492 -4.764 15.183 1.00 66.38 585 CYS A C 1
ATOM 4501 O O . CYS A 1 585 ? 45.615 -5.148 14.825 1.00 66.38 585 CYS A O 1
ATOM 4503 N N . GLY A 1 586 ? 44.298 -3.590 15.784 1.00 59.72 586 GLY A N 1
ATOM 4504 C CA . GLY A 1 586 ? 45.368 -2.659 16.149 1.00 59.72 586 GLY A CA 1
ATOM 4505 C C . GLY A 1 586 ? 46.027 -1.889 14.996 1.00 59.72 586 GLY A C 1
ATOM 4506 O O . GLY A 1 586 ? 47.054 -1.248 15.218 1.00 59.72 586 GLY A O 1
ATOM 4507 N N . MET A 1 587 ? 45.465 -1.898 13.779 1.00 51.34 587 MET A N 1
ATOM 4508 C CA . MET A 1 587 ? 45.970 -1.086 12.650 1.00 51.34 587 MET A CA 1
ATOM 4509 C C . MET A 1 587 ? 45.802 0.440 12.862 1.00 51.34 587 MET A C 1
ATOM 4511 O O . MET A 1 587 ? 46.384 1.235 12.124 1.00 51.34 587 MET A O 1
ATOM 4515 N N . GLY A 1 588 ? 45.062 0.868 13.895 1.00 46.19 588 GLY A N 1
ATOM 4516 C CA . GLY A 1 588 ? 44.896 2.267 14.310 1.00 46.19 588 GLY A CA 1
ATOM 4517 C C . GLY A 1 588 ? 45.818 2.701 15.464 1.00 46.19 588 GLY A C 1
ATOM 4518 O O . GLY A 1 588 ? 45.441 2.616 16.624 1.00 46.19 588 GLY A O 1
ATOM 4519 N N . GLN A 1 589 ? 47.005 3.224 15.137 1.00 46.47 589 GLN A N 1
ATOM 4520 C CA . GLN A 1 589 ? 47.874 4.070 15.989 1.00 46.47 589 GLN A CA 1
ATOM 4521 C C . GLN A 1 589 ? 48.032 3.725 17.499 1.00 46.47 589 GLN A C 1
ATOM 4523 O O . GLN A 1 589 ? 47.561 4.463 18.365 1.00 46.47 589 GLN A O 1
ATOM 4528 N N . LEU A 1 590 ? 48.869 2.738 17.856 1.00 38.25 590 LEU A N 1
ATOM 4529 C CA . LEU A 1 590 ? 49.352 2.592 19.246 1.00 38.25 590 LEU A CA 1
ATOM 4530 C C . LEU A 1 590 ? 50.663 3.354 19.523 1.00 38.25 590 LEU A C 1
ATOM 4532 O O . LEU A 1 590 ? 51.780 2.848 19.377 1.00 38.25 590 LEU A O 1
ATOM 4536 N N . ALA A 1 591 ? 50.527 4.597 19.991 1.00 36.22 591 ALA A N 1
ATOM 4537 C CA . ALA A 1 591 ? 51.642 5.477 20.341 1.00 36.22 591 ALA A CA 1
ATOM 4538 C C . ALA A 1 591 ? 52.313 5.135 21.695 1.00 36.22 591 ALA A C 1
ATOM 4540 O O . ALA A 1 591 ? 52.127 5.814 22.701 1.00 36.22 591 ALA A O 1
ATOM 4541 N N . ARG A 1 592 ? 53.204 4.134 21.689 1.00 41.72 592 ARG A N 1
ATOM 4542 C CA . ARG A 1 592 ? 54.420 4.065 22.539 1.00 41.72 592 ARG A CA 1
ATOM 4543 C C . ARG A 1 592 ? 54.249 4.335 24.056 1.00 41.72 592 ARG A C 1
ATOM 4545 O O . ARG A 1 592 ? 55.005 5.122 24.635 1.00 41.72 592 ARG A O 1
ATOM 4552 N N . ALA A 1 593 ? 53.350 3.620 24.731 1.00 32.03 593 ALA A N 1
ATOM 4553 C CA . ALA A 1 593 ? 53.333 3.571 26.199 1.00 32.03 593 ALA A CA 1
ATOM 4554 C C . ALA A 1 593 ? 54.608 2.893 26.761 1.00 32.03 593 ALA A C 1
ATOM 4556 O O . ALA A 1 593 ? 55.100 1.906 26.210 1.00 32.03 593 ALA A O 1
ATOM 4557 N N . LYS A 1 594 ? 55.176 3.422 27.855 1.00 33.22 594 LYS A N 1
ATOM 4558 C CA . LYS A 1 594 ? 56.371 2.858 28.519 1.00 33.22 594 LYS A CA 1
ATOM 4559 C C . LYS A 1 594 ? 55.989 1.863 29.619 1.00 33.22 594 LYS A C 1
ATOM 4561 O O . LYS A 1 594 ? 55.031 2.085 30.348 1.00 33.22 594 LYS A O 1
ATOM 4566 N N . ARG A 1 595 ? 56.818 0.827 29.803 1.00 36.88 595 ARG A N 1
ATOM 4567 C CA . ARG A 1 595 ? 56.756 -0.084 30.960 1.00 36.88 595 ARG A CA 1
ATOM 4568 C C . ARG A 1 595 ? 57.007 0.657 32.282 1.00 36.88 595 ARG A C 1
ATOM 4570 O O . ARG A 1 595 ? 58.009 1.363 32.383 1.00 36.88 595 ARG A O 1
ATOM 4577 N N . SER A 1 596 ? 56.206 0.336 33.297 1.00 28.34 596 SER A N 1
ATOM 4578 C CA . SER A 1 596 ? 56.545 0.429 34.727 1.00 28.34 596 SER A CA 1
ATOM 4579 C C . SER A 1 596 ? 55.969 -0.797 35.454 1.00 28.34 596 SER A C 1
ATOM 4581 O O . SER A 1 596 ? 54.814 -1.129 35.202 1.00 28.34 596 SER A O 1
ATOM 4583 N N . PRO A 1 597 ? 56.726 -1.484 36.328 1.00 49.28 597 PRO A N 1
ATOM 4584 C CA . PRO A 1 597 ? 56.215 -2.575 37.162 1.00 49.28 597 PRO A CA 1
ATOM 4585 C C . PRO A 1 597 ? 55.904 -2.114 38.600 1.00 49.28 597 PRO A C 1
ATOM 4587 O O . PRO A 1 597 ? 56.613 -1.242 39.097 1.00 49.28 597 PRO A O 1
ATOM 4590 N N . LEU A 1 598 ? 54.919 -2.743 39.270 1.00 32.47 598 LEU A N 1
ATOM 4591 C CA . LEU A 1 598 ? 54.929 -3.204 40.686 1.00 32.47 598 LEU A CA 1
ATOM 4592 C C . LEU A 1 598 ? 53.503 -3.489 41.232 1.00 32.47 598 LEU A C 1
ATOM 4594 O O . LEU A 1 598 ? 52.703 -2.573 41.342 1.00 32.47 598 LEU A O 1
ATOM 4598 N N . TYR A 1 599 ? 53.289 -4.739 41.675 1.00 29.09 599 TYR A N 1
ATOM 4599 C CA . TYR A 1 599 ? 52.248 -5.274 42.589 1.00 29.09 599 TYR A CA 1
ATOM 4600 C C . TYR A 1 599 ? 50.728 -5.140 42.273 1.00 29.09 599 TYR A C 1
ATOM 4602 O O . TYR A 1 599 ? 50.297 -4.171 41.657 1.00 29.09 599 TYR A O 1
ATOM 4610 N N . PRO A 1 600 ? 49.891 -6.116 42.712 1.00 57.78 600 PRO A N 1
ATOM 4611 C CA . PRO A 1 600 ? 48.432 -6.114 42.520 1.00 57.78 600 PRO A CA 1
ATOM 4612 C C . PRO A 1 600 ? 47.624 -5.904 43.821 1.00 57.78 600 PRO A C 1
ATOM 4614 O O . PRO A 1 600 ? 48.087 -6.308 44.886 1.00 57.78 600 PRO A O 1
ATOM 4617 N N . MET A 1 601 ? 46.376 -5.411 43.722 1.00 27.11 601 MET A N 1
ATOM 4618 C CA . MET A 1 601 ? 45.199 -5.970 44.431 1.00 27.11 601 MET A CA 1
ATOM 4619 C C . MET A 1 601 ? 43.871 -5.229 44.149 1.00 27.11 601 MET A C 1
ATOM 4621 O O . MET A 1 601 ? 43.843 -4.006 44.160 1.00 27.11 601 MET A O 1
ATOM 4625 N N . VAL A 1 602 ? 42.785 -6.020 44.088 1.00 26.80 602 VAL A N 1
ATOM 4626 C CA . VAL A 1 602 ? 41.383 -5.690 44.458 1.00 26.80 602 VAL A CA 1
ATOM 4627 C C . VAL A 1 602 ? 40.588 -4.703 43.568 1.00 26.80 602 VAL A C 1
ATOM 4629 O O . VAL A 1 602 ? 41.115 -3.799 42.934 1.00 26.80 602 VAL A O 1
ATOM 4632 N N . SER A 1 603 ? 39.273 -4.952 43.511 1.00 34.62 603 SER A N 1
ATOM 4633 C CA . SER A 1 603 ? 38.204 -4.189 42.839 1.00 34.62 603 SER A CA 1
ATOM 4634 C C . SER A 1 603 ? 38.105 -2.722 43.317 1.00 34.62 603 SER A C 1
ATOM 4636 O O . SER A 1 603 ? 38.479 -2.427 44.447 1.00 34.62 603 SER A O 1
ATOM 4638 N N . ALA A 1 604 ? 37.521 -1.773 42.578 1.00 25.89 604 ALA A N 1
ATOM 4639 C CA . ALA A 1 604 ? 36.311 -1.891 41.756 1.00 25.89 604 ALA A CA 1
ATOM 4640 C C . ALA A 1 604 ? 36.150 -0.720 40.749 1.00 25.89 604 ALA A C 1
ATOM 4642 O O . ALA A 1 604 ? 37.031 0.126 40.649 1.00 25.89 604 ALA A O 1
ATOM 4643 N N . VAL A 1 605 ? 34.956 -0.645 40.136 1.00 26.89 605 VAL A N 1
ATOM 4644 C CA . VAL A 1 605 ? 34.387 0.470 39.343 1.00 26.89 605 VAL A CA 1
ATOM 4645 C C . VAL A 1 605 ? 34.863 0.568 37.882 1.00 26.89 605 VAL A C 1
ATOM 4647 O O . VAL A 1 605 ? 36.023 0.835 37.611 1.00 26.89 605 VAL A O 1
ATOM 4650 N N . GLU A 1 606 ? 33.886 0.343 36.990 1.00 29.47 606 GLU A N 1
ATOM 4651 C CA . GLU A 1 606 ? 33.634 0.899 35.643 1.00 29.47 606 GLU A CA 1
ATOM 4652 C C . GLU A 1 606 ? 34.769 1.151 34.624 1.00 29.47 606 GLU A C 1
ATOM 4654 O O . GLU A 1 606 ? 35.864 1.617 34.913 1.00 29.47 606 GLU A O 1
ATOM 4659 N N . GLY A 1 607 ? 34.399 1.025 33.344 1.00 33.31 607 GLY A N 1
ATOM 4660 C CA . GLY A 1 607 ? 34.825 2.047 32.383 1.00 33.31 607 GLY A CA 1
ATOM 4661 C C . GLY A 1 607 ? 36.037 1.775 31.497 1.00 33.31 607 GLY A C 1
ATOM 4662 O O . GLY A 1 607 ? 36.545 2.739 30.944 1.00 33.31 607 GLY A O 1
ATOM 4663 N N . PHE A 1 608 ? 36.457 0.522 31.277 1.00 29.98 608 PHE A N 1
ATOM 4664 C CA . PHE A 1 608 ? 37.156 0.135 30.035 1.00 29.98 608 PHE A CA 1
ATOM 4665 C C . PHE A 1 608 ? 36.930 -1.350 29.682 1.00 29.98 608 PHE A C 1
ATOM 4667 O O . PHE A 1 608 ? 37.770 -2.206 29.954 1.00 29.98 608 PHE A O 1
ATOM 4674 N N . ARG A 1 609 ? 35.835 -1.656 28.961 1.00 32.50 609 ARG A N 1
ATOM 4675 C CA . ARG A 1 609 ? 35.972 -2.632 27.862 1.00 32.50 609 ARG A CA 1
ATOM 4676 C C . ARG A 1 609 ? 36.914 -1.973 26.853 1.00 32.50 609 ARG A C 1
ATOM 4678 O O . ARG A 1 609 ? 36.691 -0.812 26.507 1.00 32.50 609 ARG A O 1
ATOM 4685 N N . HIS A 1 610 ? 37.941 -2.672 26.373 1.00 42.16 610 HIS A N 1
ATOM 4686 C CA . HIS A 1 610 ? 38.621 -2.198 25.171 1.00 42.16 610 HIS A CA 1
ATOM 4687 C C . HIS A 1 610 ? 37.632 -2.334 24.008 1.00 42.16 610 HIS A C 1
ATOM 4689 O O . HIS A 1 610 ? 37.191 -3.433 23.686 1.00 42.16 610 HIS A O 1
ATOM 4695 N N . SER A 1 611 ? 37.205 -1.186 23.479 1.00 42.38 611 SER A N 1
ATOM 4696 C CA . SER A 1 611 ? 36.224 -1.086 22.398 1.00 42.38 611 SER A CA 1
ATOM 4697 C C . SER A 1 611 ? 36.715 -1.806 21.146 1.00 42.38 611 SER A C 1
ATOM 4699 O O . SER A 1 611 ? 37.866 -1.604 20.770 1.00 42.38 611 SER A O 1
ATOM 4701 N N . GLY A 1 612 ? 35.806 -2.561 20.519 1.00 54.06 612 GLY A N 1
ATOM 4702 C CA . GLY A 1 612 ? 35.941 -3.308 19.265 1.00 54.06 612 GLY A CA 1
ATOM 4703 C C . GLY A 1 612 ? 37.227 -3.095 18.466 1.00 54.06 612 GLY A C 1
ATOM 4704 O O . GLY A 1 612 ? 37.363 -2.113 17.737 1.00 54.06 612 GLY A O 1
ATOM 4705 N N . ASP A 1 613 ? 38.126 -4.078 18.537 1.00 60.78 613 ASP A N 1
ATOM 4706 C CA . ASP A 1 613 ? 38.974 -4.387 17.390 1.00 60.78 613 ASP A CA 1
ATOM 4707 C C . ASP A 1 613 ? 38.063 -5.047 16.342 1.00 60.78 613 ASP A C 1
ATOM 4709 O O . ASP A 1 613 ? 37.520 -6.126 16.587 1.00 60.78 613 ASP A O 1
ATOM 4713 N N . SER A 1 614 ? 37.885 -4.400 15.189 1.00 62.94 614 SER A N 1
ATOM 4714 C CA . SER A 1 614 ? 37.133 -4.965 14.068 1.00 62.94 614 SER A CA 1
ATOM 4715 C C . SER A 1 614 ? 38.055 -5.627 13.038 1.00 62.94 614 SER A C 1
ATOM 4717 O O . SER A 1 614 ? 39.207 -5.224 12.817 1.00 62.94 614 SER A O 1
ATOM 4719 N N . MET A 1 615 ? 37.551 -6.683 12.405 1.00 68.69 615 MET A N 1
ATOM 4720 C CA . MET A 1 615 ? 38.240 -7.454 11.376 1.00 68.69 615 MET A CA 1
ATOM 4721 C C . MET A 1 615 ? 37.394 -7.507 10.105 1.00 68.69 615 MET A C 1
ATOM 4723 O O . MET A 1 615 ? 36.243 -7.929 10.136 1.00 68.69 615 MET A O 1
ATOM 4727 N N . GLU A 1 616 ? 37.998 -7.101 8.987 1.00 75.12 616 GLU A N 1
ATOM 4728 C CA . GLU A 1 616 ? 37.376 -7.123 7.658 1.00 75.12 616 GLU A CA 1
ATOM 4729 C C . GLU A 1 616 ? 37.955 -8.294 6.869 1.00 75.12 616 GLU A C 1
ATOM 4731 O O . GLU A 1 616 ? 39.178 -8.377 6.674 1.00 75.12 616 GLU A O 1
ATOM 4736 N N . ILE A 1 617 ? 37.090 -9.193 6.405 1.00 73.00 617 ILE A N 1
ATOM 4737 C CA . ILE A 1 617 ? 37.460 -10.361 5.605 1.00 73.00 617 ILE A CA 1
ATOM 4738 C C . ILE A 1 617 ? 36.755 -10.272 4.261 1.00 73.00 617 ILE A C 1
ATOM 4740 O O . ILE A 1 617 ? 35.532 -10.282 4.189 1.00 73.00 617 ILE A O 1
ATOM 4744 N N . ARG A 1 618 ? 37.546 -10.239 3.192 1.00 78.25 618 ARG A N 1
ATOM 4745 C CA . ARG A 1 618 ? 37.067 -10.461 1.834 1.00 78.25 618 ARG A CA 1
ATOM 4746 C C . ARG A 1 618 ? 36.916 -11.960 1.615 1.00 78.25 618 ARG A C 1
ATOM 4748 O O . ARG A 1 618 ? 37.890 -12.688 1.797 1.00 78.25 618 ARG A O 1
ATOM 4755 N N . VAL A 1 619 ? 35.738 -12.407 1.219 1.00 78.31 619 VAL A N 1
ATOM 4756 C CA . VAL A 1 619 ? 35.477 -13.768 0.747 1.00 78.31 619 VAL A CA 1
ATOM 4757 C C . VAL A 1 619 ? 35.212 -13.692 -0.748 1.00 78.31 619 VAL A C 1
ATOM 4759 O O . VAL A 1 619 ? 34.504 -12.793 -1.195 1.00 78.31 619 VAL A O 1
ATOM 4762 N N . SER A 1 620 ? 35.789 -14.609 -1.517 1.00 77.50 620 SER A N 1
ATOM 4763 C CA . SER A 1 620 ? 35.482 -14.766 -2.936 1.00 77.50 620 SER A CA 1
ATOM 4764 C C . SER A 1 620 ? 35.130 -16.214 -3.248 1.00 77.50 620 SER A C 1
ATOM 4766 O O . SER A 1 620 ? 35.836 -17.119 -2.805 1.00 77.50 620 SER A O 1
ATOM 4768 N N . ALA A 1 621 ? 34.041 -16.413 -3.987 1.00 75.44 621 ALA A N 1
ATOM 4769 C CA . ALA A 1 621 ? 33.568 -17.703 -4.484 1.00 75.44 621 ALA A CA 1
ATOM 4770 C C . ALA A 1 621 ? 33.481 -17.656 -6.017 1.00 75.44 621 ALA A C 1
ATOM 4772 O O . ALA A 1 621 ? 33.346 -16.577 -6.596 1.00 75.44 621 ALA A O 1
ATOM 4773 N N . ARG A 1 622 ? 33.619 -18.813 -6.669 1.00 70.56 622 ARG A N 1
ATOM 4774 C CA . ARG A 1 622 ? 33.864 -18.930 -8.117 1.00 70.56 622 ARG A CA 1
ATOM 4775 C C . ARG A 1 622 ? 33.183 -20.156 -8.715 1.00 70.56 622 ARG A C 1
ATOM 4777 O O . ARG A 1 622 ? 32.841 -21.074 -7.978 1.00 70.56 622 ARG A O 1
ATOM 4784 N N . ASP A 1 623 ? 33.126 -20.210 -10.043 1.00 62.44 623 ASP A N 1
ATOM 4785 C CA . ASP A 1 623 ? 32.786 -21.405 -10.834 1.00 62.44 623 ASP A CA 1
ATOM 4786 C C . ASP A 1 623 ? 31.306 -21.861 -10.726 1.00 62.44 623 ASP A C 1
ATOM 4788 O O . ASP A 1 623 ? 30.994 -23.046 -10.842 1.00 62.44 623 ASP A O 1
ATOM 4792 N N . ILE A 1 624 ? 30.387 -20.905 -10.532 1.00 62.69 624 ILE A N 1
ATOM 4793 C CA . ILE A 1 624 ? 28.926 -21.128 -10.474 1.00 62.69 624 ILE A CA 1
ATOM 4794 C C . ILE A 1 624 ? 28.374 -21.525 -11.877 1.00 62.69 624 ILE A C 1
ATOM 4796 O O . ILE A 1 624 ? 28.849 -20.952 -12.860 1.00 62.69 624 ILE A O 1
ATOM 4800 N N . PRO A 1 625 ? 27.402 -22.464 -12.023 1.00 53.19 625 PRO A N 1
ATOM 4801 C CA . PRO A 1 625 ? 27.031 -23.033 -13.334 1.00 53.19 625 PRO A CA 1
ATOM 4802 C C . PRO A 1 625 ? 26.175 -22.155 -14.268 1.00 53.19 625 PRO A C 1
ATOM 4804 O O . PRO A 1 625 ? 25.556 -21.177 -13.866 1.00 53.19 625 PRO A O 1
ATOM 4807 N N . GLU A 1 626 ? 26.070 -22.582 -15.533 1.00 49.78 626 GLU A N 1
ATOM 4808 C CA . GLU A 1 626 ? 25.500 -21.824 -16.665 1.00 49.78 626 GLU A CA 1
ATOM 4809 C C . GLU A 1 626 ? 23.986 -21.560 -16.641 1.00 49.78 626 GLU A C 1
ATOM 4811 O O . GLU A 1 626 ? 23.510 -20.696 -17.384 1.00 49.78 626 GLU A O 1
ATOM 4816 N N . ASN A 1 627 ? 23.203 -22.258 -15.811 1.00 50.53 627 ASN A N 1
ATOM 4817 C CA . ASN A 1 627 ? 21.741 -22.093 -15.707 1.00 50.53 627 ASN A CA 1
ATOM 4818 C C . ASN A 1 627 ? 21.323 -20.795 -14.971 1.00 50.53 627 ASN A C 1
ATOM 4820 O O . ASN A 1 627 ? 20.342 -20.764 -14.229 1.00 50.53 627 ASN A O 1
ATOM 4824 N N . LEU A 1 628 ? 22.117 -19.747 -15.183 1.00 50.28 628 LEU A N 1
ATOM 4825 C CA . LEU A 1 628 ? 22.132 -18.429 -14.557 1.00 50.28 628 LEU A CA 1
ATOM 4826 C C . LEU A 1 628 ? 22.351 -17.303 -15.585 1.00 50.28 628 LEU A C 1
ATOM 4828 O O . LEU A 1 628 ? 22.465 -16.147 -15.204 1.00 50.28 628 LEU A O 1
ATOM 4832 N N . ASN A 1 629 ? 22.409 -17.614 -16.884 1.00 44.75 629 ASN A N 1
ATOM 4833 C CA . ASN A 1 629 ? 22.813 -16.690 -17.955 1.00 44.75 629 ASN A CA 1
ATOM 4834 C C . ASN A 1 629 ? 21.812 -15.566 -18.321 1.00 44.75 629 ASN A C 1
ATOM 4836 O O . ASN A 1 629 ? 21.966 -14.932 -19.367 1.00 44.75 629 ASN A O 1
ATOM 4840 N N . ASP A 1 630 ? 20.828 -15.268 -17.470 1.00 50.88 630 ASP A N 1
ATOM 4841 C CA . ASP A 1 630 ? 20.003 -14.060 -17.574 1.00 50.88 630 ASP A CA 1
ATOM 4842 C C . ASP A 1 630 ? 20.195 -13.121 -16.369 1.00 50.88 630 ASP A C 1
ATOM 4844 O O . ASP A 1 630 ? 20.580 -13.515 -15.266 1.00 50.88 630 ASP A O 1
ATOM 4848 N N . SER A 1 631 ? 19.928 -11.830 -16.576 1.00 44.66 631 SER A N 1
ATOM 4849 C CA . SER A 1 631 ? 20.114 -10.802 -15.544 1.00 44.66 631 SER A CA 1
ATOM 4850 C C . SER A 1 631 ? 19.062 -10.847 -14.428 1.00 44.66 631 SER A C 1
ATOM 4852 O O . SER A 1 631 ? 19.119 -10.030 -13.509 1.00 44.66 631 SER A O 1
ATOM 4854 N N . ILE A 1 632 ? 18.094 -11.764 -14.491 1.00 42.88 632 ILE A N 1
ATOM 4855 C CA . ILE A 1 632 ? 17.094 -11.984 -13.442 1.00 42.88 632 ILE A CA 1
ATOM 4856 C C . ILE A 1 632 ? 17.655 -13.000 -12.444 1.00 42.88 632 ILE A C 1
ATOM 4858 O O . ILE A 1 632 ? 17.620 -12.778 -11.236 1.00 42.88 632 ILE A O 1
ATOM 4862 N N . THR A 1 633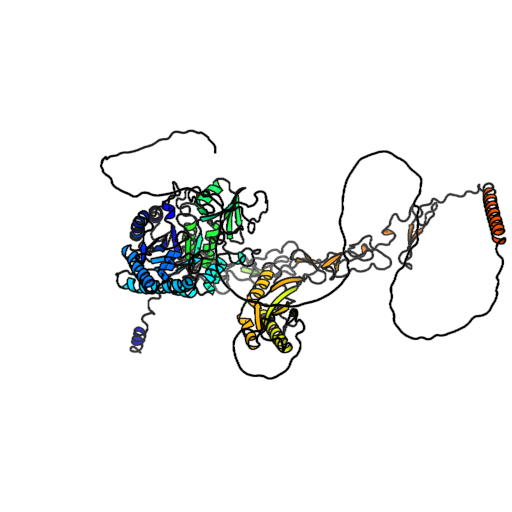 ? 18.239 -14.083 -12.949 1.00 52.09 633 THR A N 1
ATOM 4863 C CA . THR A 1 633 ? 18.727 -15.204 -12.149 1.00 52.09 633 THR A CA 1
ATOM 4864 C C . THR A 1 633 ? 20.068 -14.879 -11.492 1.00 52.09 633 THR A C 1
ATOM 4866 O O . THR A 1 633 ? 20.230 -15.219 -10.324 1.00 52.09 633 THR A O 1
ATOM 4869 N N . ILE A 1 634 ? 20.968 -14.118 -12.143 1.00 53.78 634 ILE A N 1
ATOM 4870 C CA . ILE A 1 634 ? 22.169 -13.561 -11.475 1.00 53.78 634 ILE A CA 1
ATOM 4871 C C . ILE A 1 634 ? 21.754 -12.775 -10.226 1.00 53.78 634 ILE A C 1
ATOM 4873 O O . ILE A 1 634 ? 22.190 -13.100 -9.126 1.00 53.78 634 ILE A O 1
ATOM 4877 N N . ARG A 1 635 ? 20.836 -11.810 -10.376 1.00 53.88 635 ARG A N 1
ATOM 4878 C CA . ARG A 1 635 ? 20.359 -10.983 -9.257 1.00 53.88 635 ARG A CA 1
ATOM 4879 C C . ARG A 1 635 ? 19.567 -11.773 -8.221 1.00 53.88 635 ARG A C 1
ATOM 4881 O O . ARG A 1 635 ? 19.625 -11.444 -7.043 1.00 53.88 635 ARG A O 1
ATOM 4888 N N . LYS A 1 636 ? 18.895 -12.858 -8.615 1.00 54.09 636 LYS A N 1
ATOM 4889 C CA . LYS A 1 636 ? 18.285 -13.810 -7.677 1.00 54.09 636 LYS A CA 1
ATOM 4890 C C . LYS A 1 636 ? 19.340 -14.549 -6.844 1.00 54.09 636 LYS A C 1
ATOM 4892 O O . LYS A 1 636 ? 19.127 -14.725 -5.651 1.00 54.09 636 LYS A O 1
ATOM 4897 N N . THR A 1 637 ? 20.469 -14.951 -7.428 1.00 56.16 637 THR A N 1
ATOM 4898 C CA . THR A 1 637 ? 21.587 -15.560 -6.686 1.00 56.16 637 THR A CA 1
ATOM 4899 C C . THR A 1 637 ? 22.313 -14.548 -5.811 1.00 56.16 637 THR A C 1
ATOM 4901 O O . THR A 1 637 ? 22.614 -14.875 -4.669 1.00 56.16 637 THR A O 1
ATOM 4904 N N . GLU A 1 638 ? 22.550 -13.324 -6.293 1.00 60.88 638 GLU A N 1
ATOM 4905 C CA . GLU A 1 638 ? 23.091 -12.236 -5.465 1.00 60.88 638 GLU A CA 1
ATOM 4906 C C . GLU A 1 638 ? 22.199 -12.016 -4.239 1.00 60.88 638 GLU A C 1
ATOM 4908 O O . GLU A 1 638 ? 22.680 -12.134 -3.115 1.00 60.88 638 GLU A O 1
ATOM 4913 N N . ARG A 1 639 ? 20.887 -11.831 -4.447 1.00 60.94 639 ARG A N 1
ATOM 4914 C CA . ARG A 1 639 ? 19.920 -11.601 -3.368 1.00 60.94 639 ARG A CA 1
ATOM 4915 C C . ARG A 1 639 ? 19.813 -12.779 -2.398 1.00 60.94 639 ARG A C 1
ATOM 4917 O O . ARG A 1 639 ? 19.784 -12.544 -1.204 1.00 60.94 639 ARG A O 1
ATOM 4924 N N . VAL A 1 640 ? 19.806 -14.031 -2.868 1.00 60.91 640 VAL A N 1
ATOM 4925 C CA . VAL A 1 640 ? 19.732 -15.214 -1.980 1.00 60.91 640 VAL A CA 1
ATOM 4926 C C . VAL A 1 640 ? 21.026 -15.424 -1.184 1.00 60.91 640 VAL A C 1
ATOM 4928 O O . VAL A 1 640 ? 20.969 -15.801 -0.015 1.00 60.91 640 VAL A O 1
ATOM 4931 N N . VAL A 1 641 ? 22.200 -15.154 -1.768 1.00 64.06 641 VAL A N 1
ATOM 4932 C CA . VAL A 1 641 ? 23.474 -15.202 -1.027 1.00 64.06 641 VAL A CA 1
ATOM 4933 C C . VAL A 1 641 ? 23.578 -14.032 -0.041 1.00 64.06 641 VAL A C 1
ATOM 4935 O O . VAL A 1 641 ? 24.119 -14.211 1.046 1.00 64.06 641 VAL A O 1
ATOM 4938 N N . GLU A 1 642 ? 23.035 -12.861 -0.374 1.00 64.75 642 GLU A N 1
ATOM 4939 C CA . GLU A 1 642 ? 22.965 -11.700 0.518 1.00 64.75 642 GLU A CA 1
ATOM 4940 C C . GLU A 1 642 ? 21.973 -11.914 1.677 1.00 64.75 642 GLU A C 1
ATOM 4942 O O . GLU A 1 642 ? 22.366 -11.780 2.834 1.00 64.75 642 GLU A O 1
ATOM 4947 N N . GLU A 1 643 ? 20.740 -12.353 1.400 1.00 64.56 643 GLU A N 1
ATOM 4948 C CA . GLU A 1 643 ? 19.739 -12.787 2.391 1.00 64.56 643 GLU A CA 1
ATOM 4949 C C . GLU A 1 643 ? 20.344 -13.814 3.367 1.00 64.56 643 GLU A C 1
ATOM 4951 O O . GLU A 1 643 ? 20.250 -13.654 4.585 1.00 64.56 643 GLU A O 1
ATOM 4956 N N . ALA A 1 644 ? 21.041 -14.832 2.848 1.00 64.25 644 ALA A N 1
ATOM 4957 C CA . ALA A 1 644 ? 21.706 -15.848 3.664 1.00 64.25 644 ALA A CA 1
ATOM 4958 C C . ALA A 1 644 ? 22.922 -15.316 4.448 1.00 64.25 644 ALA A C 1
ATOM 4960 O O . ALA A 1 644 ? 23.206 -15.812 5.537 1.00 64.25 644 ALA A O 1
ATOM 4961 N N . LEU A 1 645 ? 23.632 -14.305 3.934 1.00 63.41 645 LEU A N 1
ATOM 4962 C CA . LEU A 1 645 ? 24.699 -13.612 4.667 1.00 63.41 645 LEU A CA 1
ATOM 4963 C C . LEU A 1 645 ? 24.157 -12.692 5.771 1.00 63.41 645 LEU A C 1
ATOM 4965 O O . LEU A 1 645 ? 24.904 -12.395 6.698 1.00 63.41 645 LEU A O 1
ATOM 4969 N N . PHE A 1 646 ? 22.893 -12.265 5.714 1.00 60.34 646 PHE A N 1
ATOM 4970 C CA . PHE A 1 646 ? 22.246 -11.475 6.768 1.00 60.34 646 PHE A CA 1
ATOM 4971 C C . PHE A 1 646 ? 21.441 -12.306 7.785 1.00 60.34 646 PHE A C 1
ATOM 4973 O O . PHE A 1 646 ? 21.054 -11.768 8.822 1.00 60.34 646 PHE A O 1
ATOM 4980 N N . ALA A 1 647 ? 21.238 -13.607 7.555 1.00 59.16 647 ALA A N 1
ATOM 4981 C CA . ALA A 1 647 ? 20.601 -14.507 8.516 1.00 59.16 647 ALA A CA 1
ATOM 4982 C C . ALA A 1 647 ? 21.475 -14.712 9.775 1.00 59.16 647 ALA A C 1
ATOM 4984 O O . ALA A 1 647 ? 22.525 -15.361 9.723 1.00 59.16 647 ALA A O 1
ATOM 4985 N N . GLU A 1 648 ? 21.036 -14.183 10.925 1.00 53.97 648 GLU A N 1
ATOM 4986 C CA . GLU A 1 648 ? 21.794 -14.240 12.190 1.00 53.97 648 GLU A CA 1
ATOM 4987 C C . GLU A 1 648 ? 22.095 -15.683 12.638 1.00 53.97 648 GLU A C 1
ATOM 4989 O O . GLU A 1 648 ? 23.197 -15.965 13.121 1.00 53.97 648 GLU A O 1
ATOM 4994 N N . ASP A 1 649 ? 21.149 -16.600 12.404 1.00 56.84 649 ASP A N 1
ATOM 4995 C CA . ASP A 1 649 ? 21.159 -18.033 12.729 1.00 56.84 649 ASP A CA 1
ATOM 4996 C C . ASP A 1 649 ? 22.493 -18.735 12.424 1.00 56.84 649 ASP A C 1
ATOM 4998 O O . ASP A 1 649 ? 22.997 -19.525 13.229 1.00 56.84 649 ASP A O 1
ATOM 5002 N N . VAL A 1 650 ? 23.090 -18.421 11.268 1.00 57.94 650 VAL A N 1
ATOM 5003 C CA . VAL A 1 650 ? 24.341 -19.019 10.773 1.00 57.94 650 VAL A CA 1
ATOM 5004 C C . VAL A 1 650 ? 25.520 -18.679 11.692 1.00 57.94 650 VAL A C 1
ATOM 5006 O O . VAL A 1 650 ? 26.396 -19.512 11.950 1.00 57.94 650 VAL A O 1
ATOM 5009 N N . PHE A 1 651 ? 25.546 -17.452 12.211 1.00 61.56 651 PHE A N 1
ATOM 5010 C CA . PHE A 1 651 ? 26.697 -16.873 12.902 1.00 61.56 651 PHE A CA 1
ATOM 5011 C C . PHE A 1 651 ? 26.647 -17.033 14.429 1.00 61.56 651 PHE A C 1
ATOM 5013 O O . PHE A 1 651 ? 27.656 -16.777 15.091 1.00 61.56 651 PHE A O 1
ATOM 5020 N N . LEU A 1 652 ? 25.544 -17.542 14.997 1.00 54.25 652 LEU A N 1
ATOM 5021 C CA . LEU A 1 652 ? 25.350 -17.751 16.446 1.00 54.25 652 LEU A CA 1
ATOM 5022 C C . LEU A 1 652 ? 26.484 -18.549 17.126 1.00 54.25 652 LEU A C 1
ATOM 5024 O O . LEU A 1 652 ? 26.804 -18.326 18.294 1.00 54.25 652 LEU A O 1
ATOM 5028 N N . ASN A 1 653 ? 27.152 -19.449 16.398 1.00 58.50 653 ASN A N 1
ATOM 5029 C CA . ASN A 1 653 ? 28.271 -20.248 16.920 1.00 58.50 653 ASN A CA 1
ATOM 5030 C C . ASN A 1 653 ? 29.601 -19.469 17.072 1.00 58.50 653 ASN A C 1
ATOM 5032 O O . ASN A 1 653 ? 30.582 -20.023 17.575 1.00 58.50 653 ASN A O 1
ATOM 5036 N N . LEU A 1 654 ? 29.674 -18.197 16.658 1.00 63.50 654 LEU A N 1
ATOM 5037 C CA . LEU A 1 654 ? 30.870 -17.355 16.811 1.00 63.50 654 LEU A CA 1
ATOM 5038 C C . LEU A 1 654 ? 31.012 -16.732 18.207 1.00 63.50 654 LEU A C 1
ATOM 5040 O O . LEU A 1 654 ? 32.141 -16.499 18.658 1.00 63.50 654 LEU A O 1
ATOM 5044 N N . GLU A 1 655 ? 29.910 -16.524 18.934 1.00 63.78 655 GLU A N 1
ATOM 5045 C CA . GLU A 1 655 ? 29.943 -15.872 20.250 1.00 63.78 655 GLU A CA 1
ATOM 5046 C C . GLU A 1 655 ? 30.788 -16.650 21.268 1.00 63.78 655 GLU A C 1
ATOM 5048 O O . GLU A 1 655 ? 31.483 -16.058 22.098 1.00 63.78 655 GLU A O 1
ATOM 5053 N N . THR A 1 656 ? 30.815 -17.983 21.164 1.00 65.00 656 THR A N 1
ATOM 5054 C CA . THR A 1 656 ? 31.613 -18.864 22.037 1.00 65.00 656 THR A CA 1
ATOM 5055 C C . THR A 1 656 ? 33.124 -18.668 21.865 1.00 65.00 656 THR A C 1
ATOM 5057 O O . THR A 1 656 ? 33.895 -18.989 22.770 1.00 65.00 656 THR A O 1
ATOM 5060 N N . TYR A 1 657 ? 33.550 -18.105 20.731 1.00 66.50 657 TYR A N 1
ATOM 5061 C CA . TYR A 1 657 ? 34.930 -17.704 20.445 1.00 66.50 657 TYR A CA 1
ATOM 5062 C C . TYR A 1 657 ? 35.183 -16.211 20.715 1.00 66.50 657 TYR A C 1
ATOM 5064 O O . TYR A 1 657 ? 36.302 -15.731 20.525 1.00 66.50 657 TYR A O 1
ATOM 5072 N N . GLY A 1 658 ? 34.168 -15.474 21.177 1.00 69.50 658 GLY A N 1
ATOM 5073 C CA . GLY A 1 658 ? 34.230 -14.031 21.387 1.00 69.50 658 GLY A CA 1
ATOM 5074 C C . GLY A 1 658 ? 34.272 -13.240 20.082 1.00 69.50 658 GLY A C 1
ATOM 5075 O O . GLY A 1 658 ? 34.973 -12.231 20.011 1.00 69.50 658 GLY A O 1
ATOM 5076 N N . ILE A 1 659 ? 33.573 -13.716 19.052 1.00 73.62 659 ILE A N 1
ATOM 5077 C CA . ILE A 1 659 ? 33.487 -13.101 17.727 1.00 73.62 659 ILE A CA 1
ATOM 5078 C C . ILE A 1 659 ? 32.009 -12.764 17.485 1.00 73.62 659 ILE A C 1
ATOM 5080 O O . ILE A 1 659 ? 31.149 -13.618 17.674 1.00 73.62 659 ILE A O 1
ATOM 5084 N N . ILE A 1 660 ? 31.712 -11.526 17.094 1.00 71.81 660 ILE A N 1
ATOM 5085 C CA . ILE A 1 660 ? 30.355 -11.035 16.820 1.00 71.81 660 ILE A CA 1
ATOM 5086 C C . ILE A 1 660 ? 30.328 -10.563 15.368 1.00 71.81 660 ILE A C 1
ATOM 5088 O O . ILE A 1 660 ? 31.088 -9.670 14.988 1.00 71.81 660 ILE A O 1
ATOM 5092 N N . TYR A 1 661 ? 29.473 -11.167 14.548 1.00 75.56 661 TYR A N 1
ATOM 5093 C CA . TYR A 1 661 ? 29.270 -10.738 13.165 1.00 75.56 661 TYR A CA 1
ATOM 5094 C C . TYR A 1 661 ? 28.540 -9.385 13.112 1.00 75.56 661 TYR A C 1
ATOM 5096 O O . TYR A 1 661 ? 27.731 -9.069 13.984 1.00 75.56 661 TYR A O 1
ATOM 5104 N N . ARG A 1 662 ? 28.871 -8.551 12.120 1.00 69.25 662 ARG A N 1
ATOM 5105 C CA . ARG A 1 662 ? 28.347 -7.181 11.958 1.00 69.25 662 ARG A CA 1
ATOM 5106 C C . ARG A 1 662 ? 27.754 -6.901 10.574 1.00 69.25 662 ARG A C 1
ATOM 5108 O O . ARG A 1 662 ? 27.500 -5.743 10.260 1.00 69.25 662 ARG A O 1
ATOM 5115 N N . GLY A 1 663 ? 27.537 -7.936 9.764 1.00 67.00 663 GLY A N 1
ATOM 5116 C CA . GLY A 1 663 ? 27.004 -7.805 8.410 1.00 67.00 663 GLY A CA 1
ATOM 5117 C C . GLY A 1 663 ? 28.072 -7.686 7.316 1.00 67.00 663 GLY A C 1
ATOM 5118 O O . GLY A 1 663 ? 29.288 -7.777 7.548 1.00 67.00 663 GLY A O 1
ATOM 5119 N N . VAL A 1 664 ? 27.584 -7.500 6.092 1.00 72.19 664 VAL A N 1
ATOM 5120 C CA . VAL A 1 664 ? 28.379 -7.263 4.882 1.00 72.19 664 VAL A CA 1
ATOM 5121 C C . VAL A 1 664 ? 28.577 -5.753 4.680 1.00 72.19 664 VAL A C 1
ATOM 5123 O O . VAL A 1 664 ? 27.691 -4.959 4.976 1.00 72.19 664 VAL A O 1
ATOM 5126 N N . THR A 1 665 ? 29.743 -5.337 4.176 1.00 64.19 665 THR A N 1
ATOM 5127 C CA . THR A 1 665 ? 30.042 -3.922 3.835 1.00 64.19 665 THR A CA 1
ATOM 5128 C C . THR A 1 665 ? 30.160 -3.647 2.341 1.00 64.19 665 THR A C 1
ATOM 5130 O O . THR A 1 665 ? 30.012 -2.504 1.919 1.00 64.19 665 THR A O 1
ATOM 5133 N N . THR A 1 666 ? 30.434 -4.678 1.543 1.00 67.94 666 THR A N 1
ATOM 5134 C CA . THR A 1 666 ? 30.376 -4.654 0.076 1.00 67.94 666 THR A CA 1
ATOM 5135 C C . THR A 1 666 ? 30.004 -6.052 -0.399 1.00 67.94 666 THR A C 1
ATOM 5137 O O . THR A 1 666 ? 30.658 -7.006 0.035 1.00 67.94 666 THR A O 1
ATOM 5140 N N . PHE A 1 667 ? 29.046 -6.178 -1.309 1.00 69.81 667 PHE A N 1
ATOM 5141 C CA . PHE A 1 667 ? 28.762 -7.418 -2.027 1.00 69.81 667 PHE A CA 1
ATOM 5142 C C . PHE A 1 667 ? 28.734 -7.114 -3.526 1.00 69.81 667 PHE A C 1
ATOM 5144 O O . PHE A 1 667 ? 28.007 -6.224 -3.955 1.00 69.81 667 PHE A O 1
ATOM 5151 N N . ASN A 1 668 ? 29.558 -7.814 -4.305 1.00 68.81 668 ASN A N 1
ATOM 5152 C CA . ASN A 1 668 ? 29.674 -7.639 -5.751 1.00 68.81 668 ASN A CA 1
ATOM 5153 C C . ASN A 1 668 ? 29.648 -9.011 -6.442 1.00 68.81 668 ASN A C 1
ATOM 5155 O O . ASN A 1 668 ? 30.309 -9.941 -5.971 1.00 68.81 668 ASN A O 1
ATOM 5159 N N . SER A 1 669 ? 29.026 -9.106 -7.618 1.00 67.06 669 SER A N 1
ATOM 5160 C CA . SER A 1 669 ? 29.331 -10.154 -8.599 1.00 67.06 669 SER A CA 1
ATOM 5161 C C . SER A 1 669 ? 30.111 -9.594 -9.793 1.00 67.06 669 SER A C 1
ATOM 5163 O O . SER A 1 669 ? 30.073 -8.398 -10.094 1.00 67.06 669 SER A O 1
ATOM 5165 N N . THR A 1 670 ? 30.842 -10.463 -10.490 1.00 67.44 670 THR A N 1
ATOM 5166 C CA . THR A 1 670 ? 31.457 -10.160 -11.788 1.00 67.44 670 THR A CA 1
ATOM 5167 C C . THR A 1 670 ? 31.301 -11.342 -12.738 1.00 67.44 670 THR A C 1
ATOM 5169 O O . THR A 1 670 ? 31.633 -12.475 -12.393 1.00 67.44 670 THR A O 1
ATOM 5172 N N . VAL A 1 671 ? 30.797 -11.077 -13.948 1.00 67.56 671 VAL A N 1
ATOM 5173 C CA . VAL A 1 671 ? 30.675 -12.083 -15.013 1.00 67.56 671 VAL A CA 1
ATOM 5174 C C . VAL A 1 671 ? 31.973 -12.123 -15.815 1.00 67.56 671 VAL A C 1
ATOM 5176 O O . VAL A 1 671 ? 32.367 -11.138 -16.441 1.00 67.56 671 VAL A O 1
ATOM 5179 N N . LEU A 1 672 ? 32.633 -13.275 -15.799 1.00 65.69 672 LEU A N 1
ATOM 5180 C CA . LEU A 1 672 ? 33.864 -13.568 -16.517 1.00 65.69 672 LEU A CA 1
ATOM 5181 C C . LEU A 1 672 ? 33.565 -14.467 -17.720 1.00 65.69 672 LEU A C 1
ATOM 5183 O O . LEU A 1 672 ? 32.888 -15.489 -17.613 1.00 65.69 672 LEU A O 1
ATOM 5187 N N . CYS A 1 673 ? 34.108 -14.089 -18.875 1.00 70.44 673 CYS A N 1
ATOM 5188 C CA . CYS A 1 673 ? 33.967 -14.859 -20.104 1.00 70.44 673 CYS A CA 1
ATOM 5189 C C . CYS A 1 673 ? 35.082 -15.893 -20.256 1.00 70.44 673 CYS A C 1
ATOM 5191 O O . CYS A 1 673 ? 36.250 -15.623 -19.971 1.00 70.44 673 CYS A O 1
ATOM 5193 N N . LYS A 1 674 ? 34.718 -17.055 -20.801 1.00 72.62 674 LYS A N 1
ATOM 5194 C CA . LYS A 1 674 ? 35.640 -18.098 -21.258 1.00 72.62 674 LYS A CA 1
ATOM 5195 C C . LYS A 1 674 ? 36.718 -17.529 -22.188 1.00 72.62 674 LYS A C 1
ATOM 5197 O O . LYS A 1 674 ? 36.431 -16.697 -23.048 1.00 72.62 674 LYS A O 1
ATOM 5202 N N . ASN A 1 675 ? 37.950 -18.020 -22.047 1.00 70.38 675 ASN A N 1
ATOM 5203 C CA . ASN A 1 675 ? 39.085 -17.667 -22.907 1.00 70.38 675 ASN A CA 1
ATOM 5204 C C . ASN A 1 675 ? 38.694 -17.686 -24.398 1.00 70.38 675 ASN A C 1
ATOM 5206 O O . ASN A 1 675 ? 38.207 -18.703 -24.889 1.00 70.38 675 ASN A O 1
ATOM 5210 N N . GLY A 1 676 ? 38.923 -16.579 -25.111 1.00 69.44 676 GLY A N 1
ATOM 5211 C CA . GLY A 1 676 ? 38.479 -16.396 -26.502 1.00 69.44 676 GLY A CA 1
ATOM 5212 C C . GLY A 1 676 ? 37.233 -15.517 -26.670 1.00 69.44 676 GLY A C 1
ATOM 5213 O O . GLY A 1 676 ? 36.994 -14.999 -27.764 1.00 69.44 676 GLY A O 1
ATOM 5214 N N . PHE A 1 677 ? 36.468 -15.301 -25.600 1.00 78.12 677 PHE A N 1
ATOM 5215 C CA . PHE A 1 677 ? 35.245 -14.499 -25.571 1.00 78.12 677 PHE A CA 1
ATOM 5216 C C . PHE A 1 677 ? 35.450 -13.223 -24.739 1.00 78.12 677 PHE A C 1
ATOM 5218 O O . PHE A 1 677 ? 36.317 -13.159 -23.868 1.00 78.12 677 PHE A O 1
ATOM 5225 N N . VAL A 1 678 ? 34.644 -12.194 -24.999 1.00 74.50 678 VAL A N 1
ATOM 5226 C CA . VAL A 1 678 ? 34.650 -10.917 -24.264 1.00 74.50 678 VAL A CA 1
ATOM 5227 C C . VAL A 1 678 ? 33.241 -10.524 -23.849 1.00 74.50 678 VAL A C 1
ATOM 5229 O O . VAL A 1 678 ? 32.276 -10.799 -24.567 1.00 74.50 678 VAL A O 1
ATOM 5232 N N . LEU A 1 679 ? 33.116 -9.862 -22.698 1.00 69.06 679 LEU A N 1
ATOM 5233 C CA . LEU A 1 679 ? 31.819 -9.430 -22.194 1.00 69.06 679 LEU A CA 1
ATOM 5234 C C . LEU A 1 679 ? 31.311 -8.254 -23.030 1.00 69.06 679 LEU A C 1
ATOM 5236 O O . LEU A 1 679 ? 31.995 -7.245 -23.204 1.00 69.06 679 LEU A O 1
ATOM 5240 N N . HIS A 1 680 ? 30.100 -8.387 -23.551 1.00 62.12 680 HIS A N 1
ATOM 5241 C CA . HIS A 1 680 ? 29.422 -7.353 -24.310 1.00 62.12 680 HIS A CA 1
ATOM 5242 C C . HIS A 1 680 ? 27.984 -7.235 -23.807 1.00 62.12 680 HIS A C 1
ATOM 5244 O O . HIS A 1 680 ? 27.154 -8.129 -24.013 1.00 62.12 680 HIS A O 1
ATOM 5250 N N . ASN A 1 681 ? 27.711 -6.120 -23.130 1.00 64.25 681 ASN A N 1
ATOM 5251 C CA . ASN A 1 681 ? 26.565 -5.931 -22.244 1.00 64.25 681 ASN A CA 1
ATOM 5252 C C . ASN A 1 681 ? 26.540 -7.053 -21.186 1.00 64.25 681 ASN A C 1
ATOM 5254 O O . ASN A 1 681 ? 27.440 -7.113 -20.357 1.00 64.25 681 ASN A O 1
ATOM 5258 N N . THR A 1 682 ? 25.571 -7.964 -21.251 1.00 55.91 682 THR A N 1
ATOM 5259 C CA . THR A 1 682 ? 25.424 -9.128 -20.357 1.00 55.91 682 THR A CA 1
ATOM 5260 C C . THR A 1 682 ? 25.791 -10.462 -21.023 1.00 55.91 682 THR A C 1
ATOM 5262 O O . THR A 1 682 ? 25.567 -11.519 -20.448 1.00 55.91 682 THR A O 1
ATOM 5265 N N . SER A 1 683 ? 26.336 -10.435 -22.246 1.00 53.12 683 SER A N 1
ATOM 5266 C CA . SER A 1 683 ? 26.599 -11.631 -23.062 1.00 53.12 683 SER A CA 1
ATOM 5267 C C . SER A 1 683 ? 28.081 -11.777 -23.405 1.00 53.12 683 SER A C 1
ATOM 5269 O O . SER A 1 683 ? 28.701 -10.827 -23.887 1.00 53.12 683 SER A O 1
ATOM 5271 N N . CYS A 1 684 ? 28.652 -12.964 -23.210 1.00 67.12 684 CYS A N 1
ATOM 5272 C CA . CYS A 1 684 ? 30.013 -13.264 -23.645 1.00 67.12 684 CYS A CA 1
ATOM 5273 C C . CYS A 1 684 ? 30.029 -13.573 -25.145 1.00 67.12 684 CYS A C 1
ATOM 5275 O O . CYS A 1 684 ? 29.538 -14.608 -25.588 1.00 67.12 684 CYS A O 1
ATOM 5277 N N . LYS A 1 685 ? 30.586 -12.660 -25.947 1.00 74.50 685 LYS A N 1
ATOM 5278 C CA . LYS A 1 685 ? 30.665 -12.798 -27.408 1.00 74.50 685 LYS A CA 1
ATOM 5279 C C . LYS A 1 685 ? 32.050 -13.300 -27.825 1.00 74.50 685 LYS A C 1
ATOM 5281 O O . LYS A 1 685 ? 33.044 -12.799 -27.297 1.00 74.50 685 LYS A O 1
ATOM 5286 N N . PRO A 1 686 ? 32.150 -14.253 -28.767 1.00 77.06 686 PRO A N 1
ATOM 5287 C CA . PRO A 1 686 ? 33.440 -14.735 -29.245 1.00 77.06 686 PRO A CA 1
ATOM 5288 C C . PRO A 1 686 ? 34.180 -13.611 -29.971 1.00 77.06 686 PRO A C 1
ATOM 5290 O O . PRO A 1 686 ? 33.569 -12.852 -30.730 1.00 77.06 686 PRO A O 1
ATOM 5293 N N . CYS A 1 687 ? 35.500 -13.518 -29.800 1.00 81.75 687 CYS A N 1
ATOM 5294 C CA . CYS A 1 687 ? 36.283 -12.608 -30.629 1.00 81.75 687 CYS A CA 1
ATOM 5295 C C . CYS A 1 687 ? 36.165 -13.020 -32.108 1.00 81.75 687 CYS A C 1
ATOM 5297 O O . CYS A 1 687 ? 36.345 -14.203 -32.418 1.00 81.75 687 CYS A O 1
ATOM 5299 N N . PRO A 1 688 ? 35.831 -12.091 -33.026 1.00 82.06 688 PRO A N 1
ATOM 5300 C CA . PRO A 1 688 ? 35.665 -12.412 -34.439 1.00 82.06 688 PRO A CA 1
ATOM 5301 C C . PRO A 1 688 ? 36.995 -12.820 -35.085 1.00 82.06 688 PRO A C 1
ATOM 5303 O O . PRO A 1 688 ? 38.068 -12.416 -34.629 1.00 82.06 688 PRO A O 1
ATOM 5306 N N . SER A 1 689 ? 36.923 -13.561 -36.195 1.00 85.19 689 SER A N 1
ATOM 5307 C CA . SER A 1 689 ? 38.084 -13.886 -37.037 1.00 85.19 689 SER A CA 1
ATOM 5308 C C . SER A 1 689 ? 38.932 -12.639 -37.321 1.00 85.19 689 SER A C 1
ATOM 5310 O O . SER A 1 689 ? 38.391 -11.562 -37.581 1.00 85.19 689 SER A O 1
ATOM 5312 N N . GLY A 1 690 ? 40.254 -12.778 -37.283 1.00 83.81 690 GLY A N 1
ATOM 5313 C CA . GLY A 1 690 ? 41.212 -11.675 -37.365 1.00 83.81 690 GLY A CA 1
ATOM 5314 C C . GLY A 1 690 ? 41.415 -10.908 -36.057 1.00 83.81 690 GLY A C 1
ATOM 5315 O O . GLY A 1 690 ? 42.196 -9.956 -36.027 1.00 83.81 690 GLY A O 1
ATOM 5316 N N . SER A 1 691 ? 40.777 -11.317 -34.963 1.00 88.38 691 SER A N 1
ATOM 5317 C CA . SER A 1 691 ? 41.059 -10.821 -33.616 1.00 88.38 691 SER A CA 1
ATOM 5318 C C . SER A 1 691 ? 41.233 -11.965 -32.621 1.00 88.38 691 SER A C 1
ATOM 5320 O O . SER A 1 691 ? 40.864 -13.105 -32.899 1.00 88.38 691 SER A O 1
ATOM 5322 N N . PHE A 1 692 ? 41.819 -11.655 -31.470 1.00 86.50 692 PHE A N 1
ATOM 5323 C CA . PHE A 1 692 ? 42.011 -12.589 -30.372 1.00 86.50 692 PHE A CA 1
ATOM 5324 C C . PHE A 1 692 ? 41.699 -11.923 -29.031 1.00 86.50 692 PHE A C 1
ATOM 5326 O O . PHE A 1 692 ? 41.889 -10.721 -28.859 1.00 86.50 692 PHE A O 1
ATOM 5333 N N . ASN A 1 693 ? 41.230 -12.718 -28.078 1.00 86.44 693 ASN A N 1
ATOM 5334 C CA . ASN A 1 693 ? 41.021 -12.311 -26.696 1.00 86.44 693 ASN A CA 1
ATOM 5335 C C . ASN A 1 693 ? 42.373 -12.216 -25.975 1.00 86.44 693 ASN A C 1
ATOM 5337 O O . ASN A 1 693 ? 43.062 -13.226 -25.831 1.00 86.44 693 ASN A O 1
ATOM 5341 N N . ASP A 1 694 ? 42.743 -11.018 -25.522 1.00 77.62 694 ASP A N 1
ATOM 5342 C CA . ASP A 1 694 ? 43.864 -10.821 -24.599 1.00 77.62 694 ASP A CA 1
ATOM 5343 C C . ASP A 1 694 ? 43.348 -10.823 -23.143 1.00 77.62 694 ASP A C 1
ATOM 5345 O O . ASP A 1 694 ? 42.591 -9.919 -22.769 1.00 77.62 694 ASP A O 1
ATOM 5349 N N . PRO A 1 695 ? 43.782 -11.774 -22.289 1.00 62.69 695 PRO A N 1
ATOM 5350 C CA . PRO A 1 695 ? 43.400 -11.813 -20.875 1.00 62.69 695 PRO A CA 1
ATOM 5351 C C . PRO A 1 695 ? 43.834 -10.583 -20.061 1.00 62.69 695 PRO A C 1
ATOM 5353 O O . PRO A 1 695 ? 43.332 -10.376 -18.960 1.00 62.69 695 PRO A O 1
ATOM 5356 N N . SER A 1 696 ? 44.774 -9.778 -20.570 1.00 66.19 696 SER A N 1
ATOM 5357 C CA . SER A 1 696 ? 45.314 -8.597 -19.880 1.00 66.19 696 SER A CA 1
ATOM 5358 C C . SER A 1 696 ? 44.418 -7.362 -20.022 1.00 66.19 696 SER A C 1
ATOM 5360 O O . SER A 1 696 ? 44.322 -6.559 -19.095 1.00 66.19 696 SER A O 1
ATOM 5362 N N . SER A 1 697 ? 43.785 -7.194 -21.186 1.00 67.62 697 SER A N 1
ATOM 5363 C CA . SER A 1 697 ? 42.907 -6.067 -21.528 1.00 67.62 697 SER A CA 1
ATOM 5364 C C . SER A 1 697 ? 41.418 -6.414 -21.516 1.00 67.62 697 SER A C 1
ATOM 5366 O O . SER A 1 697 ? 40.600 -5.499 -21.565 1.00 67.62 697 SER A O 1
ATOM 5368 N N . LEU A 1 698 ? 41.060 -7.704 -21.461 1.00 70.88 698 LEU A N 1
ATOM 5369 C CA . LEU A 1 698 ? 39.681 -8.217 -21.518 1.00 70.88 698 LEU A CA 1
ATOM 5370 C C . LEU A 1 698 ? 38.917 -7.808 -22.796 1.00 70.88 698 LEU A C 1
ATOM 5372 O O . LEU A 1 698 ? 37.686 -7.792 -22.823 1.00 70.88 698 LEU A O 1
ATOM 5376 N N . THR A 1 699 ? 39.641 -7.503 -23.878 1.00 78.81 699 THR A N 1
ATOM 5377 C CA . THR A 1 699 ? 39.076 -7.093 -25.175 1.00 78.81 699 THR A CA 1
ATOM 5378 C C . THR A 1 699 ? 39.619 -7.939 -26.332 1.00 78.81 699 THR A C 1
ATOM 5380 O O . THR A 1 699 ? 40.560 -8.718 -26.172 1.00 78.81 699 THR A O 1
ATOM 5383 N N . CYS A 1 700 ? 38.996 -7.813 -27.509 1.00 86.38 700 CYS A N 1
ATOM 5384 C CA . CYS A 1 700 ? 39.451 -8.477 -28.728 1.00 86.38 700 CYS A CA 1
ATOM 5385 C C . CYS A 1 700 ? 40.487 -7.609 -29.462 1.00 86.38 700 CYS A C 1
ATOM 5387 O O . CYS A 1 700 ? 40.124 -6.707 -30.224 1.00 86.38 700 CYS A O 1
ATOM 5389 N N . GLU A 1 701 ? 41.778 -7.885 -29.270 1.00 90.00 701 GLU A N 1
ATOM 5390 C CA . GLU A 1 701 ? 42.846 -7.249 -30.045 1.00 90.00 701 GLU A CA 1
ATOM 5391 C C . GLU A 1 701 ? 42.867 -7.787 -31.484 1.00 90.00 701 GLU A C 1
ATOM 5393 O O . GLU A 1 701 ? 42.773 -8.989 -31.727 1.00 90.00 701 GLU A O 1
ATOM 5398 N N . LYS A 1 702 ? 43.046 -6.907 -32.475 1.00 90.12 702 LYS A N 1
ATOM 5399 C CA . LYS A 1 702 ? 43.231 -7.329 -33.873 1.00 90.12 702 LYS A CA 1
ATOM 5400 C C . LYS A 1 702 ? 44.600 -7.977 -34.082 1.00 90.12 702 LYS A C 1
ATOM 5402 O O . LYS A 1 702 ? 45.614 -7.449 -33.620 1.00 90.12 702 LYS A O 1
ATOM 5407 N N . CYS A 1 703 ? 44.644 -9.048 -34.874 1.00 91.31 703 CYS A N 1
ATOM 5408 C CA . CYS A 1 703 ? 45.889 -9.685 -35.298 1.00 91.31 703 CYS A CA 1
ATOM 5409 C C . CYS A 1 703 ? 46.834 -8.665 -35.939 1.00 91.31 703 CYS A C 1
ATOM 5411 O O . CYS A 1 703 ? 46.435 -7.899 -36.819 1.00 91.31 703 CYS A O 1
ATOM 5413 N N . LYS A 1 704 ? 48.081 -8.630 -35.465 1.00 90.50 704 LYS A N 1
ATOM 5414 C CA . LYS A 1 704 ? 49.108 -7.662 -35.880 1.00 90.50 704 LYS A CA 1
ATOM 5415 C C . LYS A 1 704 ? 49.641 -8.025 -37.273 1.00 90.50 704 LYS A C 1
ATOM 5417 O O . LYS A 1 704 ? 49.571 -9.184 -37.676 1.00 90.50 704 LYS A O 1
ATOM 5422 N N . VAL A 1 705 ? 50.150 -7.040 -38.016 1.00 86.75 705 VAL A N 1
ATOM 5423 C CA . VAL A 1 705 ? 50.715 -7.241 -39.368 1.00 86.75 705 VAL A CA 1
ATOM 5424 C C . VAL A 1 705 ? 51.726 -8.397 -39.364 1.00 86.75 705 VAL A C 1
ATOM 5426 O O . VAL A 1 705 ? 52.571 -8.475 -38.474 1.00 86.75 705 VAL A O 1
ATOM 5429 N N . GLY A 1 706 ? 51.600 -9.311 -40.329 1.00 81.56 706 GLY A N 1
ATOM 5430 C CA . GLY A 1 706 ? 52.345 -10.577 -40.381 1.00 81.56 706 GLY A CA 1
ATOM 5431 C C . GLY A 1 706 ? 51.700 -11.744 -39.618 1.00 81.56 706 GLY A C 1
ATOM 5432 O O . GLY A 1 706 ? 52.252 -12.843 -39.603 1.00 81.56 706 GLY A O 1
ATOM 5433 N N . THR A 1 707 ? 50.531 -11.539 -39.003 1.00 90.44 707 THR A N 1
ATOM 5434 C CA . THR A 1 707 ? 49.714 -12.590 -38.373 1.00 90.44 707 THR A CA 1
ATOM 5435 C C . THR A 1 707 ? 48.254 -12.504 -38.834 1.00 90.44 707 THR A C 1
ATOM 5437 O O . THR A 1 707 ? 47.781 -11.434 -39.229 1.00 90.44 707 THR A O 1
ATOM 5440 N N . PHE A 1 708 ? 47.543 -13.629 -38.779 1.00 88.19 708 PHE A N 1
ATOM 5441 C CA . PHE A 1 708 ? 46.132 -13.778 -39.138 1.00 88.19 708 PHE A CA 1
ATOM 5442 C C . PHE A 1 708 ? 45.417 -14.701 -38.140 1.00 88.19 708 PHE A C 1
ATOM 5444 O O . PHE A 1 708 ? 46.062 -15.403 -37.361 1.00 88.19 708 PHE A O 1
ATOM 5451 N N . GLN A 1 709 ? 44.087 -14.724 -38.157 1.00 89.69 709 GLN A N 1
ATOM 5452 C CA . GLN A 1 709 ? 43.302 -15.731 -37.440 1.00 89.69 709 GLN A CA 1
ATOM 5453 C C . GLN A 1 709 ? 42.006 -16.012 -38.204 1.00 89.69 709 GLN A C 1
ATOM 5455 O O . GLN A 1 709 ? 41.231 -15.091 -38.443 1.00 89.69 709 GLN A O 1
ATOM 5460 N N . SER A 1 710 ? 41.773 -17.261 -38.607 1.00 80.75 710 SER A N 1
ATOM 5461 C CA . SER A 1 710 ? 40.605 -17.644 -39.413 1.00 80.75 710 SER A CA 1
ATOM 5462 C C . SER A 1 710 ? 39.394 -18.089 -38.605 1.00 80.75 710 SER A C 1
ATOM 5464 O O . SER A 1 710 ? 38.287 -18.068 -39.133 1.00 80.75 710 SER A O 1
ATOM 5466 N N . LEU A 1 711 ? 39.577 -18.459 -37.338 1.00 77.50 711 LEU A N 1
ATOM 5467 C CA . LEU A 1 711 ? 38.497 -18.920 -36.470 1.00 77.50 711 LEU A CA 1
ATOM 5468 C C . LEU A 1 711 ? 38.093 -17.845 -35.455 1.00 77.50 711 LEU A C 1
ATOM 5470 O O . LEU A 1 711 ? 38.904 -17.020 -35.031 1.00 77.50 711 LEU A O 1
ATOM 5474 N N . THR A 1 712 ? 36.822 -17.858 -35.069 1.00 79.12 712 THR A N 1
ATOM 5475 C CA . THR A 1 712 ? 36.299 -17.070 -33.947 1.00 79.12 712 THR A CA 1
ATOM 5476 C C . THR A 1 712 ? 36.731 -17.670 -32.603 1.00 79.12 712 THR A C 1
ATOM 5478 O O . THR A 1 712 ? 37.227 -18.792 -32.553 1.00 79.12 712 THR A O 1
ATOM 5481 N N . ALA A 1 713 ? 36.504 -16.943 -31.504 1.00 77.56 713 ALA A N 1
ATOM 5482 C CA . ALA A 1 713 ? 36.748 -17.408 -30.130 1.00 77.56 713 ALA A CA 1
ATOM 5483 C C . ALA A 1 713 ? 38.221 -17.752 -29.805 1.00 77.56 713 ALA A C 1
ATOM 5485 O O . ALA A 1 713 ? 38.506 -18.610 -28.973 1.00 77.56 713 ALA A O 1
ATOM 5486 N N . MET A 1 714 ? 39.178 -17.091 -30.459 1.00 82.38 714 MET A N 1
ATOM 5487 C CA . MET A 1 714 ? 40.604 -17.419 -30.342 1.00 82.38 714 MET A CA 1
ATOM 5488 C C . MET A 1 714 ? 41.359 -16.538 -29.339 1.00 82.38 714 MET A C 1
ATOM 5490 O O . MET A 1 714 ? 41.044 -15.367 -29.145 1.00 82.38 714 MET A O 1
ATOM 5494 N N . THR A 1 715 ? 42.402 -17.100 -28.723 1.00 83.44 715 THR A N 1
ATOM 5495 C CA . THR A 1 715 ? 43.289 -16.440 -27.735 1.00 83.44 715 THR A CA 1
ATOM 5496 C C . THR A 1 715 ? 44.653 -16.034 -28.301 1.00 83.44 715 THR A C 1
ATOM 5498 O O . THR A 1 715 ? 45.494 -15.489 -27.590 1.00 83.44 715 THR A O 1
ATOM 5501 N N . SER A 1 716 ? 44.915 -16.311 -29.580 1.00 87.56 716 SER A N 1
ATOM 5502 C CA . SER A 1 716 ? 46.139 -15.891 -30.270 1.00 87.56 716 SER A CA 1
ATOM 5503 C C . SER A 1 716 ? 45.947 -15.849 -31.789 1.00 87.56 716 SER A C 1
ATOM 5505 O O . SER A 1 716 ? 44.983 -16.402 -32.325 1.00 87.56 716 SER A O 1
ATOM 5507 N N . CYS A 1 717 ? 46.879 -15.195 -32.486 1.00 90.88 717 CYS A N 1
ATOM 5508 C CA . CYS A 1 717 ? 46.924 -15.138 -33.946 1.00 90.88 717 CYS A CA 1
ATOM 5509 C C . CYS A 1 717 ? 48.057 -16.006 -34.497 1.00 90.88 717 CYS A C 1
ATOM 5511 O O . CYS A 1 717 ? 49.172 -16.011 -33.970 1.00 90.88 717 CYS A O 1
ATOM 5513 N N . THR A 1 718 ? 47.782 -16.705 -35.591 1.00 91.81 718 THR A N 1
ATOM 5514 C CA . THR A 1 718 ? 48.741 -17.536 -36.317 1.00 91.81 718 THR A CA 1
ATOM 5515 C C . THR A 1 718 ? 49.681 -16.647 -37.144 1.00 91.81 718 THR A C 1
ATOM 5517 O O . THR A 1 718 ? 49.209 -15.748 -37.844 1.00 91.81 718 THR A O 1
ATOM 5520 N N . PRO A 1 719 ? 51.011 -16.844 -37.099 1.00 89.44 719 PRO A N 1
ATOM 5521 C CA . PRO A 1 719 ? 51.927 -16.127 -37.980 1.00 89.44 719 PRO A CA 1
ATOM 5522 C C . PRO A 1 719 ? 51.764 -16.575 -39.437 1.00 89.44 719 PRO A C 1
ATOM 5524 O O . PRO A 1 719 ? 51.495 -17.744 -39.712 1.00 89.44 719 PRO A O 1
ATOM 5527 N N . CYS A 1 720 ? 51.972 -15.654 -40.377 1.00 84.44 720 CYS A N 1
ATOM 5528 C CA . CYS A 1 720 ? 52.055 -15.990 -41.795 1.00 84.44 720 CYS A CA 1
ATOM 5529 C C . CYS A 1 720 ? 53.225 -16.954 -42.067 1.00 84.44 720 CYS A C 1
ATOM 5531 O O . CYS A 1 720 ? 54.329 -16.786 -41.542 1.00 84.44 720 CYS A O 1
ATOM 5533 N N . GLU A 1 721 ? 52.991 -17.974 -42.896 1.00 80.19 721 GLU A N 1
ATOM 5534 C CA . GLU A 1 721 ? 54.004 -18.980 -43.231 1.00 80.19 721 GLU A CA 1
ATOM 5535 C C . GLU A 1 721 ? 54.915 -18.535 -44.389 1.00 80.19 721 GLU A C 1
ATOM 5537 O O . GLU A 1 721 ? 54.527 -17.778 -45.282 1.00 80.19 721 GLU A O 1
ATOM 5542 N N . GLY A 1 722 ? 56.155 -19.032 -44.387 1.00 67.88 722 GLY A N 1
ATOM 5543 C CA . GLY A 1 722 ? 57.174 -18.642 -45.363 1.00 67.88 722 GLY A CA 1
ATOM 5544 C C . GLY A 1 722 ? 57.698 -17.225 -45.113 1.00 67.88 722 GLY A C 1
ATOM 5545 O O . GLY A 1 722 ? 58.101 -16.890 -43.996 1.00 67.88 722 GLY A O 1
ATOM 5546 N N . ALA A 1 723 ? 57.726 -16.408 -46.167 1.00 67.62 723 ALA A N 1
ATOM 5547 C CA . ALA A 1 723 ? 58.135 -15.003 -46.122 1.00 67.62 723 ALA A CA 1
ATOM 5548 C C . ALA A 1 723 ? 57.026 -14.076 -46.667 1.00 67.62 723 ALA A C 1
ATOM 5550 O O . ALA A 1 723 ? 57.278 -13.165 -47.452 1.00 67.62 723 ALA A O 1
ATOM 5551 N N . THR A 1 724 ? 55.787 -14.363 -46.264 1.00 77.44 724 THR A N 1
ATOM 5552 C CA . THR A 1 724 ? 54.566 -13.615 -46.600 1.00 77.44 724 THR A CA 1
ATOM 5553 C C . THR A 1 724 ? 54.137 -12.702 -45.446 1.00 77.44 724 THR A C 1
ATOM 5555 O O . THR A 1 724 ? 54.598 -12.860 -44.313 1.00 77.44 724 THR A O 1
ATOM 5558 N N . THR A 1 725 ? 53.271 -11.722 -45.713 1.00 81.44 725 THR A N 1
ATOM 5559 C CA . THR A 1 725 ? 52.761 -10.789 -44.695 1.00 81.44 725 THR A CA 1
ATOM 5560 C C . THR A 1 725 ? 51.345 -10.304 -45.014 1.00 81.44 725 THR A C 1
ATOM 5562 O O . THR A 1 725 ? 50.859 -10.457 -46.133 1.00 81.44 725 THR A O 1
ATOM 5565 N N . THR A 1 726 ? 50.677 -9.708 -44.027 1.00 83.12 726 THR A N 1
ATOM 5566 C CA . THR A 1 726 ? 49.324 -9.149 -44.157 1.00 83.12 726 THR A CA 1
ATOM 5567 C C . THR A 1 726 ? 49.371 -7.634 -44.364 1.00 83.12 726 THR A C 1
ATOM 5569 O O . THR A 1 726 ? 50.195 -6.937 -43.778 1.00 83.12 726 THR A O 1
ATOM 5572 N N . LEU A 1 727 ? 48.473 -7.101 -45.199 1.00 73.81 727 LEU A N 1
ATOM 5573 C CA . LEU A 1 727 ? 48.427 -5.671 -45.557 1.00 73.81 727 LEU A CA 1
ATOM 5574 C C . LEU A 1 727 ? 48.156 -4.728 -44.372 1.00 73.81 727 LEU A C 1
ATOM 5576 O O . LEU A 1 727 ? 48.573 -3.571 -44.382 1.00 73.81 727 LEU A O 1
ATOM 5580 N N . MET A 1 728 ? 47.400 -5.201 -43.384 1.00 74.62 728 MET A N 1
ATOM 5581 C CA . MET A 1 728 ? 46.856 -4.413 -42.279 1.00 74.62 728 MET A CA 1
ATOM 5582 C C . MET A 1 728 ? 46.461 -5.337 -41.122 1.00 74.62 728 MET A C 1
ATOM 5584 O O . MET A 1 728 ? 46.328 -6.549 -41.303 1.00 74.62 728 MET A O 1
ATOM 5588 N N . SER A 1 729 ? 46.283 -4.777 -39.923 1.00 84.81 729 SER A N 1
ATOM 5589 C CA . SER A 1 729 ? 45.855 -5.554 -38.759 1.00 84.81 729 SER A CA 1
ATOM 5590 C C . SER A 1 729 ? 44.388 -5.982 -38.858 1.00 84.81 729 SER A C 1
ATOM 5592 O O . SER A 1 729 ? 43.530 -5.237 -39.338 1.00 84.81 729 SER A O 1
ATOM 5594 N N . GLY A 1 730 ? 44.092 -7.184 -38.361 1.00 84.88 730 GLY A N 1
ATOM 5595 C CA . GLY A 1 730 ? 42.762 -7.792 -38.444 1.00 84.88 730 GLY A CA 1
ATOM 5596 C C . GLY A 1 730 ? 42.608 -8.890 -39.500 1.00 84.88 730 GLY A C 1
ATOM 5597 O O . GLY A 1 730 ? 41.481 -9.171 -39.889 1.00 84.88 730 GLY A O 1
ATOM 5598 N N . ALA A 1 731 ? 43.701 -9.471 -40.008 1.00 86.81 731 ALA A N 1
ATOM 5599 C CA . ALA A 1 731 ? 43.645 -10.427 -41.115 1.00 86.81 731 ALA A CA 1
ATOM 5600 C C . ALA A 1 731 ? 42.933 -11.741 -40.740 1.00 86.81 731 ALA A C 1
ATOM 5602 O O . ALA A 1 731 ? 43.281 -12.390 -39.752 1.00 86.81 731 ALA A O 1
ATOM 5603 N N . THR A 1 732 ? 41.953 -12.146 -41.549 1.00 85.94 732 THR A N 1
ATOM 5604 C CA . THR A 1 732 ? 40.972 -13.196 -41.222 1.00 85.94 732 THR A CA 1
ATOM 5605 C C . THR A 1 732 ? 41.220 -14.540 -41.910 1.00 85.94 732 THR A C 1
ATOM 5607 O O . THR A 1 732 ? 40.390 -15.434 -41.804 1.00 85.94 732 THR A O 1
ATOM 5610 N N . SER A 1 733 ? 42.302 -14.706 -42.676 1.00 84.62 733 SER A N 1
ATOM 5611 C CA . SER A 1 733 ? 42.588 -15.963 -43.390 1.00 84.62 733 SER A CA 1
ATOM 5612 C C . SER A 1 733 ? 44.046 -16.047 -43.850 1.00 84.62 733 SER A C 1
ATOM 5614 O O . SER A 1 733 ? 44.747 -15.031 -43.882 1.00 84.62 733 SER A O 1
ATOM 5616 N N . LYS A 1 734 ? 44.505 -17.250 -44.217 1.00 84.19 734 LYS A N 1
ATOM 5617 C CA . LYS A 1 734 ? 45.883 -17.484 -44.682 1.00 84.19 734 LYS A CA 1
ATOM 5618 C C . LYS A 1 734 ? 46.125 -16.865 -46.059 1.00 84.19 734 LYS A C 1
ATOM 5620 O O . LYS A 1 734 ? 47.231 -16.441 -46.365 1.00 84.19 734 LYS A O 1
ATOM 5625 N N . GLU A 1 735 ? 45.077 -16.739 -46.859 1.00 81.62 735 GLU A N 1
ATOM 5626 C CA . GLU A 1 735 ? 45.073 -16.176 -48.210 1.00 81.62 735 GLU A CA 1
ATOM 5627 C C . GLU A 1 735 ? 45.336 -14.658 -48.197 1.00 81.62 735 GLU A C 1
ATOM 5629 O O . GLU A 1 735 ? 45.683 -14.075 -49.220 1.00 81.62 735 GLU A O 1
ATOM 5634 N N . GLN A 1 736 ? 45.222 -14.017 -47.027 1.00 81.75 736 GLN A N 1
ATOM 5635 C CA . GLN A 1 736 ? 45.605 -12.618 -46.800 1.00 81.75 736 GLN A CA 1
ATOM 5636 C C . GLN A 1 736 ? 47.095 -12.455 -46.437 1.00 81.75 736 GLN A C 1
ATOM 5638 O O . GLN A 1 736 ? 47.584 -11.324 -46.392 1.00 81.75 736 GLN A O 1
ATOM 5643 N N . CYS A 1 737 ? 47.827 -13.554 -46.209 1.00 83.62 737 CYS A N 1
ATOM 5644 C CA . CYS A 1 737 ? 49.289 -13.577 -46.148 1.00 83.62 737 CYS A CA 1
ATOM 5645 C C . CYS A 1 737 ? 49.859 -13.615 -47.576 1.00 83.62 737 CYS A C 1
ATOM 5647 O O . CYS A 1 737 ? 50.193 -14.673 -48.110 1.00 83.62 737 CYS A O 1
ATOM 5649 N N . ILE A 1 738 ? 49.961 -12.445 -48.200 1.00 81.06 738 ILE A N 1
ATOM 5650 C CA . ILE A 1 738 ? 50.458 -12.270 -49.573 1.00 81.06 738 ILE A CA 1
ATOM 5651 C C . ILE A 1 738 ? 51.965 -11.978 -49.585 1.00 81.06 738 ILE A C 1
ATOM 5653 O O . ILE A 1 738 ? 52.572 -11.765 -48.527 1.00 81.06 738 ILE A O 1
ATOM 5657 N N . SER A 1 739 ? 52.615 -11.964 -50.756 1.00 74.06 739 SER A N 1
ATOM 5658 C CA . SER A 1 739 ? 54.017 -11.537 -50.789 1.00 74.06 739 SER A CA 1
ATOM 5659 C C . SER A 1 739 ? 54.127 -10.030 -50.492 1.00 74.06 739 SER A C 1
ATOM 5661 O O . SER A 1 739 ? 53.228 -9.253 -50.835 1.00 74.06 739 SER A O 1
ATOM 5663 N N . PRO A 1 740 ? 55.240 -9.559 -49.904 1.00 70.56 740 PRO A N 1
ATOM 5664 C CA . PRO A 1 740 ? 55.482 -8.128 -49.697 1.00 70.56 740 PRO A CA 1
ATOM 5665 C C . PRO A 1 740 ? 55.523 -7.293 -50.991 1.00 70.56 740 PRO A C 1
ATOM 5667 O O . PRO A 1 740 ? 55.397 -6.068 -50.923 1.00 70.56 740 PRO A O 1
ATOM 5670 N N . CYS A 1 741 ? 55.667 -7.949 -52.149 1.00 72.88 741 CYS A N 1
ATOM 5671 C CA . CYS A 1 741 ? 55.508 -7.359 -53.477 1.00 72.88 741 CYS A CA 1
ATOM 5672 C C . CYS A 1 741 ? 54.034 -7.167 -53.857 1.00 72.88 741 CYS A C 1
ATOM 5674 O O . CYS A 1 741 ? 53.644 -6.061 -54.231 1.00 72.88 741 CYS A O 1
ATOM 5676 N N . ASP A 1 742 ? 53.194 -8.193 -53.689 1.00 71.50 742 ASP A N 1
ATOM 5677 C CA . ASP A 1 742 ? 51.747 -8.106 -53.954 1.00 71.50 742 ASP A CA 1
ATOM 5678 C C . ASP A 1 742 ? 51.068 -7.080 -53.036 1.00 71.50 742 ASP A C 1
ATOM 5680 O O . ASP A 1 742 ? 50.152 -6.369 -53.442 1.00 71.50 742 ASP A O 1
ATOM 5684 N N . ALA A 1 743 ? 51.571 -6.942 -51.803 1.00 62.91 743 ALA A N 1
ATOM 5685 C CA . ALA A 1 743 ? 51.143 -5.921 -50.850 1.00 62.91 743 ALA A CA 1
ATOM 5686 C C . ALA A 1 743 ? 51.490 -4.480 -51.278 1.00 62.91 743 ALA A C 1
ATOM 5688 O O . ALA A 1 743 ? 51.004 -3.519 -50.679 1.00 62.91 743 ALA A O 1
ATOM 5689 N N . LYS A 1 744 ? 52.353 -4.303 -52.286 1.00 66.56 744 LYS A N 1
ATOM 5690 C CA . LYS A 1 744 ? 52.808 -3.002 -52.794 1.00 66.56 744 LYS A CA 1
ATOM 5691 C C . LYS A 1 744 ? 52.880 -3.043 -54.333 1.00 66.56 744 LYS A C 1
ATOM 5693 O O . LYS A 1 744 ? 53.969 -2.909 -54.891 1.00 66.56 744 LYS A O 1
ATOM 5698 N N . PRO A 1 745 ? 51.742 -3.130 -55.052 1.00 62.22 745 PRO A N 1
ATOM 5699 C CA . PRO A 1 745 ? 51.707 -3.316 -56.513 1.00 62.22 745 PRO A CA 1
ATOM 5700 C C . PRO A 1 745 ? 52.234 -2.115 -57.326 1.00 62.22 745 PRO A C 1
ATOM 5702 O O . PRO A 1 745 ? 52.298 -2.164 -58.552 1.00 62.22 745 PRO A O 1
ATOM 5705 N N . HIS A 1 746 ? 52.611 -1.023 -56.655 1.00 68.06 746 HIS A N 1
ATOM 5706 C CA . HIS A 1 746 ? 53.304 0.138 -57.226 1.00 68.06 746 HIS A CA 1
ATOM 5707 C C . HIS A 1 746 ? 54.653 0.393 -56.525 1.00 68.06 746 HIS A C 1
ATOM 5709 O O . HIS A 1 746 ? 55.134 1.527 -56.453 1.00 68.06 746 HIS A O 1
ATOM 5715 N N . TYR A 1 747 ? 55.269 -0.649 -55.949 1.00 77.44 747 TYR A N 1
ATOM 5716 C CA . TYR A 1 747 ? 56.632 -0.557 -55.431 1.00 77.44 747 TYR A CA 1
ATOM 5717 C C . TYR A 1 747 ? 57.614 -0.322 -56.580 1.00 77.44 747 TYR A C 1
ATOM 5719 O O . TYR A 1 747 ? 58.381 0.634 -56.521 1.00 77.44 747 TYR A O 1
ATOM 5727 N N . CYS A 1 748 ? 57.519 -1.106 -57.649 1.00 79.81 748 CYS A N 1
ATOM 5728 C CA . CYS A 1 748 ? 58.287 -0.903 -58.871 1.00 79.81 748 CYS A CA 1
ATOM 5729 C C . CYS A 1 748 ? 57.513 -0.008 -59.850 1.00 79.81 748 CYS A C 1
ATOM 5731 O O . CYS A 1 748 ? 56.301 -0.156 -60.019 1.00 79.81 748 CYS A O 1
ATOM 5733 N N . TYR A 1 749 ? 58.208 0.935 -60.482 1.00 80.00 749 TYR A N 1
ATOM 5734 C CA . TYR A 1 749 ? 57.659 1.818 -61.511 1.00 80.00 749 TYR A CA 1
ATOM 5735 C C . TYR A 1 749 ? 57.957 1.288 -62.922 1.00 80.00 749 TYR A C 1
ATOM 5737 O O . TYR A 1 749 ? 58.769 0.384 -63.109 1.00 80.00 749 TYR A O 1
ATOM 5745 N N . HIS A 1 750 ? 57.277 1.863 -63.920 1.00 82.44 750 HIS A N 1
ATOM 5746 C CA . HIS A 1 750 ? 57.558 1.671 -65.350 1.00 82.44 750 HIS A CA 1
ATOM 5747 C C . HIS A 1 750 ? 57.710 0.206 -65.814 1.00 82.44 750 HIS A C 1
ATOM 5749 O O . HIS A 1 750 ? 58.588 -0.099 -66.610 1.00 82.44 750 HIS A O 1
ATOM 5755 N N . GLY A 1 751 ? 56.843 -0.687 -65.322 1.00 74.06 751 GLY A N 1
ATOM 5756 C CA . GLY A 1 751 ? 56.804 -2.099 -65.732 1.00 74.06 751 GLY A CA 1
ATOM 5757 C C . GLY A 1 751 ? 57.780 -3.023 -64.996 1.00 74.06 751 GLY A C 1
ATOM 5758 O O . GLY A 1 751 ? 57.692 -4.236 -65.165 1.00 74.06 751 GLY A O 1
ATOM 5759 N N . GLY A 1 752 ? 58.664 -2.486 -64.144 1.00 83.38 752 GLY A N 1
ATOM 5760 C CA . GLY A 1 752 ? 59.622 -3.288 -63.381 1.00 83.38 752 GLY A CA 1
ATOM 5761 C C . GLY A 1 752 ? 58.952 -4.376 -62.532 1.00 83.38 752 GLY A C 1
ATOM 5762 O O . GLY A 1 752 ? 57.947 -4.128 -61.862 1.00 83.38 752 GLY A O 1
ATOM 5763 N N . GLN A 1 753 ? 59.520 -5.579 -62.552 1.00 82.62 753 GLN A N 1
ATOM 5764 C CA . GLN A 1 753 ? 59.036 -6.730 -61.794 1.00 82.62 753 GLN A CA 1
ATOM 5765 C C . GLN A 1 753 ? 59.537 -6.659 -60.349 1.00 82.62 753 GLN A C 1
ATOM 5767 O O . GLN A 1 753 ? 60.645 -6.195 -60.078 1.00 82.62 753 GLN A O 1
ATOM 5772 N N . CYS A 1 754 ? 58.700 -7.080 -59.402 1.00 83.62 754 CYS A N 1
ATOM 5773 C CA . CYS A 1 754 ? 59.004 -7.007 -57.977 1.00 83.62 754 CYS A CA 1
ATOM 5774 C C . CYS A 1 754 ? 59.487 -8.361 -57.457 1.00 83.62 754 CYS A C 1
ATOM 5776 O O . CYS A 1 754 ? 58.824 -9.379 -57.655 1.00 83.62 754 CYS A O 1
ATOM 5778 N N . HIS A 1 755 ? 60.616 -8.358 -56.752 1.00 78.38 755 HIS A N 1
ATOM 5779 C CA . HIS A 1 755 ? 61.248 -9.545 -56.190 1.00 78.38 755 HIS A CA 1
ATOM 5780 C C . HIS A 1 755 ? 61.551 -9.345 -54.700 1.00 78.38 755 HIS A C 1
ATOM 5782 O O . HIS A 1 755 ? 61.748 -8.231 -54.216 1.00 78.38 755 HIS A O 1
ATOM 5788 N N . TRP A 1 756 ? 61.599 -10.445 -53.953 1.00 72.12 756 TRP A N 1
ATOM 5789 C CA . TRP A 1 756 ? 61.796 -10.446 -52.503 1.00 72.12 756 TRP A CA 1
ATOM 5790 C C . TRP A 1 756 ? 62.849 -11.478 -52.100 1.00 72.12 756 TRP A C 1
ATOM 5792 O O . TRP A 1 756 ? 62.870 -12.589 -52.632 1.00 72.12 756 TRP A O 1
ATOM 5802 N N . ASN A 1 757 ? 63.723 -11.127 -51.154 1.00 68.00 757 ASN A N 1
ATOM 5803 C CA . ASN A 1 757 ? 64.750 -12.041 -50.656 1.00 68.00 757 ASN A CA 1
ATOM 5804 C C . ASN A 1 757 ? 64.259 -12.840 -49.436 1.00 68.00 757 ASN A C 1
ATOM 5806 O O . ASN A 1 757 ? 64.348 -12.384 -48.293 1.00 68.00 757 ASN A O 1
ATOM 5810 N N . GLU A 1 758 ? 63.830 -14.083 -49.670 1.00 56.62 758 GLU A N 1
ATOM 5811 C CA . GLU A 1 758 ? 63.366 -15.017 -48.630 1.00 56.62 758 GLU A CA 1
ATOM 5812 C C . GLU A 1 758 ? 64.357 -15.219 -47.466 1.00 56.62 758 GLU A C 1
ATOM 5814 O O . GLU A 1 758 ? 63.939 -15.555 -46.357 1.00 56.62 758 GLU A O 1
ATOM 5819 N N . ARG A 1 759 ? 65.666 -15.024 -47.694 1.00 60.19 759 ARG A N 1
ATOM 5820 C CA . ARG A 1 759 ? 66.710 -15.258 -46.679 1.00 60.19 759 ARG A CA 1
ATOM 5821 C C . ARG A 1 759 ? 66.888 -14.108 -45.694 1.00 60.19 759 ARG A C 1
ATOM 5823 O O . ARG A 1 759 ? 67.331 -14.349 -44.576 1.00 60.19 759 ARG A O 1
ATOM 5830 N N . GLU A 1 760 ? 66.580 -12.881 -46.108 1.00 66.38 760 GLU A N 1
ATOM 5831 C CA . GLU A 1 760 ? 66.853 -11.661 -45.327 1.00 66.38 760 GLU A CA 1
ATOM 5832 C C . GLU A 1 760 ? 65.597 -11.087 -44.655 1.00 66.38 760 GLU A C 1
ATOM 5834 O O . GLU A 1 760 ? 65.702 -10.194 -43.821 1.00 66.38 760 GLU A O 1
ATOM 5839 N N . LYS A 1 761 ? 64.423 -11.660 -44.953 1.00 53.75 761 LYS A N 1
ATOM 5840 C CA . LYS A 1 761 ? 63.134 -11.468 -44.262 1.00 53.75 761 LYS A CA 1
ATOM 5841 C C . LYS A 1 761 ? 62.545 -10.050 -44.180 1.00 53.75 761 LYS A C 1
ATOM 5843 O O . LYS A 1 761 ? 61.429 -9.949 -43.682 1.00 53.75 761 LYS A O 1
ATOM 5848 N N . ASP A 1 762 ? 63.191 -9.009 -44.710 1.00 58.62 762 ASP A N 1
ATOM 5849 C CA . ASP A 1 762 ? 62.540 -7.697 -44.904 1.00 58.62 762 ASP A CA 1
ATOM 5850 C C . ASP A 1 762 ? 62.993 -6.909 -46.159 1.00 58.62 762 ASP A C 1
ATOM 5852 O O . ASP A 1 762 ? 62.978 -5.678 -46.181 1.00 58.62 762 ASP A O 1
ATOM 5856 N N . PHE A 1 763 ? 63.435 -7.601 -47.222 1.00 65.81 763 PHE A N 1
ATOM 5857 C CA . PHE A 1 763 ? 64.078 -6.969 -48.388 1.00 65.81 763 PHE A CA 1
ATOM 5858 C C . PHE A 1 763 ? 63.332 -7.197 -49.719 1.00 65.81 763 PHE A C 1
ATOM 5860 O O . PHE A 1 763 ? 63.382 -8.286 -50.300 1.00 65.81 763 PHE A O 1
ATOM 5867 N N . ILE A 1 764 ? 62.674 -6.138 -50.213 1.00 74.12 764 ILE A N 1
ATOM 5868 C CA . ILE A 1 764 ? 62.096 -6.033 -51.568 1.00 74.12 764 ILE A CA 1
ATOM 5869 C C . ILE A 1 764 ? 63.118 -5.357 -52.496 1.00 74.12 764 ILE A C 1
ATOM 5871 O O . ILE A 1 764 ? 63.727 -4.364 -52.104 1.00 74.12 764 ILE A O 1
ATOM 5875 N N . TYR A 1 765 ? 63.244 -5.826 -53.738 1.00 81.94 765 TYR A N 1
ATOM 5876 C CA . TYR A 1 765 ? 63.950 -5.131 -54.820 1.00 81.94 765 TYR A CA 1
ATOM 5877 C C . TYR A 1 765 ? 63.176 -5.229 -56.144 1.00 81.94 765 TYR A C 1
ATOM 5879 O O . TYR A 1 765 ? 62.297 -6.077 -56.298 1.00 81.94 765 TYR A O 1
ATOM 5887 N N . CYS A 1 766 ? 63.493 -4.357 -57.101 1.00 83.56 766 CYS A N 1
ATOM 5888 C CA . CYS A 1 766 ? 62.872 -4.350 -58.425 1.00 83.56 766 CYS A CA 1
ATOM 5889 C C . CYS A 1 766 ? 63.859 -4.777 -59.521 1.00 83.56 766 CYS A C 1
ATOM 5891 O O . CYS A 1 766 ? 65.000 -4.316 -59.543 1.00 83.56 766 CYS A O 1
ATOM 5893 N N . GLU A 1 767 ? 63.404 -5.610 -60.458 1.00 85.31 767 GLU A N 1
ATOM 5894 C CA . GLU A 1 767 ? 64.090 -5.899 -61.721 1.00 85.31 767 GLU A CA 1
ATOM 5895 C C . GLU A 1 767 ? 63.444 -5.061 -62.837 1.00 85.31 767 GLU A C 1
ATOM 5897 O O . GLU A 1 767 ? 62.237 -5.128 -63.065 1.00 85.31 767 GLU A O 1
ATOM 5902 N N . CYS A 1 768 ? 64.225 -4.200 -63.491 1.00 84.06 768 CYS A N 1
ATOM 5903 C CA . CYS A 1 768 ? 63.691 -3.155 -64.369 1.00 84.06 768 CYS A CA 1
ATOM 5904 C C . CYS A 1 768 ? 63.602 -3.588 -65.834 1.00 84.06 768 CYS A C 1
ATOM 5906 O O . CYS A 1 768 ? 64.546 -4.171 -66.366 1.00 84.06 768 CYS A O 1
ATOM 5908 N N . GLU A 1 769 ? 62.509 -3.218 -66.511 1.00 81.12 769 GLU A N 1
ATOM 5909 C CA . GLU A 1 769 ? 62.391 -3.388 -67.963 1.00 81.12 769 GLU A CA 1
ATOM 5910 C C . GLU A 1 769 ? 63.420 -2.541 -68.734 1.00 81.12 769 GLU A C 1
ATOM 5912 O O . GLU A 1 769 ? 63.907 -1.501 -68.268 1.00 81.12 769 GLU A O 1
ATOM 5917 N N . ASP A 1 770 ? 63.747 -2.988 -69.950 1.00 75.38 770 ASP A N 1
ATOM 5918 C CA . ASP A 1 770 ? 64.763 -2.359 -70.791 1.00 75.38 770 ASP A CA 1
ATOM 5919 C C . ASP A 1 770 ? 64.407 -0.902 -71.122 1.00 75.38 770 ASP A C 1
ATOM 5921 O O . ASP A 1 770 ? 63.453 -0.598 -71.838 1.00 75.38 770 ASP A O 1
ATOM 5925 N N . GLY A 1 771 ? 65.213 0.015 -70.586 1.00 73.44 771 GLY A N 1
ATOM 5926 C CA . GLY A 1 771 ? 64.955 1.454 -70.645 1.00 73.44 771 GLY A CA 1
ATOM 5927 C C . GLY A 1 771 ? 64.757 2.113 -69.279 1.00 73.44 771 GLY A C 1
ATOM 5928 O O . GLY A 1 771 ? 64.626 3.337 -69.244 1.00 73.44 771 GLY A O 1
ATOM 5929 N N . TYR A 1 772 ? 64.803 1.364 -68.171 1.00 81.06 772 TYR A N 1
ATOM 5930 C CA . TYR A 1 772 ? 64.715 1.890 -66.800 1.00 81.06 772 TYR A CA 1
ATOM 5931 C C . TYR A 1 772 ? 65.785 1.303 -65.859 1.00 81.06 772 TYR A C 1
ATOM 5933 O O . TYR A 1 772 ? 66.363 0.251 -66.126 1.00 81.06 772 TYR A O 1
ATOM 5941 N N . VAL A 1 773 ? 66.104 2.038 -64.788 1.00 79.56 773 VAL A N 1
ATOM 5942 C CA . VAL A 1 773 ? 67.101 1.731 -63.742 1.00 79.56 773 VAL A CA 1
ATOM 5943 C C . VAL A 1 773 ? 66.702 2.386 -62.403 1.00 79.56 773 VAL A C 1
ATOM 5945 O O . VAL A 1 773 ? 65.773 3.191 -62.350 1.00 79.56 773 VAL A O 1
ATOM 5948 N N . GLY A 1 774 ? 67.428 2.068 -61.326 1.00 77.00 774 GLY A N 1
ATOM 5949 C CA . GLY A 1 774 ? 67.165 2.545 -59.959 1.00 77.00 774 GLY A CA 1
ATOM 5950 C C . GLY A 1 774 ? 66.496 1.473 -59.096 1.00 77.00 774 GLY A C 1
ATOM 5951 O O . GLY A 1 774 ? 65.889 0.550 -59.630 1.00 77.00 774 GLY A O 1
ATOM 5952 N N . GLU A 1 775 ? 66.596 1.581 -57.766 1.00 78.06 775 GLU A N 1
ATOM 5953 C CA . GLU A 1 775 ? 66.097 0.559 -56.816 1.00 78.06 775 GLU A CA 1
ATOM 5954 C C . GLU A 1 775 ? 64.598 0.252 -56.972 1.00 78.06 775 GLU A C 1
ATOM 5956 O O . GLU A 1 775 ? 64.139 -0.825 -56.595 1.00 78.06 775 GLU A O 1
ATOM 5961 N N . ARG A 1 776 ? 63.839 1.199 -57.542 1.00 83.56 776 ARG A N 1
ATOM 5962 C CA . ARG A 1 776 ? 62.400 1.094 -57.804 1.00 83.56 776 ARG A CA 1
ATOM 5963 C C . ARG A 1 776 ? 62.030 1.287 -59.283 1.00 83.56 776 ARG A C 1
ATOM 5965 O O . ARG A 1 776 ? 60.855 1.478 -59.588 1.00 83.56 776 ARG A O 1
ATOM 5972 N N . CYS A 1 777 ? 63.000 1.219 -60.200 1.00 85.25 777 CYS A N 1
ATOM 5973 C CA . CYS A 1 777 ? 62.816 1.395 -61.653 1.00 85.25 777 CYS A CA 1
ATOM 5974 C C . CYS A 1 777 ? 62.184 2.739 -62.076 1.00 85.25 777 CYS A C 1
ATOM 5976 O O . CYS A 1 777 ? 61.522 2.851 -63.106 1.00 85.25 777 CYS A O 1
ATOM 5978 N N . ASP A 1 778 ? 62.391 3.772 -61.266 1.00 80.44 778 ASP A N 1
ATOM 5979 C CA . ASP A 1 778 ? 61.877 5.132 -61.428 1.00 80.44 778 ASP A CA 1
ATOM 5980 C C . ASP A 1 778 ? 62.710 5.993 -62.395 1.00 80.44 778 ASP A C 1
ATOM 5982 O O . ASP A 1 778 ? 62.196 6.943 -62.985 1.00 80.44 778 ASP A O 1
ATOM 5986 N N . THR A 1 779 ? 63.988 5.660 -62.605 1.00 80.06 779 THR A N 1
ATOM 5987 C CA . THR A 1 779 ? 64.891 6.436 -63.467 1.00 80.06 779 THR A CA 1
ATOM 5988 C C . THR A 1 779 ? 64.927 5.861 -64.882 1.00 80.06 779 THR A C 1
ATOM 5990 O O . THR A 1 779 ? 65.274 4.700 -65.085 1.00 80.06 779 THR A O 1
ATOM 5993 N N . ARG A 1 780 ? 64.631 6.677 -65.901 1.00 71.44 780 ARG A N 1
ATOM 5994 C CA . ARG A 1 780 ? 64.743 6.251 -67.305 1.00 71.44 780 ARG A CA 1
ATOM 5995 C C . ARG A 1 780 ? 66.213 6.152 -67.730 1.00 71.44 780 ARG A C 1
ATOM 5997 O O . ARG A 1 780 ? 66.975 7.107 -67.606 1.00 71.44 780 ARG A O 1
ATOM 6004 N N . ARG A 1 781 ? 66.598 4.999 -68.270 1.00 62.94 781 ARG A N 1
ATOM 6005 C CA . ARG A 1 781 ? 67.929 4.673 -68.797 1.00 62.94 781 ARG A CA 1
ATOM 6006 C C . ARG A 1 781 ? 68.126 5.386 -70.139 1.00 62.94 781 ARG A C 1
ATOM 6008 O O . ARG A 1 781 ? 67.692 4.893 -71.178 1.00 62.94 781 ARG A O 1
ATOM 6015 N N . GLU A 1 782 ? 68.743 6.565 -70.124 1.00 59.66 782 GLU A N 1
ATOM 6016 C CA . GLU A 1 782 ? 69.079 7.275 -71.363 1.00 59.66 782 GLU A CA 1
ATOM 6017 C C . GLU A 1 782 ? 70.022 6.435 -72.239 1.00 59.66 782 GLU A C 1
ATOM 6019 O O . GLU A 1 782 ? 71.036 5.910 -71.771 1.00 59.66 782 GLU A O 1
ATOM 6024 N N . HIS A 1 783 ? 69.711 6.327 -73.534 1.00 47.00 783 HIS A N 1
ATOM 6025 C CA . HIS A 1 783 ? 70.632 5.741 -74.502 1.00 47.00 783 HIS A CA 1
ATOM 6026 C C . HIS A 1 783 ? 71.836 6.672 -74.688 1.00 47.00 783 HIS A C 1
ATOM 6028 O O . HIS A 1 783 ? 71.772 7.636 -75.452 1.00 47.00 783 HIS A O 1
ATOM 6034 N N . GLN A 1 784 ? 72.963 6.344 -74.054 1.00 43.53 784 GLN A N 1
ATOM 6035 C CA . GLN A 1 784 ? 74.263 6.878 -74.456 1.00 43.53 784 GLN A CA 1
ATOM 6036 C C . GLN A 1 784 ? 74.659 6.308 -75.824 1.00 43.53 784 GLN A C 1
ATOM 6038 O O . GLN A 1 784 ? 75.389 5.327 -75.935 1.00 43.53 784 GLN A O 1
ATOM 6043 N N . THR A 1 785 ? 74.175 6.946 -76.888 1.00 43.94 785 THR A N 1
ATOM 6044 C CA . THR A 1 785 ? 74.853 6.922 -78.185 1.00 43.94 785 THR A CA 1
ATOM 6045 C C . THR A 1 785 ? 76.138 7.739 -78.077 1.00 43.94 785 THR A C 1
ATOM 6047 O O . THR A 1 785 ? 76.092 8.902 -77.673 1.00 43.94 785 THR A O 1
ATOM 6050 N N . ASP A 1 786 ? 77.277 7.152 -78.443 1.00 50.31 786 ASP A N 1
ATOM 6051 C CA . ASP A 1 786 ? 78.590 7.798 -78.352 1.00 50.31 786 ASP A CA 1
ATOM 6052 C C . ASP A 1 786 ? 78.686 9.073 -79.207 1.00 50.31 786 ASP A C 1
ATOM 6054 O O . ASP A 1 786 ? 78.909 9.028 -80.418 1.00 50.31 786 ASP A O 1
ATOM 6058 N N . THR A 1 787 ? 78.532 10.243 -78.579 1.00 49.78 787 THR A N 1
ATOM 6059 C CA . THR A 1 787 ? 78.970 11.541 -79.136 1.00 49.78 787 THR A CA 1
ATOM 6060 C C . THR A 1 787 ? 79.186 12.612 -78.048 1.00 49.78 787 THR A C 1
ATOM 6062 O O . THR A 1 787 ? 78.888 13.787 -78.243 1.00 49.78 787 THR A O 1
ATOM 6065 N N . GLY A 1 788 ? 79.703 12.208 -76.877 1.00 39.72 788 GLY A N 1
ATOM 6066 C CA . GLY A 1 788 ? 79.935 13.089 -75.713 1.00 39.72 788 GLY A CA 1
ATOM 6067 C C . GLY A 1 788 ? 81.395 13.243 -75.256 1.00 39.72 788 GLY A C 1
ATOM 6068 O O . GLY A 1 788 ? 81.680 14.006 -74.330 1.00 39.72 788 GLY A O 1
ATOM 6069 N N . LEU A 1 789 ? 82.341 12.533 -75.880 1.00 47.53 789 LEU A N 1
ATOM 6070 C CA . LEU A 1 789 ? 83.769 12.721 -75.614 1.00 47.53 789 LEU A CA 1
ATOM 6071 C C . LEU A 1 789 ? 84.233 14.059 -76.229 1.00 47.53 789 LEU A C 1
ATOM 6073 O O . LEU A 1 789 ? 83.798 14.416 -77.318 1.00 47.53 789 LEU A O 1
ATOM 6077 N N . ILE A 1 790 ? 85.154 14.770 -75.561 1.00 51.75 790 ILE A N 1
ATOM 6078 C CA . ILE A 1 790 ? 85.620 16.137 -75.909 1.00 51.75 790 ILE A CA 1
ATOM 6079 C C . ILE A 1 790 ? 84.624 17.264 -75.525 1.00 51.75 790 ILE A C 1
ATOM 6081 O O . ILE A 1 790 ? 84.261 18.114 -76.332 1.00 51.75 790 ILE A O 1
ATOM 6085 N N . ALA A 1 791 ? 84.255 17.335 -74.238 1.00 47.91 791 ALA A N 1
ATOM 6086 C CA . ALA A 1 791 ? 83.758 18.577 -73.615 1.00 47.91 791 ALA A CA 1
ATOM 6087 C C . ALA A 1 791 ? 84.099 18.688 -72.112 1.00 47.91 791 ALA A C 1
ATOM 6089 O O . ALA A 1 791 ? 84.632 19.702 -71.668 1.00 47.91 791 ALA A O 1
ATOM 6090 N N . GLY A 1 792 ? 83.856 17.634 -71.322 1.00 49.44 792 GLY A N 1
ATOM 6091 C CA . GLY A 1 792 ? 83.960 17.687 -69.850 1.00 49.44 792 GLY A CA 1
ATOM 6092 C C . GLY A 1 792 ? 85.375 17.701 -69.242 1.00 49.44 792 GLY A C 1
ATOM 6093 O O . GLY A 1 792 ? 85.525 17.955 -68.048 1.00 49.44 792 GLY A O 1
ATOM 6094 N N . ALA A 1 793 ? 86.425 17.443 -70.030 1.00 52.03 793 ALA A N 1
ATOM 6095 C CA . ALA A 1 793 ? 87.782 17.210 -69.514 1.00 52.03 793 ALA A CA 1
ATOM 6096 C C . ALA A 1 793 ? 88.479 18.456 -68.920 1.00 52.03 793 ALA A C 1
ATOM 6098 O O . ALA A 1 793 ? 89.438 18.322 -68.163 1.00 52.03 793 ALA A O 1
ATOM 6099 N N . SER A 1 794 ? 88.014 19.666 -69.244 1.00 54.16 794 SER A N 1
ATOM 6100 C CA . SER A 1 794 ? 88.636 20.928 -68.816 1.00 54.16 794 SER A CA 1
ATOM 6101 C C . SER A 1 794 ? 88.165 21.424 -67.443 1.00 54.16 794 SER A C 1
ATOM 6103 O O . SER A 1 794 ? 88.946 22.039 -66.720 1.00 54.16 794 SER A O 1
ATOM 6105 N N . VAL A 1 795 ? 86.919 21.145 -67.045 1.00 57.00 795 VAL A N 1
ATOM 6106 C CA . VAL A 1 795 ? 86.331 21.693 -65.805 1.00 57.00 795 VAL A CA 1
ATOM 6107 C C . VAL A 1 795 ? 86.759 20.893 -64.571 1.00 57.00 795 VAL A C 1
ATOM 6109 O O . VAL A 1 795 ? 87.168 21.478 -63.566 1.00 57.00 795 VAL A O 1
ATOM 6112 N N . GLY A 1 796 ? 86.749 19.557 -64.657 1.00 57.69 796 GLY A N 1
ATOM 6113 C CA . GLY A 1 796 ? 87.174 18.683 -63.555 1.00 57.69 796 GLY A CA 1
ATOM 6114 C C . GLY A 1 796 ? 88.646 18.871 -63.172 1.00 57.69 796 GLY A C 1
ATOM 6115 O O . GLY A 1 796 ? 88.978 18.895 -61.988 1.00 57.69 796 GLY A O 1
ATOM 6116 N N . ALA A 1 797 ? 89.519 19.097 -64.160 1.00 57.22 797 ALA A N 1
ATOM 6117 C CA . ALA A 1 797 ? 90.933 19.388 -63.926 1.00 57.22 797 ALA A CA 1
ATOM 6118 C C . ALA A 1 797 ? 91.142 20.719 -63.178 1.00 57.22 797 ALA A C 1
ATOM 6120 O O . ALA A 1 797 ? 91.978 20.789 -62.279 1.00 57.22 797 ALA A O 1
ATOM 6121 N N . VAL A 1 798 ? 90.363 21.760 -63.500 1.00 63.75 798 VAL A N 1
ATOM 6122 C CA . VAL A 1 798 ? 90.469 23.076 -62.848 1.00 63.75 798 VAL A CA 1
ATOM 6123 C C . VAL A 1 798 ? 89.942 23.041 -61.411 1.00 63.75 798 VAL A C 1
ATOM 6125 O O . VAL A 1 798 ? 90.626 23.546 -60.521 1.00 63.75 798 VAL A O 1
ATOM 6128 N N . LEU A 1 799 ? 88.798 22.396 -61.138 1.00 62.47 799 LEU A N 1
ATOM 6129 C CA . LEU A 1 799 ? 88.338 22.210 -59.751 1.00 62.47 799 LEU A CA 1
ATOM 6130 C C . LEU A 1 799 ? 89.312 21.343 -58.943 1.00 62.47 799 LEU A C 1
ATOM 6132 O O . LEU A 1 799 ? 89.663 21.711 -57.824 1.00 62.47 799 LEU A O 1
ATOM 6136 N N . GLY A 1 800 ? 89.795 20.234 -59.513 1.00 68.69 800 GLY A N 1
ATOM 6137 C CA . GLY A 1 800 ? 90.780 19.369 -58.862 1.00 68.69 800 GLY A CA 1
ATOM 6138 C C . GLY A 1 800 ? 92.073 20.110 -58.514 1.00 68.69 800 GLY A C 1
ATOM 6139 O O . GLY A 1 800 ? 92.572 19.985 -57.397 1.00 68.69 800 GLY A O 1
ATOM 6140 N N . PHE A 1 801 ? 92.583 20.946 -59.425 1.00 70.00 801 PHE A N 1
ATOM 6141 C CA . PHE A 1 801 ? 93.782 21.750 -59.186 1.00 70.00 801 PHE A CA 1
ATOM 6142 C C . PHE A 1 801 ? 93.551 22.864 -58.153 1.00 70.00 801 PHE A C 1
ATOM 6144 O O . PHE A 1 801 ? 94.408 23.084 -57.301 1.00 70.00 801 PHE A O 1
ATOM 6151 N N . LEU A 1 802 ? 92.391 23.531 -58.159 1.00 65.81 802 LEU A N 1
ATOM 6152 C CA . LEU A 1 802 ? 92.040 24.535 -57.143 1.00 65.81 802 LEU A CA 1
ATOM 6153 C C . LEU A 1 802 ? 91.915 23.918 -55.743 1.00 65.81 802 LEU A C 1
ATOM 6155 O O . LEU A 1 802 ? 92.448 24.475 -54.783 1.00 65.81 802 LEU A O 1
ATOM 6159 N N . ILE A 1 803 ? 91.282 22.747 -55.623 1.00 74.38 803 ILE A N 1
ATOM 6160 C CA . ILE A 1 803 ? 91.199 21.998 -54.360 1.00 74.38 803 ILE A CA 1
ATOM 6161 C C . ILE A 1 803 ? 92.598 21.554 -53.911 1.00 74.38 803 ILE A C 1
ATOM 6163 O O . ILE A 1 803 ? 92.947 21.739 -52.745 1.00 74.38 803 ILE A O 1
ATOM 6167 N N . LEU A 1 804 ? 93.440 21.054 -54.823 1.00 73.81 804 LEU A N 1
ATOM 6168 C CA . LEU A 1 804 ? 94.823 20.678 -54.517 1.00 73.81 804 LEU A CA 1
ATOM 6169 C C . LEU A 1 804 ? 95.650 21.877 -54.022 1.00 73.81 804 LEU A C 1
ATOM 6171 O O . LEU A 1 804 ? 96.374 21.754 -53.038 1.00 73.81 804 LEU A O 1
ATOM 6175 N N . VAL A 1 805 ? 95.517 23.049 -54.652 1.00 76.88 805 VAL A N 1
ATOM 6176 C CA . VAL A 1 805 ? 96.186 24.289 -54.221 1.00 76.88 805 VAL A CA 1
ATOM 6177 C C . VAL A 1 805 ? 95.696 24.735 -52.841 1.00 76.88 805 VAL A C 1
ATOM 6179 O O . VAL A 1 805 ? 96.523 25.082 -51.999 1.00 76.88 805 VAL A O 1
ATOM 6182 N N . LEU A 1 806 ? 94.391 24.672 -52.563 1.00 70.31 806 LEU A N 1
ATOM 6183 C CA . LEU A 1 806 ? 93.840 24.986 -51.238 1.00 70.31 806 LEU A CA 1
ATOM 6184 C C . LEU A 1 806 ? 94.351 24.019 -50.157 1.00 70.31 806 LEU A C 1
ATOM 6186 O O . LEU A 1 806 ? 94.737 24.466 -49.077 1.00 70.31 806 LEU A O 1
ATOM 6190 N N . VAL A 1 807 ? 94.441 22.719 -50.457 1.00 75.62 807 VAL A N 1
ATOM 6191 C CA . VAL A 1 807 ? 95.033 21.713 -49.557 1.00 75.62 807 VAL A CA 1
ATOM 6192 C C . VAL A 1 807 ? 96.529 21.968 -49.343 1.00 75.62 807 VAL A C 1
ATOM 6194 O O . VAL A 1 807 ? 96.991 21.916 -48.207 1.00 75.62 807 VAL A O 1
ATOM 6197 N N . ILE A 1 808 ? 97.291 22.324 -50.382 1.00 73.38 808 ILE A N 1
ATOM 6198 C CA . ILE A 1 808 ? 98.718 22.674 -50.253 1.00 73.38 808 ILE A CA 1
ATOM 6199 C C . ILE A 1 808 ? 98.905 23.937 -49.397 1.00 73.38 808 ILE A C 1
ATOM 6201 O O . ILE A 1 808 ? 99.785 23.961 -48.536 1.00 73.38 808 ILE A O 1
ATOM 6205 N N . VAL A 1 809 ? 98.065 24.963 -49.566 1.00 70.69 809 VAL A N 1
ATOM 6206 C CA . VAL A 1 809 ? 98.084 26.177 -48.728 1.00 70.69 809 VAL A CA 1
ATOM 6207 C C . VAL A 1 809 ? 97.735 25.847 -47.273 1.00 70.69 809 VAL A C 1
ATOM 6209 O O . VAL A 1 809 ? 98.438 26.303 -46.369 1.00 70.69 809 VAL A O 1
ATOM 6212 N N . ALA A 1 810 ? 96.728 25.003 -47.029 1.00 63.69 810 ALA A N 1
ATOM 6213 C CA . ALA A 1 810 ? 96.386 24.528 -45.687 1.00 63.69 810 ALA A CA 1
ATOM 6214 C C . ALA A 1 810 ? 97.538 23.728 -45.050 1.00 63.69 810 ALA A C 1
ATOM 6216 O O . ALA A 1 810 ? 97.938 24.014 -43.921 1.00 63.69 810 ALA A O 1
ATOM 6217 N N . CYS A 1 811 ? 98.153 22.795 -45.782 1.00 58.66 811 CYS A N 1
ATOM 6218 C CA . CYS A 1 811 ? 99.321 22.050 -45.312 1.00 58.66 811 CYS A CA 1
ATOM 6219 C C . CYS A 1 811 ? 100.517 22.967 -45.014 1.00 58.66 811 CYS A C 1
ATOM 6221 O O . CYS A 1 811 ? 101.167 22.787 -43.985 1.00 58.66 811 CYS A O 1
ATOM 6223 N N . MET A 1 812 ? 100.795 23.980 -45.843 1.00 63.72 812 MET A N 1
ATOM 6224 C CA . MET A 1 812 ? 101.863 24.954 -45.569 1.00 63.72 812 MET A CA 1
ATOM 6225 C C . MET A 1 812 ? 101.559 25.864 -44.369 1.00 63.72 812 MET A C 1
ATOM 6227 O O . MET A 1 812 ? 102.490 26.268 -43.669 1.00 63.72 812 MET A O 1
ATOM 6231 N N . ALA A 1 813 ? 100.286 26.152 -44.080 1.00 57.50 813 ALA A N 1
ATOM 6232 C CA . ALA A 1 813 ? 99.887 26.838 -42.852 1.00 57.50 813 ALA A CA 1
ATOM 6233 C C . ALA A 1 813 ? 100.095 25.943 -41.613 1.00 57.50 813 ALA A C 1
ATOM 6235 O O . ALA A 1 813 ? 100.737 26.364 -40.648 1.00 57.50 813 ALA A O 1
ATOM 6236 N N . CYS A 1 814 ? 99.635 24.687 -41.654 1.00 52.69 814 CYS A N 1
ATOM 6237 C CA . CYS A 1 814 ? 99.770 23.733 -40.548 1.00 52.69 814 CYS A CA 1
ATOM 6238 C C . CYS A 1 814 ? 101.233 23.352 -40.250 1.00 52.69 814 CYS A C 1
ATOM 6240 O O . CYS A 1 814 ? 101.625 23.276 -39.084 1.00 52.69 814 CYS A O 1
ATOM 6242 N N . LEU A 1 815 ? 102.076 23.195 -41.278 1.00 49.31 815 LEU A N 1
ATOM 6243 C CA . LEU A 1 815 ? 103.506 22.883 -41.126 1.00 49.31 815 LEU A CA 1
ATOM 6244 C C . LEU A 1 815 ? 104.321 23.999 -40.447 1.00 49.31 815 LEU A C 1
ATOM 6246 O O . LEU A 1 815 ? 105.484 23.780 -40.105 1.00 49.31 815 LEU A O 1
ATOM 6250 N N . LYS A 1 816 ? 103.737 25.181 -40.204 1.00 48.00 816 LYS A N 1
ATOM 6251 C CA . LYS A 1 816 ? 104.424 26.285 -39.520 1.00 48.00 816 LYS A CA 1
ATOM 6252 C C . LYS A 1 816 ? 104.351 26.234 -37.988 1.00 48.00 816 LYS A C 1
ATOM 6254 O O . LYS A 1 816 ? 105.092 26.978 -37.351 1.00 48.00 816 LYS A O 1
ATOM 6259 N N . PHE A 1 817 ? 103.528 25.357 -37.395 1.00 43.56 817 PHE A N 1
ATOM 6260 C CA . PHE A 1 817 ? 103.365 25.259 -35.931 1.00 43.56 817 PHE A CA 1
ATOM 6261 C C . PHE A 1 817 ? 103.499 23.851 -35.316 1.00 43.56 817 PHE A C 1
ATOM 6263 O O . PHE A 1 817 ? 103.291 23.681 -34.116 1.00 43.56 817 PHE A O 1
ATOM 6270 N N . SER A 1 818 ? 103.961 22.847 -36.067 1.00 38.16 818 SER A N 1
ATOM 6271 C CA . SER A 1 818 ? 104.338 21.539 -35.505 1.00 38.16 818 SER A CA 1
ATOM 6272 C C . SER A 1 818 ? 105.809 21.498 -35.045 1.00 38.16 818 SER A C 1
ATOM 6274 O O . SER A 1 818 ? 106.709 21.236 -35.849 1.00 38.16 818 SER A O 1
ATOM 6276 N N . LYS A 1 819 ? 106.088 21.711 -33.748 1.00 33.34 819 LYS A N 1
ATOM 6277 C CA . LYS A 1 819 ? 107.430 21.489 -33.160 1.00 33.34 819 LYS A CA 1
ATOM 6278 C C . LYS A 1 819 ? 107.359 21.062 -31.682 1.00 33.34 819 LYS A C 1
ATOM 6280 O O . LYS A 1 819 ? 106.744 21.771 -30.901 1.00 33.34 819 LYS A O 1
ATOM 6285 N N . VAL A 1 820 ? 108.090 19.984 -31.317 1.00 35.84 820 VAL A N 1
ATOM 6286 C CA . VAL A 1 820 ? 108.229 19.380 -29.952 1.00 35.84 820 VAL A CA 1
ATOM 6287 C C . VAL A 1 820 ? 106.932 18.702 -29.454 1.00 35.84 820 VAL A C 1
ATOM 6289 O O . VAL A 1 820 ? 105.945 19.390 -29.266 1.00 35.84 820 VAL A O 1
ATOM 6292 N N . LYS A 1 821 ? 106.807 17.391 -29.169 1.00 30.97 821 LYS A N 1
ATOM 6293 C CA . LYS A 1 821 ? 107.622 16.138 -29.250 1.00 30.97 821 LYS A CA 1
ATOM 6294 C C . LYS A 1 821 ? 106.682 15.022 -29.788 1.00 30.97 821 LYS A C 1
ATOM 6296 O O . LYS A 1 821 ? 105.477 15.211 -29.735 1.00 30.97 821 LYS A O 1
ATOM 6301 N N . LYS A 1 822 ? 107.075 13.877 -30.371 1.00 30.53 822 LYS A N 1
ATOM 6302 C CA . LYS A 1 822 ? 108.268 12.987 -30.341 1.00 30.53 822 LYS A CA 1
ATOM 6303 C C . LYS A 1 822 ? 108.276 11.909 -29.235 1.00 30.53 822 LYS A C 1
ATOM 6305 O O . LYS A 1 822 ? 108.837 12.159 -28.176 1.00 30.53 822 LYS A O 1
ATOM 6310 N N . HIS A 1 823 ? 107.767 10.711 -29.553 1.00 30.84 823 HIS A N 1
ATOM 6311 C CA . HIS A 1 823 ? 108.364 9.351 -29.431 1.00 30.84 823 HIS A CA 1
ATOM 6312 C C . HIS A 1 823 ? 107.237 8.321 -29.755 1.00 30.84 823 HIS A C 1
ATOM 6314 O O . HIS A 1 823 ? 106.119 8.575 -29.331 1.00 30.84 823 HIS A O 1
ATOM 6320 N N . SER A 1 824 ? 107.329 7.208 -30.508 1.00 33.16 824 SER A N 1
ATOM 6321 C CA . SER A 1 824 ? 108.380 6.431 -31.213 1.00 33.16 824 SER A CA 1
ATOM 6322 C C . SER A 1 824 ? 108.566 5.013 -30.640 1.00 33.16 824 SER A C 1
ATOM 6324 O O . SER A 1 824 ? 109.406 4.871 -29.756 1.00 33.16 824 SER A O 1
ATOM 6326 N N . MET A 1 825 ? 107.911 4.012 -31.267 1.00 31.48 825 MET A N 1
ATOM 6327 C CA . MET A 1 825 ? 108.278 2.567 -31.306 1.00 31.48 825 MET A CA 1
ATOM 6328 C C . MET A 1 825 ? 108.204 1.794 -29.952 1.00 31.48 825 MET A C 1
ATOM 6330 O O . MET A 1 825 ? 108.395 2.390 -28.900 1.00 31.48 825 MET A O 1
ATOM 6334 N N . ASP A 1 826 ? 107.917 0.484 -29.861 1.00 31.06 826 ASP A N 1
ATOM 6335 C CA . ASP A 1 826 ? 107.615 -0.564 -30.864 1.00 31.06 826 ASP A CA 1
ATOM 6336 C C . ASP A 1 826 ? 106.893 -1.792 -30.218 1.00 31.06 826 ASP A C 1
ATOM 6338 O O . ASP A 1 826 ? 106.598 -1.758 -29.025 1.00 31.06 826 ASP A O 1
ATOM 6342 N N . LEU A 1 827 ? 106.755 -2.896 -30.978 1.00 29.50 827 LEU A N 1
ATOM 6343 C CA . LEU A 1 827 ? 106.706 -4.324 -30.557 1.00 29.50 827 LEU A CA 1
ATOM 6344 C C . LEU A 1 827 ? 105.389 -5.030 -30.117 1.00 29.50 827 LEU A C 1
ATOM 6346 O O . LEU A 1 827 ? 104.772 -4.735 -29.103 1.00 29.50 827 LEU A O 1
ATOM 6350 N N . HIS A 1 828 ? 105.110 -6.108 -30.871 1.00 30.84 828 HIS A N 1
ATOM 6351 C CA . HIS A 1 828 ? 104.604 -7.455 -30.511 1.00 30.84 828 HIS A CA 1
ATOM 6352 C C . HIS A 1 828 ? 103.429 -7.699 -29.528 1.00 30.84 828 HIS A C 1
ATOM 6354 O O . HIS A 1 828 ? 103.565 -7.679 -28.312 1.00 30.84 828 HIS A O 1
ATOM 6360 N N . GLU A 1 829 ? 102.323 -8.172 -30.117 1.00 34.00 829 GLU A N 1
ATOM 6361 C CA . GLU A 1 829 ? 101.791 -9.554 -30.027 1.00 34.00 829 GLU A CA 1
ATOM 6362 C C . GLU A 1 829 ? 101.874 -10.367 -28.696 1.00 34.00 829 GLU A C 1
ATOM 6364 O O . GLU A 1 829 ? 102.953 -10.689 -28.207 1.00 34.00 829 GLU A O 1
ATOM 6369 N N . ARG A 1 830 ? 100.700 -10.914 -28.308 1.00 32.19 830 ARG A N 1
ATOM 6370 C CA . ARG A 1 830 ? 100.402 -12.146 -27.517 1.00 32.19 830 ARG A CA 1
ATOM 6371 C C . ARG A 1 830 ? 99.920 -12.041 -26.054 1.00 32.19 830 ARG A C 1
ATOM 6373 O O . ARG A 1 830 ? 100.661 -11.740 -25.132 1.00 32.19 830 ARG A O 1
ATOM 6380 N N . ASN A 1 831 ? 98.739 -12.650 -25.885 1.00 30.56 831 ASN A N 1
ATOM 6381 C CA . ASN A 1 831 ? 98.378 -13.653 -24.869 1.00 30.56 831 ASN A CA 1
ATOM 6382 C C . ASN A 1 831 ? 97.948 -13.269 -23.433 1.00 30.56 831 ASN A C 1
ATOM 6384 O O . ASN A 1 831 ? 98.759 -13.111 -22.531 1.00 30.56 831 ASN A O 1
ATOM 6388 N N . ASN A 1 832 ? 96.654 -13.557 -23.221 1.00 29.17 832 ASN A N 1
ATOM 6389 C CA . ASN A 1 832 ? 96.096 -14.460 -22.197 1.00 29.17 832 ASN A CA 1
ATOM 6390 C C . ASN A 1 832 ? 95.738 -13.950 -20.786 1.00 29.17 832 ASN A C 1
ATOM 6392 O O . ASN A 1 832 ? 96.601 -13.634 -19.980 1.00 29.17 832 ASN A O 1
ATOM 6396 N N . ARG A 1 833 ? 94.460 -14.235 -20.465 1.00 30.38 833 ARG A N 1
ATOM 6397 C CA . ARG A 1 833 ? 93.876 -14.584 -19.151 1.00 30.38 833 ARG A CA 1
ATOM 6398 C C . ARG A 1 833 ? 93.739 -13.449 -18.124 1.00 30.38 833 ARG A C 1
ATOM 6400 O O . ARG A 1 833 ? 94.644 -12.663 -17.895 1.00 30.38 833 ARG A O 1
ATOM 6407 N N . GLY A 1 834 ? 92.570 -13.423 -17.475 1.00 30.20 834 GLY A N 1
ATOM 6408 C CA . GLY A 1 834 ? 92.350 -12.703 -16.215 1.00 30.20 834 GLY A CA 1
ATOM 6409 C C . GLY A 1 834 ? 92.872 -13.504 -15.004 1.00 30.20 834 GLY A C 1
ATOM 6410 O O . GLY A 1 834 ? 93.735 -14.365 -15.193 1.00 30.20 834 GLY A O 1
ATOM 6411 N N . PRO A 1 835 ? 92.343 -13.288 -13.779 1.00 42.84 835 PRO A N 1
ATOM 6412 C CA . PRO A 1 835 ? 90.896 -13.247 -13.535 1.00 42.84 835 PRO A CA 1
ATOM 6413 C C . PRO A 1 835 ? 90.404 -12.102 -12.613 1.00 42.84 835 PRO A C 1
ATOM 6415 O O . PRO A 1 835 ? 91.123 -11.172 -12.269 1.00 42.84 835 PRO A O 1
ATOM 6418 N N . THR A 1 836 ? 89.126 -12.216 -12.244 1.00 31.05 836 THR A N 1
ATOM 6419 C CA . THR A 1 836 ? 88.359 -11.568 -11.153 1.00 31.05 836 THR A CA 1
ATOM 6420 C C . THR A 1 836 ? 89.011 -11.740 -9.750 1.00 31.05 836 THR A C 1
ATOM 6422 O O . THR A 1 836 ? 89.926 -12.562 -9.671 1.00 31.05 836 THR A O 1
ATOM 6425 N N . PRO A 1 837 ? 88.525 -11.137 -8.621 1.00 46.66 837 PRO A N 1
ATOM 6426 C CA . PRO A 1 837 ? 87.192 -10.529 -8.414 1.00 46.66 837 PRO A CA 1
ATOM 6427 C C . PRO A 1 837 ? 87.072 -9.275 -7.489 1.00 46.66 837 PRO A C 1
ATOM 6429 O O . PRO A 1 837 ? 88.013 -8.848 -6.830 1.00 46.66 837 PRO A O 1
ATOM 6432 N N . SER A 1 838 ? 85.811 -8.839 -7.315 1.00 28.72 838 SER A N 1
ATOM 6433 C CA . SER A 1 838 ? 85.169 -8.389 -6.053 1.00 28.72 838 SER A CA 1
ATOM 6434 C C . SER A 1 838 ? 85.104 -6.898 -5.632 1.00 28.72 838 SER A C 1
ATOM 6436 O O . SER A 1 838 ? 86.101 -6.201 -5.512 1.00 28.72 838 SER A O 1
ATOM 6438 N N . ASN A 1 839 ? 83.867 -6.530 -5.256 1.00 27.34 839 ASN A N 1
ATOM 6439 C CA . ASN A 1 839 ? 83.435 -5.724 -4.099 1.00 27.34 839 ASN A CA 1
ATOM 6440 C C . ASN A 1 839 ? 83.492 -4.169 -4.050 1.00 27.34 839 ASN A C 1
ATOM 6442 O O . ASN A 1 839 ? 84.538 -3.559 -3.874 1.00 27.34 839 ASN A O 1
ATOM 6446 N N . HIS A 1 840 ? 82.269 -3.616 -3.905 1.00 27.00 840 HIS A N 1
ATOM 6447 C CA . HIS A 1 840 ? 81.800 -2.696 -2.838 1.00 27.00 840 HIS A CA 1
ATOM 6448 C C . HIS A 1 840 ? 81.672 -1.160 -3.038 1.00 27.00 840 HIS A C 1
ATOM 6450 O O . HIS A 1 840 ? 82.652 -0.430 -3.063 1.00 27.00 840 HIS A O 1
ATOM 6456 N N . TYR A 1 841 ? 80.409 -0.716 -2.866 1.00 24.83 841 TYR A N 1
ATOM 6457 C CA . TYR A 1 841 ? 79.919 0.490 -2.156 1.00 24.83 841 TYR A CA 1
ATOM 6458 C C . TYR A 1 841 ? 80.127 1.922 -2.717 1.00 24.83 841 TYR A C 1
ATOM 6460 O O . TYR A 1 841 ? 81.016 2.197 -3.507 1.00 24.83 841 TYR A O 1
ATOM 6468 N N . ALA A 1 842 ? 79.271 2.822 -2.188 1.00 26.12 842 ALA A N 1
ATOM 6469 C CA . ALA A 1 842 ? 79.159 4.285 -2.371 1.00 26.12 842 ALA A CA 1
ATOM 6470 C C . ALA A 1 842 ? 78.718 4.775 -3.778 1.00 26.12 842 ALA A C 1
ATOM 6472 O O . ALA A 1 842 ? 79.201 4.267 -4.778 1.00 26.12 842 ALA A O 1
ATOM 6473 N N . SER A 1 843 ? 77.739 5.671 -4.004 1.00 25.80 843 SER A N 1
ATOM 6474 C CA . SER A 1 843 ? 77.036 6.752 -3.258 1.00 25.80 843 SER A CA 1
ATOM 6475 C C . SER A 1 843 ? 77.573 8.186 -3.469 1.00 25.80 843 SER A C 1
ATOM 6477 O O . SER A 1 843 ? 78.774 8.423 -3.452 1.00 25.80 843 SER A O 1
ATOM 6479 N N . GLY A 1 844 ? 76.650 9.153 -3.626 1.00 25.59 844 GLY A N 1
ATOM 6480 C CA . GLY A 1 844 ? 76.926 10.587 -3.866 1.00 25.59 844 GLY A CA 1
ATOM 6481 C C . GLY A 1 844 ? 76.911 10.957 -5.366 1.00 25.59 844 GLY A C 1
ATOM 6482 O O . GLY A 1 844 ? 77.528 10.246 -6.144 1.00 25.59 844 GLY A O 1
ATOM 6483 N N . SER A 1 845 ? 76.177 11.942 -5.916 1.00 26.17 845 SER A N 1
ATOM 6484 C CA . SER A 1 845 ? 75.534 13.205 -5.463 1.00 26.17 845 SER A CA 1
ATOM 6485 C C . SER A 1 845 ? 76.369 14.485 -5.683 1.00 26.17 845 SER A C 1
ATOM 6487 O O . SER A 1 845 ? 77.588 14.448 -5.582 1.00 26.17 845 SER A O 1
ATOM 6489 N N . ALA A 1 846 ? 75.664 15.611 -5.917 1.00 27.95 846 ALA A N 1
ATOM 6490 C CA . ALA A 1 846 ? 76.148 16.976 -6.237 1.00 27.95 846 ALA A CA 1
ATOM 6491 C C . ALA A 1 846 ? 76.774 17.118 -7.662 1.00 27.95 846 ALA A C 1
ATOM 6493 O O . ALA A 1 846 ? 77.503 16.236 -8.092 1.00 27.95 846 ALA A O 1
ATOM 6494 N N . ARG A 1 847 ? 76.474 18.094 -8.551 1.00 26.70 847 ARG A N 1
ATOM 6495 C CA . ARG A 1 847 ? 76.101 19.543 -8.489 1.00 26.70 847 ARG A CA 1
ATOM 6496 C C . ARG A 1 847 ? 77.200 20.413 -7.847 1.00 26.70 847 ARG A C 1
ATOM 6498 O O . ARG A 1 847 ? 77.554 20.145 -6.715 1.00 26.70 847 ARG A O 1
ATOM 6505 N N . GLY A 1 848 ? 77.738 21.502 -8.409 1.00 25.72 848 GLY A N 1
ATOM 6506 C CA . GLY A 1 848 ? 77.619 22.227 -9.697 1.00 25.72 848 GLY A CA 1
ATOM 6507 C C . GLY A 1 848 ? 78.860 23.163 -9.818 1.00 25.72 848 GLY A C 1
ATOM 6508 O O . GLY A 1 848 ? 79.900 22.773 -9.308 1.00 25.72 848 GLY A O 1
ATOM 6509 N N . VAL A 1 849 ? 78.902 24.395 -10.361 1.00 27.86 849 VAL A N 1
ATOM 6510 C CA . VAL A 1 849 ? 77.907 25.478 -10.565 1.00 27.86 849 VAL A CA 1
ATOM 6511 C C . VAL A 1 849 ? 78.563 26.642 -11.380 1.00 27.86 849 VAL A C 1
ATOM 6513 O O . VAL A 1 849 ? 79.629 27.083 -10.966 1.00 27.86 849 VAL A O 1
ATOM 6516 N N . LYS A 1 850 ? 77.874 27.233 -12.393 1.00 28.88 850 LYS A N 1
ATOM 6517 C CA . LYS A 1 850 ? 78.208 28.488 -13.171 1.00 28.88 850 LYS A CA 1
ATOM 6518 C C . LYS A 1 850 ? 79.536 28.447 -13.980 1.00 28.88 850 LYS A C 1
ATOM 6520 O O . LYS A 1 850 ? 80.384 27.623 -13.683 1.00 28.88 850 LYS A O 1
ATOM 6525 N N . PHE A 1 851 ? 79.813 29.228 -15.037 1.00 25.34 851 PHE A N 1
ATOM 6526 C CA . PHE A 1 851 ? 79.386 30.532 -15.628 1.00 25.34 851 PHE A CA 1
ATOM 6527 C C . PHE A 1 851 ? 79.400 30.394 -17.193 1.00 25.34 851 PHE A C 1
ATOM 6529 O O . PHE A 1 851 ? 80.035 29.449 -17.649 1.00 25.34 851 PHE A O 1
ATOM 6536 N N . VAL A 1 852 ? 78.873 31.249 -18.102 1.00 28.17 852 VAL A N 1
ATOM 6537 C CA . VAL A 1 852 ? 77.826 32.319 -18.188 1.00 28.17 852 VAL A CA 1
ATOM 6538 C C . VAL A 1 852 ? 77.700 32.756 -19.689 1.00 28.17 852 VAL A C 1
ATOM 6540 O O . VAL A 1 852 ? 78.551 32.340 -20.470 1.00 28.17 852 VAL A O 1
ATOM 6543 N N . ASP A 1 853 ? 76.706 33.589 -20.067 1.00 27.39 853 ASP A N 1
ATOM 6544 C CA . ASP A 1 853 ? 76.495 34.235 -21.403 1.00 27.39 853 ASP A CA 1
ATOM 6545 C C . ASP A 1 853 ? 76.195 33.310 -22.620 1.00 27.39 853 ASP A C 1
ATOM 6547 O O . ASP A 1 853 ? 76.398 32.103 -22.534 1.00 27.39 853 ASP A O 1
ATOM 6551 N N . TYR A 1 854 ? 75.765 33.774 -23.815 1.00 25.69 854 TYR A N 1
ATOM 6552 C CA . TYR A 1 854 ? 74.698 34.720 -24.265 1.00 25.69 854 TYR A CA 1
ATOM 6553 C C . TYR A 1 854 ? 74.557 34.569 -25.824 1.00 25.69 854 TYR A C 1
ATOM 6555 O O . TYR A 1 854 ? 75.423 33.951 -26.437 1.00 25.69 854 TYR A O 1
ATOM 6563 N N . ILE A 1 855 ? 73.546 35.171 -26.481 1.00 28.12 855 ILE A N 1
ATOM 6564 C CA . ILE A 1 855 ? 73.376 35.319 -27.968 1.00 28.12 855 ILE A CA 1
ATOM 6565 C C . ILE A 1 855 ? 72.940 34.084 -28.811 1.00 28.12 855 ILE A C 1
ATOM 6567 O O . ILE A 1 855 ? 73.733 33.381 -29.428 1.00 28.12 855 ILE A O 1
ATOM 6571 N N . ASP A 1 856 ? 71.621 33.900 -28.876 1.00 25.84 856 ASP A N 1
ATOM 6572 C CA . ASP A 1 856 ? 70.714 33.902 -30.052 1.00 25.84 856 ASP A CA 1
ATOM 6573 C C . ASP A 1 856 ? 71.175 33.983 -31.553 1.00 25.84 856 ASP A C 1
ATOM 6575 O O . ASP A 1 856 ? 71.912 34.878 -31.957 1.00 25.84 856 ASP A O 1
ATOM 6579 N N . TYR A 1 857 ? 70.444 33.213 -32.395 1.00 27.41 857 TYR A N 1
ATOM 6580 C CA . TYR A 1 857 ? 69.778 33.587 -33.685 1.00 27.41 857 TYR A CA 1
ATOM 6581 C C . TYR A 1 857 ? 70.385 33.462 -35.122 1.00 27.41 857 TYR A C 1
ATOM 6583 O O . TYR A 1 857 ? 71.586 33.501 -35.355 1.00 27.41 857 TYR A O 1
ATOM 6591 N N . TYR A 1 858 ? 69.427 33.410 -36.081 1.00 30.67 858 TYR A N 1
ATOM 6592 C CA . TYR A 1 858 ? 69.442 33.332 -37.572 1.00 30.67 858 TYR A CA 1
ATOM 6593 C C . TYR A 1 858 ? 70.030 32.030 -38.193 1.00 30.67 858 TYR A C 1
ATOM 6595 O O . TYR A 1 858 ? 71.090 31.589 -37.778 1.00 30.67 858 TYR A O 1
ATOM 6603 N N . THR A 1 859 ? 69.400 31.254 -39.107 1.00 31.64 859 THR A N 1
ATOM 6604 C CA . THR A 1 859 ? 68.473 31.446 -40.276 1.00 31.64 859 THR A CA 1
ATOM 6605 C C . THR A 1 859 ? 69.176 32.016 -41.543 1.00 31.64 859 THR A C 1
ATOM 6607 O O . THR A 1 859 ? 70.294 32.493 -41.410 1.00 31.64 859 THR A O 1
ATOM 6610 N N . TRP A 1 860 ? 68.680 31.972 -42.799 1.00 30.23 860 TRP A N 1
ATOM 6611 C CA . TRP A 1 860 ? 67.292 32.006 -43.316 1.00 30.23 860 TRP A CA 1
ATOM 6612 C C . TRP A 1 860 ? 67.172 31.723 -44.851 1.00 30.23 860 TRP A C 1
ATOM 6614 O O . TRP A 1 860 ? 68.148 31.307 -45.466 1.00 30.23 860 TRP A O 1
ATOM 6624 N N . MET A 1 861 ? 66.007 32.089 -45.437 1.00 30.17 861 MET A N 1
ATOM 6625 C CA . MET A 1 861 ? 65.650 32.292 -46.871 1.00 30.17 861 MET A CA 1
ATOM 6626 C C . MET A 1 861 ? 65.227 31.040 -47.672 1.00 30.17 861 MET A C 1
ATOM 6628 O O . MET A 1 861 ? 65.896 30.018 -47.606 1.00 30.17 861 MET A O 1
ATOM 6632 N N . PHE A 1 862 ? 64.159 31.039 -48.493 1.00 30.98 862 PHE A N 1
ATOM 6633 C CA . PHE A 1 862 ? 63.079 32.010 -48.839 1.00 30.98 862 PHE A CA 1
ATOM 6634 C C . PHE A 1 862 ? 61.984 31.238 -49.651 1.00 30.98 862 PHE A C 1
ATOM 6636 O O . PHE A 1 862 ? 62.292 30.140 -50.103 1.00 30.98 862 PHE A O 1
ATOM 6643 N N . ALA A 1 863 ? 60.744 31.664 -49.969 1.00 33.59 863 ALA A N 1
ATOM 6644 C CA . ALA A 1 863 ? 59.792 32.755 -49.624 1.00 33.59 863 ALA A CA 1
ATOM 6645 C C . ALA A 1 863 ? 58.394 32.362 -50.252 1.00 33.59 863 ALA A C 1
ATOM 6647 O O . ALA A 1 863 ? 58.280 31.226 -50.700 1.00 33.59 863 ALA A O 1
ATOM 6648 N N . THR A 1 864 ? 57.277 33.118 -50.366 1.00 31.77 864 THR A N 1
ATOM 6649 C CA . THR A 1 864 ? 56.888 34.529 -50.090 1.00 31.77 864 THR A CA 1
ATOM 6650 C C . THR A 1 864 ? 55.341 34.653 -49.990 1.00 31.77 864 THR A C 1
ATOM 6652 O O . THR A 1 864 ? 54.684 34.184 -50.907 1.00 31.77 864 THR A O 1
ATOM 6655 N N . ALA A 1 865 ? 54.812 35.341 -48.959 1.00 36.31 865 ALA A N 1
ATOM 6656 C CA . ALA A 1 865 ? 53.678 36.314 -48.941 1.00 36.31 865 ALA A CA 1
ATOM 6657 C C . ALA A 1 865 ? 52.257 35.987 -49.534 1.00 36.31 865 ALA A C 1
ATOM 6659 O O . ALA A 1 865 ? 52.120 35.176 -50.437 1.00 36.31 865 ALA A O 1
ATOM 6660 N N . ASP A 1 866 ? 51.141 36.606 -49.090 1.00 34.44 866 ASP A N 1
ATOM 6661 C CA . ASP A 1 866 ? 50.968 37.779 -48.196 1.00 34.44 866 ASP A CA 1
ATOM 6662 C C . ASP A 1 866 ? 49.673 37.801 -47.316 1.00 34.44 866 ASP A C 1
ATOM 6664 O O . ASP A 1 866 ? 48.684 37.179 -47.683 1.00 34.44 866 ASP A O 1
ATOM 6668 N N . SER A 1 867 ? 49.742 38.559 -46.195 1.00 37.47 867 SER A N 1
ATOM 6669 C CA . SER A 1 867 ? 48.739 39.265 -45.326 1.00 37.47 867 SER A CA 1
ATOM 6670 C C . SER A 1 867 ? 47.290 38.737 -45.082 1.00 37.47 867 SER A C 1
ATOM 6672 O O . SER A 1 867 ? 46.647 38.220 -45.980 1.00 37.47 867 SER A O 1
ATOM 6674 N N . GLN A 1 868 ? 46.607 38.879 -43.915 1.00 36.66 868 GLN A N 1
ATOM 6675 C CA . GLN A 1 868 ? 46.798 39.396 -42.514 1.00 36.66 868 GLN A CA 1
ATOM 6676 C C . GLN A 1 868 ? 45.711 38.687 -41.604 1.00 36.66 868 GLN A C 1
ATOM 6678 O O . GLN A 1 868 ? 45.103 37.759 -42.119 1.00 36.66 868 GLN A O 1
ATOM 6683 N N . ALA A 1 869 ? 45.276 38.930 -40.339 1.00 37.22 869 ALA A N 1
ATOM 6684 C CA . ALA A 1 869 ? 45.417 39.781 -39.110 1.00 37.22 869 ALA A CA 1
ATOM 6685 C C . ALA A 1 869 ? 44.457 39.145 -38.008 1.00 37.22 869 ALA A C 1
ATOM 6687 O O . ALA A 1 869 ? 43.799 38.175 -38.365 1.00 37.22 869 ALA A O 1
ATOM 6688 N N . LYS A 1 870 ? 44.156 39.524 -36.732 1.00 35.53 870 LYS A N 1
ATOM 6689 C CA . LYS A 1 870 ? 44.566 40.373 -35.548 1.00 35.53 870 LYS A CA 1
ATOM 6690 C C . LYS A 1 870 ? 43.552 40.035 -34.378 1.00 35.53 870 LYS A C 1
ATOM 6692 O O . LYS A 1 870 ? 42.473 39.578 -34.723 1.00 35.53 870 LYS A O 1
ATOM 6697 N N . TYR A 1 871 ? 43.682 40.249 -33.044 1.00 34.84 871 TYR A N 1
ATOM 6698 C CA . TYR A 1 871 ? 44.760 40.601 -32.076 1.00 34.84 871 TYR A CA 1
ATOM 6699 C C . TYR A 1 871 ? 44.245 40.598 -30.582 1.00 34.84 871 TYR A C 1
ATOM 6701 O O . TYR A 1 871 ? 43.190 41.173 -30.349 1.00 34.84 871 TYR A O 1
ATOM 6709 N N . ALA A 1 872 ? 45.031 40.101 -29.592 1.00 38.28 872 ALA A N 1
ATOM 6710 C CA . ALA A 1 872 ? 44.986 40.341 -28.103 1.00 38.28 872 ALA A CA 1
ATOM 6711 C C . ALA A 1 872 ? 43.805 39.824 -27.207 1.00 38.28 872 ALA A C 1
ATOM 6713 O O . ALA A 1 872 ? 42.677 39.800 -27.679 1.00 38.28 872 ALA A O 1
ATOM 6714 N N . ASN A 1 873 ? 43.917 39.513 -25.881 1.00 38.59 873 ASN A N 1
ATOM 6715 C CA . ASN A 1 873 ? 44.947 39.094 -24.850 1.00 38.59 873 ASN A CA 1
ATOM 6716 C C . ASN A 1 873 ? 44.150 38.710 -23.523 1.00 38.59 873 ASN A C 1
ATOM 6718 O O . ASN A 1 873 ? 42.929 38.730 -23.629 1.00 38.59 873 ASN A O 1
ATOM 6722 N N . SER A 1 874 ? 44.546 38.382 -22.261 1.00 36.41 874 SER A N 1
ATOM 6723 C CA . SER A 1 874 ? 45.723 38.247 -21.324 1.00 36.41 874 SER A CA 1
ATOM 6724 C C . SER A 1 874 ? 45.241 37.384 -20.074 1.00 36.41 874 SER A C 1
ATOM 6726 O O . SER A 1 874 ? 44.175 36.799 -20.231 1.00 36.41 874 SER A O 1
ATOM 6728 N N . HIS A 1 875 ? 45.734 37.174 -18.815 1.00 36.03 875 HIS A N 1
ATOM 6729 C CA . HIS A 1 875 ? 46.920 37.231 -17.876 1.00 36.03 875 HIS A CA 1
ATOM 6730 C C . HIS A 1 875 ? 46.417 36.706 -16.457 1.00 36.03 875 HIS A C 1
ATOM 6732 O O . HIS A 1 875 ? 45.212 36.509 -16.360 1.00 36.03 875 HIS A O 1
ATOM 6738 N N . LEU A 1 876 ? 47.061 36.496 -15.269 1.00 34.38 876 LEU A N 1
ATOM 6739 C CA . LEU A 1 876 ? 48.377 36.227 -14.571 1.00 34.38 876 LEU A CA 1
ATOM 6740 C C . LEU A 1 876 ? 48.049 36.084 -13.021 1.00 34.38 876 LEU A C 1
ATOM 6742 O O . LEU A 1 876 ? 46.967 36.523 -12.651 1.00 34.38 876 LEU A O 1
ATOM 6746 N N . ALA A 1 877 ? 48.826 35.642 -11.994 1.00 31.14 877 ALA A N 1
ATOM 6747 C CA . ALA A 1 877 ? 49.976 34.725 -11.736 1.00 31.14 877 ALA A CA 1
ATOM 6748 C C . ALA A 1 877 ? 50.200 34.506 -10.172 1.00 31.14 877 ALA A C 1
ATOM 6750 O O . ALA A 1 877 ? 49.715 35.342 -9.409 1.00 31.14 877 ALA A O 1
ATOM 6751 N N . PRO A 1 878 ? 50.906 33.453 -9.646 1.00 62.75 878 PRO A N 1
ATOM 6752 C CA . PRO A 1 878 ? 50.917 33.066 -8.193 1.00 62.75 878 PRO A CA 1
ATOM 6753 C C . PRO A 1 878 ? 52.269 33.104 -7.374 1.00 62.75 878 PRO A C 1
ATOM 6755 O O . PRO A 1 878 ? 53.339 33.252 -7.958 1.00 62.75 878 PRO A O 1
ATOM 6758 N N . HIS A 1 879 ? 52.202 32.805 -6.042 1.00 35.38 879 HIS A N 1
ATOM 6759 C CA . HIS A 1 879 ? 53.224 32.239 -5.073 1.00 35.38 879 HIS A CA 1
ATOM 6760 C C . HIS A 1 879 ? 54.249 33.081 -4.202 1.00 35.38 879 HIS A C 1
ATOM 6762 O O . HIS A 1 879 ? 54.928 33.957 -4.721 1.00 35.38 879 HIS A O 1
ATOM 6768 N N . ARG A 1 880 ? 54.494 32.611 -2.928 1.00 34.09 880 ARG A N 1
ATOM 6769 C CA . ARG A 1 880 ? 55.790 32.342 -2.157 1.00 34.09 880 ARG A CA 1
ATOM 6770 C C . ARG A 1 880 ? 56.251 33.074 -0.830 1.00 34.09 880 ARG A C 1
ATOM 6772 O O . ARG A 1 880 ? 56.350 34.289 -0.777 1.00 34.09 880 ARG A O 1
ATOM 6779 N N . LEU A 1 881 ? 56.815 32.250 0.101 1.00 32.09 881 LEU A N 1
ATOM 6780 C CA . LEU A 1 881 ? 58.015 32.402 1.011 1.00 32.09 881 LEU A CA 1
ATOM 6781 C C . LEU A 1 881 ? 57.992 33.036 2.452 1.00 32.09 881 LEU A C 1
ATOM 6783 O O . LEU A 1 881 ? 56.941 33.389 2.969 1.00 32.09 881 LEU A O 1
ATOM 6787 N N . SER A 1 882 ? 59.147 32.968 3.174 1.00 31.44 882 SER A N 1
ATOM 6788 C CA . SER A 1 882 ? 59.244 32.648 4.633 1.00 31.44 882 SER A CA 1
ATOM 6789 C C . SER A 1 882 ? 60.543 33.042 5.426 1.00 31.44 882 SER A C 1
ATOM 6791 O O . SER A 1 882 ? 61.638 32.749 4.946 1.00 31.44 882 SER A O 1
ATOM 6793 N N . SER A 1 883 ? 60.425 33.441 6.720 1.00 33.31 883 SER A N 1
ATOM 6794 C CA . SER A 1 883 ? 61.438 33.355 7.845 1.00 33.31 883 SER A CA 1
ATOM 6795 C C . SER A 1 883 ? 62.748 34.212 7.760 1.00 33.31 883 SER A C 1
ATOM 6797 O O . SER A 1 883 ? 62.978 34.782 6.703 1.00 33.31 883 SER A O 1
ATOM 6799 N N . THR A 1 884 ? 63.665 34.461 8.739 1.00 38.41 884 THR A N 1
ATOM 6800 C CA . THR A 1 884 ? 64.007 34.165 10.189 1.00 38.41 884 THR A CA 1
ATOM 6801 C C . THR A 1 884 ? 64.797 35.393 10.773 1.00 38.41 884 THR A C 1
ATOM 6803 O O . THR A 1 884 ? 65.138 36.262 9.980 1.00 38.41 884 THR A O 1
ATOM 6806 N N . GLY A 1 885 ? 65.242 35.601 12.040 1.00 31.36 885 GLY A N 1
ATOM 6807 C CA . GLY A 1 885 ? 65.199 34.910 13.361 1.00 31.36 885 GLY A CA 1
ATOM 6808 C C . GLY A 1 885 ? 66.488 35.145 14.231 1.00 31.36 885 GLY A C 1
ATOM 6809 O O . GLY A 1 885 ? 67.589 35.045 13.698 1.00 31.36 885 GLY A O 1
ATOM 6810 N N . ARG A 1 886 ? 66.402 35.455 15.553 1.00 31.27 886 ARG A N 1
ATOM 6811 C CA . ARG A 1 886 ? 67.540 35.555 16.541 1.00 31.27 886 ARG A CA 1
ATOM 6812 C C . ARG A 1 886 ? 67.041 35.425 18.012 1.00 31.27 886 ARG A C 1
ATOM 6814 O O . ARG A 1 886 ? 65.832 35.388 18.206 1.00 31.27 886 ARG A O 1
ATOM 6821 N N . ALA A 1 887 ? 67.916 35.327 19.033 1.00 32.47 887 ALA A N 1
ATOM 6822 C CA . ALA A 1 887 ? 67.548 34.849 20.390 1.00 32.47 887 ALA A CA 1
ATOM 6823 C C . ALA A 1 887 ? 68.137 35.616 21.607 1.00 32.47 887 ALA A C 1
ATOM 6825 O O . ALA A 1 887 ? 69.268 36.091 21.532 1.00 32.47 887 ALA A O 1
ATOM 6826 N N . THR A 1 888 ? 67.414 35.590 22.746 1.00 28.50 888 THR A N 1
ATOM 6827 C CA . THR A 1 888 ? 67.910 35.735 24.144 1.00 28.50 888 THR A CA 1
ATOM 6828 C C . THR A 1 888 ? 66.892 35.195 25.181 1.00 28.50 888 THR A C 1
ATOM 6830 O O . THR A 1 888 ? 65.745 34.900 24.859 1.00 28.50 888 THR A O 1
ATOM 6833 N N . HIS A 1 889 ? 67.329 35.047 26.437 1.00 32.50 889 HIS A N 1
ATOM 6834 C CA . HIS A 1 889 ? 66.617 34.529 27.630 1.00 32.50 889 HIS A CA 1
ATOM 6835 C C . HIS A 1 889 ? 66.928 35.492 28.823 1.00 32.50 889 HIS A C 1
ATOM 6837 O O . HIS A 1 889 ? 67.784 36.356 28.603 1.00 32.50 889 HIS A O 1
ATOM 6843 N N . PRO A 1 890 ? 66.397 35.374 30.077 1.00 49.75 890 PRO A N 1
ATOM 6844 C CA . PRO A 1 890 ? 65.494 34.351 30.654 1.00 49.75 890 PRO A CA 1
ATOM 6845 C C . PRO A 1 890 ? 64.399 34.855 31.670 1.00 49.75 890 PRO A C 1
ATOM 6847 O O . PRO A 1 890 ? 64.342 36.028 32.017 1.00 49.75 890 PRO A O 1
ATOM 6850 N N . ARG A 1 891 ? 63.696 33.886 32.307 1.00 28.16 891 ARG A N 1
ATOM 6851 C CA . ARG A 1 891 ? 63.416 33.763 33.779 1.00 28.16 891 ARG A CA 1
ATOM 6852 C C . ARG A 1 891 ? 62.099 34.266 34.458 1.00 28.16 891 ARG A C 1
ATOM 6854 O O . ARG A 1 891 ? 61.696 35.406 34.317 1.00 28.16 891 ARG A O 1
ATOM 6861 N N . VAL A 1 892 ? 61.631 33.404 35.395 1.00 26.77 892 VAL A N 1
ATOM 6862 C CA . VAL A 1 892 ? 60.876 33.635 36.674 1.00 26.77 892 VAL A CA 1
ATOM 6863 C C . VAL A 1 892 ? 59.323 33.502 36.719 1.00 26.77 892 VAL A C 1
ATOM 6865 O O . VAL A 1 892 ? 58.584 34.461 36.590 1.00 26.77 892 VAL A O 1
ATOM 6868 N N . HIS A 1 893 ? 58.893 32.275 37.075 1.00 27.72 893 HIS A N 1
ATOM 6869 C CA . HIS A 1 893 ? 57.931 31.863 38.135 1.00 27.72 893 HIS A CA 1
ATOM 6870 C C . HIS A 1 893 ? 56.464 32.357 38.282 1.00 27.72 893 HIS A C 1
ATOM 6872 O O . HIS A 1 893 ? 56.218 33.527 38.531 1.00 27.72 893 HIS A O 1
ATOM 6878 N N . LYS A 1 894 ? 55.605 31.339 38.545 1.00 26.31 894 LYS A N 1
ATOM 6879 C CA . LYS A 1 894 ? 54.390 31.295 39.414 1.00 26.31 894 LYS A CA 1
ATOM 6880 C C . LYS A 1 894 ? 53.153 32.083 38.920 1.00 26.31 894 LYS A C 1
ATOM 6882 O O . LYS A 1 894 ? 53.281 33.192 38.436 1.00 26.31 894 LYS A O 1
ATOM 6887 N N . GLY A 1 895 ? 51.923 31.575 39.065 1.00 24.98 895 GLY A N 1
ATOM 6888 C CA . GLY A 1 895 ? 51.465 30.275 39.589 1.00 24.98 895 GLY A CA 1
ATOM 6889 C C . GLY A 1 895 ? 49.928 30.218 39.726 1.00 24.98 895 GLY A C 1
ATOM 6890 O O . GLY A 1 895 ? 49.250 31.127 39.267 1.00 24.98 895 GLY A O 1
ATOM 6891 N N . THR A 1 896 ? 49.408 29.198 40.428 1.00 28.38 896 THR A N 1
ATOM 6892 C CA . THR A 1 896 ? 48.054 29.142 41.053 1.00 28.38 896 THR A CA 1
ATOM 6893 C C . THR A 1 896 ? 46.784 29.265 40.173 1.00 28.38 896 THR A C 1
ATOM 6895 O O . THR A 1 896 ? 46.412 30.342 39.729 1.00 28.38 896 THR A O 1
ATOM 6898 N N . GLN A 1 897 ? 46.010 28.168 40.098 1.00 29.44 897 GLN A N 1
ATOM 6899 C CA . GLN A 1 897 ? 44.528 28.180 40.210 1.00 29.44 897 GLN A CA 1
ATOM 6900 C C . GLN A 1 897 ? 44.109 28.672 41.638 1.00 29.44 897 GLN A C 1
ATOM 6902 O O . GLN A 1 897 ? 45.020 28.715 42.473 1.00 29.44 897 GLN A O 1
ATOM 6907 N N . PRO A 1 898 ? 42.820 28.932 42.030 1.00 47.94 898 PRO A N 1
ATOM 6908 C CA . PRO A 1 898 ? 41.565 28.396 41.449 1.00 47.94 898 PRO A CA 1
ATOM 6909 C C . PRO A 1 898 ? 40.246 29.236 41.609 1.00 47.94 898 PRO A C 1
ATOM 6911 O O . PRO A 1 898 ? 40.257 30.361 42.089 1.00 47.94 898 PRO A O 1
ATOM 6914 N N . LYS A 1 899 ? 39.102 28.560 41.352 1.00 27.27 899 LYS A N 1
ATOM 6915 C CA . LYS A 1 899 ? 37.739 28.700 41.952 1.00 27.27 899 LYS A CA 1
ATOM 6916 C C . LYS A 1 899 ? 36.706 29.738 41.436 1.00 27.27 899 LYS A C 1
ATOM 6918 O O . LYS A 1 899 ? 36.971 30.922 41.302 1.00 27.27 899 LYS A O 1
ATOM 6923 N N . ARG A 1 900 ? 35.475 29.197 41.297 1.00 28.44 900 ARG A N 1
ATOM 6924 C CA . ARG A 1 900 ? 34.095 29.745 41.450 1.00 28.44 900 ARG A CA 1
ATOM 6925 C C . ARG A 1 900 ? 33.978 31.163 42.064 1.00 28.44 900 ARG A C 1
ATOM 6927 O O . ARG A 1 900 ? 34.636 31.426 43.063 1.00 28.44 900 ARG A O 1
ATOM 6934 N N . HIS A 1 901 ? 33.038 32.026 41.650 1.00 28.12 901 HIS A N 1
ATOM 6935 C CA . HIS A 1 901 ? 31.577 31.859 41.853 1.00 28.12 901 HIS A CA 1
ATOM 6936 C C . HIS A 1 901 ? 30.698 32.752 40.934 1.00 28.12 901 HIS A C 1
ATOM 6938 O O . HIS A 1 901 ? 31.211 33.509 40.118 1.00 28.12 901 HIS A O 1
ATOM 6944 N N . GLN A 1 902 ? 29.368 32.636 41.062 1.00 32.44 902 GLN A N 1
ATOM 6945 C CA . GLN A 1 902 ? 28.348 33.389 40.308 1.00 32.44 902 GLN A CA 1
ATOM 6946 C C . GLN A 1 902 ? 28.118 34.812 40.857 1.00 32.44 902 GLN A C 1
ATOM 6948 O O . GLN A 1 902 ? 28.008 34.957 42.072 1.00 32.44 902 GLN A O 1
ATOM 6953 N N . SER A 1 903 ? 27.876 35.794 39.974 1.00 27.23 903 SER A N 1
ATOM 6954 C CA . SER A 1 903 ? 26.831 36.838 40.126 1.00 27.23 903 SER A CA 1
ATOM 6955 C C . SER A 1 903 ? 26.788 37.800 38.919 1.00 27.23 903 SER A C 1
ATOM 6957 O O . SER A 1 903 ? 27.827 38.132 38.358 1.00 27.23 903 SER A O 1
ATOM 6959 N N . ALA A 1 904 ? 25.588 38.263 38.547 1.00 30.70 904 ALA A N 1
ATOM 6960 C CA . ALA A 1 904 ? 25.323 39.360 37.589 1.00 30.70 904 ALA A CA 1
ATOM 6961 C C . ALA A 1 904 ? 25.462 40.751 38.303 1.00 30.70 904 ALA A C 1
ATOM 6963 O O . ALA A 1 904 ? 25.796 40.710 39.492 1.00 30.70 904 ALA A O 1
ATOM 6964 N N . PRO A 1 905 ? 25.195 41.962 37.720 1.00 49.91 905 PRO A N 1
ATOM 6965 C CA . PRO A 1 905 ? 24.338 42.286 36.555 1.00 49.91 905 PRO A CA 1
ATOM 6966 C C . PRO A 1 905 ? 24.813 43.471 35.647 1.00 49.91 905 PRO A C 1
ATOM 6968 O O . PRO A 1 905 ? 25.966 43.879 35.707 1.00 49.91 905 PRO A O 1
ATOM 6971 N N . MET A 1 906 ? 23.865 44.061 34.882 1.00 25.97 906 MET A N 1
ATOM 6972 C CA . MET A 1 906 ? 23.925 45.322 34.089 1.00 25.97 906 MET A CA 1
ATOM 6973 C C . MET A 1 906 ? 24.715 45.288 32.754 1.00 25.97 906 MET A C 1
ATOM 6975 O O . MET A 1 906 ? 25.715 44.594 32.651 1.00 25.97 906 MET A O 1
ATOM 6979 N N . SER A 1 907 ? 24.322 46.008 31.683 1.00 26.31 907 SER A N 1
ATOM 6980 C CA . SER A 1 907 ? 23.135 46.869 31.424 1.00 26.31 907 SER A CA 1
ATOM 6981 C C . SER A 1 907 ? 22.786 46.972 29.912 1.00 26.31 907 SER A C 1
ATOM 6983 O O . SER A 1 907 ? 23.595 46.638 29.053 1.00 26.31 907 SER A O 1
ATOM 6985 N N . ARG A 1 908 ? 21.558 47.427 29.580 1.00 32.31 908 ARG A N 1
ATOM 6986 C CA . ARG A 1 908 ? 21.055 47.685 28.200 1.00 32.31 908 ARG A CA 1
ATOM 6987 C C . ARG A 1 908 ? 21.494 49.061 27.654 1.00 32.31 908 ARG A C 1
ATOM 6989 O O . ARG A 1 908 ? 21.776 49.952 28.457 1.00 32.31 908 ARG A O 1
ATOM 6996 N N . PRO A 1 909 ? 21.442 49.280 26.322 1.00 42.31 909 PRO A N 1
ATOM 6997 C CA . PRO A 1 909 ? 20.290 50.002 25.718 1.00 42.31 909 PRO A CA 1
ATOM 6998 C C . PRO A 1 909 ? 19.830 49.438 24.339 1.00 42.31 909 PRO A C 1
ATOM 7000 O O . PRO A 1 909 ? 20.574 48.679 23.736 1.00 42.31 909 PRO A O 1
ATOM 7003 N N . SER A 1 910 ? 18.681 49.778 23.718 1.00 28.95 910 SER A N 1
ATOM 7004 C CA . SER A 1 910 ? 17.362 50.284 24.184 1.00 28.95 910 SER A CA 1
ATOM 7005 C C . SER A 1 910 ? 16.329 50.381 23.028 1.00 28.95 910 SER A C 1
ATOM 7007 O O . SER A 1 910 ? 16.615 51.110 22.092 1.00 28.95 910 SER A O 1
ATOM 7009 N N . LYS A 1 911 ? 15.107 49.824 23.220 1.00 31.81 911 LYS A N 1
ATOM 7010 C CA . LYS A 1 911 ? 13.745 50.329 22.817 1.00 31.81 911 LYS A CA 1
ATOM 7011 C C . LYS A 1 911 ? 13.442 50.627 21.316 1.00 31.81 911 LYS A C 1
ATOM 7013 O O . LYS A 1 911 ? 14.358 50.835 20.545 1.00 31.81 911 LYS A O 1
ATOM 7018 N N . MET A 1 912 ? 12.197 50.681 20.805 1.00 26.00 912 MET A N 1
ATOM 7019 C CA . MET A 1 912 ? 10.791 50.554 21.295 1.00 26.00 912 MET A CA 1
ATOM 7020 C C . MET A 1 912 ? 10.009 49.606 20.332 1.00 26.00 912 MET A C 1
ATOM 7022 O O . MET A 1 912 ? 10.443 49.488 19.194 1.00 26.00 912 MET A O 1
ATOM 7026 N N . ALA A 1 913 ? 8.917 48.872 20.630 1.00 29.78 913 ALA A N 1
ATOM 7027 C CA . ALA A 1 913 ? 7.933 48.764 21.740 1.00 29.78 913 ALA A CA 1
ATOM 7028 C C . ALA A 1 913 ? 6.659 49.656 21.705 1.00 29.78 913 ALA A C 1
ATOM 7030 O O . ALA A 1 913 ? 6.750 50.794 21.256 1.00 29.78 913 ALA A O 1
ATOM 7031 N N . VAL A 1 914 ? 5.568 49.151 22.350 1.00 32.03 914 VAL A N 1
ATOM 7032 C CA . VAL A 1 914 ? 4.165 49.674 22.525 1.00 32.03 914 VAL A CA 1
ATOM 7033 C C . VAL A 1 914 ? 3.178 49.163 21.441 1.00 32.03 914 VAL A C 1
ATOM 7035 O O . VAL A 1 914 ? 3.506 49.299 20.272 1.00 32.03 914 VAL A O 1
ATOM 7038 N N . TYR A 1 915 ? 1.976 48.593 21.705 1.00 26.17 915 TYR A N 1
ATOM 7039 C CA . TYR A 1 915 ? 1.295 48.080 22.932 1.00 26.17 915 TYR A CA 1
ATOM 7040 C C . TYR A 1 915 ? 0.142 47.081 22.582 1.00 26.17 915 TYR A C 1
ATOM 7042 O O . TYR A 1 915 ? -0.205 46.965 21.412 1.00 26.17 915 TYR A O 1
ATOM 7050 N N . ALA A 1 916 ? -0.496 46.430 23.580 1.00 33.16 916 ALA A N 1
ATOM 7051 C CA . ALA A 1 916 ? -1.763 45.665 23.461 1.00 33.16 916 ALA A CA 1
ATOM 7052 C C . ALA A 1 916 ? -2.517 45.556 24.820 1.00 33.16 916 ALA A C 1
ATOM 7054 O O . ALA A 1 916 ? -1.843 45.536 25.851 1.00 33.16 916 ALA A O 1
ATOM 7055 N N . THR A 1 917 ? -3.864 45.437 24.837 1.00 30.20 917 THR A N 1
ATOM 7056 C CA . THR A 1 917 ? -4.705 45.097 26.030 1.00 30.20 917 THR A CA 1
ATOM 7057 C C . THR A 1 917 ? -6.169 44.683 25.669 1.00 30.20 917 THR A C 1
ATOM 7059 O O . THR A 1 917 ? -6.630 45.079 24.600 1.00 30.20 917 THR A O 1
ATOM 7062 N N . PRO A 1 918 ? -6.916 43.927 26.524 1.00 55.09 918 PRO A N 1
ATOM 7063 C CA . PRO A 1 918 ? -8.243 43.328 26.217 1.00 55.09 918 PRO A CA 1
ATOM 7064 C C . PRO A 1 918 ? -9.455 43.872 27.035 1.00 55.09 918 PRO A C 1
ATOM 7066 O O . PRO A 1 918 ? -9.268 44.657 27.965 1.00 55.09 918 PRO A O 1
ATOM 7069 N N . VAL A 1 919 ? -10.694 43.413 26.738 1.00 28.66 919 VAL A N 1
ATOM 7070 C CA . VAL A 1 919 ? -11.977 43.742 27.441 1.00 28.66 919 VAL A CA 1
ATOM 7071 C C . VAL A 1 919 ? -12.944 42.520 27.501 1.00 28.66 919 VAL A C 1
ATOM 7073 O O . VAL A 1 919 ? -12.763 41.571 26.745 1.00 28.66 919 VAL A O 1
ATOM 7076 N N . GLN A 1 920 ? -13.938 42.523 28.414 1.00 31.62 920 GLN A N 1
ATOM 7077 C CA . GLN A 1 920 ? -14.903 41.432 28.720 1.00 31.62 920 GLN A CA 1
ATOM 7078 C C . GLN A 1 920 ? -16.348 41.648 28.151 1.00 31.62 920 GLN A C 1
ATOM 7080 O O . GLN A 1 920 ? -16.522 42.394 27.193 1.00 31.62 920 GLN A O 1
ATOM 7085 N N . VAL A 1 921 ? -17.377 40.959 28.694 1.00 36.16 921 VAL A N 1
ATOM 7086 C CA . VAL A 1 921 ? -18.604 40.474 27.991 1.00 36.16 921 VAL A CA 1
ATOM 7087 C C . VAL A 1 921 ? -19.958 40.961 28.595 1.00 36.16 921 VAL A C 1
ATOM 7089 O O . VAL A 1 921 ? -20.006 41.292 29.777 1.00 36.16 921 VAL A O 1
ATOM 7092 N N . ALA A 1 922 ? -21.052 40.856 27.800 1.00 29.98 922 ALA A N 1
ATOM 7093 C CA . ALA A 1 922 ? -22.508 40.802 28.139 1.00 29.98 922 ALA A CA 1
ATOM 7094 C C . ALA A 1 922 ? -23.323 42.130 28.229 1.00 29.98 922 ALA A C 1
ATOM 7096 O O . ALA A 1 922 ? -22.727 43.161 28.537 1.00 29.98 922 ALA A O 1
ATOM 7097 N N . PRO A 1 923 ? -24.685 42.140 28.071 1.00 45.28 923 PRO A N 1
ATOM 7098 C CA . PRO A 1 923 ? -25.650 41.139 27.533 1.00 45.28 923 PRO A CA 1
ATOM 7099 C C . PRO A 1 923 ? -26.639 41.680 26.432 1.00 45.28 923 PRO A C 1
ATOM 7101 O O . PRO A 1 923 ? -26.567 42.840 26.039 1.00 45.28 923 PRO A O 1
ATOM 7104 N N . ALA A 1 924 ? -27.591 40.852 25.947 1.00 34.22 924 ALA A N 1
ATOM 7105 C CA . ALA A 1 924 ? -28.618 41.164 24.908 1.00 34.22 924 ALA A CA 1
ATOM 7106 C C . ALA A 1 924 ? -29.996 41.633 25.466 1.00 34.22 924 ALA A C 1
ATOM 7108 O O . ALA A 1 924 ? -30.216 41.481 26.672 1.00 34.22 924 ALA A O 1
ATOM 7109 N N . PRO A 1 925 ? -30.924 42.221 24.652 1.00 40.97 925 PRO A N 1
ATOM 7110 C CA . PRO A 1 925 ? -32.095 41.486 24.067 1.00 40.97 925 PRO A CA 1
ATOM 7111 C C . PRO A 1 925 ? -32.671 42.120 22.729 1.00 40.97 925 PRO A C 1
ATOM 7113 O O . PRO A 1 925 ? -31.991 42.970 22.162 1.00 40.97 925 PRO A O 1
ATOM 7116 N N . PRO A 1 926 ? -33.914 41.852 22.217 1.00 49.09 926 PRO A N 1
ATOM 7117 C CA . PRO A 1 926 ? -34.451 40.578 21.671 1.00 49.09 926 PRO A CA 1
ATOM 7118 C C . PRO A 1 926 ? -35.353 40.665 20.373 1.00 49.09 926 PRO A C 1
ATOM 7120 O O . PRO A 1 926 ? -35.839 41.729 20.011 1.00 49.09 926 PRO A O 1
ATOM 7123 N N . VAL A 1 927 ? -35.722 39.494 19.805 1.00 31.08 927 VAL A N 1
ATOM 7124 C CA . VAL A 1 927 ? -36.973 39.139 19.041 1.00 31.08 927 VAL A CA 1
ATOM 7125 C C . VAL A 1 927 ? -37.324 39.783 17.670 1.00 31.08 927 VAL A C 1
ATOM 7127 O O . VAL A 1 927 ? -37.636 40.964 17.581 1.00 31.08 927 VAL A O 1
ATOM 7130 N N . ALA A 1 928 ? -37.537 38.916 16.656 1.00 28.44 928 ALA A N 1
ATOM 7131 C CA . ALA A 1 928 ? -38.629 38.977 15.652 1.00 28.44 928 ALA A CA 1
ATOM 7132 C C . ALA A 1 928 ? -38.863 37.586 14.984 1.00 28.44 928 ALA A C 1
ATOM 7134 O O . ALA A 1 928 ? -38.027 36.699 15.129 1.00 28.44 928 ALA A O 1
ATOM 7135 N N . ARG A 1 929 ? -39.993 37.375 14.278 1.00 30.25 929 ARG A N 1
ATOM 7136 C CA . ARG A 1 929 ? -40.374 36.121 13.569 1.00 30.25 929 ARG A CA 1
ATOM 7137 C C . ARG A 1 929 ? -40.767 36.377 12.103 1.00 30.25 929 ARG A C 1
ATOM 7139 O O . ARG A 1 929 ? -41.322 37.432 11.815 1.00 30.25 929 ARG A O 1
ATOM 7146 N N . GLY A 1 930 ? -40.631 35.349 11.259 1.00 28.09 930 GLY A N 1
ATOM 7147 C CA . GLY A 1 930 ? -41.391 35.137 10.013 1.00 28.09 930 GLY A CA 1
ATOM 7148 C C . GLY A 1 930 ? -40.652 34.142 9.099 1.00 28.09 930 GLY A C 1
ATOM 7149 O O . GLY A 1 930 ? -39.503 34.399 8.772 1.00 28.09 930 GLY A O 1
ATOM 7150 N N . ASP A 1 931 ? -41.104 32.905 8.859 1.00 29.31 931 ASP A N 1
ATOM 7151 C CA . ASP A 1 931 ? -42.334 32.403 8.200 1.00 29.31 931 ASP A CA 1
ATOM 7152 C C . ASP A 1 931 ? -42.306 32.441 6.659 1.00 29.31 931 ASP A C 1
ATOM 7154 O O . ASP A 1 931 ? -42.405 33.518 6.085 1.00 29.31 931 ASP A O 1
ATOM 7158 N N . ASN A 1 932 ? -42.407 31.245 6.039 1.00 29.98 932 ASN A N 1
ATOM 7159 C CA . ASN A 1 932 ? -42.898 30.979 4.665 1.00 29.98 932 ASN A CA 1
ATOM 7160 C C . ASN A 1 932 ? -42.046 31.541 3.487 1.00 29.98 932 ASN A C 1
ATOM 7162 O O . ASN A 1 932 ? -41.406 32.573 3.611 1.00 29.98 932 ASN A O 1
ATOM 7166 N N . LYS A 1 933 ? -42.016 30.966 2.270 1.00 27.27 933 LYS A N 1
ATOM 7167 C CA . LYS A 1 933 ? -42.356 29.631 1.703 1.00 27.27 933 LYS A CA 1
ATOM 7168 C C . LYS A 1 933 ? -41.849 29.593 0.241 1.00 27.27 933 LYS A C 1
ATOM 7170 O O . LYS A 1 933 ? -41.421 30.629 -0.248 1.00 27.27 933 LYS A O 1
ATOM 7175 N N . THR A 1 934 ? -42.092 28.478 -0.474 1.00 29.94 934 THR A N 1
ATOM 7176 C CA . THR A 1 934 ? -42.260 28.405 -1.957 1.00 29.94 934 THR A CA 1
ATOM 7177 C C . THR A 1 934 ? -41.026 28.784 -2.803 1.00 29.94 934 THR A C 1
ATOM 7179 O O . THR A 1 934 ? -40.564 29.911 -2.768 1.00 29.94 934 THR A O 1
ATOM 7182 N N . SER A 1 935 ? -40.388 27.825 -3.490 1.00 27.58 935 SER A N 1
ATOM 7183 C CA . SER A 1 935 ? -40.692 27.397 -4.881 1.00 27.58 935 SER A CA 1
ATOM 7184 C C . SER A 1 935 ? -40.409 28.475 -5.942 1.00 27.58 935 SER A C 1
ATOM 7186 O O . SER A 1 935 ? -40.836 29.608 -5.760 1.00 27.58 935 SER A O 1
ATOM 7188 N N . ALA A 1 936 ? -39.863 28.194 -7.123 1.00 28.92 936 ALA A N 1
ATOM 7189 C CA . ALA A 1 936 ? -39.254 26.994 -7.711 1.00 28.92 936 ALA A CA 1
ATOM 7190 C C . ALA A 1 936 ? -38.652 27.419 -9.078 1.00 28.92 936 ALA A C 1
ATOM 7192 O O . ALA A 1 936 ? -38.683 28.600 -9.415 1.00 28.92 936 ALA A O 1
ATOM 7193 N N . ASP A 1 937 ? -38.177 26.450 -9.858 1.00 28.50 937 ASP A N 1
ATOM 7194 C CA . ASP A 1 937 ? -38.131 26.476 -11.325 1.00 28.50 937 ASP A CA 1
ATOM 7195 C C . ASP A 1 937 ? -37.368 27.614 -12.042 1.00 28.50 937 ASP A C 1
ATOM 7197 O O . ASP A 1 937 ? -37.913 28.651 -12.416 1.00 28.50 937 ASP A O 1
ATOM 7201 N N . SER A 1 938 ? -36.175 27.222 -12.505 1.00 27.78 938 SER A N 1
ATOM 7202 C CA . SER A 1 938 ? -35.857 27.122 -13.946 1.00 27.78 938 SER A CA 1
ATOM 7203 C C . SER A 1 938 ? -35.088 28.240 -14.675 1.00 27.78 938 SER A C 1
ATOM 7205 O O . SER A 1 938 ? -35.209 29.435 -14.425 1.00 27.78 938 SER A O 1
ATOM 7207 N N . ASP A 1 939 ? -34.318 27.750 -15.650 1.00 28.47 939 ASP A N 1
ATOM 7208 C CA . ASP A 1 939 ? -34.023 28.329 -16.962 1.00 28.47 939 ASP A CA 1
ATOM 7209 C C . ASP A 1 939 ? -33.240 29.648 -17.063 1.00 28.47 939 ASP A C 1
ATOM 7211 O O . ASP A 1 939 ? -33.710 30.693 -17.503 1.00 28.47 939 ASP A O 1
ATOM 7215 N N . SER A 1 940 ? -31.930 29.468 -16.878 1.00 28.31 940 SER A N 1
ATOM 7216 C CA . SER A 1 940 ? -30.918 29.720 -17.920 1.00 28.31 940 SER A CA 1
ATOM 7217 C C . SER A 1 940 ? -30.819 31.118 -18.551 1.00 28.31 940 SER A C 1
ATOM 7219 O O . SER A 1 940 ? -31.637 31.518 -19.379 1.00 28.31 940 SER A O 1
ATOM 7221 N N . PHE A 1 941 ? -29.659 31.755 -18.368 1.00 26.72 941 PHE A N 1
ATOM 7222 C CA . PHE A 1 941 ? -29.123 32.693 -19.355 1.00 26.72 941 PHE A CA 1
ATOM 7223 C C . PHE A 1 941 ? -27.654 32.395 -19.666 1.00 26.72 941 PHE A C 1
ATOM 7225 O O . PHE A 1 941 ? -26.823 32.250 -18.774 1.00 26.72 941 PHE A O 1
ATOM 7232 N N . LYS A 1 942 ? -27.335 32.313 -20.961 1.00 28.62 942 LYS A N 1
ATOM 7233 C CA . LYS A 1 942 ? -25.958 32.285 -21.472 1.00 28.62 942 LYS A CA 1
ATOM 7234 C C . LYS A 1 942 ? -25.425 33.722 -21.513 1.00 28.62 942 LYS A C 1
ATOM 7236 O O . LYS A 1 942 ? -26.157 34.576 -22.002 1.00 28.62 942 LYS A O 1
ATOM 7241 N N . THR A 1 943 ? -24.174 33.960 -21.101 1.00 28.97 943 THR A N 1
ATOM 7242 C CA . THR A 1 943 ? -23.017 34.253 -21.993 1.00 28.97 943 THR A CA 1
ATOM 7243 C C . THR A 1 943 ? -21.841 34.915 -21.254 1.00 28.97 943 THR A C 1
ATOM 7245 O O . THR A 1 943 ? -22.018 35.944 -20.617 1.00 28.97 943 THR A O 1
ATOM 7248 N N . ASN A 1 944 ? -20.646 34.359 -21.470 1.00 27.64 944 ASN A N 1
ATOM 7249 C CA . ASN A 1 944 ? -19.322 34.982 -21.650 1.00 27.64 944 ASN A CA 1
ATOM 7250 C C . ASN A 1 944 ? -18.994 36.365 -21.026 1.00 27.64 944 ASN A C 1
ATOM 7252 O O . ASN A 1 944 ? -19.398 37.391 -21.570 1.00 27.64 944 ASN A O 1
ATOM 7256 N N . SER A 1 945 ? -18.058 36.372 -20.066 1.00 29.47 945 SER A N 1
ATOM 7257 C CA . SER A 1 945 ? -16.859 37.252 -20.009 1.00 29.47 945 SER A CA 1
ATOM 7258 C C . SER A 1 945 ? -15.994 36.806 -18.814 1.00 29.47 945 SER A C 1
ATOM 7260 O O . SER A 1 945 ? -16.504 36.767 -17.701 1.00 29.47 945 SER A O 1
ATOM 7262 N N . GLU A 1 946 ? -14.773 36.290 -18.968 1.00 29.27 946 GLU A N 1
ATOM 7263 C CA . GLU A 1 946 ? -13.528 37.027 -19.283 1.00 29.27 946 GLU A CA 1
ATOM 7264 C C . GLU A 1 946 ? -13.191 38.180 -18.313 1.00 29.27 946 GLU A C 1
ATOM 7266 O O . GLU A 1 946 ? -13.526 39.332 -18.573 1.00 29.27 946 GLU A O 1
ATOM 7271 N N . MET A 1 947 ? -12.481 37.853 -17.223 1.00 28.31 947 MET A N 1
ATOM 7272 C CA . MET A 1 947 ? -11.314 38.566 -16.653 1.00 28.31 947 MET A CA 1
ATOM 7273 C C . MET A 1 947 ? -10.763 37.681 -15.509 1.00 28.31 947 MET A C 1
ATOM 7275 O O . MET A 1 947 ? -11.534 37.291 -14.642 1.00 28.31 947 MET A O 1
ATOM 7279 N N . ILE A 1 948 ? -9.551 37.112 -15.577 1.00 32.06 948 ILE A N 1
ATOM 7280 C CA . ILE A 1 948 ? -8.198 37.721 -15.576 1.00 32.06 948 ILE A CA 1
ATOM 7281 C C . ILE A 1 948 ? -7.764 38.122 -14.153 1.00 32.06 948 ILE A C 1
ATOM 7283 O O . ILE A 1 948 ? -8.133 39.194 -13.687 1.00 32.06 948 ILE A O 1
ATOM 7287 N N . TYR A 1 949 ? -6.975 37.209 -13.560 1.00 33.50 949 TYR A N 1
ATOM 7288 C CA . TYR A 1 949 ? -5.957 37.335 -12.496 1.00 33.50 949 TYR A CA 1
ATOM 7289 C C . TYR A 1 949 ? -6.150 38.395 -11.394 1.00 33.50 949 TYR A C 1
ATOM 7291 O O . TYR A 1 949 ? -5.789 39.570 -11.630 1.00 33.50 949 TYR A O 1
#

pLDDT: mean 70.88, std 22.77, range [24.83, 98.62]

InterPro domains:
  IPR000742 EGF-like domain [PS00022] (766-777)
  IPR000742 EGF-like domain [PS01186] (766-777)
  IPR000742 EGF-like domain [PS50026] (738-778)
  IPR001223 Glycoside hydrolase family 18, catalytic domain [PF00704] (49-382)
  IPR001223 Glycoside hydrolase family 18, catalytic domain [PS51910] (25-408)
  IPR009030 Growth factor receptor cysteine-rich domain superfamily [SSF57184] (409-526)
  IPR011583 Chitinase II/V-like, catalytic domain [SM00636] (25-383)
  IPR011641 Tyrosine-protein kinase ephrin type A/B receptor-like [PF07699] (421-462)
  IPR011641 Tyrosine-protein kinase ephrin type A/B receptor-like [PF07699] (691-737)
  IPR017853 Glycoside hydrolase superfamily [SSF51445] (59-404)
  IPR029070 Chitinase insertion domain superfamily [G3DSA:3.10.50.10] (281-354)
  IPR029070 Chitinase insertion domain superfamily [SSF54556] (292-354)
  IPR050314 Glycosyl hydrolase family 18 [PTHR11177] (25-537)